Protein AF-A0A6G6K4U9-F1 (afdb_monomer)

pLDDT: mean 82.27, std 19.21, range [25.25, 98.75]

Secondary structure (DSSP, 8-state):
---------------------------PPPPPPPPPPPPP--------------TTGGGG-TT--EEEEEEPP-SSEEEEEEEEE-PPP-----PPPPPTTSHHHHHHHHHHT----GGGTT----EEEEEEESS--GGGGG-HHHHHHHHHHTEEEEEEEEEE-TT--HHHHHHHHHHHHHHHHHHHHHTT---TT-TT--PPPPPEEEEEEHHHHHHHHHHHHH-GGGEEEEEEES-SS-------TT--PPSEEEEE--TTTHHHHHHHHHHHHHH-TT--EEEEE-SS---HHHHHHHHHHHHHHHHHS-GGGSEEEETTT-PBPPTT-SSPP-GGGEEEESSHHHHHHHHHT--S----------EEEE--SS-SEEEEEEE--SSS-SEEEEEEESS--HHHHH-HHHHHHHHHTTEEEEEEEEE----S-HHHHHHHHHHHHHHHHHHHH-GGGTTPPEEEEEEHHHHHHHHHHHHH-GGGEEEEEEES--------TT----SEEEEESSHHHHHHHHHHHHHHHHH-TT--EEEEE--SSPPPHHHHHHHHHHHHHHHHH--GGG-EEEETTT-PPPPS-TTS---GGGEEEESSHHHHHHHHHHHTTSPPPPPPEEEEEEEE-S-TT-SEEEEEEEE-TTS-TTPPPSSEEEEEE--S-HHHHHHHHH-TT-HHHHHHHHHT-EEEEEESSTTS-TT--GGG--HHHHHHHHHHHHHHHHHHHHHHHHHHHHHT--SSSEEEEEETHHHHHHHHHHHHSGGGEEEEEEES-----SPPPGGGGGSEEEEEEETTSTTHHHHHHHHHHHHHTT--EEEEEETT--SS--HHHHHHHHHHHHHHHHHHHHHHHHHHH-TT----HHHHHHHHHHT-SEEEETTT--EEETTTGGG-SS-GGGEEEE-SHHHHHTTSS-HHHHTT----HHHHHHHHHT----PPPSTT----------

Solvent-accessible surface area (backbone atoms only — not comparable to full-atom values): 54751 Å² total; per-residue (Å²): 139,79,90,81,89,82,90,87,89,88,88,82,81,90,86,89,86,87,88,90,86,86,78,94,82,88,81,79,90,79,82,86,80,82,94,74,83,86,80,79,83,83,77,84,73,82,74,77,80,70,80,83,78,62,84,70,62,72,82,68,51,90,89,63,71,64,48,78,50,74,55,80,65,60,90,31,33,67,40,42,39,41,38,37,39,60,68,79,76,80,73,72,76,82,68,76,80,72,61,100,74,47,61,64,60,51,51,54,52,47,59,74,73,57,76,76,64,80,83,62,79,82,69,69,67,68,31,36,40,34,34,23,18,71,54,70,55,66,65,49,84,74,34,62,76,53,51,53,48,36,55,76,65,42,29,29,38,33,29,38,25,62,40,72,39,100,80,38,60,63,72,58,41,51,50,55,48,47,57,50,53,52,56,49,52,56,48,65,61,57,75,73,57,84,73,72,80,67,86,78,72,82,72,79,80,72,32,32,29,35,46,20,24,33,61,19,23,26,52,55,46,41,46,39,70,74,43,23,90,49,39,60,35,39,31,33,33,49,62,80,54,81,54,83,79,67,91,50,84,72,52,64,51,48,38,30,37,44,37,28,49,39,72,88,46,40,60,68,50,50,50,51,48,31,49,53,20,61,60,16,75,78,35,39,38,23,64,48,61,31,81,55,89,75,56,68,68,59,54,54,46,53,44,48,54,46,49,56,43,48,76,67,38,58,84,88,71,36,45,60,20,30,61,89,75,72,41,64,74,66,89,83,48,90,65,75,76,66,51,38,48,44,19,32,34,44,42,74,64,53,46,50,51,57,54,73,56,40,67,95,79,71,85,83,76,69,67,65,67,47,81,47,71,54,65,51,79,41,29,68,39,34,40,39,36,34,32,63,74,41,94,79,51,73,26,32,39,36,38,29,16,52,52,64,57,61,63,61,82,71,36,61,67,60,55,53,55,31,41,78,66,33,20,25,36,35,40,25,15,34,33,75,54,80,67,89,44,70,67,62,49,46,54,52,50,48,60,49,53,52,53,53,47,32,66,70,58,33,91,93,45,52,87,56,35,32,36,39,45,21,24,30,62,25,20,24,53,54,46,46,47,36,75,74,44,30,88,48,38,64,32,40,35,31,33,52,29,68,58,73,69,87,80,61,81,70,48,72,55,49,38,32,37,42,35,12,73,39,75,87,18,32,60,49,44,50,54,52,47,32,45,47,21,64,18,25,73,75,42,43,34,28,77,45,56,42,16,90,81,63,75,60,67,69,59,55,51,49,50,50,54,51,46,56,50,34,58,76,69,54,58,79,88,50,44,41,57,26,32,74,85,83,62,45,61,76,73,89,66,66,91,61,74,75,69,42,49,49,43,31,41,30,42,32,68,65,55,49,47,55,50,46,63,57,27,72,71,35,80,79,78,51,75,58,52,73,45,83,46,74,39,79,43,96,42,87,71,39,49,56,48,53,42,38,39,35,40,51,26,89,52,59,97,86,59,74,58,73,39,39,40,34,41,32,30,62,50,98,46,75,63,60,56,55,51,50,74,66,33,74,82,37,68,66,47,46,43,25,54,77,62,40,19,25,35,40,33,39,70,52,40,59,84,52,59,92,85,67,55,82,94,70,59,49,75,67,56,46,55,51,49,53,51,49,50,52,56,48,40,52,48,48,53,56,47,48,45,52,51,18,64,74,73,70,49,66,78,42,60,20,35,37,42,9,36,37,70,8,8,29,52,42,53,62,39,37,50,75,45,20,80,36,30,42,31,40,36,32,29,44,22,50,78,69,77,71,73,87,43,82,59,35,37,55,20,30,39,38,43,35,31,8,55,67,21,96,22,29,68,46,49,50,50,43,50,54,54,31,54,75,67,59,34,33,69,47,70,44,35,41,72,88,26,34,92,61,88,51,74,44,59,56,43,30,51,51,35,51,55,50,50,51,52,50,34,48,49,49,34,50,57,42,40,71,77,35,83,80,54,82,66,41,45,21,59,52,48,42,49,32,38,78,63,23,61,26,33,31,39,40,63,86,28,46,56,46,48,49,90,52,50,87,78,44,88,70,54,74,96,47,50,38,62,26,58,42,69,64,44,44,51,21,55,64,44,59,61,70,55,42,76,66,59,68,66,69,62,65,60,60,52,50,59,64,72,68,61,79,82,82,77,80,79,80,90,72,87,83,84,83,84,83,88,78,92,131

Sequence (966 aa):
MIASHLKLAMALPLAVVCLGGSVLMGQSPVPMPDAGAPAAEASSSAASTAPTTDGSAIAALPGVGVTHEKFQPDAHFEKLDFYWYRPAEKKAKKEEVPKEGEEKKLADIKKELGGVSEDEEEQGPRAVLVLADTEARTDVFADAAWMDFIKRQNWCVLVVHAQEKKWAPLPAAVMALDQRLFTWVDSKMAQTSDKADSAKVRAAPIPLIFHATGNGAFWMESLMMLRPGRFAAWSVAGITRFAEVPRIKDLRLPPGVILCTDIKQHLPHLDHFEDIRTNNKLNQVGFVSWKGSFSRGMIDGFARLTLEETMRAEPEKGLWLNVNTLLPHPHDSPTQPDVARMGWYANAEVLGAVKAFRPVEWPVCGPTMGRRWFKSREFPMCELRWIKNVPNPKGILVIANTTLPAAVRHMPEWRDYAKKREWAILLMALKEDRIRSEEAAAKFLEARLYKEIDGFAGPDLKNLPFIVYAQGTAGSWLQTLMLRQPSRYLTWVTSGTTRFPAITTAMKVPPGMLIAPTEAQYRPALLHFEDLRGADPYNPVCLLALPEKRPPVAMVEAYVRHFIDAALTTKKDFHRWVHLHDLAPPSRSMTVRPDPKQYAWFPSPEILGMWKELRQATEATPLPVIAKRAYKTKIPEVPELKLFVRIPGTLAKGQKPNGILCFCTWQQEDTSLVNRLKSTDDYLVKLADRQGLAMVTWNTADLLSPKVKIYNLTPENEADLEKKFTAFGEEWRNGIKKVCSEFKLEDSGMLLYGVSRGARFAHQISMRYPTQFLAVHTHIGNLYNVPITKEARNTLWLVTTGEVDGGYSQSLDFYQRGMKEKLPMLFKAGPSLGHASRRDIDTLSVAFFSYALDLRKICAEHKAKDRHSNDTPASLFAQHLSSAPYFGDSINHEIVAAAEAANWWVPELQRMALPTEPIAKAWGMPLEVALTKAPDLDAFAAGAAAGNPVTPDPAQAGQQPAQAKQ

Mean predicted aligned error: 15.18 Å

Foldseek 3Di:
DDDDDDDDDDDDDDDDDDDDDDDDDDDDDDDDDDDDDDDDDPPPPPPPCDPPPDPVCLVPPPPFPKDKDWDDDDLWFPTKIKIKGAPPQPPPPPPDPDPPPCVVVVVVVCVVVDPDDPVPRPDAQQAEEEEFECDFVSVLSVPPVSVVLCVVRRYMYMTIHTHTDPDHPVVVNLVVCLVCVQVVQQVVVVVPCPVPPPPPDPPDRRAYEYEYEEVRQQNVQQSCLVCQVSHAEYEYEHYPDHHDNDLDAQDEHHAYEYEYQDPVCVVVSLVVLLVNCVSPLLHQYAYAYAYDHDDPVLSVVLRSVQRVLSVVADSVAWDWAQNVPRHHDPPPDPDDDSSSRTHTGRDVVNSVSSVVRDDPDDPPQADFQDKDWDDDLFWNTKIKIKHCLDLQALAEEEEEEQAFPVVCSVPVVNSVLCVVRRYIYMTIHTHGDDDPDLVVVLVVCLVVVLVVVCVSNDPVCHLRAYEYEYEEPRLQNVQSNCQVPQVSYQEYEYEHYQDHDQHDALRAHHAYEYEYQDLSRQLNSLVVLLRNCRRPLPRQYAYFYAAPPGDDPVLVVVLVSVQSVLSNDADPVQKFKAFQQPRHGPDPPVPPPPSSSRIHIGSHVVSVVSSCVRCVNHDRQDQWDKDWDWDQAPDPLPRIWIKIKTFASSADDPHAAPAEEEEEEADPDPVVVVVLCNDPPQLVNVLCNSRRHMYIYTHPDRLDPPPDDPVPADPVNVVVSLVSLVRVLVVVLVVLVVVCVVRVHDQAQYEYEAAESGLVSQLSNCQVCVRRHLEYEHELYADNPDDRDLSQLLYAYEQEYAPAEPRVVVSVVNVVVCVVSNRLYDYAHHYVDYRDDDQLNSQLSSVVVVLSSVLVVVQVVVCVVPVPPPRGSSVVSSVLLVVAQKKAFRHPLAIEGPVCVVVDPRDPVRIGRQSDPSNNCSRHDHPVCNVVPPDPVVVVVVVVVPDDDDDDDPPDPDDDDDDDDD

Structure (mmCIF, N/CA/C/O backbone):
data_AF-A0A6G6K4U9-F1
#
_entry.id   AF-A0A6G6K4U9-F1
#
loop_
_atom_site.group_PDB
_atom_site.id
_atom_site.type_symbol
_atom_site.label_atom_id
_atom_site.label_alt_id
_atom_site.label_comp_id
_atom_site.label_asym_id
_atom_site.label_entity_id
_atom_site.label_seq_id
_atom_site.pdbx_PDB_ins_code
_atom_site.Cartn_x
_atom_site.Cartn_y
_atom_site.Cartn_z
_atom_site.occupancy
_atom_site.B_iso_or_equiv
_atom_site.auth_seq_id
_atom_site.auth_comp_id
_atom_site.auth_asym_id
_atom_site.auth_atom_id
_atom_site.pdbx_PDB_model_num
ATOM 1 N N . MET A 1 1 ? -68.341 -9.816 -22.890 1.00 34.38 1 MET A N 1
ATOM 2 C CA . MET A 1 1 ? -68.423 -9.576 -24.351 1.00 34.38 1 MET A CA 1
ATOM 3 C C . MET A 1 1 ? -67.218 -8.720 -24.737 1.00 34.38 1 MET A C 1
ATOM 5 O O . MET A 1 1 ? -66.884 -7.874 -23.924 1.00 34.38 1 MET A O 1
ATOM 9 N N . ILE A 1 2 ? -66.516 -8.880 -25.864 1.00 31.20 2 ILE A N 1
ATOM 10 C CA . ILE A 1 2 ? -66.520 -9.922 -26.917 1.00 31.20 2 ILE A CA 1
ATOM 11 C C . ILE A 1 2 ? -65.073 -10.060 -27.480 1.00 31.20 2 ILE A C 1
ATOM 13 O O . ILE A 1 2 ? -64.216 -9.243 -27.161 1.00 31.20 2 ILE A O 1
ATOM 17 N N . ALA A 1 3 ? -64.809 -11.135 -28.237 1.00 33.25 3 ALA A N 1
ATOM 18 C CA . ALA A 1 3 ? -63.524 -11.587 -28.814 1.00 33.25 3 ALA A CA 1
ATOM 19 C C . ALA A 1 3 ? -62.812 -10.568 -29.759 1.00 33.25 3 ALA A C 1
ATOM 21 O O . ALA A 1 3 ? -63.398 -9.550 -30.112 1.00 33.25 3 ALA A O 1
ATOM 22 N N . SER A 1 4 ? -61.560 -10.751 -30.224 1.00 35.91 4 SER A N 1
ATOM 23 C CA . SER A 1 4 ? -61.013 -11.859 -31.064 1.00 35.91 4 SER A CA 1
ATOM 24 C C . SER A 1 4 ? -59.462 -11.892 -31.000 1.00 35.91 4 SER A C 1
ATOM 26 O O . SER A 1 4 ? -58.872 -10.836 -30.819 1.00 35.91 4 SER A O 1
ATOM 28 N N . HIS A 1 5 ? -58.719 -13.020 -30.968 1.00 38.91 5 HIS A N 1
ATOM 29 C CA . HIS A 1 5 ? -58.534 -14.133 -31.947 1.00 38.91 5 HIS A CA 1
ATOM 30 C C . HIS A 1 5 ? -57.841 -13.685 -33.257 1.00 38.91 5 HIS A C 1
ATOM 32 O O . HIS A 1 5 ? -58.154 -12.609 -33.743 1.00 38.91 5 HIS A O 1
ATOM 38 N N . LEU A 1 6 ? -56.901 -14.416 -33.889 1.00 28.12 6 LEU A N 1
ATOM 39 C CA . LEU A 1 6 ? -56.588 -15.871 -33.995 1.00 28.12 6 LEU A CA 1
ATOM 40 C C . LEU A 1 6 ? -55.260 -16.288 -33.277 1.00 28.12 6 LEU A C 1
ATOM 42 O O . LEU A 1 6 ? -54.507 -15.407 -32.888 1.00 28.12 6 LEU A O 1
ATOM 46 N N . LYS A 1 7 ? -54.961 -17.549 -32.876 1.00 31.39 7 LYS A N 1
ATOM 47 C CA . LYS A 1 7 ? -54.833 -18.881 -33.559 1.00 31.39 7 LYS A CA 1
ATOM 48 C C . LYS A 1 7 ? -53.658 -18.942 -34.563 1.00 31.39 7 LYS A C 1
ATOM 50 O O . LYS A 1 7 ? -53.482 -17.988 -35.303 1.00 31.39 7 LYS A O 1
ATOM 55 N N . LEU A 1 8 ? -52.847 -20.004 -34.691 1.00 28.78 8 LEU A N 1
ATOM 56 C CA . LEU A 1 8 ? -52.747 -21.365 -34.087 1.00 28.78 8 LEU A CA 1
ATOM 57 C C . LEU A 1 8 ? -51.215 -21.743 -34.077 1.00 28.78 8 LEU A C 1
ATOM 59 O O . LEU A 1 8 ? -50.425 -20.908 -34.501 1.00 28.78 8 LEU A O 1
ATOM 63 N N . ALA A 1 9 ? -50.648 -22.883 -33.640 1.00 26.95 9 ALA A N 1
ATOM 64 C CA . ALA A 1 9 ? -51.148 -24.208 -33.243 1.00 26.95 9 ALA A CA 1
ATOM 65 C C . ALA A 1 9 ? -50.230 -24.930 -32.208 1.00 26.95 9 ALA A C 1
ATOM 67 O O . ALA A 1 9 ? -49.693 -24.286 -31.313 1.00 26.95 9 ALA A O 1
ATOM 68 N N . MET A 1 10 ? -50.101 -26.264 -32.294 1.00 28.73 10 MET A N 1
ATOM 69 C CA . MET A 1 10 ? -49.406 -27.174 -31.363 1.00 28.73 10 MET A CA 1
ATOM 70 C C . MET A 1 10 ? -48.521 -28.192 -32.105 1.00 28.73 10 MET A C 1
ATOM 72 O O . MET A 1 10 ? -48.889 -28.616 -33.198 1.00 28.73 10 MET A O 1
ATOM 76 N N . ALA A 1 11 ? -47.479 -28.703 -31.438 1.00 25.56 11 ALA A N 1
ATOM 77 C CA . ALA A 1 11 ? -47.095 -30.123 -31.466 1.00 25.56 11 ALA A CA 1
ATOM 78 C C . ALA A 1 11 ? -46.237 -30.471 -30.228 1.00 25.56 11 ALA A C 1
ATOM 80 O O . ALA A 1 11 ? -45.470 -29.639 -29.750 1.00 25.56 11 ALA A O 1
ATOM 81 N N . LEU A 1 12 ? -46.377 -31.693 -29.710 1.00 28.17 12 LEU A N 1
ATOM 82 C CA . LEU A 1 12 ? -45.639 -32.259 -28.568 1.00 28.17 12 LEU A CA 1
ATOM 83 C C . LEU A 1 12 ? -45.433 -33.761 -28.854 1.00 28.17 12 LEU A C 1
ATOM 85 O O . LEU A 1 12 ? -46.225 -34.335 -29.606 1.00 28.17 12 LEU A O 1
ATOM 89 N N . PRO A 1 13 ? -44.417 -34.416 -28.270 1.00 41.25 13 PRO A N 1
ATOM 90 C CA . PRO A 1 13 ? -44.777 -35.436 -27.280 1.00 41.25 13 PRO A CA 1
ATOM 91 C C . PRO A 1 13 ? -43.834 -35.516 -26.066 1.00 41.25 13 PRO A C 1
ATOM 93 O O . PRO A 1 13 ? -42.649 -35.197 -26.134 1.00 41.25 13 PRO A 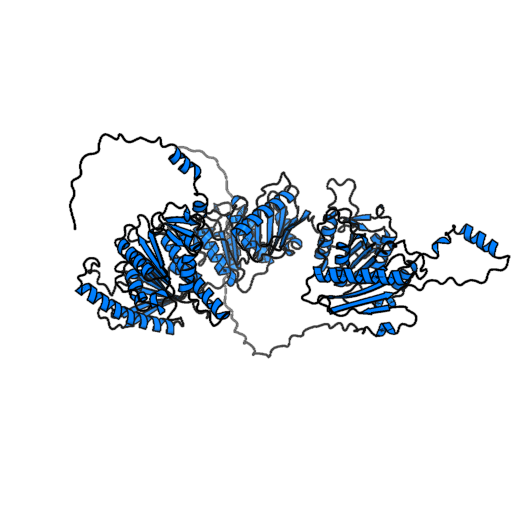O 1
ATOM 96 N N . LEU A 1 14 ? -44.380 -36.004 -24.948 1.00 28.31 14 LEU A N 1
ATOM 97 C CA . LEU A 1 14 ? -43.596 -36.507 -23.818 1.00 28.31 14 LEU A CA 1
ATOM 98 C C . LEU A 1 14 ? -42.942 -37.847 -24.184 1.00 28.31 14 LEU A C 1
ATOM 100 O O . LEU A 1 14 ? -43.548 -38.667 -24.871 1.00 28.31 14 LEU A O 1
ATOM 104 N N . ALA A 1 15 ? -41.784 -38.121 -23.587 1.00 25.36 15 ALA A N 1
ATOM 105 C CA . ALA A 1 15 ? -41.305 -39.479 -23.356 1.00 25.36 15 ALA A CA 1
ATOM 106 C C . ALA A 1 15 ? -40.941 -39.613 -21.870 1.00 25.36 15 ALA A C 1
ATOM 108 O O . ALA A 1 15 ? -40.071 -38.900 -21.374 1.00 25.36 15 ALA A O 1
ATOM 109 N N . VAL A 1 16 ? -41.631 -40.504 -21.156 1.00 29.92 16 VAL A N 1
ATOM 110 C CA . VAL A 1 16 ? -41.344 -40.851 -19.758 1.00 29.92 16 VAL A CA 1
ATOM 111 C C . VAL A 1 16 ? -40.869 -42.294 -19.728 1.00 29.92 16 VAL A C 1
ATOM 113 O O . VAL A 1 16 ? -41.598 -43.184 -20.158 1.00 29.92 16 VAL A O 1
ATOM 116 N N . VAL A 1 17 ? -39.676 -42.528 -19.184 1.00 28.53 17 VAL A N 1
ATOM 117 C CA . VAL A 1 17 ? -39.211 -43.866 -18.809 1.00 28.53 17 VAL A CA 1
ATOM 118 C C . VAL A 1 17 ? -38.590 -43.786 -17.420 1.00 28.53 17 VAL A C 1
ATOM 120 O O . VAL A 1 17 ? -37.532 -43.193 -17.227 1.00 28.53 17 VAL A O 1
ATOM 123 N N . CYS A 1 18 ? -39.253 -44.415 -16.456 1.00 29.98 18 CYS A N 1
ATOM 124 C CA . CYS A 1 18 ? -38.649 -44.829 -15.197 1.00 29.98 18 CYS A CA 1
ATOM 125 C C . CYS A 1 18 ? -38.631 -46.356 -15.177 1.00 29.98 18 CYS A C 1
ATOM 127 O O . CYS A 1 18 ? -39.647 -46.951 -15.527 1.00 29.98 18 CYS A O 1
ATOM 129 N N . LEU A 1 19 ? -37.512 -46.953 -14.752 1.00 29.56 19 LEU A N 1
ATOM 130 C CA . LEU A 1 19 ? -37.356 -48.225 -14.016 1.00 29.56 19 LEU A CA 1
ATOM 131 C C . LEU A 1 19 ? -35.914 -48.733 -14.190 1.00 29.56 19 LEU A C 1
ATOM 133 O O . LEU A 1 19 ? -35.314 -48.540 -15.242 1.00 29.56 19 LEU A O 1
ATOM 137 N N . GLY A 1 20 ? -35.367 -49.390 -13.162 1.00 25.25 20 GLY A N 1
ATOM 138 C CA . GLY A 1 20 ? -34.020 -49.977 -13.207 1.00 25.25 20 GLY A CA 1
ATOM 139 C C . GLY A 1 20 ? -33.216 -49.766 -11.926 1.00 25.25 20 GLY A C 1
ATOM 140 O O . GLY A 1 20 ? -32.267 -48.991 -11.916 1.00 25.25 20 GLY A O 1
ATOM 141 N N . GLY A 1 21 ? -33.594 -50.448 -10.841 1.00 28.27 21 GLY A N 1
ATOM 142 C CA . GLY A 1 21 ? -32.825 -50.465 -9.594 1.00 28.27 21 GLY A CA 1
ATOM 143 C C . GLY A 1 21 ? -32.430 -51.885 -9.194 1.00 28.27 21 GLY A C 1
ATOM 144 O O . GLY A 1 21 ? -33.277 -52.775 -9.181 1.00 28.27 21 GLY A O 1
ATOM 145 N N . SER A 1 22 ? -31.151 -52.085 -8.870 1.00 27.88 22 SER A N 1
ATOM 146 C CA . SER A 1 22 ? -30.559 -53.216 -8.129 1.00 27.88 22 SER A CA 1
ATOM 147 C C . SER A 1 22 ? -29.056 -52.950 -7.983 1.00 27.88 22 SER A C 1
ATOM 149 O O . SER A 1 22 ? -28.493 -52.312 -8.864 1.00 27.88 22 SER A O 1
ATOM 151 N N . VAL A 1 23 ? -28.275 -53.410 -7.007 1.00 29.80 23 VAL A N 1
ATOM 152 C CA . VAL A 1 23 ? -28.380 -54.024 -5.665 1.00 29.80 23 VAL A CA 1
ATOM 153 C C . VAL A 1 23 ? -26.899 -54.085 -5.193 1.00 29.80 23 VAL A C 1
ATOM 155 O O . VAL A 1 23 ? -25.982 -53.958 -6.004 1.00 29.80 23 VAL A O 1
ATOM 158 N N . LEU A 1 24 ? -26.636 -54.237 -3.893 1.00 33.47 24 LEU A N 1
ATOM 159 C CA . LEU A 1 24 ? -25.284 -54.210 -3.311 1.00 33.47 24 LEU A CA 1
ATOM 160 C C . LEU A 1 24 ? -24.331 -55.326 -3.787 1.00 33.47 24 LEU A C 1
ATOM 162 O O . LEU A 1 24 ? -24.675 -56.500 -3.691 1.00 33.47 24 LEU A O 1
ATOM 166 N N . MET A 1 25 ? -23.075 -54.952 -4.066 1.00 30.38 25 MET A N 1
ATOM 167 C CA . MET A 1 25 ? -21.858 -55.539 -3.466 1.00 30.38 25 MET A CA 1
ATOM 168 C C . MET A 1 25 ? -20.806 -54.413 -3.312 1.00 30.38 25 MET A C 1
ATOM 170 O O . MET A 1 25 ? -20.837 -53.451 -4.070 1.00 30.38 25 MET A O 1
ATOM 174 N N . GLY A 1 26 ? -19.862 -54.423 -2.365 1.00 30.17 26 GLY A N 1
ATOM 175 C CA . GLY A 1 26 ? -19.605 -55.424 -1.325 1.00 30.17 26 GLY A CA 1
ATOM 176 C C . GLY A 1 26 ? -18.144 -55.887 -1.285 1.00 30.17 26 GLY A C 1
ATOM 177 O O . GLY A 1 26 ? -17.898 -57.073 -1.474 1.00 30.17 26 GLY A O 1
ATOM 178 N N . GLN A 1 27 ? -17.179 -54.983 -1.062 1.00 31.23 27 GLN A N 1
ATOM 179 C CA . GLN A 1 27 ? -15.764 -55.342 -0.865 1.00 31.23 27 GLN A CA 1
ATOM 180 C C . GLN A 1 27 ? -15.109 -54.565 0.290 1.00 31.23 27 GLN A C 1
ATOM 182 O O . GLN A 1 27 ? -15.495 -53.440 0.607 1.00 31.23 27 GLN A O 1
ATOM 187 N N . SER A 1 28 ? -14.153 -55.227 0.943 1.00 30.86 28 SER A N 1
ATOM 188 C CA . SER A 1 28 ? -13.510 -54.842 2.208 1.00 30.86 28 SER A CA 1
ATOM 189 C C . SER A 1 28 ? -12.319 -53.883 2.029 1.00 30.86 28 SER A C 1
ATOM 191 O O . SER A 1 28 ? -11.752 -53.816 0.938 1.00 30.86 28 SER A O 1
ATOM 193 N N . PRO A 1 29 ? -11.886 -53.165 3.086 1.00 36.88 29 PRO A N 1
ATOM 194 C CA . PRO A 1 29 ? -10.687 -52.330 3.027 1.00 36.88 29 PRO A CA 1
ATOM 195 C C . PRO A 1 29 ? -9.403 -53.165 2.892 1.00 36.88 29 PRO A C 1
ATOM 197 O O . PRO A 1 29 ? -9.220 -54.166 3.584 1.00 36.88 29 PRO A O 1
ATOM 200 N N . VAL A 1 30 ? -8.490 -52.700 2.038 1.00 34.88 30 VAL A N 1
ATOM 201 C CA . VAL A 1 30 ? -7.111 -53.202 1.901 1.00 34.88 30 VAL A CA 1
ATOM 202 C C . VAL A 1 30 ? -6.194 -52.343 2.794 1.00 34.88 30 VAL A C 1
ATOM 204 O O . VAL A 1 30 ? -6.397 -51.127 2.847 1.00 34.88 30 VAL A O 1
ATOM 207 N N . PRO A 1 31 ? -5.233 -52.924 3.541 1.00 40.59 31 PRO A N 1
ATOM 208 C CA . PRO A 1 31 ? -4.478 -52.198 4.566 1.00 40.59 31 PRO A CA 1
ATOM 209 C C . PRO A 1 31 ? -3.416 -51.244 3.999 1.00 40.59 31 PRO A C 1
ATOM 211 O O . PRO A 1 31 ? -2.906 -51.434 2.895 1.00 40.59 31 PRO A O 1
ATOM 214 N N . MET A 1 32 ? -3.035 -50.247 4.804 1.00 40.03 32 MET A N 1
ATOM 215 C CA . MET A 1 32 ? -1.841 -49.432 4.553 1.00 40.03 32 MET A CA 1
ATOM 216 C C . MET A 1 32 ? -0.566 -50.240 4.857 1.00 40.03 32 MET A C 1
ATOM 218 O O . MET A 1 32 ? -0.527 -50.898 5.897 1.00 40.03 32 MET A O 1
ATOM 222 N N . PRO A 1 33 ? 0.479 -50.171 4.012 1.00 43.09 33 PRO A N 1
ATOM 223 C CA . PRO A 1 33 ? 1.833 -50.580 4.374 1.00 43.09 33 PRO A CA 1
ATOM 224 C C . PRO A 1 33 ? 2.575 -49.464 5.137 1.00 43.09 33 PRO A C 1
ATOM 226 O O . PRO A 1 33 ? 2.240 -48.284 5.020 1.00 43.09 33 PRO A O 1
ATOM 229 N N . ASP A 1 34 ? 3.588 -49.856 5.910 1.00 30.97 34 ASP A N 1
ATOM 230 C CA . ASP A 1 34 ? 4.306 -49.000 6.863 1.00 30.97 34 ASP A CA 1
ATOM 231 C C . ASP A 1 34 ? 5.262 -47.953 6.256 1.00 30.97 34 ASP A C 1
ATOM 233 O O . ASP A 1 34 ? 5.584 -47.938 5.067 1.00 30.97 34 ASP A O 1
ATOM 237 N N . ALA A 1 35 ? 5.742 -47.060 7.128 1.00 41.69 35 ALA A N 1
ATOM 238 C CA . ALA A 1 35 ? 6.660 -45.977 6.799 1.00 41.69 35 ALA A CA 1
ATOM 239 C C . ALA A 1 35 ? 8.040 -46.468 6.310 1.00 41.69 35 ALA A C 1
ATOM 241 O O . ALA A 1 35 ? 8.751 -47.186 7.013 1.00 41.69 35 ALA A O 1
ATOM 242 N N . GLY A 1 36 ? 8.452 -45.989 5.132 1.00 30.69 36 GLY A N 1
ATOM 243 C CA . GLY A 1 36 ? 9.808 -46.123 4.591 1.00 30.69 36 GLY A CA 1
ATOM 244 C C . GLY A 1 36 ? 10.640 -44.843 4.756 1.00 30.69 36 GLY A C 1
ATOM 245 O O . GLY A 1 36 ? 10.102 -43.737 4.770 1.00 30.69 36 GLY A O 1
ATOM 246 N N . ALA A 1 37 ? 11.960 -44.999 4.881 1.00 34.34 37 ALA A N 1
ATOM 247 C CA . ALA A 1 37 ? 12.922 -43.906 5.062 1.00 34.34 37 ALA A CA 1
ATOM 248 C C . ALA A 1 37 ? 12.993 -42.941 3.848 1.00 34.34 37 ALA A C 1
ATOM 250 O O . ALA A 1 37 ? 12.678 -43.347 2.727 1.00 34.34 37 ALA A O 1
ATOM 251 N N . PRO A 1 38 ? 13.421 -41.673 4.033 1.00 40.53 38 PRO A N 1
ATOM 252 C CA . PRO A 1 38 ? 13.444 -40.683 2.956 1.00 40.53 38 PRO A CA 1
ATOM 253 C C . PRO A 1 38 ? 14.448 -41.039 1.851 1.00 40.53 38 PRO A C 1
ATOM 255 O O . PRO A 1 38 ? 15.622 -41.301 2.116 1.00 40.53 38 PRO A O 1
ATOM 258 N N . ALA A 1 39 ? 13.992 -40.983 0.599 1.00 31.41 39 ALA A N 1
ATOM 259 C CA . ALA A 1 39 ? 14.862 -41.074 -0.568 1.00 31.41 39 ALA A CA 1
ATOM 260 C C . ALA A 1 39 ? 15.706 -39.795 -0.714 1.00 31.41 39 ALA A C 1
ATOM 262 O O . ALA A 1 39 ? 15.191 -38.685 -0.573 1.00 31.41 39 ALA A O 1
ATOM 263 N N . ALA A 1 40 ? 16.996 -39.948 -1.018 1.00 31.44 40 ALA A N 1
ATOM 264 C CA . ALA A 1 40 ? 17.883 -38.819 -1.279 1.00 31.44 40 ALA A CA 1
ATOM 265 C C . ALA A 1 40 ? 17.547 -38.148 -2.622 1.00 31.44 40 ALA A C 1
ATOM 267 O O . ALA A 1 40 ? 17.337 -38.829 -3.628 1.00 31.44 40 ALA A O 1
ATOM 268 N N . GLU A 1 41 ? 17.541 -36.814 -2.657 1.00 31.83 41 GLU A N 1
ATOM 269 C CA . GLU A 1 41 ? 17.369 -36.062 -3.901 1.00 31.83 41 GLU A CA 1
ATOM 270 C C . GLU A 1 41 ? 18.593 -36.246 -4.809 1.00 31.83 41 GLU A C 1
ATOM 272 O O . GLU A 1 41 ? 19.689 -35.764 -4.518 1.00 31.83 41 GLU A O 1
ATOM 277 N N . ALA A 1 42 ? 18.404 -36.932 -5.938 1.00 29.50 42 ALA A N 1
ATOM 278 C CA . ALA A 1 42 ? 19.423 -37.078 -6.971 1.00 29.50 42 ALA A CA 1
ATOM 279 C C . ALA A 1 42 ? 19.592 -35.758 -7.745 1.00 29.50 42 ALA A C 1
ATOM 281 O O . ALA A 1 42 ? 19.010 -35.556 -8.813 1.00 29.50 42 ALA A O 1
ATOM 282 N N . SER A 1 43 ? 20.390 -34.841 -7.198 1.00 30.19 43 SER A N 1
ATOM 283 C CA . SER A 1 43 ? 20.741 -33.577 -7.841 1.00 30.19 43 SER A CA 1
ATOM 284 C C . SER A 1 43 ? 21.601 -33.823 -9.087 1.00 30.19 43 SER A C 1
ATOM 286 O O . SER A 1 43 ? 22.817 -33.986 -9.025 1.00 30.19 43 SER A O 1
ATOM 288 N N . SER A 1 44 ? 20.965 -33.833 -10.262 1.00 29.30 44 SER A N 1
ATOM 289 C CA . SER A 1 44 ? 21.632 -34.018 -11.556 1.00 29.30 44 SER A CA 1
ATOM 290 C C . SER A 1 44 ? 22.397 -32.759 -11.997 1.00 29.30 44 SER A C 1
ATOM 292 O O . SER A 1 44 ? 22.108 -32.162 -13.038 1.00 29.30 44 SER A O 1
ATOM 294 N N . SER A 1 45 ? 23.378 -32.326 -11.203 1.00 27.73 45 SER A N 1
ATOM 295 C CA . SER A 1 45 ? 24.325 -31.285 -11.592 1.00 27.73 45 SER A CA 1
ATOM 296 C C . SER A 1 45 ? 25.289 -31.847 -12.636 1.00 27.73 45 SER A C 1
ATOM 298 O O . SER A 1 45 ? 26.332 -32.408 -12.299 1.00 27.73 45 SER A O 1
ATOM 300 N N . ALA A 1 46 ? 24.935 -31.692 -13.913 1.00 28.64 46 ALA A N 1
ATOM 301 C CA . ALA A 1 46 ? 25.829 -31.941 -15.039 1.00 28.64 46 ALA A CA 1
ATOM 302 C C . ALA A 1 46 ? 26.968 -30.905 -15.027 1.00 28.64 46 ALA A C 1
ATOM 304 O O . ALA A 1 46 ? 26.924 -29.884 -15.715 1.00 28.64 46 ALA A O 1
ATOM 305 N N . ALA A 1 47 ? 27.969 -31.151 -14.181 1.00 26.97 47 ALA A N 1
ATOM 306 C CA . ALA A 1 47 ? 29.148 -30.318 -14.038 1.00 26.97 47 ALA A CA 1
ATOM 307 C C . ALA A 1 47 ? 30.009 -30.430 -15.302 1.00 26.97 47 ALA A C 1
ATOM 309 O O . ALA A 1 47 ? 30.864 -31.305 -15.420 1.00 26.97 47 ALA A O 1
ATOM 310 N N . SER A 1 48 ? 29.769 -29.530 -16.256 1.00 29.97 48 SER A N 1
ATOM 311 C CA . SER A 1 48 ? 30.668 -29.301 -17.384 1.00 29.97 48 SER A CA 1
ATOM 312 C C . SER A 1 48 ? 32.016 -28.827 -16.845 1.00 29.97 48 SER A C 1
ATOM 314 O O . SER A 1 48 ? 32.189 -27.641 -16.560 1.00 29.97 48 SER A O 1
ATOM 316 N N . THR A 1 49 ? 32.972 -29.745 -16.708 1.00 28.05 49 THR A N 1
ATOM 317 C CA . THR A 1 49 ? 34.365 -29.446 -16.362 1.00 28.05 49 THR A CA 1
ATOM 318 C C . THR A 1 49 ? 35.046 -28.755 -17.541 1.00 28.05 49 THR A C 1
ATOM 320 O O . THR A 1 49 ? 35.802 -29.370 -18.293 1.00 28.05 49 THR A O 1
ATOM 323 N N . ALA A 1 50 ? 34.745 -27.469 -17.723 1.00 32.53 50 ALA A N 1
ATOM 324 C CA . ALA A 1 50 ? 35.521 -26.605 -18.596 1.00 32.53 50 ALA A CA 1
ATOM 325 C C . ALA A 1 50 ? 36.973 -26.572 -18.079 1.00 32.53 50 ALA A C 1
ATOM 327 O O . ALA A 1 50 ? 37.176 -26.416 -16.870 1.00 32.53 50 ALA A O 1
ATOM 328 N N . PRO A 1 51 ? 37.986 -26.744 -18.946 1.00 32.28 51 PRO A N 1
ATOM 329 C CA . PRO A 1 51 ? 39.373 -26.687 -18.515 1.00 32.28 51 PRO A CA 1
ATOM 330 C C . PRO A 1 51 ? 39.696 -25.262 -18.065 1.00 32.28 51 PRO A C 1
ATOM 332 O O . PRO A 1 51 ? 39.657 -24.328 -18.862 1.00 32.28 51 PRO A O 1
ATOM 335 N N . THR A 1 52 ? 40.041 -25.089 -16.789 1.00 37.81 52 THR A N 1
ATOM 336 C CA . THR A 1 52 ? 40.548 -23.817 -16.265 1.00 37.81 52 THR A CA 1
ATOM 337 C C . THR A 1 52 ? 41.949 -23.570 -16.821 1.00 37.81 52 THR A C 1
ATOM 339 O O . THR A 1 52 ? 42.948 -23.925 -16.195 1.00 37.81 52 THR A O 1
ATOM 342 N N . THR A 1 53 ? 42.026 -23.000 -18.023 1.00 44.84 53 THR A N 1
ATOM 343 C CA . THR A 1 53 ? 43.283 -22.576 -18.646 1.00 44.84 53 THR A CA 1
ATOM 344 C C . THR A 1 53 ? 43.859 -21.409 -17.859 1.00 44.84 53 THR A C 1
ATOM 346 O O . THR A 1 53 ? 43.430 -20.263 -18.015 1.00 44.84 53 THR A O 1
ATOM 349 N N . ASP A 1 54 ? 44.812 -21.713 -16.983 1.00 46.50 54 ASP A N 1
ATOM 350 C CA . ASP A 1 54 ? 45.474 -20.701 -16.175 1.00 46.50 54 ASP A CA 1
ATOM 351 C C . ASP A 1 54 ? 46.260 -19.731 -17.076 1.00 46.50 54 ASP A C 1
ATOM 353 O O . ASP A 1 54 ? 46.903 -20.129 -18.054 1.00 46.50 54 ASP A O 1
ATOM 357 N N . GLY A 1 55 ? 46.191 -18.434 -16.769 1.00 47.72 55 GLY A N 1
ATOM 358 C CA . GLY A 1 55 ? 46.618 -17.359 -17.679 1.00 47.72 55 GLY A CA 1
ATOM 359 C C . GLY A 1 55 ? 48.126 -17.305 -17.960 1.00 47.72 55 GLY A C 1
ATOM 360 O O . GLY A 1 55 ? 48.575 -16.495 -18.770 1.00 47.72 55 GLY A O 1
ATOM 361 N N . SER A 1 56 ? 48.907 -18.159 -17.299 1.00 51.44 56 SER A N 1
ATOM 362 C CA . SER A 1 56 ? 50.347 -18.337 -17.480 1.00 51.44 56 SER A CA 1
ATOM 363 C C . SER A 1 56 ? 50.718 -19.001 -18.812 1.00 51.44 56 SER A C 1
ATOM 365 O O . SER A 1 56 ? 51.789 -18.714 -19.344 1.00 51.44 56 SER A O 1
ATOM 367 N N . ALA A 1 57 ? 49.845 -19.836 -19.389 1.00 53.03 57 ALA A N 1
ATOM 368 C CA . ALA A 1 57 ? 50.167 -20.632 -20.580 1.00 53.03 57 ALA A CA 1
ATOM 369 C C . ALA A 1 57 ? 50.485 -19.790 -21.836 1.00 53.03 57 ALA A C 1
ATOM 371 O O . ALA A 1 57 ? 51.296 -20.193 -22.668 1.00 53.03 57 ALA A O 1
ATOM 372 N N . ILE A 1 58 ? 49.893 -18.598 -21.967 1.00 53.53 58 ILE A N 1
ATOM 373 C CA . ILE A 1 58 ? 50.061 -17.730 -23.148 1.00 53.53 58 ILE A CA 1
ATOM 374 C C . ILE A 1 58 ? 51.465 -17.106 -23.220 1.00 53.53 58 ILE A C 1
ATOM 376 O O . ILE A 1 58 ? 51.939 -16.789 -24.309 1.00 53.53 58 ILE A O 1
ATOM 380 N N . ALA A 1 59 ? 52.185 -17.017 -22.095 1.00 49.50 59 ALA A N 1
ATOM 381 C CA . ALA A 1 59 ? 53.578 -16.562 -22.070 1.00 49.50 59 ALA A CA 1
ATOM 382 C C . ALA A 1 59 ? 54.561 -17.534 -22.765 1.00 49.50 59 ALA A C 1
ATOM 384 O O . ALA A 1 59 ? 55.739 -17.210 -22.905 1.00 49.50 59 ALA A O 1
ATOM 385 N N . ALA A 1 60 ? 54.091 -18.713 -23.194 1.00 47.47 60 ALA A N 1
ATOM 386 C CA . ALA A 1 60 ? 54.888 -19.777 -23.799 1.00 47.47 60 ALA A CA 1
ATOM 387 C C . ALA A 1 60 ? 54.501 -20.107 -25.260 1.00 47.47 60 ALA A C 1
ATOM 389 O O . ALA A 1 60 ? 54.804 -21.201 -25.732 1.00 47.47 60 ALA A O 1
ATOM 390 N N . LEU A 1 61 ? 53.861 -19.185 -25.996 1.00 56.50 61 LEU A N 1
ATOM 391 C CA . LEU A 1 61 ? 53.680 -19.291 -27.455 1.00 56.50 61 LEU A CA 1
ATOM 392 C C . LEU A 1 61 ? 54.870 -18.642 -28.199 1.00 56.50 61 LEU A C 1
ATOM 394 O O . LEU A 1 61 ? 54.867 -17.423 -28.402 1.00 56.50 61 LEU A O 1
ATOM 398 N N . PRO A 1 62 ? 55.907 -19.401 -28.616 1.00 52.44 62 PRO A N 1
ATOM 399 C CA . PRO A 1 62 ? 57.097 -18.821 -29.233 1.00 52.44 62 PRO A CA 1
ATOM 400 C C . PRO A 1 62 ? 56.763 -18.130 -30.562 1.00 52.44 62 PRO A C 1
ATOM 402 O O . PRO A 1 62 ? 56.229 -18.742 -31.484 1.00 52.44 62 PRO A O 1
ATOM 405 N N . GLY A 1 63 ? 57.121 -16.848 -30.669 1.00 65.75 63 GLY A N 1
ATOM 406 C CA . GLY A 1 63 ? 56.984 -16.049 -31.892 1.00 65.75 63 GLY A CA 1
ATOM 407 C C . GLY A 1 63 ? 55.717 -15.192 -31.996 1.00 65.75 63 GLY A C 1
ATOM 408 O O . GLY A 1 63 ? 55.649 -14.348 -32.889 1.00 65.75 63 GLY A O 1
ATOM 409 N N . VAL A 1 64 ? 54.741 -15.323 -31.087 1.00 70.06 64 VAL A N 1
ATOM 410 C CA . VAL A 1 64 ? 53.573 -14.421 -31.057 1.00 70.06 64 VAL A CA 1
ATOM 411 C C . VAL A 1 64 ? 53.860 -13.256 -30.108 1.00 70.06 64 VAL A C 1
ATOM 413 O O . VAL A 1 64 ? 53.889 -13.427 -28.893 1.00 70.06 64 VAL A O 1
ATOM 416 N N . GLY A 1 65 ? 54.090 -12.061 -30.662 1.00 80.62 65 GLY A N 1
ATOM 417 C CA . GLY A 1 65 ? 54.434 -10.843 -29.913 1.00 80.62 65 GLY A CA 1
ATOM 418 C C . GLY A 1 65 ? 53.270 -10.243 -29.115 1.00 80.62 65 GLY A C 1
ATOM 419 O O . GLY A 1 65 ? 52.839 -9.127 -29.404 1.00 80.62 65 GLY A O 1
ATOM 420 N N . VAL A 1 66 ? 52.740 -10.986 -28.142 1.00 86.75 66 VAL A N 1
ATOM 421 C CA . VAL A 1 66 ? 51.666 -10.535 -27.247 1.00 86.75 66 VAL A CA 1
ATOM 422 C C . VAL A 1 66 ? 52.262 -9.784 -26.055 1.00 86.75 66 VAL A C 1
ATOM 424 O O . VAL A 1 66 ? 53.151 -10.303 -25.383 1.00 86.75 66 VAL A O 1
ATOM 427 N N . THR A 1 67 ? 51.750 -8.590 -25.737 1.00 87.12 67 THR A N 1
ATOM 428 C CA . THR A 1 67 ? 52.079 -7.901 -24.470 1.00 87.12 67 THR A CA 1
ATOM 429 C C . THR A 1 67 ? 50.859 -7.877 -23.558 1.00 87.12 67 THR A C 1
ATOM 431 O O . THR A 1 67 ? 49.767 -7.526 -23.995 1.00 87.12 67 THR A O 1
ATOM 434 N N . HIS A 1 68 ? 51.030 -8.275 -22.300 1.00 90.44 68 HIS A N 1
ATOM 435 C CA . HIS A 1 68 ? 49.960 -8.364 -21.307 1.00 90.44 68 HIS A CA 1
ATOM 436 C C . HIS A 1 68 ? 50.164 -7.292 -20.236 1.00 90.44 68 HIS A C 1
ATOM 438 O O . HIS A 1 68 ? 51.248 -7.184 -19.665 1.00 90.44 68 HIS A O 1
ATOM 444 N N . GLU A 1 69 ? 49.119 -6.518 -19.954 1.00 88.62 69 GLU A N 1
ATOM 445 C CA . GLU A 1 69 ? 49.125 -5.475 -18.935 1.00 88.62 69 GLU A CA 1
ATOM 446 C C . GLU A 1 69 ? 47.949 -5.672 -17.974 1.00 88.62 69 GLU A C 1
ATOM 448 O O . GLU A 1 69 ? 46.782 -5.696 -18.371 1.00 88.62 69 GLU A O 1
ATOM 453 N N . LYS A 1 70 ? 48.279 -5.844 -16.693 1.00 88.75 70 LYS A N 1
ATOM 454 C CA . LYS A 1 70 ? 47.330 -6.141 -15.622 1.00 88.75 70 LYS A CA 1
ATOM 455 C C . LYS A 1 70 ? 47.147 -4.921 -14.733 1.00 88.75 70 LYS A C 1
ATOM 457 O O . LYS A 1 70 ? 48.104 -4.457 -14.112 1.00 88.75 70 LYS A O 1
ATOM 462 N N . PHE A 1 71 ? 45.914 -4.443 -14.615 1.00 86.94 71 PHE A N 1
ATOM 463 C CA . PHE A 1 71 ? 45.586 -3.334 -13.727 1.00 86.94 71 PHE A CA 1
ATOM 464 C C . PHE A 1 71 ? 45.366 -3.841 -12.297 1.00 86.94 71 PHE A C 1
ATOM 466 O O . PHE A 1 71 ? 44.891 -4.957 -12.070 1.00 86.94 71 PHE A O 1
ATOM 473 N N . GLN A 1 72 ? 45.716 -3.014 -11.311 1.00 86.56 72 GLN A N 1
ATOM 474 C CA . GLN A 1 72 ? 45.426 -3.320 -9.910 1.00 86.56 72 GLN A CA 1
ATOM 475 C C . GLN A 1 72 ? 43.905 -3.263 -9.658 1.00 86.56 72 GLN A C 1
ATOM 477 O O . GLN A 1 72 ? 43.255 -2.339 -10.159 1.00 86.56 72 GLN A O 1
ATOM 482 N N . PRO A 1 73 ? 43.324 -4.201 -8.882 1.00 87.44 73 PRO A N 1
ATOM 483 C CA . PRO A 1 73 ? 41.911 -4.152 -8.503 1.00 87.44 73 PRO A CA 1
ATOM 484 C C . PRO A 1 73 ? 41.572 -2.862 -7.745 1.00 87.44 73 PRO A C 1
ATOM 486 O O . PRO A 1 73 ? 42.318 -2.442 -6.863 1.00 87.44 73 PRO A O 1
ATOM 489 N N . ASP A 1 74 ? 40.423 -2.254 -8.043 1.00 87.00 74 ASP A N 1
ATOM 490 C CA . ASP A 1 74 ? 40.057 -0.918 -7.549 1.00 87.00 74 ASP A CA 1
ATOM 491 C C . ASP A 1 74 ? 38.641 -0.881 -6.939 1.00 87.00 74 ASP A C 1
ATOM 493 O O . ASP A 1 74 ? 38.118 -1.904 -6.497 1.00 87.00 74 ASP A O 1
ATOM 497 N N . ALA A 1 75 ? 38.002 0.290 -6.857 1.00 86.31 75 ALA A N 1
ATOM 498 C CA . ALA A 1 75 ? 36.641 0.427 -6.330 1.00 86.31 75 ALA A CA 1
ATOM 499 C C . ALA A 1 75 ? 35.540 -0.184 -7.230 1.00 86.31 75 ALA A C 1
ATOM 501 O O . ALA A 1 75 ? 34.388 -0.277 -6.803 1.00 86.31 75 ALA A O 1
ATOM 502 N N . HIS A 1 76 ? 35.867 -0.590 -8.460 1.00 87.12 76 HIS A N 1
ATOM 503 C CA . HIS A 1 76 ? 34.908 -0.952 -9.506 1.00 87.12 76 HIS A CA 1
ATOM 504 C C . HIS A 1 76 ? 35.138 -2.361 -10.063 1.00 87.12 76 HIS A C 1
ATOM 506 O O . HIS A 1 76 ? 34.177 -3.107 -10.258 1.00 87.12 76 HIS A O 1
ATOM 512 N N . PHE A 1 77 ? 36.398 -2.750 -10.262 1.00 87.62 77 PHE A N 1
ATOM 513 C CA . PHE A 1 77 ? 36.783 -4.016 -10.876 1.00 87.62 77 PHE A CA 1
ATOM 514 C C . PHE A 1 77 ? 37.496 -4.943 -9.881 1.00 87.62 77 PHE A C 1
ATOM 516 O O . PHE A 1 77 ? 38.363 -4.538 -9.103 1.00 87.62 77 PHE A O 1
ATOM 523 N N . GLU A 1 78 ? 37.111 -6.218 -9.909 1.00 87.25 78 GLU A N 1
ATOM 524 C CA . GLU A 1 78 ? 37.808 -7.332 -9.253 1.00 87.25 78 GLU A CA 1
ATOM 525 C C . GLU A 1 78 ? 39.068 -7.717 -10.033 1.00 87.25 78 GLU A C 1
ATOM 527 O O . GLU A 1 78 ? 40.094 -8.040 -9.435 1.00 87.25 78 GLU A O 1
ATOM 532 N N . LYS A 1 79 ? 38.994 -7.644 -11.366 1.00 88.69 79 LYS A N 1
ATOM 533 C CA . LYS A 1 79 ? 40.072 -7.967 -12.298 1.00 88.69 79 LYS A CA 1
ATOM 534 C C . LYS A 1 79 ? 39.857 -7.186 -13.598 1.00 88.69 79 LYS A C 1
ATOM 536 O O . LYS A 1 79 ? 38.730 -7.114 -14.089 1.00 88.69 79 LYS A O 1
ATOM 541 N N . LEU A 1 80 ? 40.922 -6.571 -14.108 1.00 90.56 80 LEU A N 1
ATOM 542 C CA . LEU A 1 80 ? 40.944 -5.845 -15.376 1.00 90.56 80 LEU A CA 1
ATOM 543 C C . LEU A 1 80 ? 42.302 -6.099 -16.040 1.00 90.56 80 LEU A C 1
ATOM 545 O O . LEU A 1 80 ? 43.323 -5.603 -15.561 1.00 90.56 80 LEU A O 1
ATOM 549 N N . ASP A 1 81 ? 42.306 -6.882 -17.116 1.00 90.88 81 ASP A N 1
ATOM 550 C CA . ASP A 1 81 ? 43.519 -7.263 -17.848 1.00 90.88 81 ASP A CA 1
ATOM 551 C C . ASP A 1 81 ? 43.369 -6.916 -19.338 1.00 90.88 81 ASP A C 1
ATOM 553 O O . ASP A 1 81 ? 42.312 -7.149 -19.935 1.00 90.88 81 ASP A O 1
ATOM 557 N N . PHE A 1 82 ? 44.434 -6.378 -19.937 1.00 93.12 82 PHE A N 1
ATOM 558 C CA . PHE A 1 82 ? 44.536 -6.058 -21.362 1.00 93.12 82 PHE A CA 1
ATOM 559 C C . PHE A 1 82 ? 45.644 -6.904 -22.010 1.00 93.12 82 PHE A C 1
ATOM 561 O O . PHE A 1 82 ? 46.781 -6.907 -21.535 1.00 93.12 82 PHE A O 1
ATOM 568 N N . TYR A 1 83 ? 45.347 -7.583 -23.122 1.00 91.31 83 TYR A N 1
ATOM 569 C CA . TYR A 1 83 ? 46.345 -8.310 -23.920 1.00 91.31 83 TYR A CA 1
ATOM 570 C C . TYR A 1 83 ? 46.420 -7.720 -25.331 1.00 91.31 83 TYR A C 1
ATOM 572 O O . TYR A 1 83 ? 45.450 -7.779 -26.085 1.00 91.31 83 TYR A O 1
ATOM 580 N N . TRP A 1 84 ? 47.573 -7.156 -25.681 1.00 92.19 84 TRP A N 1
ATOM 581 C CA . TRP A 1 84 ? 47.873 -6.555 -26.979 1.00 92.19 84 TRP A CA 1
ATOM 582 C C . TRP A 1 84 ? 48.490 -7.568 -27.937 1.00 92.19 84 TRP A C 1
ATOM 584 O O . TRP A 1 84 ? 49.436 -8.250 -27.550 1.00 92.19 84 TRP A O 1
ATOM 594 N N . TYR A 1 85 ? 48.085 -7.557 -29.203 1.00 92.12 85 TYR A N 1
ATOM 595 C CA . TYR A 1 85 ? 48.899 -8.071 -30.306 1.00 92.12 85 TYR A CA 1
ATOM 596 C C . TYR A 1 85 ? 48.983 -7.028 -31.420 1.00 92.12 85 TYR A C 1
ATOM 598 O O . TYR A 1 85 ? 47.969 -6.468 -31.839 1.00 92.12 85 TYR A O 1
ATOM 606 N N . ARG A 1 86 ? 50.193 -6.805 -31.936 1.00 88.50 86 ARG A N 1
ATOM 607 C CA . ARG A 1 86 ? 50.440 -6.028 -33.154 1.00 88.50 86 ARG A CA 1
ATOM 608 C C . ARG A 1 86 ? 51.012 -6.980 -34.211 1.00 88.50 86 ARG A C 1
ATOM 610 O O . ARG A 1 86 ? 51.979 -7.678 -33.895 1.00 88.50 86 ARG A O 1
ATOM 617 N N . PRO A 1 87 ? 50.466 -7.027 -35.441 1.00 85.75 87 PRO A N 1
ATOM 618 C CA . PRO A 1 87 ? 51.127 -7.700 -36.551 1.00 85.75 87 PRO A CA 1
ATOM 619 C C . PRO A 1 87 ? 52.560 -7.186 -36.684 1.00 85.75 87 PRO A C 1
ATOM 621 O O . PRO A 1 87 ? 52.793 -5.979 -36.612 1.00 85.75 87 PRO A O 1
ATOM 624 N N . ALA A 1 88 ? 53.522 -8.090 -36.860 1.00 79.44 88 ALA A N 1
ATOM 625 C CA . ALA A 1 88 ? 54.887 -7.673 -37.145 1.00 79.44 88 ALA A CA 1
ATOM 626 C C . ALA A 1 88 ? 54.885 -6.864 -38.447 1.00 79.44 88 ALA A C 1
ATOM 628 O O . ALA A 1 88 ? 54.381 -7.341 -39.467 1.00 79.44 88 ALA A O 1
ATOM 629 N N . GLU A 1 89 ? 55.447 -5.656 -38.407 1.00 70.56 89 GLU A N 1
ATOM 630 C CA . GLU A 1 89 ? 55.706 -4.880 -39.616 1.00 70.56 89 GLU A CA 1
ATOM 631 C C . GLU A 1 89 ? 56.472 -5.767 -40.596 1.00 70.56 89 GLU A C 1
ATOM 633 O O . GLU A 1 89 ? 57.503 -6.357 -40.244 1.00 70.56 89 GLU A O 1
ATOM 638 N N . LYS A 1 90 ? 55.981 -5.856 -41.837 1.00 65.12 90 LYS A N 1
ATOM 639 C CA . LYS A 1 90 ? 56.796 -6.357 -42.937 1.00 65.12 90 LYS A CA 1
ATOM 640 C C . LYS A 1 90 ? 57.934 -5.359 -43.122 1.00 65.12 90 LYS A C 1
ATOM 642 O O . LYS A 1 90 ? 57.829 -4.443 -43.927 1.00 65.12 90 LYS A O 1
ATOM 647 N N . LYS A 1 91 ? 59.038 -5.548 -42.394 1.00 58.56 91 LYS A N 1
ATOM 648 C CA . LYS A 1 91 ? 60.326 -5.000 -42.810 1.00 58.56 91 LYS A CA 1
ATOM 649 C C . LYS A 1 91 ? 60.546 -5.535 -44.212 1.00 58.56 91 LYS A C 1
ATOM 651 O O . LYS A 1 91 ? 60.810 -6.731 -44.357 1.00 58.56 91 LYS A O 1
ATOM 656 N N . ALA A 1 92 ? 60.357 -4.674 -45.212 1.00 53.94 92 ALA A N 1
ATOM 657 C CA . ALA A 1 92 ? 60.632 -5.010 -46.592 1.00 53.94 92 ALA A CA 1
ATOM 658 C C . ALA A 1 92 ? 62.021 -5.644 -46.608 1.00 53.94 92 ALA A C 1
ATOM 660 O O . ALA A 1 92 ? 62.993 -5.044 -46.127 1.00 53.94 92 ALA A O 1
ATOM 661 N N . LYS A 1 93 ? 62.112 -6.898 -47.071 1.00 51.16 93 LYS A N 1
ATOM 662 C CA . LYS A 1 93 ? 63.426 -7.441 -47.387 1.00 51.16 93 LYS A CA 1
ATOM 663 C C . LYS A 1 93 ? 63.999 -6.457 -48.388 1.00 51.16 93 LYS A C 1
ATOM 665 O O . LYS A 1 93 ? 63.365 -6.177 -49.398 1.00 51.16 93 LYS A O 1
ATOM 670 N N . LYS A 1 94 ? 65.156 -5.890 -48.063 1.00 51.94 94 LYS A N 1
ATOM 671 C CA . LYS A 1 94 ? 65.889 -5.035 -48.985 1.00 51.94 94 LYS A CA 1
ATOM 672 C C . LYS A 1 94 ? 66.457 -5.963 -50.052 1.00 51.94 94 LYS A C 1
ATOM 674 O O . LYS A 1 94 ? 67.583 -6.432 -49.911 1.00 51.94 94 LYS A O 1
ATOM 679 N N . GLU A 1 95 ? 65.600 -6.345 -50.997 1.00 51.75 95 GLU A N 1
ATOM 680 C CA . GLU A 1 95 ? 65.934 -7.287 -52.056 1.00 51.75 95 GLU A CA 1
ATOM 681 C C . GLU A 1 95 ? 67.139 -6.739 -52.814 1.00 51.75 95 GLU A C 1
ATOM 683 O O . GLU A 1 95 ? 67.260 -5.531 -53.044 1.00 51.75 95 GLU A O 1
ATOM 688 N N . GLU A 1 96 ? 68.097 -7.620 -53.086 1.00 53.12 96 GLU A N 1
ATOM 689 C CA . GLU A 1 96 ? 69.326 -7.225 -53.757 1.00 53.12 96 GLU A CA 1
ATOM 690 C C . GLU A 1 96 ? 68.959 -6.719 -55.151 1.00 53.12 96 GLU A C 1
ATOM 692 O O . GLU A 1 96 ? 68.208 -7.380 -55.867 1.00 53.12 96 GLU A O 1
ATOM 697 N N . VAL A 1 97 ? 69.449 -5.522 -55.495 1.00 53.53 97 VAL A N 1
ATOM 698 C CA . VAL A 1 97 ? 69.057 -4.795 -56.710 1.00 53.53 97 VAL A CA 1
ATOM 699 C C . VAL A 1 97 ? 69.136 -5.738 -57.919 1.00 53.53 97 VAL A C 1
ATOM 701 O O . VAL A 1 97 ? 70.226 -6.261 -58.185 1.00 53.53 97 VAL A O 1
ATOM 704 N N . PRO A 1 98 ? 68.018 -5.984 -58.635 1.00 54.34 98 PRO A N 1
ATOM 705 C CA . PRO A 1 98 ? 68.017 -6.874 -59.785 1.00 54.34 98 PRO A CA 1
ATOM 706 C C . PRO A 1 98 ? 69.060 -6.431 -60.805 1.00 54.34 98 PRO A C 1
ATOM 708 O O . PRO A 1 98 ? 69.260 -5.240 -61.042 1.00 54.34 98 PRO A O 1
ATOM 711 N N . LYS A 1 99 ? 69.741 -7.394 -61.430 1.00 64.56 99 LYS A N 1
ATOM 712 C CA . LYS A 1 99 ? 70.711 -7.065 -62.479 1.00 64.56 99 LYS A CA 1
ATOM 713 C C . LYS A 1 99 ? 69.978 -6.446 -63.673 1.00 64.56 99 LYS A C 1
ATOM 715 O O . LYS A 1 99 ? 68.826 -6.784 -63.944 1.00 64.56 99 LYS A O 1
ATOM 720 N N . GLU A 1 100 ? 70.693 -5.584 -64.392 1.00 55.59 100 GLU A N 1
ATOM 721 C CA . GLU A 1 100 ? 70.252 -4.539 -65.346 1.00 55.59 100 GLU A CA 1
ATOM 722 C C . GLU A 1 100 ? 69.415 -4.996 -66.576 1.00 55.59 100 GLU A C 1
ATOM 724 O O . GLU A 1 100 ? 69.265 -4.266 -67.551 1.00 55.59 100 GLU A O 1
ATOM 729 N N . GLY A 1 101 ? 68.858 -6.211 -66.563 1.00 61.28 101 GLY A N 1
ATOM 730 C CA . GLY A 1 101 ? 67.908 -6.730 -67.553 1.00 61.28 101 GLY A CA 1
ATOM 731 C C . GLY A 1 101 ? 66.524 -7.110 -67.002 1.00 61.28 101 GLY A C 1
ATOM 732 O O . GLY A 1 101 ? 65.604 -7.295 -67.798 1.00 61.28 101 GLY A O 1
ATOM 733 N N . GLU A 1 102 ? 66.334 -7.231 -65.681 1.00 58.59 102 GLU A N 1
ATOM 734 C CA . GLU A 1 102 ? 65.051 -7.690 -65.110 1.00 58.59 102 GLU A CA 1
ATOM 735 C C . GLU A 1 102 ? 64.061 -6.557 -64.802 1.00 58.59 102 GLU A C 1
ATOM 737 O O . GLU A 1 102 ? 62.850 -6.772 -64.884 1.00 58.59 102 GLU A O 1
ATOM 742 N N . GLU A 1 103 ? 64.543 -5.334 -64.544 1.00 63.19 103 GLU A N 1
ATOM 743 C CA . GLU A 1 103 ? 63.703 -4.173 -64.201 1.00 63.19 103 GLU A CA 1
ATOM 744 C C . GLU A 1 103 ? 62.601 -3.907 -65.232 1.00 63.19 103 GLU A C 1
ATOM 746 O O . GLU A 1 103 ? 61.448 -3.683 -64.869 1.00 63.19 103 GLU A O 1
ATOM 751 N N . LYS A 1 104 ? 62.922 -4.005 -66.529 1.00 71.81 104 LYS A N 1
ATOM 752 C CA . LYS A 1 104 ? 61.945 -3.797 -67.607 1.00 71.81 104 LYS A CA 1
ATOM 753 C C . LYS A 1 104 ? 60.810 -4.825 -67.564 1.00 71.81 104 LYS A C 1
ATOM 755 O O . LYS A 1 104 ? 59.654 -4.479 -67.787 1.00 71.81 104 LYS A O 1
ATOM 760 N N . LYS A 1 105 ? 61.129 -6.074 -67.218 1.00 72.12 105 LYS A N 1
ATOM 761 C CA . LYS A 1 105 ? 60.153 -7.164 -67.105 1.00 72.12 105 LYS A CA 1
ATOM 762 C C . LYS A 1 105 ? 59.261 -6.985 -65.872 1.00 72.12 105 LYS A C 1
ATOM 764 O O . LYS A 1 105 ? 58.066 -7.252 -65.946 1.00 72.12 105 LYS A O 1
ATOM 769 N N . LEU A 1 106 ? 59.820 -6.476 -64.771 1.00 64.88 106 LEU A N 1
ATOM 770 C CA . LEU A 1 106 ? 59.054 -6.077 -63.586 1.00 64.88 106 LEU A CA 1
ATOM 771 C C . LEU A 1 106 ? 58.144 -4.869 -63.864 1.00 64.88 106 LEU A C 1
ATOM 773 O O . LEU A 1 106 ? 57.006 -4.850 -63.402 1.00 64.88 106 LEU A O 1
ATOM 777 N N . ALA A 1 107 ? 58.622 -3.882 -64.626 1.00 69.31 107 ALA A N 1
ATOM 778 C CA . ALA A 1 107 ? 57.866 -2.684 -64.981 1.00 69.31 107 ALA A CA 1
ATOM 779 C C . ALA A 1 107 ? 56.645 -3.003 -65.860 1.00 69.31 107 ALA A C 1
ATOM 781 O O . ALA A 1 107 ? 55.554 -2.505 -65.586 1.00 69.31 107 ALA A O 1
ATOM 782 N N . ASP A 1 108 ? 56.800 -3.872 -66.865 1.00 72.44 108 ASP A N 1
ATOM 783 C CA . ASP A 1 108 ? 55.679 -4.306 -67.706 1.00 72.44 108 ASP A CA 1
ATOM 784 C C . ASP A 1 108 ? 54.647 -5.124 -66.891 1.00 72.44 108 ASP A C 1
ATOM 786 O O . ASP A 1 108 ? 53.447 -4.870 -66.997 1.00 72.44 108 ASP A O 1
ATOM 790 N N . ILE A 1 109 ? 55.082 -5.999 -65.971 1.00 70.25 109 ILE A N 1
ATOM 791 C CA . ILE A 1 109 ? 54.177 -6.742 -65.063 1.00 70.25 109 ILE A CA 1
ATOM 792 C C . ILE A 1 109 ? 53.443 -5.805 -64.082 1.00 70.25 109 ILE A C 1
ATOM 794 O O . ILE A 1 109 ? 52.229 -5.929 -63.906 1.00 70.25 109 ILE A O 1
ATOM 798 N N . LYS A 1 110 ? 54.135 -4.824 -63.477 1.00 64.81 110 LYS A N 1
ATOM 799 C CA . LYS A 1 110 ? 53.506 -3.783 -62.633 1.00 64.81 110 LYS A CA 1
ATOM 800 C C . LYS A 1 110 ? 52.467 -2.956 -63.405 1.00 64.81 110 LYS A C 1
ATOM 802 O O . LYS A 1 110 ? 51.526 -2.444 -62.803 1.00 64.81 110 LYS A O 1
ATOM 807 N N . LYS A 1 111 ? 52.624 -2.829 -64.726 1.00 71.31 111 LYS A N 1
ATOM 808 C CA . LYS A 1 111 ? 51.718 -2.081 -65.603 1.00 71.31 111 LYS A CA 1
ATOM 809 C C . LYS A 1 111 ? 50.471 -2.879 -66.000 1.00 71.31 111 LYS A C 1
ATOM 811 O O . LYS A 1 111 ? 49.398 -2.288 -66.078 1.00 71.31 111 LYS A O 1
ATOM 816 N N . GLU A 1 112 ? 50.585 -4.192 -66.211 1.00 68.44 112 GLU A N 1
ATOM 817 C CA . GLU A 1 112 ? 49.431 -5.060 -66.511 1.00 68.44 112 GLU A CA 1
ATOM 818 C C . GLU A 1 112 ? 48.543 -5.337 -65.287 1.00 68.44 112 GLU A C 1
ATOM 820 O O . GLU A 1 112 ? 47.327 -5.446 -65.430 1.00 68.44 112 GLU A O 1
ATOM 825 N N . LEU A 1 113 ? 49.113 -5.403 -64.078 1.00 59.97 113 LEU A N 1
ATOM 826 C CA . LEU A 1 113 ? 48.362 -5.702 -62.846 1.00 59.97 113 LEU A CA 1
ATOM 827 C C . LEU A 1 113 ? 47.501 -4.541 -62.309 1.00 59.97 113 LEU A C 1
ATOM 829 O O . LEU A 1 113 ? 46.759 -4.734 -61.347 1.00 59.97 113 LEU A O 1
ATOM 833 N N . GLY A 1 114 ? 47.572 -3.358 -62.929 1.00 49.22 114 GLY A N 1
ATOM 834 C CA . GLY A 1 114 ? 46.950 -2.132 -62.429 1.00 49.22 114 GLY A CA 1
ATOM 835 C C . GLY A 1 114 ? 47.788 -1.510 -61.311 1.00 49.22 114 GLY A C 1
ATOM 836 O O . GLY A 1 114 ? 47.965 -2.099 -60.249 1.00 49.22 114 GLY A O 1
ATOM 837 N N . GLY A 1 115 ? 48.335 -0.319 -61.563 1.00 46.81 115 GLY A N 1
ATOM 838 C CA . GLY A 1 115 ? 49.348 0.291 -60.700 1.00 46.81 115 GLY A CA 1
ATOM 839 C C . GLY A 1 115 ? 48.859 0.590 -59.281 1.00 46.81 115 GLY A C 1
ATOM 840 O O . GLY A 1 115 ? 48.230 1.621 -59.048 1.00 46.81 115 GLY A O 1
ATOM 841 N N . VAL A 1 116 ? 49.217 -0.277 -58.332 1.00 50.19 116 VAL A N 1
ATOM 842 C CA . VAL A 1 116 ? 49.218 0.035 -56.897 1.00 50.19 116 VAL A CA 1
ATOM 843 C C . VAL A 1 116 ? 50.272 1.118 -56.660 1.00 50.19 116 VAL A C 1
ATOM 845 O O . VAL A 1 116 ? 51.426 0.954 -57.056 1.00 50.19 116 VAL A O 1
ATOM 848 N N . SER A 1 117 ? 49.881 2.233 -56.045 1.00 50.03 117 SER A N 1
ATOM 849 C CA . SER A 1 117 ? 50.803 3.314 -55.690 1.00 50.03 117 SER A CA 1
ATOM 850 C C . SER A 1 117 ? 51.770 2.859 -54.599 1.00 50.03 117 SER A C 1
ATOM 852 O O . SER A 1 117 ? 51.336 2.389 -53.548 1.00 50.03 117 SER A O 1
ATOM 854 N N . GLU A 1 118 ? 53.070 3.061 -54.812 1.00 53.59 118 GLU A N 1
ATOM 855 C CA . GLU A 1 118 ? 54.122 2.644 -53.867 1.00 53.59 118 GLU A CA 1
ATOM 856 C C . GLU A 1 118 ? 54.054 3.406 -52.520 1.00 53.59 118 GLU A C 1
ATOM 858 O O . GLU A 1 118 ? 54.607 2.954 -51.521 1.00 53.59 118 GLU A O 1
ATOM 863 N N . ASP A 1 119 ? 53.261 4.484 -52.449 1.00 53.47 119 ASP A N 1
ATOM 864 C CA . ASP A 1 119 ? 52.896 5.211 -51.223 1.00 53.47 119 ASP A CA 1
ATOM 865 C C . ASP A 1 119 ? 52.043 4.402 -50.210 1.00 53.47 119 ASP A C 1
ATOM 867 O O . ASP A 1 119 ? 51.810 4.871 -49.093 1.00 53.47 119 ASP A O 1
ATOM 871 N N . GLU A 1 120 ? 51.549 3.200 -50.544 1.00 54.47 120 GLU A N 1
ATOM 872 C CA . GLU A 1 120 ? 50.788 2.376 -49.584 1.00 54.47 120 GLU A CA 1
ATOM 873 C C . GLU A 1 120 ? 51.659 1.615 -48.558 1.00 54.47 120 GLU A C 1
ATOM 875 O O . GLU A 1 120 ? 51.136 1.209 -47.516 1.00 54.47 120 GLU A O 1
ATOM 880 N N . GLU A 1 121 ? 52.969 1.429 -48.784 1.00 52.88 121 GLU A N 1
ATOM 881 C CA . GLU A 1 121 ? 53.775 0.485 -47.979 1.00 52.88 121 GLU A CA 1
ATOM 882 C C . GLU A 1 121 ? 54.128 0.931 -46.544 1.00 52.88 121 GLU A C 1
ATOM 884 O O . GLU A 1 121 ? 54.433 0.068 -45.719 1.00 52.88 121 GLU A O 1
ATOM 889 N N . GLU A 1 122 ? 54.044 2.221 -46.187 1.00 59.34 122 GLU A N 1
ATOM 890 C CA . GLU A 1 122 ? 54.327 2.697 -44.810 1.00 59.34 122 GLU A CA 1
ATOM 891 C C . GLU A 1 122 ? 53.060 3.031 -43.983 1.00 59.34 122 GLU A C 1
ATOM 893 O O . GLU A 1 122 ? 53.135 3.693 -42.945 1.00 59.34 122 GLU A O 1
ATOM 898 N N . GLN A 1 123 ? 51.872 2.563 -44.399 1.00 64.88 123 GLN A N 1
ATOM 899 C CA . GLN A 1 123 ? 50.632 2.787 -43.641 1.00 64.88 123 GLN A CA 1
ATOM 900 C C . GLN A 1 123 ? 50.580 1.977 -42.328 1.00 64.88 123 GLN A C 1
ATOM 902 O O . GLN A 1 123 ? 50.517 0.744 -42.312 1.00 64.88 123 GLN A O 1
ATOM 907 N N . GLY A 1 124 ? 50.541 2.698 -41.201 1.00 76.25 124 GLY A N 1
ATOM 908 C CA . GLY A 1 124 ? 50.364 2.131 -39.860 1.00 76.25 124 GLY A CA 1
ATOM 909 C C . GLY A 1 124 ? 49.002 1.442 -39.633 1.00 76.25 124 GLY A C 1
ATOM 910 O O . GLY A 1 124 ? 48.128 1.476 -40.502 1.00 76.25 124 GLY A O 1
ATOM 911 N N . PRO A 1 125 ? 48.791 0.807 -38.459 1.00 81.50 125 PRO A N 1
ATOM 912 C CA . PRO A 1 125 ? 47.613 -0.027 -38.211 1.00 81.50 125 PRO A CA 1
ATOM 913 C C . PRO A 1 125 ? 46.294 0.735 -38.385 1.00 81.50 125 PRO A C 1
ATOM 915 O O . PRO A 1 125 ? 46.066 1.761 -37.744 1.00 81.50 125 PRO A O 1
ATOM 918 N N . ARG A 1 126 ? 45.408 0.214 -39.242 1.00 85.50 126 ARG A N 1
ATOM 919 C CA . ARG A 1 126 ? 44.211 0.939 -39.715 1.00 85.50 126 ARG A CA 1
ATOM 920 C C . ARG A 1 126 ? 43.100 1.031 -38.663 1.00 85.50 126 ARG A C 1
ATOM 922 O O . ARG A 1 126 ? 42.282 1.946 -38.709 1.00 85.50 126 ARG A O 1
ATOM 929 N N . ALA A 1 127 ? 43.065 0.079 -37.732 1.00 91.06 127 ALA A N 1
ATOM 930 C CA . ALA A 1 127 ? 42.129 0.018 -36.613 1.00 91.06 127 ALA A CA 1
ATOM 931 C C . ALA A 1 127 ? 42.693 -0.845 -35.470 1.00 91.06 127 ALA A C 1
ATOM 933 O O . ALA A 1 127 ? 43.679 -1.573 -35.640 1.00 91.06 127 ALA A O 1
ATOM 934 N N . VAL A 1 128 ? 42.025 -0.804 -34.315 1.00 92.50 128 VAL A N 1
ATOM 935 C CA . VAL A 1 128 ? 42.253 -1.734 -33.199 1.00 92.50 128 VAL A CA 1
ATOM 936 C C . VAL A 1 128 ? 41.001 -2.579 -32.982 1.00 92.50 128 VAL A C 1
ATOM 938 O O . VAL A 1 128 ? 39.947 -2.050 -32.635 1.00 92.50 128 VAL A O 1
ATOM 941 N N . LEU A 1 129 ? 41.121 -3.895 -33.148 1.00 92.88 129 LEU A N 1
ATOM 942 C CA . LEU A 1 129 ? 40.075 -4.861 -32.832 1.00 92.88 129 LEU A CA 1
ATOM 943 C C . LEU A 1 129 ? 40.093 -5.190 -31.334 1.00 92.88 129 LEU A C 1
ATOM 945 O O . LEU A 1 129 ? 41.007 -5.850 -30.843 1.00 92.88 129 LEU A O 1
ATOM 949 N N . VAL A 1 130 ? 39.060 -4.768 -30.616 1.00 92.44 130 VAL A N 1
ATOM 950 C CA . VAL A 1 130 ? 38.838 -5.091 -29.208 1.00 92.44 130 VAL A CA 1
ATOM 951 C C . VAL A 1 130 ? 37.974 -6.347 -29.086 1.00 92.44 130 VAL A C 1
ATOM 953 O O . VAL A 1 130 ? 36.888 -6.426 -29.661 1.00 92.44 130 VAL A O 1
ATOM 956 N N . LEU A 1 131 ? 38.442 -7.326 -28.315 1.00 92.88 131 LEU A N 1
ATOM 957 C CA . LEU A 1 131 ? 37.745 -8.580 -28.040 1.00 92.88 131 LEU A CA 1
ATOM 958 C C . LEU A 1 131 ? 37.458 -8.685 -26.544 1.00 92.88 131 LEU A C 1
ATOM 960 O O . LEU A 1 131 ? 38.381 -8.846 -25.750 1.00 92.88 131 LEU A O 1
ATOM 964 N N . ALA A 1 132 ? 36.189 -8.559 -26.153 1.00 91.38 132 ALA A N 1
ATOM 965 C CA . ALA A 1 132 ? 35.799 -8.469 -24.744 1.00 91.38 132 ALA A CA 1
ATOM 966 C C . ALA A 1 132 ? 34.787 -9.550 -24.347 1.00 91.38 132 ALA A C 1
ATOM 968 O O . ALA A 1 132 ? 33.711 -9.651 -24.929 1.00 91.38 132 ALA A O 1
ATOM 969 N N . ASP A 1 133 ? 35.095 -10.334 -23.322 1.00 88.50 133 ASP A N 1
ATOM 970 C CA . ASP A 1 133 ? 34.227 -11.400 -22.807 1.00 88.50 133 ASP A CA 1
ATOM 971 C C . ASP A 1 133 ? 34.318 -11.431 -21.267 1.00 88.50 133 ASP A C 1
ATOM 973 O O . ASP A 1 133 ? 35.102 -10.716 -20.639 1.00 88.50 133 ASP A O 1
ATOM 977 N N . THR A 1 134 ? 33.449 -12.223 -20.654 1.00 80.25 134 THR A N 1
ATOM 978 C CA . THR A 1 134 ? 33.413 -12.536 -19.221 1.00 80.25 134 THR A CA 1
ATOM 979 C C . THR A 1 134 ? 34.632 -13.360 -18.792 1.00 80.25 134 THR A C 1
ATOM 981 O O . THR A 1 134 ? 35.015 -13.327 -17.628 1.00 80.25 134 THR A O 1
ATOM 984 N N . GLU A 1 135 ? 35.244 -14.071 -19.740 1.00 84.00 135 GLU A N 1
ATOM 985 C CA . GLU A 1 135 ? 36.533 -14.757 -19.631 1.00 84.00 135 GLU A CA 1
ATOM 986 C C . GLU A 1 135 ? 37.567 -14.047 -20.522 1.00 84.00 135 GLU A C 1
ATOM 988 O O . GLU A 1 135 ? 37.210 -13.326 -21.454 1.00 84.00 135 GLU A O 1
ATOM 993 N N . ALA A 1 136 ? 38.864 -14.238 -20.286 1.00 81.19 136 ALA A N 1
ATOM 994 C CA . ALA A 1 136 ? 39.880 -13.653 -21.160 1.00 81.19 136 ALA A CA 1
ATOM 995 C C . ALA A 1 136 ? 39.933 -14.402 -22.510 1.00 81.19 136 ALA A C 1
ATOM 997 O O . ALA A 1 136 ? 40.353 -15.556 -22.549 1.00 81.19 136 ALA A O 1
ATOM 998 N N . ARG A 1 137 ? 39.560 -13.741 -23.624 1.00 83.06 137 ARG A N 1
ATOM 999 C CA . ARG A 1 137 ? 39.644 -14.258 -25.018 1.00 83.06 137 ARG A CA 1
ATOM 1000 C C . ARG A 1 137 ? 41.083 -14.431 -25.540 1.00 83.06 137 ARG A C 1
ATOM 1002 O O . ARG A 1 137 ? 41.392 -14.099 -26.680 1.00 83.06 137 ARG A O 1
ATOM 1009 N N . THR A 1 138 ? 42.003 -14.912 -24.711 1.00 85.25 138 THR A N 1
ATOM 1010 C CA . THR A 1 138 ? 43.394 -15.181 -25.106 1.00 85.25 138 THR A CA 1
ATOM 1011 C C . THR A 1 138 ? 43.519 -16.392 -26.038 1.00 85.25 138 THR A C 1
ATOM 1013 O O . THR A 1 138 ? 44.541 -16.534 -26.708 1.00 85.25 138 THR A O 1
ATOM 1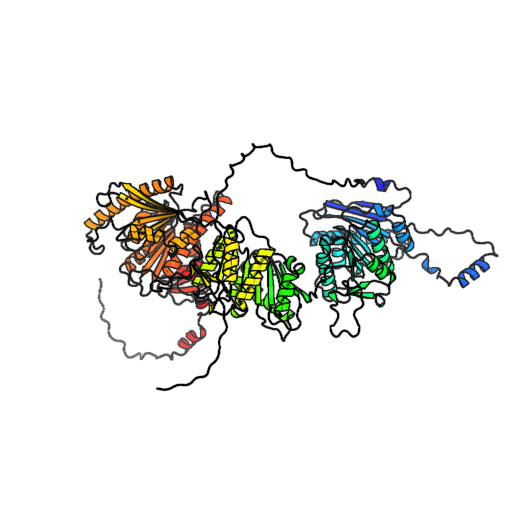016 N N . ASP A 1 139 ? 42.457 -17.201 -26.154 1.00 86.75 139 ASP A N 1
ATOM 1017 C CA . ASP A 1 139 ? 42.272 -18.235 -27.180 1.00 86.75 139 ASP A CA 1
ATOM 1018 C C . ASP A 1 139 ? 42.441 -17.687 -28.608 1.00 86.75 139 ASP A C 1
ATOM 1020 O O . ASP A 1 139 ? 42.977 -18.381 -29.474 1.00 86.75 139 ASP A O 1
ATOM 1024 N N . VAL A 1 140 ? 42.080 -16.418 -28.844 1.00 86.38 140 VAL A N 1
ATOM 1025 C CA . VAL A 1 140 ? 42.192 -15.774 -30.162 1.00 86.38 140 VAL A CA 1
ATOM 1026 C C . VAL A 1 140 ? 43.613 -15.779 -30.733 1.00 86.38 140 VAL A C 1
ATOM 1028 O O . VAL A 1 140 ? 43.783 -15.893 -31.943 1.00 86.38 140 VAL A O 1
ATOM 1031 N N . PHE A 1 141 ? 44.646 -15.698 -29.887 1.00 88.00 141 PHE A N 1
ATOM 1032 C CA . PHE A 1 141 ? 46.036 -15.625 -30.349 1.00 88.00 141 PHE A CA 1
ATOM 1033 C C . PHE A 1 141 ? 46.552 -16.961 -30.912 1.00 88.00 141 PHE A C 1
ATOM 1035 O O . PHE A 1 141 ? 47.583 -16.978 -31.586 1.00 88.00 141 PHE A O 1
ATOM 1042 N N . ALA A 1 142 ? 45.827 -18.059 -30.667 1.00 86.56 142 ALA A N 1
ATOM 1043 C CA . ALA A 1 142 ? 46.061 -19.376 -31.256 1.00 86.56 142 ALA A CA 1
ATOM 1044 C C . ALA A 1 142 ? 45.083 -19.714 -32.405 1.00 86.56 142 ALA A C 1
ATOM 1046 O O . ALA A 1 142 ? 45.336 -20.653 -33.160 1.00 86.56 142 ALA A O 1
ATOM 1047 N N . ASP A 1 143 ? 43.989 -18.961 -32.578 1.00 89.50 143 ASP A N 1
ATOM 1048 C CA . ASP A 1 143 ? 43.066 -19.139 -33.704 1.00 89.50 143 ASP A CA 1
ATOM 1049 C C . ASP A 1 143 ? 43.669 -18.530 -34.980 1.00 89.50 143 ASP A C 1
ATOM 1051 O O . ASP A 1 143 ? 43.642 -17.317 -35.210 1.00 89.50 143 ASP A O 1
ATOM 1055 N N . ALA A 1 144 ? 44.202 -19.397 -35.843 1.00 89.69 144 ALA A N 1
ATOM 1056 C CA . ALA A 1 144 ? 44.782 -19.010 -37.126 1.00 89.69 144 ALA A CA 1
ATOM 1057 C C . ALA A 1 144 ? 43.815 -18.188 -38.001 1.00 89.69 144 ALA A C 1
ATOM 1059 O O . ALA A 1 144 ? 44.240 -17.249 -38.666 1.00 89.69 144 ALA A O 1
ATOM 1060 N N . ALA A 1 145 ? 42.512 -18.477 -37.968 1.00 88.69 145 ALA A N 1
ATOM 1061 C CA . ALA A 1 145 ? 41.522 -17.819 -38.811 1.00 88.69 145 ALA A CA 1
ATOM 1062 C C . ALA A 1 145 ? 41.071 -16.449 -38.258 1.00 88.69 145 ALA A C 1
ATOM 1064 O O . ALA A 1 145 ? 40.571 -15.618 -39.024 1.00 88.69 145 ALA A O 1
ATOM 1065 N N . TRP A 1 146 ? 41.260 -16.173 -36.963 1.00 89.50 146 TRP A N 1
ATOM 1066 C CA . TRP A 1 146 ? 41.291 -14.799 -36.448 1.00 89.50 146 TRP A CA 1
ATOM 1067 C C . TRP A 1 146 ? 42.607 -14.112 -36.815 1.00 89.50 146 TRP A C 1
ATOM 1069 O O . TRP A 1 146 ? 42.586 -13.027 -37.394 1.00 89.50 146 TRP A O 1
ATOM 1079 N N . MET A 1 147 ? 43.752 -14.732 -36.526 1.00 91.19 147 MET A N 1
ATOM 1080 C CA . MET A 1 147 ? 45.064 -14.102 -36.709 1.00 91.19 147 MET A CA 1
ATOM 1081 C C . MET A 1 147 ? 45.355 -13.750 -38.177 1.00 91.19 147 MET A C 1
ATOM 1083 O O . MET A 1 147 ? 45.936 -12.702 -38.449 1.00 91.19 147 MET A O 1
ATOM 1087 N N . ASP A 1 148 ? 44.899 -14.553 -39.138 1.00 90.25 148 ASP A N 1
ATOM 1088 C CA . ASP A 1 148 ? 45.024 -14.260 -40.570 1.00 90.25 148 ASP A CA 1
ATOM 1089 C C . ASP A 1 148 ? 43.982 -13.248 -41.070 1.00 90.25 148 ASP A C 1
ATOM 1091 O O . ASP A 1 148 ? 44.230 -12.543 -42.045 1.00 90.25 148 ASP A O 1
ATOM 1095 N N . PHE A 1 149 ? 42.842 -13.091 -40.392 1.00 89.19 149 PHE A N 1
ATOM 1096 C CA . PHE A 1 149 ? 41.954 -11.943 -40.609 1.00 89.19 149 PHE A CA 1
ATOM 1097 C C . PHE A 1 149 ? 42.622 -10.641 -40.142 1.00 89.19 149 PHE A C 1
ATOM 1099 O O . PHE A 1 149 ? 42.756 -9.702 -40.923 1.00 89.19 149 PHE A O 1
ATOM 1106 N N . ILE A 1 150 ? 43.147 -10.627 -38.917 1.00 90.00 150 ILE A N 1
ATOM 1107 C CA . ILE A 1 150 ? 43.853 -9.492 -38.303 1.00 90.00 150 ILE A CA 1
ATOM 1108 C C . ILE A 1 150 ? 45.047 -9.030 -39.160 1.00 90.00 150 ILE A C 1
ATOM 1110 O O . ILE A 1 150 ? 45.188 -7.835 -39.431 1.00 90.00 150 ILE A O 1
ATOM 1114 N N . LYS A 1 151 ? 45.872 -9.971 -39.651 1.00 90.44 151 LYS A N 1
ATOM 1115 C CA . LYS A 1 151 ? 46.987 -9.682 -40.575 1.00 90.44 151 LYS A CA 1
ATOM 1116 C C . LYS A 1 151 ? 46.502 -9.108 -41.910 1.00 90.44 151 LYS A C 1
ATOM 1118 O O . LYS A 1 151 ? 47.057 -8.109 -42.357 1.00 90.44 151 LYS A O 1
ATOM 1123 N N . ARG A 1 152 ? 45.476 -9.706 -42.541 1.00 89.06 152 ARG A N 1
ATOM 1124 C CA . ARG A 1 152 ? 44.924 -9.238 -43.834 1.00 89.06 152 ARG A CA 1
ATOM 1125 C C . ARG A 1 152 ? 44.386 -7.806 -43.766 1.00 89.06 152 ARG A C 1
ATOM 1127 O O . ARG A 1 152 ? 44.455 -7.102 -44.764 1.00 89.06 152 ARG A O 1
ATOM 1134 N N . GLN A 1 153 ? 43.865 -7.382 -42.614 1.00 89.69 153 GLN A N 1
ATOM 1135 C CA . GLN A 1 153 ? 43.298 -6.041 -42.427 1.00 89.69 153 GLN A CA 1
ATOM 1136 C C . GLN A 1 153 ? 44.307 -4.987 -41.921 1.00 89.69 153 GLN A C 1
ATOM 1138 O O . GLN A 1 153 ? 43.971 -3.803 -41.861 1.00 89.69 153 GLN A O 1
ATOM 1143 N N . ASN A 1 154 ? 45.534 -5.392 -41.556 1.00 90.62 154 ASN A N 1
ATOM 1144 C CA . ASN A 1 154 ? 46.526 -4.559 -40.858 1.00 90.62 154 ASN A CA 1
ATOM 1145 C C . ASN A 1 154 ? 45.945 -3.887 -39.592 1.00 90.62 154 ASN A C 1
ATOM 1147 O O . ASN A 1 154 ? 45.971 -2.663 -39.436 1.00 90.62 154 ASN A O 1
ATOM 1151 N N . TRP A 1 155 ? 45.354 -4.694 -38.702 1.00 92.75 155 TRP A N 1
ATOM 1152 C CA . TRP A 1 155 ? 44.777 -4.240 -37.428 1.00 92.75 155 TRP A CA 1
ATOM 1153 C C . TRP A 1 155 ? 45.607 -4.712 -36.230 1.00 92.75 155 TRP A C 1
ATOM 1155 O O . TRP A 1 155 ? 46.170 -5.805 -36.243 1.00 92.75 155 TRP A O 1
ATOM 1165 N N . CYS A 1 156 ? 45.625 -3.921 -35.157 1.00 93.38 156 CYS A N 1
ATOM 1166 C CA . CYS A 1 156 ? 46.053 -4.401 -33.839 1.00 93.38 156 CYS A CA 1
ATOM 1167 C C . CYS A 1 156 ? 44.898 -5.136 -33.139 1.00 93.38 156 CYS A C 1
ATOM 1169 O O . CYS A 1 156 ? 43.730 -4.925 -33.468 1.00 93.38 156 CYS A O 1
ATOM 1171 N N . VAL A 1 157 ? 45.210 -5.954 -32.133 1.00 94.06 157 VAL A N 1
ATOM 1172 C CA . VAL A 1 157 ? 44.231 -6.669 -31.301 1.00 94.06 157 VAL A CA 1
ATOM 1173 C C . VAL A 1 157 ? 44.401 -6.271 -29.847 1.00 94.06 157 VAL A C 1
ATOM 1175 O O . VAL A 1 157 ? 45.522 -6.208 -29.345 1.00 94.06 157 VAL A O 1
ATOM 1178 N N . LEU A 1 158 ? 43.280 -6.083 -29.161 1.00 94.44 158 LEU A N 1
ATOM 1179 C CA . LEU A 1 158 ? 43.209 -5.907 -27.723 1.00 94.44 158 LEU A CA 1
ATOM 1180 C C . LEU A 1 158 ? 42.163 -6.860 -27.133 1.00 94.44 158 LEU A C 1
ATOM 1182 O O 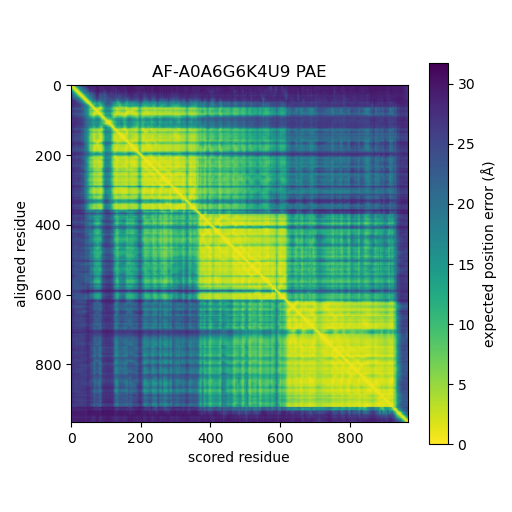. LEU A 1 158 ? 40.966 -6.636 -27.284 1.00 94.44 158 LEU A O 1
ATOM 1186 N N . VAL A 1 159 ? 42.590 -7.893 -26.409 1.00 94.81 159 VAL A N 1
ATOM 1187 C CA . VAL A 1 159 ? 41.672 -8.666 -25.559 1.00 94.81 159 VAL A CA 1
ATOM 1188 C C . VAL A 1 159 ? 41.457 -7.909 -24.250 1.00 94.81 159 VAL A C 1
ATOM 1190 O O . VAL A 1 159 ? 42.422 -7.645 -23.533 1.00 94.81 159 VAL A O 1
ATOM 1193 N N . VAL A 1 160 ? 40.202 -7.585 -23.931 1.00 93.19 160 VAL A N 1
ATOM 1194 C CA . VAL A 1 160 ? 39.788 -6.974 -22.659 1.00 93.19 160 VAL A CA 1
ATOM 1195 C C . VAL A 1 160 ? 39.085 -8.016 -21.806 1.00 93.19 160 VAL A C 1
ATOM 1197 O O . VAL A 1 160 ? 38.057 -8.565 -22.197 1.00 93.19 160 VAL A O 1
ATOM 1200 N N . HIS A 1 161 ? 39.598 -8.229 -20.602 1.00 92.31 161 HIS A N 1
ATOM 1201 C CA . HIS A 1 161 ? 38.953 -9.043 -19.583 1.00 92.31 161 HIS A CA 1
ATOM 1202 C C . HIS A 1 161 ? 38.564 -8.146 -18.401 1.00 92.31 161 HIS A C 1
ATOM 1204 O O . HIS A 1 161 ? 39.439 -7.529 -17.795 1.00 92.31 161 HIS A O 1
ATOM 1210 N N . ALA A 1 162 ? 37.264 -8.028 -18.099 1.00 87.50 162 ALA A N 1
ATOM 1211 C CA . ALA A 1 162 ? 36.737 -7.062 -17.127 1.00 87.50 162 ALA A CA 1
ATOM 1212 C C . ALA A 1 162 ? 35.686 -7.685 -16.187 1.00 87.50 162 ALA A C 1
ATOM 1214 O O . ALA A 1 162 ? 34.537 -7.918 -16.570 1.00 87.50 162 ALA A O 1
ATOM 1215 N N . GLN A 1 163 ? 36.073 -7.903 -14.927 1.00 86.50 163 GLN A N 1
ATOM 1216 C CA . GLN A 1 163 ? 35.240 -8.501 -13.881 1.00 86.50 163 GLN A CA 1
ATOM 1217 C C . GLN A 1 163 ? 34.748 -7.427 -12.896 1.00 86.50 163 GL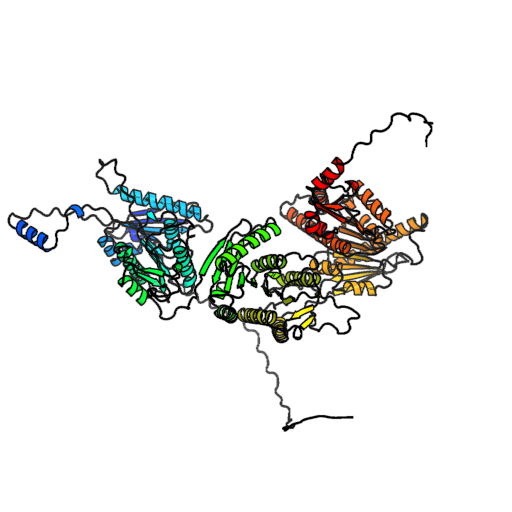N A C 1
ATOM 1219 O O . GLN A 1 163 ? 35.544 -6.796 -12.200 1.00 86.50 163 GLN A O 1
ATOM 1224 N N . GLU A 1 164 ? 33.432 -7.210 -12.837 1.00 83.62 164 GLU A N 1
ATOM 1225 C CA . GLU A 1 164 ? 32.783 -6.194 -11.992 1.00 83.62 164 GLU A CA 1
ATOM 1226 C C . GLU A 1 164 ? 32.711 -6.619 -10.519 1.00 83.62 164 GLU A C 1
ATOM 1228 O O . GLU A 1 164 ? 32.301 -7.740 -10.216 1.00 83.62 164 GLU A O 1
ATOM 1233 N N . LYS A 1 165 ? 32.997 -5.700 -9.588 1.00 85.94 165 LYS A N 1
ATOM 1234 C CA . LYS A 1 165 ? 32.644 -5.892 -8.173 1.00 85.94 165 LYS A CA 1
ATOM 1235 C C . LYS A 1 165 ? 31.133 -5.805 -7.996 1.00 85.94 165 LYS A C 1
ATOM 1237 O O . LYS A 1 165 ? 30.528 -4.814 -8.392 1.00 85.94 165 LYS A O 1
ATOM 1242 N N . LYS A 1 166 ? 30.534 -6.772 -7.287 1.00 81.88 166 LYS A N 1
ATOM 1243 C CA . LYS A 1 166 ? 29.069 -6.910 -7.051 1.00 81.88 166 LYS A CA 1
ATOM 1244 C C . LYS A 1 166 ? 28.321 -5.670 -6.514 1.00 81.88 166 LYS A C 1
ATOM 1246 O O . LYS A 1 166 ? 27.095 -5.693 -6.456 1.00 81.88 166 LYS A O 1
ATOM 1251 N N . TRP A 1 167 ? 29.033 -4.623 -6.098 1.00 73.94 167 TRP A N 1
ATOM 1252 C CA . TRP A 1 167 ? 28.498 -3.407 -5.477 1.00 73.94 167 TRP A CA 1
ATOM 1253 C C . TRP A 1 167 ? 28.961 -2.108 -6.167 1.00 73.94 167 TRP A C 1
ATOM 1255 O O . TRP A 1 167 ? 28.762 -1.023 -5.621 1.00 73.94 167 TRP A O 1
ATOM 1265 N N . ALA A 1 168 ? 29.609 -2.192 -7.334 1.00 73.38 168 ALA A N 1
ATOM 1266 C CA . ALA A 1 168 ? 30.148 -1.028 -8.033 1.00 73.38 168 ALA A CA 1
ATOM 1267 C C . ALA A 1 168 ? 29.030 -0.084 -8.539 1.00 73.38 168 ALA A C 1
ATOM 1269 O O . ALA A 1 168 ? 28.071 -0.538 -9.167 1.00 73.38 168 ALA A O 1
ATOM 1270 N N . PRO A 1 169 ? 29.138 1.246 -8.341 1.00 79.38 169 PRO A N 1
ATOM 1271 C CA . PRO A 1 169 ? 28.247 2.200 -8.994 1.00 79.38 169 PRO A CA 1
ATOM 1272 C C . PRO A 1 169 ? 28.499 2.208 -10.507 1.00 79.38 169 PRO A C 1
ATOM 1274 O O . PRO A 1 169 ? 29.517 2.721 -10.973 1.00 79.38 169 PRO A O 1
ATOM 1277 N N . LEU A 1 170 ? 27.558 1.646 -11.268 1.00 83.44 170 LEU A N 1
ATOM 1278 C CA . LEU A 1 170 ? 27.721 1.333 -12.691 1.00 83.44 170 LEU A CA 1
ATOM 1279 C C . LEU A 1 170 ? 28.288 2.488 -13.553 1.00 83.44 170 LEU A C 1
ATOM 1281 O O . LEU A 1 170 ? 29.241 2.237 -14.289 1.00 83.44 170 LEU A O 1
ATOM 1285 N N . PRO A 1 171 ? 27.830 3.757 -13.437 1.00 87.19 171 PRO A N 1
ATOM 1286 C CA . PRO A 1 171 ? 28.388 4.852 -14.237 1.00 87.19 171 PRO A CA 1
ATOM 1287 C C . PRO A 1 171 ? 29.863 5.150 -13.927 1.00 87.19 171 PRO A C 1
ATOM 1289 O O . PRO A 1 171 ? 30.621 5.490 -14.831 1.00 87.19 171 PRO A O 1
ATOM 1292 N N . ALA A 1 172 ? 30.292 4.994 -12.669 1.00 85.62 172 ALA A N 1
ATOM 1293 C CA . ALA A 1 172 ? 31.682 5.219 -12.270 1.00 85.62 172 ALA A CA 1
ATOM 1294 C C . ALA A 1 172 ? 32.604 4.109 -12.800 1.00 85.62 172 ALA A C 1
ATOM 1296 O O . ALA A 1 172 ? 33.691 4.401 -13.293 1.00 85.62 172 ALA A O 1
ATOM 1297 N N . ALA A 1 173 ? 32.135 2.856 -12.789 1.00 87.06 173 ALA A N 1
ATOM 1298 C CA . ALA A 1 173 ? 32.854 1.733 -13.385 1.00 87.06 173 ALA A CA 1
ATOM 1299 C C . ALA A 1 173 ? 33.058 1.919 -14.900 1.00 87.06 173 ALA A C 1
ATOM 1301 O O . ALA A 1 173 ? 34.169 1.730 -15.397 1.00 87.06 173 ALA A O 1
ATOM 1302 N N . VAL A 1 174 ? 32.022 2.363 -15.628 1.00 90.25 174 VAL A N 1
ATOM 1303 C CA . VAL A 1 174 ? 32.140 2.657 -17.067 1.00 90.25 174 VAL A CA 1
ATOM 1304 C C . VAL A 1 174 ? 33.114 3.818 -17.315 1.00 90.25 174 VAL A C 1
ATOM 1306 O O . VAL A 1 174 ? 33.960 3.703 -18.195 1.00 90.25 174 VAL A O 1
ATOM 1309 N N . MET A 1 175 ? 33.070 4.899 -16.524 1.00 91.38 175 MET A N 1
ATOM 1310 C CA . MET A 1 175 ? 34.010 6.028 -16.664 1.00 91.38 175 MET A CA 1
ATOM 1311 C C . MET A 1 175 ? 35.470 5.642 -16.365 1.00 91.38 175 MET A C 1
ATOM 1313 O O . MET A 1 175 ? 36.381 6.088 -17.061 1.00 91.38 175 MET A O 1
ATOM 1317 N N . ALA A 1 176 ? 35.710 4.781 -15.371 1.00 89.19 176 ALA A N 1
ATOM 1318 C CA . ALA A 1 176 ? 37.049 4.273 -15.071 1.00 89.19 176 ALA A CA 1
ATOM 1319 C C . ALA A 1 176 ? 37.600 3.385 -16.204 1.00 89.19 176 ALA A C 1
ATOM 1321 O O . ALA A 1 176 ? 38.791 3.453 -16.521 1.00 89.19 176 ALA A O 1
ATOM 1322 N N . LEU A 1 177 ? 36.740 2.578 -16.837 1.00 92.00 177 LEU A N 1
ATOM 1323 C CA . LEU A 1 177 ? 37.111 1.767 -17.997 1.00 92.00 177 LEU A CA 1
ATOM 1324 C C . LEU A 1 177 ? 37.350 2.628 -19.247 1.00 92.00 177 LEU A C 1
ATOM 1326 O O . LEU A 1 177 ? 38.337 2.407 -19.939 1.00 92.00 177 LEU A O 1
ATOM 1330 N N . ASP A 1 178 ? 36.501 3.627 -19.497 1.00 93.69 178 ASP A N 1
ATOM 1331 C CA . ASP A 1 178 ? 36.631 4.616 -20.577 1.00 93.69 178 ASP A CA 1
ATOM 1332 C C . ASP A 1 178 ? 37.999 5.310 -20.531 1.00 93.69 178 ASP A C 1
ATOM 1334 O O . ASP A 1 178 ? 38.763 5.262 -21.498 1.00 93.69 178 ASP A O 1
ATOM 1338 N N . GLN A 1 179 ? 38.357 5.872 -19.372 1.00 91.94 179 GLN A N 1
ATOM 1339 C CA . GLN A 1 179 ? 39.638 6.547 -19.195 1.00 91.94 179 GLN A CA 1
ATOM 1340 C C . GLN A 1 179 ? 40.826 5.600 -19.422 1.00 91.94 179 GLN A C 1
ATOM 1342 O O . GLN A 1 179 ? 41.773 5.975 -20.119 1.00 91.94 179 GLN A O 1
ATOM 1347 N N . ARG A 1 180 ? 40.793 4.383 -18.857 1.00 92.69 180 ARG A N 1
ATOM 1348 C CA . ARG A 1 180 ? 41.890 3.409 -19.000 1.00 92.69 180 ARG A CA 1
ATOM 1349 C C . ARG A 1 180 ? 42.027 2.897 -20.426 1.00 92.69 180 ARG A C 1
ATOM 1351 O O . ARG A 1 180 ? 43.133 2.934 -20.954 1.00 92.69 180 ARG A O 1
ATOM 1358 N N . LEU A 1 181 ? 40.935 2.452 -21.048 1.00 93.44 181 LEU A N 1
ATOM 1359 C CA . LEU A 1 181 ? 40.957 1.831 -22.371 1.00 93.44 181 LEU A CA 1
ATOM 1360 C C . LEU A 1 181 ? 41.518 2.792 -23.422 1.00 93.44 181 LEU A C 1
ATOM 1362 O O . LEU A 1 181 ? 42.461 2.441 -24.127 1.00 93.44 181 LEU A O 1
ATOM 1366 N N . PHE A 1 182 ? 40.982 4.014 -23.498 1.00 93.62 182 PHE A N 1
ATOM 1367 C CA . PHE A 1 182 ? 41.411 4.970 -24.518 1.00 93.62 182 PHE A CA 1
ATOM 1368 C C . PHE A 1 182 ? 42.828 5.494 -24.264 1.00 93.62 182 PHE A C 1
ATOM 1370 O O . PHE A 1 182 ? 43.631 5.493 -25.191 1.00 93.62 182 PHE A O 1
ATOM 1377 N N . THR A 1 183 ? 43.182 5.846 -23.021 1.00 91.44 183 THR A N 1
ATOM 1378 C CA . THR A 1 183 ? 44.553 6.294 -22.698 1.00 91.44 183 THR A CA 1
ATOM 1379 C C . THR A 1 183 ? 45.584 5.205 -23.001 1.00 91.44 183 THR A C 1
ATOM 1381 O O . THR A 1 183 ? 46.646 5.493 -23.550 1.00 91.44 183 THR A O 1
ATOM 1384 N N . TRP A 1 184 ? 45.270 3.947 -22.679 1.00 92.69 184 TRP A N 1
ATOM 1385 C CA . TRP A 1 184 ? 46.162 2.824 -22.935 1.00 92.69 184 TRP A CA 1
ATOM 1386 C C . TRP A 1 184 ? 46.324 2.554 -24.433 1.00 92.69 184 TRP A C 1
ATOM 1388 O O . TRP A 1 184 ? 47.461 2.533 -24.905 1.00 92.69 184 TRP A O 1
ATOM 1398 N N . VAL A 1 185 ? 45.228 2.432 -25.198 1.00 91.94 185 VAL A N 1
ATOM 1399 C CA . VAL A 1 185 ? 45.297 2.208 -26.656 1.00 91.94 185 VAL A CA 1
ATOM 1400 C C . VAL A 1 185 ? 46.052 3.343 -27.342 1.00 91.94 185 VAL A C 1
ATOM 1402 O O . VAL A 1 185 ? 46.976 3.080 -28.111 1.00 91.94 185 VAL A O 1
ATOM 1405 N N . ASP A 1 186 ? 45.718 4.595 -27.024 1.00 90.50 186 ASP A N 1
ATOM 1406 C CA . ASP A 1 186 ? 46.368 5.754 -27.633 1.00 90.50 186 ASP A CA 1
ATOM 1407 C C . ASP A 1 186 ? 47.874 5.793 -27.278 1.00 90.50 186 ASP A C 1
ATOM 1409 O O . ASP A 1 186 ? 48.688 6.166 -28.121 1.00 90.50 186 ASP A O 1
ATOM 1413 N N . SER A 1 187 ? 48.287 5.311 -26.093 1.00 89.62 187 SER A N 1
ATOM 1414 C CA . SER A 1 187 ? 49.713 5.166 -25.744 1.00 89.62 187 SER A CA 1
ATOM 1415 C C . SER A 1 187 ? 50.435 4.031 -26.487 1.00 89.62 187 SER A C 1
ATOM 1417 O O . SER A 1 187 ? 51.550 4.246 -26.961 1.00 89.62 187 SER A O 1
ATOM 1419 N N . LYS A 1 188 ? 49.812 2.852 -26.664 1.00 89.81 188 LYS A N 1
ATOM 1420 C CA . LYS A 1 188 ? 50.403 1.743 -27.446 1.00 89.81 188 LYS A CA 1
ATOM 1421 C C . LYS A 1 188 ? 50.546 2.108 -28.925 1.00 89.81 188 LYS A C 1
ATOM 1423 O O . LYS A 1 188 ? 51.471 1.634 -29.575 1.00 89.81 188 LYS A O 1
ATOM 1428 N N . MET A 1 189 ? 49.665 2.970 -29.437 1.00 86.38 189 MET A N 1
ATOM 1429 C CA . MET A 1 189 ? 49.743 3.508 -30.798 1.00 86.38 189 MET A CA 1
ATOM 1430 C C . MET A 1 189 ? 50.716 4.691 -30.942 1.00 86.38 189 MET A C 1
ATOM 1432 O O . MET A 1 189 ? 51.258 4.891 -32.024 1.00 86.38 189 MET A O 1
ATOM 1436 N N . ALA A 1 190 ? 50.998 5.447 -29.876 1.00 84.19 190 ALA A N 1
ATOM 1437 C CA . ALA A 1 190 ? 52.055 6.466 -29.882 1.00 84.19 190 ALA A CA 1
ATOM 1438 C C . ALA A 1 190 ? 53.473 5.857 -29.840 1.00 84.19 190 ALA A C 1
ATOM 1440 O O . ALA A 1 190 ? 54.409 6.425 -30.392 1.00 84.19 190 ALA A O 1
ATOM 1441 N N . GLN A 1 191 ? 53.633 4.677 -29.230 1.00 77.00 191 GLN A N 1
ATOM 1442 C CA . GLN A 1 191 ? 54.906 3.943 -29.134 1.00 77.00 191 GLN A CA 1
ATOM 1443 C C . GLN A 1 191 ? 55.411 3.348 -30.465 1.00 77.00 191 GLN A C 1
ATOM 1445 O O . GLN A 1 191 ? 56.404 2.629 -30.463 1.00 77.00 191 GLN A O 1
ATOM 1450 N N . THR A 1 192 ? 54.741 3.602 -31.596 1.00 66.12 192 THR A N 1
ATOM 1451 C CA . THR A 1 192 ? 55.120 3.050 -32.911 1.00 66.12 192 THR A CA 1
ATOM 1452 C C . THR A 1 192 ? 55.622 4.101 -33.905 1.00 66.12 192 THR A C 1
ATOM 1454 O O . THR A 1 192 ? 55.798 3.783 -35.076 1.00 66.12 192 THR A O 1
ATOM 1457 N N . SER A 1 193 ? 55.832 5.352 -33.480 1.00 64.56 193 SER A N 1
ATOM 1458 C CA . SER A 1 193 ? 56.286 6.453 -34.343 1.00 64.56 193 SER A CA 1
ATOM 1459 C C . SER A 1 193 ? 57.625 7.048 -33.886 1.00 64.56 193 SER A C 1
ATOM 1461 O O . SER A 1 193 ? 57.703 8.228 -33.549 1.00 64.56 193 SER A O 1
ATOM 1463 N N . ASP A 1 194 ? 58.696 6.249 -33.919 1.00 58.41 194 ASP A N 1
ATOM 1464 C CA . ASP A 1 194 ? 60.057 6.659 -33.506 1.00 58.41 194 ASP A CA 1
ATOM 1465 C C . ASP A 1 194 ? 60.722 7.718 -34.426 1.00 58.41 194 ASP A C 1
ATOM 1467 O O . ASP A 1 194 ? 61.838 8.169 -34.165 1.00 58.41 194 ASP A O 1
ATOM 1471 N N . LYS A 1 195 ? 60.044 8.174 -35.493 1.00 60.09 195 LYS A N 1
ATOM 1472 C CA . LYS A 1 195 ? 60.460 9.318 -36.334 1.00 60.09 195 LYS A CA 1
ATOM 1473 C C . LYS A 1 195 ? 60.186 10.644 -35.589 1.00 60.09 195 LYS A C 1
ATOM 1475 O O . LYS A 1 195 ? 59.224 11.357 -35.880 1.00 60.09 195 LYS A O 1
ATOM 1480 N N . ALA A 1 196 ? 61.031 10.939 -34.600 1.00 50.75 196 ALA A N 1
ATOM 1481 C CA . ALA A 1 196 ? 60.767 11.851 -33.478 1.00 50.75 196 ALA A CA 1
ATOM 1482 C C . ALA A 1 196 ? 60.516 13.349 -33.791 1.00 50.75 196 ALA A C 1
ATOM 1484 O O . ALA A 1 196 ? 59.984 14.055 -32.935 1.00 50.75 196 ALA A O 1
ATOM 1485 N N . ASP A 1 197 ? 60.859 13.859 -34.979 1.00 54.94 197 ASP A N 1
ATOM 1486 C CA . ASP A 1 197 ? 60.910 15.313 -35.239 1.00 54.94 197 ASP A CA 1
ATOM 1487 C C . ASP A 1 197 ? 59.579 15.974 -35.676 1.00 54.94 197 ASP A C 1
ATOM 1489 O O . ASP A 1 197 ? 59.478 17.200 -35.756 1.00 54.94 197 ASP A O 1
ATOM 1493 N N . SER A 1 198 ? 58.514 15.208 -35.941 1.00 54.06 198 SER A N 1
ATOM 1494 C CA . SER A 1 198 ? 57.248 15.724 -36.517 1.00 54.06 198 SER A CA 1
ATOM 1495 C C . SER A 1 198 ? 56.256 16.328 -35.494 1.00 54.06 198 SER A C 1
ATOM 1497 O O . SER A 1 198 ? 55.039 16.154 -35.580 1.00 54.06 198 SER A O 1
ATOM 1499 N N . ALA A 1 199 ? 56.766 17.095 -34.525 1.00 54.81 199 ALA A N 1
ATOM 1500 C CA . ALA A 1 199 ? 56.118 17.462 -33.254 1.00 54.81 199 ALA A CA 1
ATOM 1501 C C . ALA A 1 199 ? 54.866 18.392 -33.291 1.00 54.81 199 ALA A C 1
ATOM 1503 O O . ALA A 1 199 ? 54.609 19.106 -32.318 1.00 54.81 199 ALA A O 1
ATOM 1504 N N . LYS A 1 200 ? 54.075 18.437 -34.377 1.00 56.66 200 LYS A N 1
ATOM 1505 C CA . LYS A 1 200 ? 52.888 19.321 -34.498 1.00 56.66 200 LYS A CA 1
ATOM 1506 C C . LYS A 1 200 ? 51.600 18.708 -35.057 1.00 56.66 200 LYS A C 1
ATOM 1508 O O . LYS A 1 200 ? 50.556 19.340 -34.903 1.00 56.66 200 LYS A O 1
ATOM 1513 N N . VAL A 1 201 ? 51.609 17.506 -35.635 1.00 58.97 201 VAL A N 1
ATOM 1514 C CA . VAL A 1 201 ? 50.364 16.847 -36.076 1.00 58.97 201 VAL A CA 1
ATOM 1515 C C . VAL A 1 201 ? 49.928 15.831 -35.024 1.00 58.97 201 VAL A C 1
ATOM 1517 O O . VAL A 1 201 ? 50.468 14.732 -34.946 1.00 58.97 201 VAL A O 1
ATOM 1520 N N . ARG A 1 202 ? 48.916 16.176 -34.215 1.00 60.81 202 ARG A N 1
ATOM 1521 C CA . ARG A 1 202 ? 48.177 15.157 -33.456 1.00 60.81 202 ARG A CA 1
ATOM 1522 C C . ARG A 1 202 ? 47.406 14.305 -34.460 1.00 60.81 202 ARG A C 1
ATOM 1524 O O . ARG A 1 202 ? 46.406 14.772 -35.001 1.00 60.81 202 ARG A O 1
ATOM 1531 N N . ALA A 1 203 ? 47.883 13.088 -34.708 1.00 69.56 203 ALA A N 1
ATOM 1532 C CA . ALA A 1 203 ? 47.167 12.110 -35.515 1.00 69.56 203 ALA A CA 1
ATOM 1533 C C . ALA A 1 203 ? 45.732 11.931 -34.989 1.00 69.56 203 ALA A C 1
ATOM 1535 O O . ALA A 1 203 ? 45.493 11.978 -33.777 1.00 69.56 203 ALA A O 1
ATOM 1536 N N . ALA A 1 204 ? 44.775 11.739 -35.899 1.00 79.94 204 ALA A N 1
ATOM 1537 C CA . ALA A 1 204 ? 43.412 11.416 -35.505 1.00 79.94 204 ALA A CA 1
ATOM 1538 C C . ALA A 1 204 ? 43.417 10.100 -34.699 1.00 79.94 204 ALA A C 1
ATOM 1540 O O . ALA A 1 204 ? 44.123 9.163 -35.081 1.00 79.94 204 ALA A O 1
ATOM 1541 N N . PRO A 1 205 ? 42.674 10.013 -33.581 1.00 86.62 205 PRO A N 1
ATOM 1542 C CA . PRO A 1 205 ? 42.682 8.823 -32.742 1.00 86.62 205 PRO A CA 1
ATOM 1543 C C . PRO A 1 205 ? 42.197 7.605 -33.532 1.00 86.62 205 PRO A C 1
ATOM 1545 O O . PRO A 1 205 ? 41.120 7.639 -34.129 1.00 86.62 205 PRO A O 1
ATOM 1548 N N . ILE A 1 206 ? 42.986 6.528 -33.514 1.00 88.19 206 ILE A N 1
ATOM 1549 C CA . ILE A 1 206 ? 42.713 5.325 -34.308 1.00 88.19 206 ILE A CA 1
ATOM 1550 C C . ILE A 1 206 ? 41.356 4.721 -33.894 1.00 88.19 206 ILE A C 1
ATOM 1552 O O . ILE A 1 206 ? 41.067 4.627 -32.688 1.00 88.19 206 ILE A O 1
ATOM 1556 N N . PRO A 1 207 ? 40.507 4.340 -34.872 1.00 93.25 207 PRO A N 1
ATOM 1557 C CA . PRO A 1 207 ? 39.191 3.788 -34.596 1.00 93.25 207 PRO A CA 1
ATOM 1558 C C . PRO A 1 207 ? 39.289 2.415 -33.933 1.00 93.25 207 PRO A C 1
ATOM 1560 O O . PRO A 1 207 ? 40.075 1.549 -34.332 1.00 93.25 207 PRO A O 1
ATOM 1563 N N . LEU A 1 208 ? 38.430 2.204 -32.940 1.00 96.19 208 LEU A N 1
ATOM 1564 C CA . LEU A 1 208 ? 38.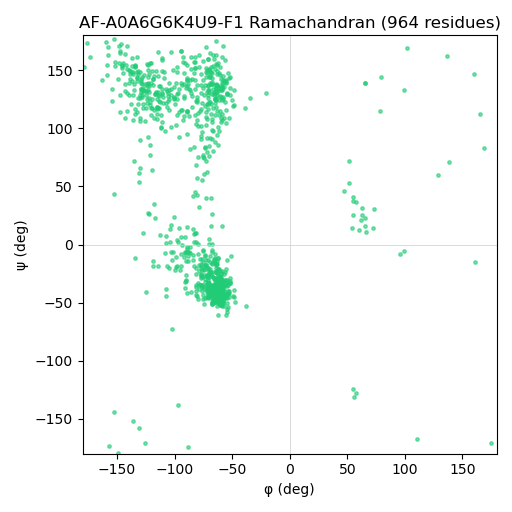181 0.890 -32.373 1.00 96.19 208 LEU A CA 1
ATOM 1565 C C . LEU A 1 208 ? 37.134 0.144 -33.205 1.00 96.19 208 LEU A C 1
ATOM 1567 O O . LEU A 1 208 ? 36.132 0.704 -33.648 1.00 96.19 208 LEU A O 1
ATOM 1571 N N . ILE A 1 209 ? 37.333 -1.152 -33.352 1.00 96.56 209 ILE A N 1
ATOM 1572 C CA . ILE A 1 209 ? 36.333 -2.115 -33.812 1.00 96.56 209 ILE A CA 1
ATOM 1573 C C . ILE A 1 209 ? 36.146 -3.090 -32.653 1.00 96.56 209 ILE A C 1
ATOM 1575 O O . ILE A 1 209 ? 37.124 -3.361 -31.963 1.00 96.56 209 ILE A O 1
ATOM 1579 N N . PHE A 1 210 ? 34.952 -3.628 -32.390 1.00 96.56 210 PHE A N 1
ATOM 1580 C CA . PHE A 1 210 ? 34.841 -4.663 -31.351 1.00 96.56 210 PHE A CA 1
ATOM 1581 C C . PHE A 1 210 ? 33.935 -5.840 -31.686 1.00 96.56 210 PHE A C 1
ATOM 1583 O O . PHE A 1 210 ? 32.853 -5.677 -32.245 1.00 96.56 210 PHE A O 1
ATOM 1590 N N . HIS A 1 211 ? 34.361 -7.031 -31.261 1.00 96.38 211 HIS A N 1
ATOM 1591 C CA . HIS A 1 211 ? 33.454 -8.143 -31.005 1.00 96.38 211 HIS A CA 1
ATOM 1592 C C . HIS A 1 211 ? 33.466 -8.446 -29.507 1.00 96.38 211 HIS A C 1
ATOM 1594 O O . HIS A 1 211 ? 34.527 -8.610 -28.910 1.00 96.38 211 HIS A O 1
ATOM 1600 N N . ALA A 1 212 ? 32.296 -8.498 -28.881 1.00 95.19 212 ALA A N 1
ATOM 1601 C CA . ALA A 1 212 ? 32.202 -8.717 -27.448 1.00 95.19 212 ALA A CA 1
ATOM 1602 C C . ALA A 1 212 ? 31.057 -9.661 -27.078 1.00 95.19 212 ALA A C 1
ATOM 1604 O O . ALA A 1 212 ? 30.037 -9.718 -27.762 1.00 95.19 212 ALA A O 1
ATOM 1605 N N . THR A 1 213 ? 31.201 -10.402 -25.982 1.00 92.62 213 THR A N 1
ATOM 1606 C CA . THR A 1 213 ? 30.195 -11.382 -25.549 1.00 92.62 213 THR A CA 1
ATOM 1607 C C . THR A 1 213 ? 29.938 -11.348 -24.042 1.00 92.62 213 THR A C 1
ATOM 1609 O O . THR A 1 213 ? 30.708 -10.760 -23.276 1.00 92.62 213 THR A O 1
ATOM 1612 N N . GLY A 1 214 ? 28.795 -11.895 -23.616 1.00 89.31 214 GLY A N 1
ATOM 1613 C CA . GLY A 1 214 ? 28.411 -11.996 -22.203 1.00 89.31 214 GLY A CA 1
ATOM 1614 C C . GLY A 1 214 ? 28.430 -10.647 -21.475 1.00 89.31 214 GLY A C 1
ATOM 1615 O O . GLY A 1 214 ? 27.790 -9.686 -21.907 1.00 89.31 214 GLY A O 1
ATOM 1616 N N . ASN A 1 215 ? 29.185 -10.560 -20.375 1.00 88.12 215 ASN A N 1
ATOM 1617 C CA . ASN A 1 215 ? 29.366 -9.310 -19.630 1.00 88.12 215 ASN A CA 1
ATOM 1618 C C . ASN A 1 215 ? 30.353 -8.342 -20.312 1.00 88.12 215 ASN A C 1
ATOM 1620 O O . ASN A 1 215 ? 30.234 -7.133 -20.124 1.00 88.12 215 ASN A O 1
ATOM 1624 N N . GLY A 1 216 ? 31.298 -8.828 -21.125 1.00 90.25 216 GLY A N 1
ATOM 1625 C CA . GLY A 1 216 ? 32.213 -7.971 -21.893 1.00 90.25 216 GLY A CA 1
ATOM 1626 C C . GLY A 1 216 ? 31.470 -7.086 -22.900 1.00 90.25 216 GLY A C 1
ATOM 1627 O O . GLY A 1 216 ? 31.797 -5.911 -23.072 1.00 90.25 216 GLY A O 1
ATOM 1628 N N . ALA A 1 217 ? 30.396 -7.619 -23.490 1.00 92.94 217 ALA A N 1
ATOM 1629 C CA . ALA A 1 217 ? 29.516 -6.887 -24.395 1.00 92.94 217 ALA A CA 1
ATOM 1630 C C . ALA A 1 217 ? 28.809 -5.693 -23.733 1.00 92.94 217 ALA A C 1
ATOM 1632 O O . ALA A 1 217 ? 28.768 -4.619 -24.329 1.00 92.94 217 ALA A O 1
ATOM 1633 N N . PHE A 1 218 ? 28.336 -5.839 -22.487 1.00 92.94 218 PHE A N 1
ATOM 1634 C CA . PHE A 1 218 ? 27.774 -4.723 -21.712 1.00 92.94 218 PHE A CA 1
ATOM 1635 C C . PHE A 1 218 ? 28.765 -3.553 -21.595 1.00 92.94 218 PHE A C 1
ATOM 1637 O O . PHE A 1 218 ? 28.390 -2.389 -21.763 1.00 92.94 218 PHE A O 1
ATOM 1644 N N . TRP A 1 219 ? 30.032 -3.855 -21.289 1.00 92.81 219 TRP A N 1
ATOM 1645 C CA . TRP A 1 219 ? 31.062 -2.838 -21.091 1.00 92.81 219 TRP A CA 1
ATOM 1646 C C . TRP A 1 219 ? 31.393 -2.116 -22.393 1.00 92.81 219 TRP A C 1
ATOM 1648 O O . TRP A 1 219 ? 31.320 -0.890 -22.435 1.00 92.81 219 TRP A O 1
ATOM 1658 N N . MET A 1 220 ? 31.689 -2.858 -23.464 1.00 95.31 220 MET A N 1
ATOM 1659 C CA . MET A 1 220 ? 32.042 -2.260 -24.756 1.00 95.31 220 MET A CA 1
ATOM 1660 C C . MET A 1 220 ? 30.890 -1.451 -25.359 1.00 95.31 220 MET A C 1
ATOM 1662 O O . MET A 1 220 ? 31.115 -0.356 -25.874 1.00 95.31 220 MET A O 1
ATOM 1666 N N . GLU A 1 221 ? 29.648 -1.922 -25.217 1.00 95.19 221 GLU A N 1
ATOM 1667 C CA . GLU A 1 221 ? 28.468 -1.151 -25.604 1.00 95.19 221 GLU A CA 1
ATOM 1668 C C . GLU A 1 221 ? 28.334 0.137 -24.779 1.00 95.19 221 GLU A C 1
ATOM 1670 O O . GLU A 1 221 ? 28.115 1.205 -25.347 1.00 95.19 221 GLU A O 1
ATOM 1675 N N . SER A 1 222 ? 28.533 0.080 -23.459 1.00 94.31 222 SER A N 1
ATOM 1676 C CA . SER A 1 222 ? 28.470 1.271 -22.598 1.00 94.31 222 SER A CA 1
ATOM 1677 C C . SER A 1 222 ? 29.510 2.331 -22.990 1.00 94.31 222 SER A C 1
ATOM 1679 O O . SER A 1 222 ? 29.201 3.522 -22.985 1.00 94.31 222 SER A O 1
ATOM 1681 N N . LEU A 1 223 ? 30.717 1.916 -23.391 1.00 94.88 223 LEU A N 1
ATOM 1682 C CA . LEU A 1 223 ? 31.748 2.815 -23.925 1.00 94.88 223 LEU A CA 1
ATOM 1683 C C . LEU A 1 223 ? 31.362 3.401 -25.290 1.00 94.88 223 LEU A C 1
ATOM 1685 O O . LEU A 1 223 ? 31.549 4.595 -25.527 1.00 94.88 223 LEU A O 1
ATOM 1689 N N . MET A 1 224 ? 30.781 2.591 -26.177 1.00 95.88 224 MET A N 1
ATOM 1690 C CA . MET A 1 224 ? 30.285 3.044 -27.480 1.00 95.88 224 MET A CA 1
ATOM 1691 C C . MET A 1 224 ? 29.140 4.056 -27.346 1.00 95.88 224 MET A C 1
ATOM 1693 O O . MET A 1 224 ? 29.102 5.026 -28.097 1.00 95.88 224 MET A O 1
ATOM 1697 N N . MET A 1 225 ? 28.243 3.887 -26.372 1.00 94.06 225 MET A N 1
ATOM 1698 C CA . MET A 1 225 ? 27.172 4.851 -26.083 1.00 94.06 225 MET A CA 1
ATOM 1699 C C . MET A 1 225 ? 27.711 6.208 -25.593 1.00 94.06 225 MET A C 1
ATOM 1701 O O . MET A 1 225 ? 27.075 7.236 -25.821 1.00 94.06 225 MET A O 1
ATOM 1705 N N . LEU A 1 226 ? 28.877 6.225 -24.935 1.00 93.00 226 LEU A N 1
ATOM 1706 C CA . LEU A 1 226 ? 29.535 7.438 -24.429 1.00 93.00 226 LEU A CA 1
ATOM 1707 C C . LEU A 1 226 ? 30.407 8.137 -25.479 1.00 93.00 226 LEU A C 1
ATOM 1709 O O . LEU A 1 226 ? 30.415 9.365 -25.555 1.00 93.00 226 LEU A O 1
ATOM 1713 N N . ARG A 1 227 ? 31.158 7.369 -26.279 1.00 94.00 227 ARG A N 1
ATOM 1714 C CA . ARG A 1 227 ? 32.093 7.882 -27.292 1.00 94.00 227 ARG A CA 1
ATOM 1715 C C . ARG A 1 227 ? 31.888 7.205 -28.655 1.00 94.00 227 ARG A C 1
ATOM 1717 O O . ARG A 1 227 ? 32.833 6.601 -29.163 1.00 94.00 227 ARG A O 1
ATOM 1724 N N . PRO A 1 228 ? 30.712 7.312 -29.303 1.00 93.81 228 PRO A N 1
ATOM 1725 C CA . PRO A 1 228 ? 30.436 6.567 -30.536 1.00 93.81 228 PRO A CA 1
ATOM 1726 C C . PRO A 1 228 ? 31.446 6.865 -31.652 1.00 93.81 228 PRO A C 1
ATOM 1728 O O . PRO A 1 228 ? 31.876 5.953 -32.345 1.00 93.81 228 PRO A O 1
ATOM 1731 N N . GLY A 1 229 ? 31.927 8.111 -31.753 1.00 93.44 229 GLY A N 1
ATOM 1732 C CA . GLY A 1 229 ? 32.967 8.518 -32.709 1.00 93.44 229 GLY A CA 1
ATOM 1733 C C . GLY A 1 229 ? 34.386 7.983 -32.447 1.00 93.44 229 GLY A C 1
ATOM 1734 O O . GLY A 1 229 ? 35.288 8.319 -33.205 1.00 93.44 229 GLY A O 1
ATOM 1735 N N . ARG A 1 230 ? 34.621 7.177 -31.398 1.00 94.62 230 ARG A N 1
ATOM 1736 C CA . ARG A 1 230 ? 35.861 6.385 -31.246 1.00 94.62 230 ARG A CA 1
ATOM 1737 C C . ARG A 1 230 ? 35.766 4.997 -31.887 1.00 94.62 230 ARG A C 1
ATOM 1739 O O . ARG A 1 230 ? 36.780 4.303 -31.923 1.00 94.62 230 ARG A O 1
ATOM 1746 N N . PHE A 1 231 ? 34.593 4.594 -32.371 1.00 96.31 231 PHE A N 1
ATOM 1747 C CA . PHE A 1 231 ? 34.325 3.255 -32.887 1.00 96.31 231 PHE A CA 1
ATOM 1748 C C . PHE A 1 231 ? 33.921 3.300 -34.369 1.00 96.31 231 PHE A C 1
ATOM 1750 O O . PHE A 1 231 ? 33.204 4.207 -34.782 1.00 96.31 231 PHE A O 1
ATOM 1757 N N . ALA A 1 232 ? 34.361 2.316 -35.158 1.00 95.06 232 ALA A N 1
ATOM 1758 C CA . ALA A 1 232 ? 34.041 2.198 -36.586 1.00 95.06 232 ALA A CA 1
ATOM 1759 C C . ALA A 1 232 ? 33.052 1.064 -36.902 1.00 95.06 232 ALA A C 1
ATOM 1761 O O . ALA A 1 232 ? 32.174 1.256 -37.735 1.00 95.06 232 ALA A O 1
ATOM 1762 N N . ALA A 1 233 ? 33.150 -0.084 -36.222 1.00 96.75 233 ALA A N 1
ATOM 1763 C CA . ALA A 1 233 ? 32.228 -1.212 -36.383 1.00 96.75 233 ALA A CA 1
ATOM 1764 C C . ALA A 1 233 ? 32.118 -2.043 -35.092 1.00 96.75 233 ALA A C 1
ATOM 1766 O O . ALA A 1 233 ? 33.062 -2.081 -34.296 1.00 96.75 233 ALA A O 1
ATOM 1767 N N . TRP A 1 234 ? 30.988 -2.724 -34.873 1.00 97.38 234 TRP A N 1
ATOM 1768 C CA . TRP A 1 234 ? 30.780 -3.524 -33.657 1.00 97.38 234 TRP A CA 1
ATOM 1769 C C . TRP A 1 234 ? 29.904 -4.772 -33.825 1.00 97.38 234 TRP A C 1
ATOM 1771 O O . TRP A 1 234 ? 29.060 -4.876 -34.713 1.00 97.38 234 TRP A O 1
ATOM 1781 N N . SER A 1 235 ? 30.098 -5.735 -32.929 1.00 96.88 235 SER A N 1
ATOM 1782 C CA . SER A 1 235 ? 29.337 -6.980 -32.845 1.00 96.88 235 SER A CA 1
ATOM 1783 C C . SER A 1 235 ? 29.226 -7.422 -31.387 1.00 96.88 235 SER A C 1
ATOM 1785 O O . SER A 1 235 ? 30.240 -7.536 -30.698 1.00 96.88 235 SER A O 1
ATOM 1787 N N . VAL A 1 236 ? 28.015 -7.705 -30.907 1.00 96.12 236 VAL A N 1
ATOM 1788 C CA . VAL A 1 236 ? 27.787 -8.240 -29.553 1.00 96.12 236 VAL A CA 1
ATOM 1789 C C . VAL A 1 236 ? 27.025 -9.554 -29.582 1.00 96.12 236 VAL A C 1
ATOM 1791 O O . VAL A 1 236 ? 26.050 -9.662 -30.319 1.00 96.12 236 VAL A O 1
ATOM 1794 N N . ALA A 1 237 ? 27.409 -10.535 -28.757 1.00 93.38 237 ALA A N 1
ATOM 1795 C CA . ALA A 1 237 ? 26.668 -11.795 -28.627 1.00 93.38 237 ALA A CA 1
ATOM 1796 C C . ALA A 1 237 ? 26.333 -12.185 -27.179 1.00 93.38 237 ALA A C 1
ATOM 1798 O O . ALA A 1 237 ? 27.145 -12.036 -26.267 1.00 93.38 237 ALA A O 1
ATOM 1799 N N . GLY A 1 238 ? 25.130 -12.729 -26.967 1.00 88.62 238 GLY A N 1
ATOM 1800 C CA . GLY A 1 238 ? 24.736 -13.332 -25.684 1.00 88.62 238 GLY A CA 1
ATOM 1801 C C . GLY A 1 238 ? 24.705 -12.375 -24.484 1.00 88.62 238 GLY A C 1
ATOM 1802 O O . GLY A 1 238 ? 24.985 -12.795 -23.362 1.00 88.62 238 GLY A O 1
ATOM 1803 N N . ILE A 1 239 ? 24.396 -11.092 -24.713 1.00 88.31 239 ILE A N 1
ATOM 1804 C CA . ILE A 1 239 ? 24.289 -10.076 -23.658 1.00 88.31 239 ILE A CA 1
ATOM 1805 C C . ILE A 1 239 ? 23.312 -10.506 -22.549 1.00 88.31 239 ILE A C 1
ATOM 1807 O O . ILE A 1 239 ? 22.151 -10.835 -22.797 1.00 88.31 239 ILE A O 1
ATOM 1811 N N . THR A 1 240 ? 23.778 -10.410 -21.306 1.00 83.44 240 THR A N 1
ATOM 1812 C CA . THR A 1 240 ? 23.004 -10.622 -20.070 1.00 83.44 240 THR A CA 1
ATOM 1813 C C . THR A 1 240 ? 22.377 -9.329 -19.528 1.00 83.44 240 THR A C 1
ATOM 1815 O O . THR A 1 240 ? 21.296 -9.364 -18.941 1.00 83.44 240 THR A O 1
ATOM 1818 N N . ARG A 1 241 ? 23.047 -8.184 -19.726 1.00 87.19 241 ARG A N 1
ATOM 1819 C CA . ARG A 1 241 ? 22.666 -6.832 -19.280 1.00 87.19 241 ARG A CA 1
ATOM 1820 C C . ARG A 1 241 ? 23.031 -5.822 -20.370 1.00 87.19 241 ARG A C 1
ATOM 1822 O O . ARG A 1 241 ? 24.166 -5.821 -20.820 1.00 87.19 241 ARG A O 1
ATOM 1829 N N . PHE A 1 242 ? 22.107 -4.948 -20.752 1.00 87.88 242 PHE A N 1
ATOM 1830 C CA . PHE A 1 242 ? 22.331 -3.917 -21.776 1.00 87.88 242 PHE A CA 1
ATOM 1831 C C . PHE A 1 242 ? 22.792 -2.576 -21.196 1.00 87.88 242 PHE A C 1
ATOM 1833 O O . PHE A 1 242 ? 22.533 -2.290 -20.023 1.00 87.88 242 PHE A O 1
ATOM 1840 N N . ALA A 1 243 ? 23.453 -1.751 -22.012 1.00 87.62 243 ALA A N 1
ATOM 1841 C CA . ALA A 1 243 ? 23.744 -0.358 -21.673 1.00 87.62 243 ALA A CA 1
ATOM 1842 C C . ALA A 1 243 ? 22.460 0.504 -21.669 1.00 87.62 243 ALA A C 1
ATOM 1844 O O . ALA A 1 243 ? 21.519 0.241 -22.417 1.00 87.62 243 ALA A O 1
ATOM 1845 N N . GLU A 1 244 ? 22.408 1.575 -20.865 1.00 85.56 244 GLU A N 1
ATOM 1846 C CA . GLU A 1 244 ? 21.328 2.571 -20.991 1.00 85.56 244 GLU A CA 1
ATOM 1847 C C . GLU A 1 244 ? 21.561 3.396 -22.265 1.00 85.56 244 GLU A C 1
ATOM 1849 O O . GLU A 1 244 ? 22.488 4.201 -22.312 1.00 85.56 244 GLU A O 1
ATOM 1854 N N . VAL A 1 245 ? 20.720 3.209 -23.291 1.00 87.31 245 VAL A N 1
ATOM 1855 C CA . VAL A 1 245 ? 20.784 3.977 -24.548 1.00 87.31 245 VAL A CA 1
ATOM 1856 C C . VAL A 1 245 ? 20.547 5.471 -24.249 1.00 87.31 245 VAL A C 1
ATOM 1858 O O . VAL A 1 245 ? 19.422 5.845 -23.891 1.00 87.31 245 VAL A O 1
ATOM 1861 N N . PRO A 1 246 ? 21.551 6.360 -24.397 1.00 85.25 246 PRO A N 1
ATOM 1862 C CA . PRO A 1 246 ? 21.418 7.755 -23.988 1.00 85.25 246 PRO A CA 1
ATOM 1863 C C . PRO A 1 246 ? 20.377 8.482 -24.836 1.00 85.25 246 PRO A C 1
ATOM 1865 O O . PRO A 1 246 ? 20.471 8.487 -26.060 1.00 85.25 246 PRO A O 1
ATOM 1868 N N . ARG A 1 247 ? 19.412 9.173 -24.212 1.00 77.44 247 ARG A N 1
ATOM 1869 C CA . ARG A 1 247 ? 18.389 9.993 -24.905 1.00 77.44 247 ARG A CA 1
ATOM 1870 C C . ARG A 1 247 ? 18.947 11.306 -25.496 1.00 77.44 247 ARG A C 1
ATOM 1872 O O . ARG A 1 247 ? 18.313 12.356 -25.409 1.00 77.44 247 ARG A O 1
ATOM 1879 N N . ILE A 1 248 ? 20.142 11.251 -26.075 1.00 81.50 248 ILE A N 1
ATOM 1880 C CA . ILE A 1 248 ? 20.749 12.329 -26.853 1.00 81.50 248 ILE A CA 1
ATOM 1881 C C . ILE A 1 248 ? 20.054 12.336 -28.216 1.00 81.50 248 ILE A C 1
ATOM 1883 O O . ILE A 1 248 ? 20.055 11.327 -28.917 1.00 81.50 248 ILE A O 1
ATOM 1887 N N . LYS A 1 249 ? 19.436 13.462 -28.590 1.00 76.38 249 LYS A N 1
ATOM 1888 C CA . LYS A 1 249 ? 18.810 13.605 -29.910 1.00 76.38 249 LYS A CA 1
ATOM 1889 C C . LYS A 1 249 ? 19.871 13.380 -30.994 1.00 76.38 249 LYS A C 1
ATOM 1891 O O . LYS A 1 249 ? 20.963 13.929 -30.899 1.00 76.38 249 LYS A O 1
ATOM 1896 N N . ASP A 1 250 ? 19.522 12.602 -32.015 1.00 80.75 250 ASP A N 1
ATOM 1897 C CA . ASP A 1 250 ? 20.381 12.295 -33.163 1.00 80.75 250 ASP A CA 1
ATOM 1898 C C . ASP A 1 250 ? 21.676 11.525 -32.804 1.00 80.75 250 ASP A C 1
ATOM 1900 O O . ASP A 1 250 ? 22.641 11.564 -33.569 1.00 80.75 250 ASP A O 1
ATOM 1904 N N . LEU A 1 251 ? 21.694 10.775 -31.686 1.00 89.00 251 LEU A N 1
ATOM 1905 C CA . LEU A 1 251 ? 22.781 9.848 -31.330 1.00 89.00 251 LEU A CA 1
ATOM 1906 C C . LEU A 1 251 ? 23.058 8.885 -32.493 1.00 89.00 251 LEU A C 1
ATOM 1908 O O . LEU A 1 251 ? 22.242 8.012 -32.786 1.00 89.00 251 LEU A O 1
ATOM 1912 N N . ARG A 1 252 ? 24.199 9.051 -33.168 1.00 93.50 252 ARG A N 1
ATOM 1913 C CA . ARG A 1 252 ? 24.671 8.147 -34.225 1.00 93.50 252 ARG A CA 1
ATOM 1914 C C . ARG A 1 252 ? 25.642 7.141 -33.626 1.00 93.50 252 ARG A C 1
ATOM 1916 O O . ARG A 1 252 ? 26.718 7.531 -33.184 1.00 93.50 252 ARG A O 1
ATOM 1923 N N . LEU A 1 253 ? 25.262 5.869 -33.624 1.00 94.62 253 LEU A N 1
ATOM 1924 C CA . LEU A 1 253 ? 26.177 4.760 -33.364 1.00 94.62 253 LEU A CA 1
ATOM 1925 C C . LEU A 1 253 ? 26.876 4.346 -34.671 1.00 94.62 253 LEU A C 1
ATOM 1927 O O . LEU A 1 253 ? 26.270 4.486 -35.740 1.00 94.62 253 LEU A O 1
ATOM 1931 N N . PRO A 1 254 ? 28.110 3.812 -34.608 1.00 95.25 254 PRO A N 1
ATOM 1932 C CA . PRO A 1 254 ? 28.712 3.112 -35.742 1.00 95.25 254 PRO A CA 1
ATOM 1933 C C . PRO A 1 254 ? 27.850 1.914 -36.183 1.00 95.25 254 PRO A C 1
ATOM 1935 O O . PRO A 1 254 ? 27.023 1.426 -35.397 1.00 95.25 254 PRO A O 1
ATOM 1938 N N . PRO A 1 255 ? 28.036 1.400 -37.411 1.00 96.12 255 PRO A N 1
ATOM 1939 C CA . PRO A 1 255 ? 27.307 0.230 -37.867 1.00 96.12 255 PRO A CA 1
ATOM 1940 C C . PRO A 1 255 ? 27.735 -1.030 -37.105 1.00 96.12 255 PRO A C 1
ATOM 1942 O O . PRO A 1 255 ? 28.887 -1.162 -36.683 1.00 96.12 255 PRO A O 1
ATOM 1945 N N . GLY A 1 256 ? 26.813 -1.967 -36.907 1.00 96.00 256 GLY A N 1
ATOM 1946 C CA . GLY A 1 256 ? 27.111 -3.175 -36.141 1.00 96.00 256 GLY A CA 1
ATOM 1947 C C . GLY A 1 256 ? 25.918 -4.084 -35.904 1.00 96.00 256 GLY A C 1
ATOM 1948 O O . GLY A 1 256 ? 24.861 -3.902 -36.505 1.00 96.00 256 GLY A O 1
ATOM 1949 N N . VAL A 1 257 ? 26.082 -5.096 -35.051 1.00 96.06 257 VAL A N 1
ATOM 1950 C CA . VAL A 1 257 ? 25.095 -6.178 -34.926 1.00 96.06 257 VAL A CA 1
ATOM 1951 C C . VAL A 1 257 ? 24.906 -6.697 -33.498 1.00 96.06 257 VAL A C 1
ATOM 1953 O O . VAL A 1 257 ? 25.869 -6.929 -32.767 1.00 96.06 257 VAL A O 1
ATOM 1956 N N . ILE A 1 258 ? 23.645 -6.938 -33.124 1.00 95.81 258 ILE A N 1
ATOM 1957 C CA . ILE A 1 258 ? 23.253 -7.638 -31.891 1.00 95.81 258 ILE A CA 1
ATOM 1958 C C . ILE A 1 258 ? 22.907 -9.095 -32.231 1.00 95.81 258 ILE A C 1
ATOM 1960 O O . ILE A 1 258 ? 22.004 -9.348 -33.032 1.00 95.81 258 ILE A O 1
ATOM 1964 N N . LEU A 1 259 ? 23.617 -10.041 -31.610 1.00 93.62 259 LEU A N 1
ATOM 1965 C CA . LEU A 1 259 ? 23.540 -11.486 -31.847 1.00 93.62 259 LEU A CA 1
ATOM 1966 C C . LEU A 1 259 ? 22.939 -12.199 -30.630 1.00 93.62 259 LEU A C 1
ATOM 1968 O O . LEU A 1 259 ? 23.598 -12.457 -29.617 1.00 93.62 259 LEU A O 1
ATOM 1972 N N . CYS A 1 260 ? 21.659 -12.537 -30.722 1.00 91.31 260 CYS A N 1
ATOM 1973 C CA . CYS A 1 260 ? 20.961 -13.211 -29.643 1.00 91.31 260 CYS A CA 1
ATOM 1974 C C . CYS A 1 260 ? 21.106 -14.737 -29.734 1.00 91.31 260 CYS A C 1
ATOM 1976 O O . CYS A 1 260 ? 20.540 -15.376 -30.625 1.00 91.31 260 CYS A O 1
ATOM 1978 N N . THR A 1 261 ? 21.852 -15.302 -28.782 1.00 88.38 261 THR A N 1
ATOM 1979 C CA . THR A 1 261 ? 22.268 -16.714 -28.718 1.00 88.38 261 THR A CA 1
ATOM 1980 C C . THR A 1 261 ? 21.296 -17.633 -27.967 1.00 88.38 261 THR A C 1
ATOM 1982 O O . THR A 1 261 ? 21.411 -18.850 -28.082 1.00 88.38 261 THR A O 1
ATOM 1985 N N . ASP A 1 262 ? 20.342 -17.086 -27.206 1.00 84.94 262 ASP A N 1
ATOM 1986 C CA . ASP A 1 262 ? 19.362 -17.843 -26.414 1.00 84.94 262 ASP A CA 1
ATOM 1987 C C . ASP A 1 262 ? 17.934 -17.357 -26.709 1.00 84.94 262 ASP A C 1
ATOM 1989 O O . ASP A 1 262 ? 17.628 -16.166 -26.628 1.00 84.94 262 ASP A O 1
ATOM 1993 N N . ILE A 1 263 ? 17.026 -18.301 -26.971 1.00 80.00 263 ILE A N 1
ATOM 1994 C CA . ILE A 1 263 ? 15.585 -18.067 -27.143 1.00 80.00 263 ILE A CA 1
ATOM 1995 C C . ILE A 1 263 ? 14.976 -17.263 -25.976 1.00 80.00 263 ILE A C 1
ATOM 1997 O O . ILE A 1 263 ? 14.073 -16.455 -26.189 1.00 80.00 263 ILE A O 1
ATOM 2001 N N . LYS A 1 264 ? 15.490 -17.431 -24.748 1.00 80.56 264 LYS A N 1
ATOM 2002 C CA . LYS A 1 264 ? 15.045 -16.697 -23.547 1.00 80.56 264 LYS A CA 1
ATOM 2003 C C . LYS A 1 264 ? 15.507 -15.237 -23.545 1.00 80.56 264 LYS A C 1
ATOM 2005 O O . LYS A 1 264 ? 14.848 -14.387 -22.951 1.00 80.56 264 LYS A O 1
ATOM 2010 N N . GLN A 1 265 ? 16.623 -14.944 -24.211 1.00 84.06 265 GLN A N 1
ATOM 2011 C CA . GLN A 1 265 ? 17.195 -13.603 -24.336 1.00 84.06 265 GLN A CA 1
ATOM 2012 C C . GLN A 1 265 ? 16.644 -12.822 -25.546 1.00 84.06 265 GLN A C 1
ATOM 2014 O O . GLN A 1 265 ? 16.789 -11.600 -25.591 1.00 84.06 265 GLN A O 1
ATOM 2019 N N . HIS A 1 266 ? 15.966 -13.495 -26.487 1.00 84.56 266 HIS A N 1
ATOM 2020 C CA . HIS A 1 266 ? 15.471 -12.921 -27.747 1.00 84.56 266 HIS A CA 1
ATOM 2021 C C . HIS A 1 266 ? 14.723 -11.593 -27.577 1.00 84.56 266 HIS A C 1
ATOM 2023 O O . HIS A 1 266 ? 15.030 -10.624 -28.266 1.00 84.56 266 HIS A O 1
ATOM 2029 N N . LEU A 1 267 ? 13.764 -11.523 -26.647 1.00 78.88 267 LEU A N 1
ATOM 2030 C CA . LEU A 1 267 ? 12.958 -10.315 -26.459 1.00 78.88 267 LEU A CA 1
ATOM 2031 C C . LEU A 1 267 ? 13.692 -9.175 -25.734 1.00 78.88 267 LEU A C 1
ATOM 2033 O O . LEU A 1 267 ? 13.587 -8.054 -26.223 1.00 78.88 267 LEU A O 1
ATOM 2037 N N . PRO A 1 268 ? 14.460 -9.402 -24.649 1.00 80.75 268 PRO A N 1
ATOM 2038 C CA . PRO A 1 268 ? 15.375 -8.389 -24.120 1.00 80.75 268 PRO A CA 1
ATOM 2039 C C . PRO A 1 268 ? 16.343 -7.818 -25.168 1.00 80.75 268 PRO A C 1
ATOM 2041 O O . PRO A 1 268 ? 16.567 -6.611 -25.190 1.00 80.75 268 PRO A O 1
ATOM 2044 N N . HIS A 1 269 ? 16.881 -8.659 -26.060 1.00 89.06 269 HIS A N 1
ATOM 2045 C CA . HIS A 1 269 ? 17.786 -8.215 -27.127 1.00 89.06 269 HIS A CA 1
ATOM 2046 C C . HIS A 1 269 ? 17.055 -7.416 -28.215 1.00 89.06 269 HIS A C 1
ATOM 2048 O O . HIS A 1 269 ? 17.528 -6.354 -28.617 1.00 89.06 269 HIS A O 1
ATOM 2054 N N . LEU A 1 270 ? 15.881 -7.886 -28.651 1.00 88.00 270 LEU A N 1
ATOM 2055 C CA . LEU A 1 270 ? 15.035 -7.184 -29.621 1.00 88.00 270 LEU A CA 1
ATOM 2056 C C . LEU A 1 270 ? 14.528 -5.838 -29.076 1.00 88.00 270 LEU A C 1
ATOM 2058 O O . LEU A 1 270 ? 14.433 -4.880 -29.833 1.00 88.00 270 LEU A O 1
ATOM 2062 N N . ASP A 1 271 ? 14.235 -5.742 -27.777 1.00 82.19 271 ASP A N 1
ATOM 2063 C CA . ASP A 1 271 ? 13.826 -4.491 -27.122 1.00 82.19 271 ASP A CA 1
ATOM 2064 C C . ASP A 1 271 ? 14.925 -3.437 -27.140 1.00 82.19 271 ASP A C 1
ATOM 2066 O O . ASP A 1 271 ? 14.667 -2.266 -27.404 1.00 82.19 271 ASP A O 1
ATOM 2070 N N . HIS A 1 272 ? 16.153 -3.855 -26.845 1.00 90.06 272 HIS A N 1
ATOM 2071 C CA . HIS A 1 272 ? 17.304 -2.964 -26.847 1.00 90.06 272 HIS A CA 1
ATOM 2072 C C . HIS A 1 272 ? 17.658 -2.498 -28.264 1.00 90.06 272 HIS A C 1
ATOM 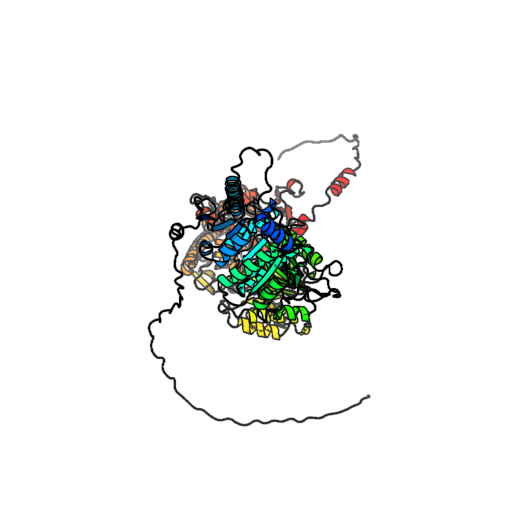2074 O O . HIS A 1 272 ? 17.927 -1.319 -28.491 1.00 90.06 272 HIS A O 1
ATOM 2080 N N . PHE A 1 273 ? 17.546 -3.400 -29.240 1.00 92.50 273 PHE A N 1
ATOM 2081 C CA . PHE A 1 273 ? 17.597 -3.058 -30.658 1.00 92.50 273 PHE A CA 1
ATOM 2082 C C . PHE A 1 273 ? 16.500 -2.047 -31.058 1.00 92.50 273 PHE A C 1
ATOM 2084 O O . PHE A 1 273 ? 16.817 -1.013 -31.653 1.00 92.50 273 PHE A O 1
ATOM 2091 N N . GLU A 1 274 ? 15.232 -2.297 -30.695 1.00 87.06 274 GLU A N 1
ATOM 2092 C CA . GLU A 1 274 ? 14.111 -1.375 -30.945 1.00 87.06 274 GLU A CA 1
ATOM 2093 C C . GLU A 1 274 ? 14.377 0.003 -30.301 1.00 87.06 274 GLU A C 1
ATOM 2095 O O . GLU A 1 274 ? 14.113 1.023 -30.939 1.00 87.06 274 GLU A O 1
ATOM 2100 N N . ASP A 1 275 ? 14.965 0.073 -29.100 1.00 84.19 275 ASP A N 1
ATOM 2101 C CA . ASP A 1 275 ? 15.331 1.330 -28.425 1.00 84.19 275 ASP A CA 1
ATOM 2102 C C . ASP A 1 275 ? 16.459 2.094 -29.145 1.00 84.19 275 ASP A C 1
ATOM 2104 O O . ASP A 1 275 ? 16.317 3.297 -29.388 1.00 84.19 275 ASP A O 1
ATOM 2108 N N . ILE A 1 276 ? 17.548 1.425 -29.550 1.00 89.31 276 ILE A N 1
ATOM 2109 C CA . ILE A 1 276 ? 18.649 2.037 -30.325 1.00 89.31 276 ILE A CA 1
ATOM 2110 C C . ILE A 1 276 ? 18.133 2.649 -31.636 1.00 89.31 276 ILE A C 1
ATOM 2112 O O . ILE A 1 276 ? 18.521 3.761 -32.015 1.00 89.31 276 ILE A O 1
ATOM 2116 N N . ARG A 1 277 ? 17.254 1.924 -32.334 1.00 89.94 277 ARG A N 1
ATOM 2117 C CA . ARG A 1 277 ? 16.671 2.333 -33.620 1.00 89.94 277 ARG A CA 1
ATOM 2118 C C . ARG A 1 277 ? 15.559 3.380 -33.458 1.00 89.94 277 ARG A C 1
ATOM 2120 O O . ARG A 1 277 ? 15.369 4.212 -34.346 1.00 89.94 277 ARG A O 1
ATOM 2127 N N . THR A 1 278 ? 14.852 3.382 -32.325 1.00 81.94 278 THR A N 1
ATOM 2128 C CA . THR A 1 278 ? 13.864 4.416 -31.955 1.00 81.94 278 THR A CA 1
ATOM 2129 C C . THR A 1 278 ? 14.538 5.738 -31.598 1.00 81.94 278 THR A C 1
ATOM 2131 O O . THR A 1 278 ? 14.010 6.798 -31.933 1.00 81.94 278 THR A O 1
ATOM 2134 N N . ASN A 1 279 ? 15.699 5.684 -30.940 1.00 82.88 279 ASN A N 1
ATOM 2135 C CA . ASN A 1 279 ? 16.491 6.857 -30.578 1.00 82.88 279 ASN A CA 1
ATOM 2136 C C . ASN A 1 279 ? 16.963 7.622 -31.826 1.00 82.88 279 ASN A C 1
ATOM 2138 O O . ASN A 1 279 ? 16.712 8.821 -31.957 1.00 82.88 279 ASN A O 1
ATOM 2142 N N . ASN A 1 280 ? 17.553 6.902 -32.785 1.00 86.38 280 ASN A N 1
ATOM 2143 C CA . ASN A 1 280 ? 17.913 7.452 -34.083 1.00 86.38 280 ASN A CA 1
ATOM 2144 C C . ASN A 1 280 ? 17.664 6.434 -35.204 1.00 86.38 280 ASN A C 1
ATOM 2146 O O . ASN A 1 280 ? 18.346 5.414 -35.328 1.00 86.38 280 ASN A O 1
ATOM 2150 N N . LYS A 1 281 ? 16.718 6.781 -36.082 1.00 86.00 281 LYS A N 1
ATOM 2151 C CA . LYS A 1 281 ? 16.291 5.983 -37.239 1.00 86.00 281 LYS A CA 1
ATOM 2152 C C . LYS A 1 281 ? 17.393 5.732 -38.278 1.00 86.00 281 LYS A C 1
ATOM 2154 O O . LYS A 1 281 ? 17.205 4.877 -39.143 1.00 86.00 281 LYS A O 1
ATOM 2159 N N . LEU A 1 282 ? 18.533 6.421 -38.187 1.00 87.44 282 LEU A N 1
ATOM 2160 C CA . LEU A 1 282 ? 19.702 6.241 -39.053 1.00 87.44 282 LEU A CA 1
ATOM 2161 C C . LEU A 1 282 ? 20.766 5.283 -38.479 1.00 87.44 282 LEU A C 1
ATOM 2163 O O . LEU A 1 282 ? 21.694 4.937 -39.201 1.00 87.44 282 LEU A O 1
ATOM 2167 N N . ASN A 1 283 ? 20.648 4.827 -37.223 1.00 91.94 283 ASN A N 1
ATOM 2168 C CA . ASN A 1 283 ? 21.626 3.919 -36.601 1.00 91.94 283 ASN A CA 1
ATOM 2169 C C . ASN A 1 283 ? 21.725 2.594 -37.370 1.00 91.94 283 ASN A C 1
ATOM 2171 O O . ASN A 1 283 ? 20.753 1.835 -37.398 1.00 91.94 283 ASN A O 1
ATOM 2175 N N . GLN A 1 284 ? 22.881 2.313 -37.975 1.00 94.00 284 GLN A N 1
ATOM 2176 C CA . GLN A 1 284 ? 23.104 1.191 -38.899 1.00 94.00 284 GLN A CA 1
ATOM 2177 C C . GLN A 1 284 ? 23.328 -0.140 -38.171 1.00 94.00 284 GLN A C 1
ATOM 2179 O O . GLN A 1 284 ? 24.344 -0.813 -38.312 1.00 94.00 284 GLN A O 1
ATOM 2184 N N . VAL A 1 285 ? 22.353 -0.505 -37.346 1.00 95.00 285 VAL A N 1
ATOM 2185 C CA . VAL A 1 285 ? 22.409 -1.682 -36.485 1.00 95.00 285 VAL A CA 1
ATOM 2186 C C . VAL A 1 285 ? 21.565 -2.794 -37.091 1.00 95.00 285 VAL A C 1
ATOM 2188 O O . VAL A 1 285 ? 20.430 -2.560 -37.510 1.00 95.00 285 VAL A O 1
ATOM 2191 N N . GLY A 1 286 ? 22.114 -4.002 -37.129 1.00 94.69 286 GLY A N 1
ATOM 2192 C CA . GLY A 1 286 ? 21.408 -5.240 -37.431 1.00 94.69 286 GLY A CA 1
ATOM 2193 C C . GLY A 1 286 ? 21.013 -5.989 -36.157 1.00 94.69 286 GLY A C 1
ATOM 2194 O O . GLY A 1 286 ? 21.683 -5.906 -35.127 1.00 94.69 286 GLY A O 1
ATOM 2195 N N . PHE A 1 287 ? 19.942 -6.775 -36.240 1.00 94.12 287 PHE A N 1
ATOM 2196 C CA . PHE A 1 287 ? 19.597 -7.770 -35.224 1.00 94.12 287 PHE A CA 1
ATOM 2197 C C . PHE A 1 287 ? 19.604 -9.159 -35.853 1.00 94.12 287 PHE A C 1
ATOM 2199 O O . PHE A 1 287 ? 19.096 -9.354 -36.961 1.00 94.12 287 PHE A O 1
ATOM 2206 N N . VAL A 1 288 ? 20.173 -10.126 -35.144 1.00 91.75 288 VAL A N 1
ATOM 2207 C CA . VAL A 1 288 ? 20.176 -11.537 -35.524 1.00 91.75 288 VAL A CA 1
ATOM 2208 C C . VAL A 1 288 ? 19.845 -12.346 -34.280 1.00 91.75 288 VAL A C 1
ATOM 2210 O O . VAL A 1 288 ? 20.335 -12.058 -33.191 1.00 91.75 288 VAL A O 1
ATOM 2213 N N . SER A 1 289 ? 19.001 -13.363 -34.421 1.00 86.75 289 SER A N 1
ATOM 2214 C CA . SER A 1 289 ? 18.645 -14.234 -33.307 1.00 86.75 289 SER A CA 1
ATOM 2215 C C . SER A 1 289 ? 18.580 -15.681 -33.758 1.00 86.75 289 SER A C 1
ATOM 2217 O O . SER A 1 289 ? 18.093 -15.990 -34.851 1.00 86.75 289 SER A O 1
ATOM 2219 N N . TRP A 1 290 ? 19.104 -16.550 -32.902 1.00 81.75 290 TRP A N 1
ATOM 2220 C CA . TRP A 1 290 ? 19.396 -17.946 -33.182 1.00 81.75 290 TRP A CA 1
ATOM 2221 C C . TRP A 1 290 ? 18.620 -18.868 -32.232 1.00 81.75 290 TRP A C 1
ATOM 2223 O O . TRP A 1 290 ? 18.221 -18.472 -31.137 1.00 81.75 290 TRP A O 1
ATOM 2233 N N . LYS A 1 291 ? 18.389 -20.118 -32.650 1.00 68.75 291 LYS A N 1
ATOM 2234 C CA . LYS A 1 291 ? 17.668 -21.135 -31.864 1.00 68.75 291 LYS A CA 1
ATOM 2235 C C . LYS A 1 291 ? 18.548 -22.366 -31.686 1.00 68.75 291 LYS A C 1
ATOM 2237 O O . LYS A 1 291 ? 18.548 -23.255 -32.530 1.00 68.75 291 LYS A O 1
ATOM 2242 N N . GLY A 1 292 ? 19.283 -22.397 -30.579 1.00 69.25 292 GLY A N 1
ATOM 2243 C CA . GLY A 1 292 ? 20.179 -23.491 -30.203 1.00 69.25 292 GLY A CA 1
ATOM 2244 C C . GLY A 1 292 ? 21.512 -22.978 -29.662 1.00 69.25 292 GLY A C 1
ATOM 2245 O O . GLY A 1 292 ? 21.876 -21.825 -29.875 1.00 69.25 292 GLY A O 1
ATOM 2246 N N . SER A 1 293 ? 22.247 -23.839 -28.964 1.00 71.88 293 SER A N 1
ATOM 2247 C CA . SER A 1 293 ? 23.603 -23.554 -28.491 1.00 71.88 293 SER A CA 1
ATOM 2248 C C . SER A 1 293 ? 24.608 -23.682 -29.641 1.00 71.88 293 SER A C 1
ATOM 2250 O O . SER A 1 293 ? 25.131 -24.768 -29.899 1.00 71.88 293 SER A O 1
ATOM 2252 N N . PHE A 1 294 ? 24.866 -22.582 -30.348 1.00 75.50 294 PHE A N 1
ATOM 2253 C CA . PHE A 1 294 ? 25.928 -22.514 -31.356 1.00 75.50 294 PHE A CA 1
ATOM 2254 C C . PHE A 1 294 ? 27.313 -22.565 -30.694 1.00 75.50 294 PHE A C 1
ATOM 2256 O O . PHE A 1 294 ? 27.515 -22.021 -29.608 1.00 75.50 294 PHE A O 1
ATOM 2263 N N . SER A 1 295 ? 28.281 -23.214 -31.347 1.00 86.69 295 SER A N 1
ATOM 2264 C CA . SER A 1 295 ? 29.674 -23.236 -30.886 1.00 86.69 295 SER A CA 1
ATOM 2265 C C . SER A 1 295 ? 30.324 -21.853 -31.023 1.00 86.69 295 SER A C 1
ATOM 2267 O O . SER A 1 295 ? 30.008 -21.111 -31.956 1.00 86.69 295 SER A O 1
ATOM 2269 N N . ARG A 1 296 ? 31.275 -21.520 -30.130 1.00 85.12 296 ARG A N 1
ATOM 2270 C CA . ARG A 1 296 ? 31.984 -20.219 -30.115 1.00 85.12 296 ARG A CA 1
ATOM 2271 C C . ARG A 1 296 ? 32.518 -19.846 -31.504 1.00 85.12 296 ARG A C 1
ATOM 2273 O O . ARG A 1 296 ? 32.250 -18.752 -31.978 1.00 85.12 296 ARG A O 1
ATOM 2280 N N . GLY A 1 297 ? 33.126 -20.805 -32.210 1.00 89.69 297 GLY A N 1
ATOM 2281 C CA . GLY A 1 297 ? 33.659 -20.619 -33.565 1.00 89.69 297 GLY A CA 1
ATOM 2282 C C . GLY A 1 297 ? 32.631 -20.226 -34.641 1.00 89.69 297 GLY A C 1
ATOM 2283 O O . GLY A 1 297 ? 32.995 -19.523 -35.581 1.00 89.69 297 GLY A O 1
ATOM 2284 N N . MET A 1 298 ? 31.350 -20.605 -34.512 1.00 89.38 298 MET A N 1
ATOM 2285 C CA . MET A 1 298 ? 30.295 -20.113 -35.417 1.00 89.38 298 MET A CA 1
ATOM 2286 C C . MET A 1 298 ? 29.893 -18.668 -35.092 1.00 89.38 298 MET A C 1
ATOM 2288 O O . MET A 1 298 ? 29.676 -17.878 -36.009 1.00 89.38 298 MET A O 1
ATOM 2292 N N . ILE A 1 299 ? 29.865 -18.301 -33.806 1.00 90.06 299 ILE A N 1
ATOM 2293 C CA . ILE A 1 299 ? 29.621 -16.921 -33.353 1.00 90.06 299 ILE A CA 1
ATOM 2294 C C . ILE A 1 299 ? 30.770 -16.012 -33.815 1.00 90.06 299 ILE A C 1
ATOM 2296 O O . ILE A 1 299 ? 30.532 -14.999 -34.467 1.00 90.06 299 ILE A O 1
ATOM 2300 N N . ASP A 1 300 ? 32.012 -16.429 -33.561 1.00 91.19 300 ASP A N 1
ATOM 2301 C CA . ASP A 1 300 ? 33.246 -15.755 -33.975 1.00 91.19 300 ASP A CA 1
ATOM 2302 C C . ASP A 1 300 ? 33.385 -15.680 -35.510 1.00 91.19 300 ASP A C 1
ATOM 2304 O O . ASP A 1 300 ? 33.913 -14.709 -36.052 1.00 91.19 300 ASP A O 1
ATOM 2308 N N . GLY A 1 301 ? 32.918 -16.699 -36.240 1.00 92.88 301 GLY A N 1
ATOM 2309 C CA . GLY A 1 301 ? 32.852 -16.701 -37.705 1.00 92.88 301 GLY A CA 1
ATOM 2310 C C . GLY A 1 301 ? 31.867 -15.665 -38.247 1.00 92.88 301 GLY A C 1
ATOM 2311 O O . GLY A 1 301 ? 32.236 -14.848 -39.089 1.00 92.88 301 GLY A O 1
ATOM 2312 N N . PHE A 1 302 ? 30.640 -15.640 -37.714 1.00 93.44 302 PHE A N 1
ATOM 2313 C CA . PHE A 1 302 ? 29.639 -14.637 -38.083 1.00 93.44 302 PHE A CA 1
ATOM 2314 C C . PHE A 1 302 ? 30.084 -13.212 -37.710 1.00 93.44 302 PHE A C 1
ATOM 2316 O O . PHE A 1 302 ? 29.888 -12.271 -38.483 1.00 93.44 302 PHE A O 1
ATOM 2323 N N . ALA A 1 303 ? 30.710 -13.047 -36.540 1.00 93.06 303 ALA A N 1
ATOM 2324 C CA . ALA A 1 303 ? 31.241 -11.769 -36.087 1.00 93.06 303 ALA A CA 1
ATOM 2325 C C . ALA A 1 303 ? 32.346 -11.248 -37.016 1.00 93.06 303 ALA A C 1
ATOM 2327 O O . ALA A 1 303 ? 32.264 -10.097 -37.438 1.00 93.06 303 ALA A O 1
ATOM 2328 N N . ARG A 1 304 ? 33.322 -12.087 -37.398 1.00 94.19 304 ARG A N 1
ATOM 2329 C CA . ARG A 1 304 ? 34.359 -11.719 -38.379 1.00 94.19 304 ARG A CA 1
ATOM 2330 C C . ARG A 1 304 ? 33.762 -11.289 -39.710 1.00 94.19 304 ARG A C 1
ATOM 2332 O O . ARG A 1 304 ? 34.056 -10.183 -40.138 1.00 94.19 304 ARG A O 1
ATOM 2339 N N . LEU A 1 305 ? 32.890 -12.104 -40.312 1.00 94.31 305 LEU A N 1
ATOM 2340 C CA . LEU A 1 305 ? 32.233 -11.770 -41.583 1.00 94.31 305 LEU A CA 1
ATOM 2341 C C . LEU A 1 305 ? 31.493 -10.427 -41.497 1.00 94.31 305 LEU A C 1
ATOM 2343 O O . LEU A 1 305 ? 31.636 -9.577 -42.370 1.00 94.31 305 LEU A O 1
ATOM 2347 N N . THR A 1 306 ? 30.739 -10.207 -40.416 1.00 93.56 306 THR A N 1
ATOM 2348 C CA . THR A 1 306 ? 29.984 -8.960 -40.248 1.00 93.56 306 THR A CA 1
ATOM 2349 C C . THR A 1 306 ? 30.903 -7.754 -40.081 1.00 93.56 306 THR A C 1
ATOM 2351 O O . THR A 1 306 ? 30.631 -6.717 -40.674 1.00 93.56 306 THR A O 1
ATOM 2354 N N . LEU A 1 307 ? 31.989 -7.864 -39.308 1.00 94.50 307 LEU A N 1
ATOM 2355 C CA . LEU A 1 307 ? 32.946 -6.769 -39.115 1.00 94.50 307 LEU A CA 1
ATOM 2356 C C . LEU A 1 307 ? 33.791 -6.507 -40.374 1.00 94.50 307 LEU A C 1
ATOM 2358 O O . LEU A 1 307 ? 34.016 -5.347 -40.707 1.00 94.50 307 LEU A O 1
ATOM 2362 N N . GLU A 1 308 ? 34.216 -7.555 -41.089 1.00 93.25 308 GLU A N 1
ATOM 2363 C CA . GLU A 1 308 ? 34.960 -7.463 -42.355 1.00 93.25 308 GLU A CA 1
ATOM 2364 C C . GLU A 1 308 ? 34.123 -6.720 -43.410 1.00 93.25 308 GLU A C 1
ATOM 2366 O O . GLU A 1 308 ? 34.563 -5.699 -43.942 1.00 93.25 308 GLU A O 1
ATOM 2371 N N . GLU A 1 309 ? 32.876 -7.144 -43.629 1.00 93.69 309 GLU A N 1
ATOM 2372 C CA . GLU A 1 309 ? 32.002 -6.526 -44.631 1.00 93.69 309 GLU A CA 1
ATOM 2373 C C . GLU A 1 309 ? 31.422 -5.177 -44.194 1.00 93.69 309 GLU A C 1
ATOM 2375 O O . GLU A 1 309 ? 31.207 -4.309 -45.035 1.00 93.69 309 GLU A O 1
ATOM 2380 N N . THR A 1 310 ? 31.241 -4.931 -42.891 1.00 92.12 310 THR A N 1
ATOM 2381 C CA . THR A 1 310 ? 30.866 -3.595 -42.389 1.00 92.12 310 THR A CA 1
ATOM 2382 C C . THR A 1 310 ? 31.956 -2.560 -42.668 1.00 92.12 310 THR A C 1
ATOM 2384 O O . THR A 1 310 ? 31.638 -1.430 -43.019 1.00 92.12 310 THR A O 1
ATOM 2387 N N . MET A 1 311 ? 33.234 -2.938 -42.556 1.00 91.06 311 MET A N 1
ATOM 2388 C CA . MET A 1 311 ? 34.359 -2.039 -42.845 1.00 91.06 311 MET A CA 1
ATOM 2389 C C . MET A 1 311 ? 34.619 -1.849 -44.350 1.00 91.06 311 MET A C 1
ATOM 2391 O O . MET A 1 311 ? 35.305 -0.899 -44.724 1.00 91.06 311 MET A O 1
ATOM 2395 N N . ARG A 1 312 ? 34.082 -2.729 -45.209 1.00 90.19 312 ARG A N 1
ATOM 2396 C CA . ARG A 1 312 ? 34.100 -2.590 -46.679 1.00 90.19 312 ARG A CA 1
ATOM 2397 C C . ARG A 1 312 ? 32.893 -1.840 -47.238 1.00 90.19 312 ARG A C 1
ATOM 2399 O O . ARG A 1 312 ? 33.006 -1.222 -48.293 1.00 90.19 312 ARG A O 1
ATOM 2406 N N . ALA A 1 313 ? 31.737 -1.935 -46.586 1.00 87.31 313 ALA A N 1
ATOM 2407 C CA . ALA A 1 313 ? 30.494 -1.393 -47.110 1.00 87.31 313 ALA A CA 1
ATOM 2408 C C . ALA A 1 313 ? 30.475 0.140 -47.088 1.00 87.31 313 ALA A C 1
ATOM 2410 O O . ALA A 1 313 ? 30.637 0.776 -46.048 1.00 87.31 313 ALA A O 1
ATOM 2411 N N . GLU A 1 314 ? 30.150 0.740 -48.233 1.00 85.81 314 GLU A N 1
ATOM 2412 C CA . GLU A 1 314 ? 29.643 2.110 -48.258 1.00 85.81 314 GLU A CA 1
ATOM 2413 C C . GLU A 1 314 ? 28.329 2.160 -47.453 1.00 85.81 314 GLU A C 1
ATOM 2415 O O . GLU A 1 314 ? 27.396 1.418 -47.787 1.00 85.81 314 GLU A O 1
ATOM 2420 N N . PRO A 1 315 ? 28.201 3.028 -46.428 1.00 76.75 315 PRO A N 1
ATOM 2421 C CA . PRO A 1 315 ? 27.035 3.062 -45.539 1.00 76.75 315 PRO A CA 1
ATOM 2422 C C . PRO A 1 315 ? 25.680 3.138 -46.258 1.00 76.75 315 PRO A C 1
ATOM 2424 O O . PRO A 1 315 ? 24.682 2.610 -45.764 1.00 76.75 315 PRO A O 1
ATOM 2427 N N . GLU A 1 316 ? 25.637 3.781 -47.425 1.00 81.56 316 GLU A N 1
ATOM 2428 C CA . GLU A 1 316 ? 24.428 3.995 -48.229 1.00 81.56 316 GLU A CA 1
ATOM 2429 C C . GLU A 1 316 ? 23.981 2.750 -49.018 1.00 81.56 316 GLU A C 1
ATOM 2431 O O . GLU A 1 316 ? 22.810 2.652 -49.379 1.00 81.56 316 GLU A O 1
ATOM 2436 N N . LYS A 1 317 ? 24.877 1.777 -49.251 1.00 85.88 317 LYS A N 1
ATOM 2437 C CA . LYS A 1 317 ? 24.606 0.557 -50.039 1.00 85.88 317 LYS A CA 1
ATOM 2438 C C . LYS A 1 317 ? 24.109 -0.633 -49.203 1.00 85.88 317 LYS A C 1
ATOM 2440 O O . LYS A 1 317 ? 23.734 -1.660 -49.769 1.00 85.88 317 LYS A O 1
ATOM 2445 N N . GLY A 1 318 ? 24.093 -0.510 -47.874 1.00 88.38 318 GLY A N 1
ATOM 2446 C CA . GLY A 1 318 ? 23.664 -1.579 -46.967 1.00 88.38 318 GLY A CA 1
ATOM 2447 C C . GLY A 1 318 ? 22.157 -1.873 -47.003 1.00 88.38 318 GLY A C 1
ATOM 2448 O O . GLY A 1 318 ? 21.320 -1.001 -47.241 1.00 88.38 318 GLY A O 1
ATOM 2449 N N . LEU A 1 319 ? 21.801 -3.130 -46.740 1.00 90.88 319 LEU A N 1
ATOM 2450 C CA . LEU A 1 319 ? 20.444 -3.656 -46.871 1.00 90.88 319 LEU A CA 1
ATOM 2451 C C . LEU A 1 319 ? 19.607 -3.381 -45.614 1.00 90.88 319 LEU A C 1
ATOM 2453 O O . LEU A 1 319 ? 19.890 -3.910 -44.540 1.00 90.88 319 LEU A O 1
ATOM 2457 N N . TRP A 1 320 ? 18.526 -2.612 -45.766 1.00 90.69 320 TRP A N 1
ATOM 2458 C CA . TRP A 1 320 ? 17.532 -2.375 -44.713 1.00 90.69 320 TRP A CA 1
ATOM 2459 C C . TRP A 1 320 ? 16.384 -3.383 -44.795 1.00 90.69 320 TRP A C 1
ATOM 2461 O O . TRP A 1 320 ? 15.553 -3.322 -45.704 1.00 90.69 320 TRP A O 1
ATOM 2471 N N . LEU A 1 321 ? 16.299 -4.291 -43.822 1.00 90.38 321 LEU A N 1
ATOM 2472 C CA . LEU A 1 321 ? 15.333 -5.394 -43.818 1.00 90.38 321 LEU A CA 1
ATOM 2473 C C . LEU A 1 321 ? 14.590 -5.474 -42.486 1.00 90.38 321 LEU A C 1
ATOM 2475 O O . LEU A 1 321 ? 15.147 -5.182 -41.429 1.00 90.38 321 LEU A O 1
ATOM 2479 N N . ASN A 1 322 ? 13.334 -5.910 -42.509 1.00 88.44 322 ASN A N 1
ATOM 2480 C CA . ASN A 1 322 ? 12.581 -6.136 -41.281 1.00 88.44 322 ASN A CA 1
ATOM 2481 C C . ASN A 1 322 ? 13.173 -7.331 -40.517 1.00 88.44 322 ASN A C 1
ATOM 2483 O O . ASN A 1 322 ? 13.185 -8.446 -41.036 1.00 88.44 322 ASN A O 1
ATOM 2487 N N . VAL A 1 323 ? 13.616 -7.137 -39.273 1.00 87.31 323 VAL A N 1
ATOM 2488 C CA . VAL A 1 323 ? 14.363 -8.169 -38.518 1.00 87.31 323 VAL A CA 1
ATOM 2489 C C . VAL A 1 323 ? 13.549 -9.438 -38.217 1.00 87.31 323 VAL A C 1
ATOM 2491 O O . VAL A 1 323 ? 14.116 -10.489 -37.924 1.00 87.31 323 VAL A O 1
ATOM 2494 N N . ASN A 1 324 ? 12.217 -9.370 -38.332 1.00 80.88 324 ASN A N 1
ATOM 2495 C CA . ASN A 1 324 ? 11.320 -10.503 -38.116 1.00 80.88 324 ASN A CA 1
ATOM 2496 C C . ASN A 1 324 ? 10.955 -11.269 -39.402 1.00 80.88 324 ASN A C 1
ATOM 2498 O O . ASN A 1 324 ? 10.559 -12.432 -39.299 1.00 80.88 324 ASN A O 1
ATOM 2502 N N . THR A 1 325 ? 11.135 -10.699 -40.599 1.00 83.56 325 THR A N 1
ATOM 2503 C CA . THR A 1 325 ? 10.861 -11.390 -41.882 1.00 83.56 325 THR A CA 1
ATOM 2504 C C . THR A 1 325 ? 12.084 -11.540 -42.790 1.00 83.56 325 THR A C 1
ATOM 2506 O O . THR A 1 325 ? 12.070 -12.394 -43.670 1.00 83.56 325 THR A O 1
ATOM 2509 N N . LEU A 1 326 ? 13.143 -10.751 -42.576 1.00 86.81 326 LEU A N 1
ATOM 2510 C CA . LEU A 1 326 ? 14.295 -10.570 -43.474 1.00 86.81 326 LEU A CA 1
ATOM 2511 C C . LEU A 1 326 ? 13.915 -10.151 -44.908 1.00 86.81 326 LEU A C 1
ATOM 2513 O O . LEU A 1 326 ? 14.666 -10.390 -45.856 1.00 86.81 326 LEU A O 1
ATOM 2517 N N . LEU A 1 327 ? 12.754 -9.508 -45.055 1.00 84.88 327 LEU A N 1
ATOM 2518 C CA . LEU A 1 327 ? 12.304 -8.881 -46.294 1.00 84.88 327 LEU A CA 1
ATOM 2519 C C . LEU A 1 327 ? 12.607 -7.373 -46.263 1.00 84.88 327 LEU A C 1
ATOM 2521 O O . LEU A 1 327 ? 12.547 -6.768 -45.184 1.00 84.88 327 LEU A O 1
ATOM 2525 N N . PRO A 1 328 ? 12.891 -6.746 -47.420 1.00 82.19 328 PRO A N 1
ATOM 2526 C CA . PRO A 1 328 ? 12.863 -5.293 -47.529 1.00 82.19 328 PRO A CA 1
ATOM 2527 C C . PRO A 1 328 ? 11.444 -4.789 -47.247 1.00 82.19 328 PRO A C 1
ATOM 2529 O O . PRO A 1 328 ? 10.461 -5.516 -47.417 1.00 82.19 328 PRO A O 1
ATOM 2532 N N . HIS A 1 329 ? 11.322 -3.533 -46.826 1.00 65.81 329 HIS A N 1
ATOM 2533 C CA . HIS A 1 329 ? 10.004 -2.913 -46.766 1.00 65.81 329 HIS A CA 1
ATOM 2534 C C . HIS A 1 329 ? 9.501 -2.661 -48.197 1.00 65.81 329 HIS A C 1
ATOM 2536 O O . HIS A 1 329 ? 10.265 -2.108 -48.990 1.00 65.81 329 HIS A O 1
ATOM 2542 N N . PRO A 1 330 ? 8.250 -3.011 -48.551 1.00 62.88 330 PRO A N 1
ATOM 2543 C CA . PRO A 1 330 ? 7.694 -2.642 -49.849 1.00 62.88 330 PRO A CA 1
ATOM 2544 C C . PRO A 1 330 ? 7.704 -1.119 -50.007 1.00 62.88 330 PRO A C 1
ATOM 2546 O O . PRO A 1 330 ? 7.275 -0.407 -49.094 1.00 62.88 330 PRO A O 1
ATOM 2549 N N . HIS A 1 331 ? 8.169 -0.617 -51.152 1.00 50.06 331 HIS A N 1
ATOM 2550 C CA . HIS A 1 331 ? 8.149 0.822 -51.439 1.00 50.06 331 HIS A CA 1
ATOM 2551 C C . HIS A 1 331 ? 6.711 1.373 -51.463 1.00 50.06 331 HIS A C 1
ATOM 2553 O O . HIS A 1 331 ? 6.482 2.503 -51.043 1.00 50.06 331 HIS A O 1
ATOM 2559 N N . ASP A 1 332 ? 5.743 0.534 -51.843 1.00 49.47 332 ASP A N 1
ATOM 2560 C CA . ASP A 1 332 ? 4.333 0.895 -52.045 1.00 49.47 332 ASP A CA 1
ATOM 2561 C C . ASP A 1 332 ? 3.439 0.644 -50.811 1.00 49.47 332 ASP A C 1
ATOM 2563 O O . ASP A 1 332 ? 2.214 0.745 -50.886 1.00 49.47 332 ASP A O 1
ATOM 2567 N N . SER A 1 333 ? 4.016 0.272 -49.661 1.00 51.12 333 SER A N 1
ATOM 2568 C CA . SER A 1 333 ? 3.237 -0.019 -48.448 1.00 51.12 333 SER A CA 1
ATOM 2569 C C . SER A 1 333 ? 2.660 1.270 -47.831 1.00 51.12 333 SER A C 1
ATOM 2571 O O . SER A 1 333 ? 3.435 2.129 -47.404 1.00 51.12 333 SER A O 1
ATOM 2573 N N . PRO A 1 334 ? 1.323 1.401 -47.680 1.00 44.44 334 PRO A N 1
ATOM 2574 C CA . PRO A 1 334 ? 0.690 2.623 -47.173 1.00 44.44 334 PRO A CA 1
ATOM 2575 C C . PRO A 1 334 ? 0.932 2.854 -45.674 1.00 44.44 334 PRO A C 1
ATOM 2577 O O . PRO A 1 334 ? 0.820 3.979 -45.187 1.00 44.44 334 PRO A O 1
ATOM 2580 N N . THR A 1 335 ? 1.292 1.811 -44.922 1.00 51.72 335 THR A N 1
ATOM 2581 C CA . THR A 1 335 ? 1.912 1.979 -43.606 1.00 51.72 335 THR A CA 1
ATOM 2582 C C . THR A 1 335 ? 3.398 2.247 -43.794 1.00 51.72 335 THR A C 1
ATOM 2584 O O . THR A 1 335 ? 4.093 1.410 -44.374 1.00 51.72 335 THR A O 1
ATOM 2587 N N . GLN A 1 336 ? 3.895 3.370 -43.261 1.00 48.03 336 GLN A N 1
ATOM 2588 C CA . GLN A 1 336 ? 5.338 3.585 -43.118 1.00 48.03 336 GLN A CA 1
ATOM 2589 C C . GLN A 1 336 ? 5.974 2.406 -42.359 1.00 48.03 336 GLN A C 1
ATOM 2591 O O . GLN A 1 336 ? 5.325 1.862 -41.456 1.00 48.03 336 GLN A O 1
ATOM 2596 N N . PRO A 1 337 ? 7.239 2.048 -42.657 1.00 55.03 337 PRO A N 1
ATOM 2597 C CA . PRO A 1 337 ? 7.939 1.042 -41.880 1.00 55.03 337 PRO A CA 1
ATOM 2598 C C . PRO A 1 337 ? 7.938 1.431 -40.406 1.00 55.03 337 PRO A C 1
ATOM 2600 O O . PRO A 1 337 ? 8.209 2.584 -40.058 1.00 55.03 337 PRO A O 1
ATOM 2603 N N . ASP A 1 338 ? 7.740 0.452 -39.526 1.00 66.94 338 ASP A N 1
ATOM 2604 C CA . ASP A 1 338 ? 8.211 0.599 -38.157 1.00 66.94 338 ASP A CA 1
ATOM 2605 C C . ASP A 1 338 ? 9.744 0.595 -38.200 1.00 66.94 338 ASP A C 1
ATOM 2607 O O . ASP A 1 338 ? 10.393 -0.452 -38.211 1.00 66.94 338 ASP A O 1
ATOM 2611 N N . VAL A 1 339 ? 10.326 1.789 -38.335 1.00 67.31 339 VAL A N 1
ATOM 2612 C CA . VAL A 1 339 ? 11.763 1.972 -38.583 1.00 67.31 339 VAL A CA 1
ATOM 2613 C C . VAL A 1 339 ? 12.607 1.429 -37.420 1.00 67.31 339 VAL A C 1
ATOM 2615 O O . VAL A 1 339 ? 13.757 1.050 -37.643 1.00 67.31 339 VAL A O 1
ATOM 2618 N N . ALA A 1 340 ? 12.018 1.290 -36.222 1.00 75.75 340 ALA A N 1
ATOM 2619 C CA . ALA A 1 340 ? 12.630 0.616 -35.078 1.00 75.75 340 ALA A CA 1
ATOM 2620 C C . ALA A 1 340 ? 12.903 -0.881 -35.331 1.00 75.75 340 ALA A C 1
ATOM 2622 O O . ALA A 1 340 ? 13.797 -1.456 -34.723 1.00 75.75 340 ALA A O 1
ATOM 2623 N N . ARG A 1 341 ? 12.163 -1.503 -36.260 1.00 79.44 341 ARG A N 1
ATOM 2624 C CA . ARG A 1 341 ? 12.240 -2.929 -36.627 1.00 79.44 341 ARG A CA 1
ATOM 2625 C C . ARG A 1 341 ? 12.954 -3.206 -37.949 1.00 79.44 341 ARG A C 1
ATOM 2627 O O . ARG A 1 341 ? 13.035 -4.363 -38.365 1.00 79.44 341 ARG A O 1
ATOM 2634 N N . MET A 1 342 ? 13.463 -2.169 -38.610 1.00 88.31 342 MET A N 1
ATOM 2635 C CA . MET A 1 342 ? 14.329 -2.306 -39.780 1.00 88.31 342 MET A CA 1
ATOM 2636 C C . MET A 1 342 ? 15.779 -2.399 -39.303 1.00 88.31 342 MET A C 1
ATOM 2638 O O . MET A 1 342 ? 16.293 -1.438 -38.730 1.00 88.31 342 MET A O 1
ATOM 2642 N N . GLY A 1 343 ? 16.409 -3.553 -39.509 1.00 91.38 343 GLY A N 1
ATOM 2643 C CA . GLY A 1 343 ? 17.831 -3.781 -39.265 1.00 91.38 343 GLY A CA 1
ATOM 2644 C C . GLY A 1 343 ? 18.651 -3.512 -40.520 1.00 91.38 343 GLY A C 1
ATOM 2645 O O . GLY A 1 343 ? 18.172 -3.730 -41.634 1.00 91.38 343 GLY A O 1
ATOM 2646 N N . TRP A 1 344 ? 19.873 -3.028 -40.323 1.00 94.19 344 TRP A N 1
ATOM 2647 C CA . TRP A 1 344 ? 20.871 -2.831 -41.370 1.00 94.19 344 TRP A CA 1
ATOM 2648 C C . TRP A 1 344 ? 21.795 -4.046 -41.457 1.00 94.19 344 TRP A C 1
ATOM 2650 O O . TRP A 1 344 ? 22.214 -4.584 -40.431 1.00 94.19 344 TRP A O 1
ATOM 2660 N N . TYR A 1 345 ? 22.134 -4.457 -42.675 1.00 94.62 345 TYR A N 1
ATOM 2661 C CA . TYR A 1 345 ? 23.092 -5.525 -42.951 1.00 94.62 345 TYR A CA 1
ATOM 2662 C C . TYR A 1 345 ? 24.014 -5.069 -44.084 1.00 94.62 345 TYR A C 1
ATOM 2664 O O . TYR A 1 345 ? 23.524 -4.634 -45.124 1.00 94.62 345 TYR A O 1
ATOM 2672 N N . ALA A 1 346 ? 25.332 -5.165 -43.889 1.00 92.19 346 ALA A N 1
ATOM 2673 C CA . ALA A 1 346 ? 26.328 -4.536 -44.763 1.00 92.19 346 ALA A CA 1
ATOM 2674 C C . ALA A 1 346 ? 26.161 -4.875 -46.257 1.00 92.19 346 ALA A C 1
ATOM 2676 O O . ALA A 1 346 ? 26.258 -3.992 -47.104 1.00 92.19 346 ALA A O 1
ATOM 2677 N N . ASN A 1 347 ? 25.870 -6.139 -46.583 1.00 93.62 347 ASN A N 1
ATOM 2678 C CA . ASN A 1 347 ? 25.673 -6.606 -47.954 1.00 93.62 347 ASN A CA 1
ATOM 2679 C C . ASN A 1 347 ? 24.817 -7.895 -48.018 1.00 93.62 347 ASN A C 1
ATOM 2681 O O . ASN A 1 347 ? 24.279 -8.379 -47.014 1.00 93.62 347 ASN A O 1
ATOM 2685 N N . ALA A 1 348 ? 24.699 -8.468 -49.220 1.00 91.38 348 ALA A N 1
ATOM 2686 C CA . ALA A 1 348 ? 23.961 -9.706 -49.469 1.00 91.38 348 ALA A CA 1
ATOM 2687 C C . ALA A 1 348 ? 24.614 -10.972 -48.870 1.00 91.38 348 ALA A C 1
ATOM 2689 O O . ALA A 1 348 ? 23.901 -11.940 -48.608 1.00 91.38 348 ALA A O 1
ATOM 2690 N N . GLU A 1 349 ? 25.926 -10.976 -48.619 1.00 93.06 349 GLU A N 1
ATOM 2691 C CA . GLU A 1 349 ? 26.645 -12.111 -48.023 1.00 93.06 349 GLU A CA 1
ATOM 2692 C C . GLU A 1 349 ? 26.372 -12.209 -46.517 1.00 93.06 349 GLU A C 1
ATOM 2694 O O . GLU A 1 349 ? 25.952 -13.262 -46.030 1.00 93.06 349 GLU A O 1
ATOM 2699 N N . VAL A 1 350 ? 26.462 -11.081 -45.800 1.00 92.69 350 VAL A N 1
ATOM 2700 C CA . VAL A 1 350 ? 26.015 -10.974 -44.402 1.00 92.69 350 VAL A CA 1
ATOM 2701 C C . VAL A 1 350 ? 24.542 -11.379 -44.292 1.00 92.69 350 VAL A C 1
ATOM 2703 O O . VAL A 1 350 ? 24.186 -12.151 -43.403 1.00 92.69 350 VAL A O 1
ATOM 2706 N N . LEU A 1 351 ? 23.679 -10.955 -45.226 1.00 91.62 351 LEU A N 1
ATOM 2707 C CA . LEU A 1 351 ? 22.287 -11.417 -45.270 1.00 91.62 351 LEU A CA 1
ATOM 2708 C C . LEU A 1 351 ? 22.160 -12.932 -45.512 1.00 91.62 351 LEU A C 1
ATOM 2710 O O . LEU A 1 351 ? 21.288 -13.571 -44.921 1.00 91.62 351 LEU A O 1
ATOM 2714 N N . GLY A 1 352 ? 22.993 -13.513 -46.377 1.00 90.81 352 GLY A N 1
ATOM 2715 C CA . GLY A 1 352 ? 23.038 -14.954 -46.628 1.00 90.81 352 GLY A CA 1
ATOM 2716 C C . GLY A 1 352 ? 23.330 -15.735 -45.348 1.00 90.81 352 GLY A C 1
ATOM 2717 O O . GLY A 1 352 ? 22.568 -16.632 -44.985 1.00 90.81 352 GLY A O 1
ATOM 2718 N N . ALA A 1 353 ? 24.352 -15.312 -44.601 1.00 90.25 353 ALA A N 1
ATOM 2719 C CA . ALA A 1 353 ? 24.665 -15.859 -43.286 1.00 90.25 353 ALA A CA 1
ATOM 2720 C C . ALA A 1 353 ? 23.506 -15.658 -42.286 1.00 90.25 353 ALA A C 1
ATOM 2722 O O . ALA A 1 353 ? 23.064 -16.614 -41.651 1.00 90.25 353 ALA A O 1
ATOM 2723 N N . VAL A 1 354 ? 22.937 -14.448 -42.193 1.00 89.56 354 VAL A N 1
ATOM 2724 C CA . VAL A 1 354 ? 21.786 -14.142 -41.315 1.00 89.56 354 VAL A CA 1
ATOM 2725 C C . VAL A 1 354 ? 20.576 -15.034 -41.609 1.00 89.56 354 VAL A C 1
ATOM 2727 O O . VAL A 1 354 ? 19.888 -15.443 -40.676 1.00 89.56 354 VAL A O 1
ATOM 2730 N N . LYS A 1 355 ? 20.324 -15.372 -42.880 1.00 87.88 355 LYS A N 1
ATOM 2731 C CA . LYS A 1 355 ? 19.282 -16.332 -43.277 1.00 87.88 355 LYS A CA 1
ATOM 2732 C C . LYS A 1 355 ? 19.644 -17.764 -42.876 1.00 87.88 355 LYS A C 1
ATOM 2734 O O . LYS A 1 355 ? 18.794 -18.449 -42.319 1.00 87.88 355 LYS A O 1
ATOM 2739 N N . ALA A 1 356 ? 20.885 -18.198 -43.106 1.00 84.50 356 ALA A N 1
ATOM 2740 C CA . ALA A 1 356 ? 21.346 -19.550 -42.782 1.00 84.50 356 ALA A CA 1
ATOM 2741 C C . ALA A 1 356 ? 21.296 -19.868 -41.274 1.00 84.50 356 ALA A C 1
ATOM 2743 O O . ALA A 1 356 ? 20.956 -20.985 -40.891 1.00 84.50 356 ALA A O 1
ATOM 2744 N N . PHE A 1 357 ? 21.570 -18.887 -40.407 1.00 78.31 357 PHE A N 1
ATOM 2745 C CA . PHE A 1 357 ? 21.509 -19.065 -38.950 1.00 78.31 357 PHE A CA 1
ATOM 2746 C C . PHE A 1 357 ? 20.097 -18.909 -38.342 1.00 78.31 357 PHE A C 1
ATOM 2748 O O . PHE A 1 357 ? 19.938 -18.995 -37.120 1.00 78.31 357 PHE A O 1
ATOM 2755 N N . ARG A 1 358 ? 19.053 -18.669 -39.150 1.00 74.56 358 ARG A N 1
ATOM 2756 C CA . ARG A 1 358 ? 17.703 -18.358 -38.655 1.00 74.56 358 ARG A CA 1
ATOM 2757 C C . ARG A 1 358 ? 16.765 -19.576 -38.708 1.00 74.56 358 ARG A C 1
ATOM 2759 O O . ARG A 1 358 ? 16.582 -20.148 -39.778 1.00 74.56 358 ARG A O 1
ATOM 2766 N N . PRO A 1 359 ? 16.093 -19.955 -37.602 1.00 62.03 359 PRO A N 1
ATOM 2767 C CA . PRO A 1 359 ? 15.033 -20.962 -37.653 1.00 62.03 359 PRO A CA 1
ATOM 2768 C C . PRO A 1 359 ? 13.801 -20.434 -38.403 1.00 62.03 359 PRO A C 1
ATOM 2770 O O . PRO A 1 359 ? 13.510 -19.237 -38.383 1.00 62.03 359 PRO A O 1
ATOM 2773 N N . VAL A 1 360 ? 13.040 -21.355 -39.000 1.00 53.47 360 VAL A N 1
ATOM 2774 C CA . VAL A 1 360 ? 11.843 -21.059 -39.811 1.00 53.47 360 VAL A CA 1
ATOM 2775 C C . VAL A 1 360 ? 10.726 -20.381 -39.001 1.00 53.47 360 VAL A C 1
ATOM 2777 O O . VAL A 1 360 ? 10.005 -19.540 -39.530 1.00 53.47 360 VAL A O 1
ATOM 2780 N N . GLU A 1 361 ? 10.608 -20.699 -37.709 1.00 61.03 361 GLU A N 1
ATOM 2781 C CA . GLU A 1 361 ? 9.520 -20.228 -36.846 1.00 61.03 361 GLU A CA 1
ATOM 2782 C C . GLU A 1 361 ? 10.044 -19.429 -35.643 1.00 61.03 361 GLU A C 1
ATOM 2784 O O . GLU A 1 361 ? 10.642 -19.982 -34.713 1.00 61.03 361 GLU A O 1
ATOM 2789 N N . TRP A 1 362 ? 9.762 -18.123 -35.654 1.00 61.59 362 TRP A N 1
ATOM 2790 C CA . TRP A 1 362 ? 9.864 -17.217 -34.505 1.00 61.59 362 TRP A CA 1
ATOM 2791 C C . TRP A 1 362 ? 8.459 -16.783 -34.055 1.00 61.59 362 TRP A C 1
ATOM 2793 O O . TRP A 1 362 ? 7.573 -16.651 -34.903 1.00 61.59 362 TRP A O 1
ATOM 2803 N N . PRO A 1 363 ? 8.227 -16.497 -32.757 1.00 59.47 363 PRO A N 1
ATOM 2804 C CA . PRO A 1 363 ? 6.959 -15.936 -32.300 1.00 59.47 363 PRO A CA 1
ATOM 2805 C C . PRO A 1 363 ? 6.661 -14.612 -33.016 1.00 59.47 363 PRO A C 1
ATOM 2807 O O . PRO A 1 363 ? 7.484 -13.698 -33.003 1.00 59.47 363 PRO A O 1
ATOM 2810 N N . VAL A 1 364 ? 5.480 -14.483 -33.629 1.00 59.59 364 VAL A N 1
ATOM 2811 C CA . VAL A 1 364 ? 5.120 -13.297 -34.428 1.00 59.59 364 VAL A CA 1
ATOM 2812 C C . VAL A 1 364 ? 4.825 -12.098 -33.518 1.00 59.59 364 VAL A C 1
ATOM 2814 O O . VAL A 1 364 ? 3.673 -11.791 -33.182 1.00 59.59 364 VAL A O 1
ATOM 2817 N N . CYS A 1 365 ? 5.886 -11.395 -33.117 1.00 55.44 365 CYS A N 1
ATOM 2818 C CA . CYS A 1 365 ? 5.810 -10.162 -32.346 1.00 55.44 365 CYS A CA 1
ATOM 2819 C C . CYS A 1 365 ? 4.997 -9.105 -33.104 1.00 55.44 365 CYS A C 1
ATOM 2821 O O . CYS A 1 365 ? 5.468 -8.498 -34.067 1.00 55.44 365 CYS A O 1
ATOM 2823 N N . GLY A 1 366 ? 3.774 -8.842 -32.634 1.00 57.59 366 GLY A N 1
ATOM 2824 C CA . GLY A 1 366 ? 2.956 -7.735 -33.130 1.00 57.59 366 GLY A CA 1
ATOM 2825 C C . GLY A 1 366 ? 3.672 -6.383 -33.004 1.00 57.59 366 GLY A C 1
ATOM 2826 O O . GLY A 1 366 ? 4.603 -6.276 -32.201 1.00 57.59 366 GLY A O 1
ATOM 2827 N N . PRO A 1 367 ? 3.268 -5.365 -33.783 1.00 55.69 367 PRO A N 1
ATOM 2828 C CA . PRO A 1 367 ? 3.890 -4.042 -33.748 1.00 55.69 367 PRO A CA 1
ATOM 2829 C C . PRO A 1 367 ? 3.782 -3.416 -32.348 1.00 55.69 367 PRO A C 1
ATOM 2831 O O . PRO A 1 367 ? 2.699 -3.035 -31.895 1.00 55.69 367 PRO A O 1
ATOM 2834 N N . THR A 1 368 ? 4.921 -3.330 -31.660 1.00 56.16 368 THR A N 1
ATOM 2835 C CA . THR A 1 368 ? 5.103 -2.592 -30.406 1.00 56.16 368 THR A CA 1
ATOM 2836 C C . THR A 1 368 ? 5.365 -1.133 -30.754 1.00 56.16 368 THR A C 1
ATOM 2838 O O . THR A 1 368 ? 6.511 -0.713 -30.849 1.00 56.16 368 THR A O 1
ATOM 2841 N N . MET A 1 369 ? 4.299 -0.357 -30.981 1.00 57.00 369 MET A N 1
ATOM 2842 C CA . MET A 1 369 ? 4.398 1.060 -31.357 1.00 57.00 369 MET A CA 1
ATOM 2843 C C . MET A 1 369 ? 4.837 1.945 -30.178 1.00 57.00 369 MET A C 1
ATOM 2845 O O . MET A 1 369 ? 4.074 2.756 -29.658 1.00 57.00 369 MET A O 1
ATOM 2849 N N . GLY A 1 370 ? 6.109 1.811 -29.806 1.00 65.62 370 GLY A N 1
ATOM 2850 C CA . GLY A 1 370 ? 6.841 2.720 -28.939 1.00 65.62 370 GLY A CA 1
ATOM 2851 C C . GLY A 1 370 ? 6.965 2.279 -27.479 1.00 65.62 370 GLY A C 1
ATOM 2852 O O . GLY A 1 370 ? 5.993 1.945 -26.794 1.00 65.62 370 GLY A O 1
ATOM 2853 N N . ARG A 1 371 ? 8.201 2.384 -26.983 1.00 76.06 371 ARG A N 1
ATOM 2854 C CA . ARG A 1 371 ? 8.543 2.424 -25.561 1.00 76.06 371 ARG A CA 1
ATOM 2855 C C . ARG A 1 371 ? 8.500 3.879 -25.080 1.00 76.06 371 ARG A C 1
ATOM 2857 O O . ARG A 1 371 ? 8.984 4.799 -25.749 1.00 76.06 371 ARG A O 1
ATOM 2864 N N . ARG A 1 372 ? 7.939 4.107 -23.896 1.00 81.38 372 ARG A N 1
ATOM 2865 C CA . ARG A 1 372 ? 8.079 5.350 -23.129 1.00 81.38 372 ARG A CA 1
ATOM 2866 C C . ARG A 1 372 ? 8.510 4.986 -21.721 1.00 81.38 372 ARG A C 1
ATOM 2868 O O . ARG A 1 372 ? 8.079 3.983 -21.170 1.00 81.38 372 ARG A O 1
ATOM 2875 N N . TRP A 1 373 ? 9.347 5.816 -21.120 1.00 83.31 373 TRP A N 1
ATOM 2876 C CA . TRP A 1 373 ? 9.601 5.728 -19.686 1.00 83.31 373 TRP A CA 1
ATOM 2877 C C . TRP A 1 373 ? 9.812 7.117 -19.101 1.00 83.31 373 TRP A C 1
ATOM 2879 O O . TRP A 1 373 ? 10.347 8.011 -19.774 1.00 83.31 373 TRP A O 1
ATOM 2889 N N . PHE A 1 374 ? 9.399 7.284 -17.851 1.00 86.88 374 PHE A N 1
ATOM 2890 C CA . PHE A 1 374 ? 9.652 8.469 -17.045 1.00 86.88 374 PHE A CA 1
ATOM 2891 C C . PHE A 1 374 ? 10.106 8.068 -15.640 1.00 86.88 374 PHE A C 1
ATOM 2893 O O . PHE A 1 374 ? 9.791 6.983 -15.154 1.00 86.88 374 PHE A O 1
ATOM 2900 N N . LYS A 1 375 ? 10.872 8.957 -15.004 1.00 88.12 375 LYS A N 1
ATOM 2901 C CA . LYS A 1 375 ? 11.330 8.816 -13.621 1.00 88.12 375 LYS A CA 1
ATOM 2902 C C . LYS A 1 375 ? 11.012 10.081 -12.834 1.00 88.12 375 LYS A C 1
ATOM 2904 O O . LYS A 1 375 ? 11.121 11.181 -13.376 1.00 88.12 375 LYS A O 1
ATOM 2909 N N . SER A 1 376 ? 10.639 9.914 -11.574 1.00 88.69 376 SER A N 1
ATOM 2910 C CA . SER A 1 376 ? 10.674 10.956 -10.545 1.00 88.69 376 SER A CA 1
ATOM 2911 C C . SER A 1 376 ? 11.487 10.445 -9.352 1.00 88.69 376 SER A C 1
ATOM 2913 O O . SER A 1 376 ? 12.137 9.402 -9.433 1.00 88.69 376 SER A O 1
ATOM 2915 N N . ARG A 1 377 ? 11.472 11.181 -8.239 1.00 89.62 377 ARG A N 1
ATOM 2916 C CA . ARG A 1 377 ? 12.044 10.728 -6.966 1.00 89.62 377 ARG A CA 1
ATOM 2917 C C . ARG A 1 377 ? 11.199 9.613 -6.330 1.00 89.62 377 ARG A C 1
ATOM 2919 O O . ARG A 1 377 ? 11.731 8.721 -5.685 1.00 89.62 377 ARG A O 1
ATOM 2926 N N . GLU A 1 378 ? 9.889 9.703 -6.503 1.00 92.06 378 GLU A N 1
ATOM 2927 C CA . GLU A 1 378 ? 8.853 8.823 -5.961 1.00 92.06 378 GLU A CA 1
ATOM 2928 C C . GLU A 1 378 ? 8.716 7.551 -6.809 1.00 92.06 378 GLU A C 1
ATOM 2930 O O . GLU A 1 378 ? 8.490 6.465 -6.277 1.00 92.06 378 GLU A O 1
ATOM 2935 N N . PHE A 1 379 ? 8.907 7.690 -8.125 1.00 92.44 379 PHE A N 1
ATOM 2936 C CA . PHE A 1 379 ? 8.872 6.612 -9.108 1.00 92.44 379 PHE A CA 1
ATOM 2937 C C . PHE A 1 379 ? 10.215 6.538 -9.850 1.00 92.44 379 PHE A C 1
ATOM 2939 O O . PHE A 1 379 ? 10.343 7.124 -10.930 1.00 92.44 379 PHE A O 1
ATOM 2946 N N . PRO A 1 380 ? 11.236 5.834 -9.319 1.00 87.88 380 PRO A N 1
ATOM 2947 C CA . PRO A 1 380 ? 12.522 5.667 -10.004 1.00 87.88 380 PRO A CA 1
ATOM 2948 C C . PRO A 1 380 ? 12.393 4.999 -11.382 1.00 87.88 380 PRO A C 1
ATOM 2950 O O . PRO A 1 380 ? 13.265 5.181 -12.230 1.00 87.88 380 PRO A O 1
ATOM 2953 N N . MET A 1 381 ? 11.314 4.243 -11.620 1.00 88.44 381 MET A N 1
ATOM 2954 C CA . MET A 1 381 ? 10.991 3.658 -12.919 1.00 88.44 381 MET A CA 1
ATOM 2955 C C . MET A 1 381 ? 9.472 3.573 -13.113 1.00 88.44 381 MET A C 1
ATOM 2957 O O . MET A 1 381 ? 8.803 2.773 -12.456 1.00 88.44 381 MET A O 1
ATOM 2961 N N . CYS A 1 382 ? 8.949 4.335 -14.074 1.00 91.88 382 CYS A N 1
ATOM 2962 C CA . CYS A 1 382 ? 7.691 4.031 -14.747 1.00 91.88 382 CYS A CA 1
ATOM 2963 C C . CYS A 1 382 ? 7.985 3.748 -16.228 1.00 91.88 382 CYS A C 1
ATOM 2965 O O . CYS A 1 382 ? 8.406 4.651 -16.954 1.00 91.88 382 CYS A O 1
ATOM 2967 N N . GLU A 1 383 ? 7.795 2.504 -16.672 1.00 90.06 383 GLU A N 1
ATOM 2968 C CA . GLU A 1 383 ? 7.901 2.108 -18.083 1.00 90.06 383 GLU A CA 1
ATOM 2969 C C . GLU A 1 383 ? 6.511 1.824 -18.652 1.00 90.06 383 GLU A C 1
ATOM 2971 O O . GLU A 1 383 ? 5.717 1.107 -18.049 1.00 90.06 383 GLU A O 1
ATOM 2976 N N . LEU A 1 384 ? 6.248 2.358 -19.840 1.00 90.94 384 LEU A N 1
ATOM 2977 C CA . LEU A 1 384 ? 5.026 2.192 -20.610 1.00 90.94 384 LEU A CA 1
ATOM 2978 C C . LEU A 1 384 ? 5.369 1.628 -21.992 1.00 90.94 384 LEU A C 1
ATOM 2980 O O . LEU A 1 384 ? 6.246 2.151 -22.685 1.00 90.94 384 LEU A O 1
ATOM 2984 N N . ARG A 1 385 ? 4.644 0.598 -22.432 1.00 87.50 385 ARG A N 1
ATOM 2985 C CA . ARG A 1 385 ? 4.712 0.103 -23.814 1.00 87.50 385 ARG A CA 1
ATOM 2986 C C . ARG A 1 385 ? 3.334 0.008 -24.430 1.00 87.50 385 ARG A C 1
ATOM 2988 O O . ARG A 1 385 ? 2.446 -0.631 -23.866 1.00 87.50 385 ARG A O 1
ATOM 2995 N N . TRP A 1 386 ? 3.187 0.604 -25.605 1.00 87.44 386 TRP A N 1
ATOM 2996 C CA . TRP A 1 386 ? 1.936 0.609 -26.345 1.00 87.44 386 TRP A CA 1
ATOM 2997 C C . TRP A 1 386 ? 1.934 -0.474 -27.428 1.00 87.44 386 TRP A C 1
ATOM 2999 O O . TRP A 1 386 ? 2.848 -0.571 -28.248 1.00 87.44 386 TRP A O 1
ATOM 3009 N N . ILE A 1 387 ? 0.883 -1.290 -27.454 1.00 86.38 387 ILE A N 1
ATOM 3010 C CA . ILE A 1 387 ? 0.653 -2.294 -28.494 1.00 86.38 387 ILE A CA 1
ATOM 3011 C C . ILE A 1 387 ? -0.563 -1.841 -29.299 1.00 86.38 387 ILE A C 1
ATOM 3013 O O . ILE A 1 387 ? -1.708 -2.048 -28.888 1.00 86.38 387 ILE A O 1
ATOM 3017 N N . LYS A 1 388 ? -0.320 -1.239 -30.472 1.00 79.75 388 LYS A N 1
ATOM 3018 C CA . LYS A 1 388 ? -1.379 -0.835 -31.409 1.00 79.75 388 LYS A CA 1
ATOM 3019 C C . LYS A 1 388 ? -1.823 -2.039 -32.251 1.00 79.75 388 LYS A C 1
ATOM 3021 O O . LYS A 1 388 ? -1.560 -2.143 -33.443 1.00 79.75 388 LYS A O 1
ATOM 3026 N N . ASN A 1 389 ? -2.473 -2.989 -31.581 1.00 84.62 389 ASN A N 1
ATOM 3027 C CA . ASN A 1 389 ? -3.107 -4.183 -32.155 1.00 84.62 389 ASN A CA 1
ATOM 3028 C C . ASN A 1 389 ? -4.339 -3.872 -33.035 1.00 84.62 389 ASN A C 1
ATOM 3030 O O . ASN A 1 389 ? -4.750 -4.743 -33.803 1.00 84.62 389 ASN A O 1
ATOM 3034 N N . VAL A 1 390 ? -4.914 -2.669 -32.921 1.00 88.38 390 VAL A N 1
ATOM 3035 C CA . VAL A 1 390 ? -6.050 -2.164 -33.713 1.00 88.38 390 VAL A CA 1
ATOM 3036 C C . VAL A 1 390 ? -5.824 -0.699 -34.133 1.00 88.38 390 VAL A C 1
ATOM 3038 O O . VAL A 1 390 ? -5.175 0.044 -33.392 1.00 88.38 390 VAL A O 1
ATOM 3041 N N . PRO A 1 391 ? -6.330 -0.250 -35.302 1.00 85.25 391 PRO A N 1
ATOM 3042 C CA . PRO A 1 391 ? -6.057 1.098 -35.813 1.00 85.25 391 PRO A CA 1
ATOM 3043 C C . PRO A 1 391 ? -6.775 2.198 -35.016 1.00 85.25 391 PRO A C 1
ATOM 3045 O O . PRO A 1 391 ? -6.139 3.181 -34.630 1.00 85.25 391 PRO A O 1
ATOM 3048 N N . ASN A 1 392 ? -8.061 1.986 -34.721 1.00 89.69 392 ASN A N 1
ATOM 3049 C CA . ASN A 1 392 ? -8.961 2.942 -34.072 1.00 89.69 392 ASN A CA 1
ATOM 3050 C C . ASN A 1 392 ? -9.511 2.326 -32.769 1.00 89.69 392 ASN A C 1
ATOM 3052 O O . ASN A 1 392 ? -10.626 1.803 -32.767 1.00 89.69 392 ASN A O 1
ATOM 3056 N N . PRO A 1 393 ? -8.719 2.282 -31.682 1.00 93.81 393 PRO A N 1
ATOM 3057 C CA . PRO A 1 393 ? -9.143 1.678 -30.425 1.00 93.81 393 PRO A CA 1
ATOM 3058 C C . PRO A 1 393 ? -10.321 2.419 -29.771 1.00 93.81 393 PRO A C 1
ATOM 3060 O O . PRO A 1 393 ? -10.311 3.640 -29.669 1.00 93.81 393 PRO A O 1
ATOM 3063 N N . LYS A 1 394 ? -11.298 1.662 -29.258 1.00 95.62 394 LYS A N 1
ATOM 3064 C CA . LYS A 1 394 ? -12.457 2.134 -28.470 1.00 95.62 394 LYS A CA 1
ATOM 3065 C C . LYS A 1 394 ? -12.173 2.240 -26.965 1.00 95.62 394 LYS A C 1
ATOM 3067 O O . LYS A 1 394 ? -13.012 2.714 -26.205 1.00 95.62 394 LYS A O 1
ATOM 3072 N N . GLY A 1 395 ? -11.005 1.777 -26.530 1.00 95.69 395 GLY A N 1
ATOM 3073 C CA . GLY A 1 395 ? -10.561 1.763 -25.139 1.00 95.69 395 GLY A CA 1
ATOM 3074 C C . GLY A 1 395 ? -9.131 1.244 -25.019 1.00 95.69 395 GLY A C 1
ATOM 3075 O O . GLY A 1 395 ? -8.535 0.797 -26.006 1.00 95.69 395 GLY A O 1
ATOM 3076 N N . ILE A 1 396 ? -8.575 1.318 -23.812 1.00 96.06 396 ILE A N 1
ATOM 3077 C CA . ILE A 1 396 ? -7.200 0.912 -23.511 1.00 96.06 396 ILE A CA 1
ATOM 3078 C C . ILE A 1 396 ? -7.219 -0.116 -22.384 1.00 96.06 396 ILE A C 1
ATOM 3080 O O . ILE A 1 396 ? -7.616 0.184 -21.258 1.00 96.06 396 ILE A O 1
ATOM 3084 N N . LEU A 1 397 ? -6.744 -1.321 -22.685 1.00 96.69 397 LEU A N 1
ATOM 3085 C CA . LEU A 1 397 ? -6.468 -2.353 -21.698 1.00 96.69 397 LEU A CA 1
ATOM 3086 C C . LEU A 1 397 ? -5.098 -2.084 -21.064 1.00 96.69 397 LEU A C 1
ATOM 3088 O O . LEU A 1 397 ? -4.060 -2.336 -21.676 1.00 96.69 397 LEU A O 1
ATOM 3092 N N . VAL A 1 398 ? -5.092 -1.555 -19.844 1.00 96.19 398 VAL A N 1
ATOM 3093 C CA . VAL A 1 398 ? -3.875 -1.308 -19.064 1.00 96.19 398 VAL A CA 1
ATOM 3094 C C . VAL A 1 398 ? -3.567 -2.553 -18.241 1.00 96.19 398 VAL A C 1
ATOM 3096 O O . VAL A 1 398 ? -4.337 -2.898 -17.342 1.00 96.19 398 VAL A O 1
ATOM 3099 N N . ILE A 1 399 ? -2.441 -3.214 -18.520 1.00 95.56 399 ILE A N 1
ATOM 3100 C CA . ILE A 1 399 ? -1.953 -4.336 -17.708 1.00 95.56 399 ILE A CA 1
ATOM 3101 C C . ILE A 1 399 ? -0.655 -3.917 -17.023 1.00 95.56 399 ILE A C 1
ATOM 3103 O O . ILE A 1 399 ? 0.328 -3.584 -17.689 1.00 95.56 399 ILE A O 1
ATOM 3107 N N . ALA A 1 400 ? -0.665 -3.896 -15.690 1.00 95.62 400 ALA A N 1
ATOM 3108 C CA . ALA A 1 400 ? 0.354 -3.211 -14.898 1.00 95.62 400 ALA A CA 1
ATOM 3109 C C . ALA A 1 400 ? 0.914 -4.061 -13.750 1.00 95.62 400 ALA A C 1
ATOM 3111 O O . ALA A 1 400 ? 0.167 -4.757 -13.066 1.00 95.62 400 ALA A O 1
ATOM 3112 N N . ASN A 1 401 ? 2.220 -3.982 -13.497 1.00 94.56 401 ASN A N 1
ATOM 3113 C CA . ASN A 1 401 ? 2.890 -4.685 -12.396 1.00 94.56 401 ASN A CA 1
ATOM 3114 C C . ASN A 1 401 ? 4.151 -3.905 -11.950 1.00 94.56 401 ASN A C 1
ATOM 3116 O O . ASN A 1 401 ? 4.481 -2.868 -12.524 1.00 94.56 401 ASN A O 1
ATOM 3120 N N . THR A 1 402 ? 4.857 -4.360 -10.912 1.00 88.25 402 THR A N 1
ATOM 3121 C CA . THR A 1 402 ? 6.092 -3.718 -10.421 1.00 88.25 402 THR A CA 1
ATOM 3122 C C . THR A 1 402 ? 7.241 -3.819 -11.435 1.00 88.25 402 THR A C 1
ATOM 3124 O O . THR A 1 402 ? 8.034 -2.891 -11.591 1.00 88.25 402 THR A O 1
ATOM 3127 N N . THR A 1 403 ? 7.312 -4.935 -12.161 1.00 85.06 403 THR A N 1
ATOM 3128 C CA . THR A 1 403 ? 8.111 -5.108 -13.385 1.00 85.06 403 THR A CA 1
ATOM 3129 C C . THR A 1 403 ? 7.199 -5.038 -14.610 1.00 85.06 403 THR A C 1
ATOM 3131 O O . THR A 1 403 ? 5.979 -5.131 -14.483 1.00 85.06 403 THR A O 1
ATOM 3134 N N . LEU A 1 404 ? 7.756 -4.878 -15.815 1.00 80.12 404 LEU A N 1
ATOM 3135 C CA . LEU A 1 404 ? 6.932 -4.932 -17.024 1.00 80.12 404 LEU A CA 1
ATOM 3136 C C . LEU A 1 404 ? 6.337 -6.347 -17.153 1.00 80.12 404 LEU A C 1
ATOM 3138 O O . LEU A 1 404 ? 7.102 -7.313 -17.068 1.00 80.12 404 LEU A O 1
ATOM 3142 N N . PRO A 1 405 ? 5.017 -6.511 -17.371 1.00 70.75 405 PRO A N 1
ATOM 3143 C CA . PRO A 1 405 ? 4.383 -7.825 -17.444 1.00 70.75 405 PRO A CA 1
ATOM 3144 C C . PRO A 1 405 ? 4.710 -8.523 -18.774 1.00 70.75 405 PRO A C 1
ATOM 3146 O O . PRO A 1 405 ? 3.874 -8.636 -19.670 1.00 70.75 405 PRO A O 1
ATOM 3149 N N . ALA A 1 406 ? 5.949 -9.012 -18.900 1.00 60.84 406 ALA A N 1
ATOM 3150 C CA . ALA A 1 406 ? 6.471 -9.688 -20.087 1.00 60.84 406 ALA A CA 1
ATOM 3151 C C . ALA A 1 406 ? 5.581 -10.860 -20.527 1.00 60.84 406 ALA A C 1
ATOM 3153 O O . ALA A 1 406 ? 5.383 -11.059 -21.722 1.00 60.84 406 ALA A O 1
ATOM 3154 N N . ALA A 1 407 ? 4.965 -11.566 -19.570 1.00 57.97 407 ALA A N 1
ATOM 3155 C CA . ALA A 1 407 ? 3.982 -12.619 -19.815 1.00 57.97 407 ALA A CA 1
ATOM 3156 C C . ALA A 1 407 ? 2.884 -12.202 -20.815 1.00 57.97 407 ALA A C 1
ATOM 3158 O O . ALA A 1 407 ? 2.579 -12.968 -21.719 1.00 57.97 407 ALA A O 1
ATOM 3159 N N . VAL A 1 408 ? 2.384 -10.961 -20.772 1.00 59.72 408 VAL A N 1
ATOM 3160 C CA . VAL A 1 408 ? 1.340 -10.469 -21.697 1.00 59.72 408 VAL A CA 1
ATOM 3161 C C . VAL A 1 408 ? 1.836 -10.375 -23.147 1.00 59.72 408 VAL A C 1
ATOM 3163 O O . VAL A 1 408 ? 1.059 -10.536 -24.084 1.00 59.72 408 VAL A O 1
ATOM 3166 N N . ARG A 1 409 ? 3.142 -10.172 -23.362 1.00 57.22 409 ARG A N 1
ATOM 3167 C CA . ARG A 1 409 ? 3.770 -10.229 -24.695 1.00 57.22 409 ARG A CA 1
ATOM 3168 C C . ARG A 1 409 ? 3.914 -11.670 -25.208 1.00 57.22 409 ARG A C 1
ATOM 3170 O O . ARG A 1 409 ? 4.019 -11.864 -26.416 1.00 57.22 409 ARG A O 1
ATOM 3177 N N . HIS A 1 410 ? 3.897 -12.653 -24.306 1.00 56.53 410 HIS A N 1
ATOM 3178 C CA . HIS A 1 410 ? 3.954 -14.090 -24.599 1.00 56.53 410 HIS A CA 1
ATOM 3179 C C . HIS A 1 410 ? 2.575 -14.779 -24.610 1.00 56.53 410 HIS A C 1
ATOM 3181 O O . HIS A 1 410 ? 2.456 -15.863 -25.170 1.00 56.53 410 HIS A O 1
ATOM 3187 N N . MET A 1 411 ? 1.546 -14.171 -24.014 1.00 67.38 411 MET A N 1
ATOM 3188 C CA . MET A 1 411 ? 0.178 -14.688 -23.915 1.00 67.38 411 MET A CA 1
ATOM 3189 C C . MET A 1 411 ? -0.696 -14.093 -25.035 1.00 67.38 411 MET A C 1
ATOM 3191 O O . MET A 1 411 ? -1.278 -13.019 -24.841 1.00 67.38 411 MET A O 1
ATOM 3195 N N . PRO A 1 412 ? -0.835 -14.759 -26.204 1.00 77.75 412 PRO A N 1
ATOM 3196 C CA . PRO A 1 412 ? -1.670 -14.257 -27.301 1.00 77.75 412 PRO A CA 1
ATOM 3197 C C . PRO A 1 412 ? -3.121 -14.039 -26.857 1.00 77.75 412 PRO A C 1
ATOM 3199 O O . PRO A 1 412 ? -3.747 -13.076 -27.285 1.00 77.75 412 PRO A O 1
ATOM 3202 N N . GLU A 1 413 ? -3.593 -14.840 -25.898 1.00 87.25 413 GLU A N 1
ATOM 3203 C CA . GLU A 1 413 ? -4.873 -14.715 -25.194 1.00 87.25 413 GLU A CA 1
ATOM 3204 C C . GLU A 1 413 ? -5.270 -13.263 -24.891 1.00 87.25 413 GLU A C 1
ATOM 3206 O O . GLU A 1 413 ? -6.360 -12.840 -25.263 1.00 87.25 413 GLU A O 1
ATOM 3211 N N . TRP A 1 414 ? -4.393 -12.472 -24.259 1.00 90.81 414 TRP A N 1
ATOM 3212 C CA . TRP A 1 414 ? -4.681 -11.074 -23.913 1.00 90.81 414 TRP A CA 1
ATOM 3213 C C . TRP A 1 414 ? -4.693 -10.150 -25.132 1.00 90.81 414 TRP A C 1
ATOM 3215 O O . TRP A 1 414 ? -5.502 -9.221 -25.200 1.00 90.81 414 TRP A O 1
ATOM 3225 N N . ARG A 1 415 ? -3.826 -10.416 -26.116 1.00 88.75 415 ARG A N 1
ATOM 3226 C CA . ARG A 1 415 ? -3.748 -9.659 -27.371 1.00 88.75 415 ARG A CA 1
ATOM 3227 C C . ARG A 1 415 ? -4.996 -9.854 -28.224 1.00 88.75 415 ARG A C 1
ATOM 3229 O O . ARG A 1 415 ? -5.540 -8.871 -28.729 1.00 88.75 415 ARG A O 1
ATOM 3236 N N . ASP A 1 416 ? -5.455 -11.092 -28.345 1.00 91.25 416 ASP A N 1
ATOM 3237 C CA . ASP A 1 416 ? -6.634 -11.470 -29.118 1.00 91.25 416 ASP A CA 1
ATOM 3238 C C . ASP A 1 416 ? -7.925 -11.099 -28.378 1.00 91.25 416 ASP A C 1
ATOM 3240 O O . ASP A 1 416 ? -8.875 -10.615 -28.995 1.00 91.25 416 ASP A O 1
ATOM 3244 N N . TYR A 1 417 ? -7.931 -11.193 -27.044 1.00 94.25 417 TYR A N 1
ATOM 3245 C CA . TYR A 1 417 ? -8.987 -10.660 -26.184 1.00 94.25 417 TYR A CA 1
ATOM 3246 C C . TYR A 1 417 ? -9.171 -9.143 -26.378 1.00 94.25 417 TYR A C 1
ATOM 3248 O O . TYR A 1 417 ? -10.286 -8.697 -26.660 1.00 94.25 417 TYR A O 1
ATOM 3256 N N . ALA A 1 418 ? -8.098 -8.348 -26.320 1.00 94.44 418 ALA A N 1
ATOM 3257 C CA . ALA A 1 418 ? -8.174 -6.909 -26.580 1.00 94.44 418 ALA A CA 1
ATOM 3258 C C . ALA A 1 418 ? -8.554 -6.602 -28.041 1.00 94.44 418 ALA A C 1
ATOM 3260 O O . ALA A 1 418 ? -9.420 -5.766 -28.293 1.00 94.44 418 ALA A O 1
ATOM 3261 N N . LYS A 1 419 ? -7.972 -7.323 -29.013 1.00 94.12 419 LYS A N 1
ATOM 3262 C CA . LYS A 1 419 ? -8.256 -7.141 -30.448 1.00 94.12 419 LYS A CA 1
ATOM 3263 C C . LYS A 1 419 ? -9.731 -7.399 -30.775 1.00 94.12 419 LYS A C 1
ATOM 3265 O O . LYS A 1 419 ? -10.330 -6.605 -31.492 1.00 94.12 419 LYS A O 1
ATOM 3270 N N . LYS A 1 420 ? -10.337 -8.452 -30.207 1.00 95.75 420 LYS A N 1
ATOM 3271 C CA . LYS A 1 420 ? -11.768 -8.789 -30.363 1.00 95.75 420 LYS A CA 1
ATOM 3272 C C . LYS A 1 420 ? -12.713 -7.694 -29.839 1.00 95.75 420 LYS A C 1
ATOM 3274 O O . LYS A 1 420 ? -13.869 -7.660 -30.245 1.00 95.75 420 LYS A O 1
ATOM 3279 N N . ARG A 1 421 ? -12.238 -6.818 -28.948 1.00 96.50 421 ARG A N 1
ATOM 3280 C CA . ARG A 1 421 ? -13.006 -5.714 -28.338 1.00 96.50 421 ARG A CA 1
ATOM 3281 C C . ARG A 1 421 ? -12.602 -4.338 -28.871 1.00 96.50 421 ARG A C 1
ATOM 3283 O O . ARG A 1 421 ? -13.055 -3.324 -28.354 1.00 96.50 421 ARG A O 1
ATOM 3290 N N . GLU A 1 422 ? -11.750 -4.313 -29.898 1.00 96.25 422 GLU A N 1
ATOM 3291 C CA . GLU A 1 422 ? -11.179 -3.097 -30.477 1.00 96.25 422 GLU A CA 1
ATOM 3292 C C . GLU A 1 422 ? -10.466 -2.228 -29.423 1.00 96.25 422 GLU A C 1
ATOM 3294 O O . GLU A 1 422 ? -10.577 -1.006 -29.434 1.00 96.25 422 GLU A O 1
ATOM 3299 N N . TRP A 1 423 ? -9.721 -2.841 -28.499 1.00 95.38 423 TRP A N 1
ATOM 3300 C CA . TRP A 1 423 ? -8.916 -2.125 -27.502 1.00 95.38 423 TRP A CA 1
ATOM 3301 C C . TRP A 1 423 ? -7.429 -2.173 -27.830 1.00 95.38 423 TRP A C 1
ATOM 3303 O O . TRP A 1 423 ? -6.903 -3.238 -28.162 1.00 95.38 423 TRP A O 1
ATOM 3313 N N . ALA A 1 424 ? -6.751 -1.039 -27.642 1.00 93.44 424 ALA A N 1
ATOM 3314 C CA . ALA A 1 424 ? -5.294 -0.988 -27.545 1.00 93.44 424 ALA A CA 1
ATOM 3315 C C . ALA A 1 424 ? -4.829 -1.598 -26.215 1.00 93.44 424 ALA A C 1
ATOM 3317 O O . ALA A 1 424 ? -5.603 -1.663 -25.259 1.00 93.44 424 ALA A O 1
ATOM 3318 N N . ILE A 1 425 ? -3.563 -2.017 -26.131 1.00 93.62 425 ILE A N 1
ATOM 3319 C CA . ILE A 1 425 ? -2.975 -2.511 -24.876 1.00 93.62 425 ILE A CA 1
ATOM 3320 C C . ILE A 1 425 ? -1.837 -1.593 -24.444 1.00 93.62 425 ILE A C 1
ATOM 3322 O O . ILE A 1 425 ? -0.937 -1.296 -25.232 1.00 93.62 425 ILE A O 1
ATOM 3326 N N . LEU A 1 426 ? -1.862 -1.203 -23.173 1.00 93.44 426 LEU A N 1
ATOM 3327 C CA . LEU A 1 426 ? -0.787 -0.499 -22.489 1.00 93.44 426 LEU A CA 1
ATOM 3328 C C . LEU A 1 426 ? -0.180 -1.433 -21.438 1.00 93.44 426 LEU A C 1
ATOM 3330 O O . LEU A 1 426 ? -0.823 -1.746 -20.437 1.00 93.44 426 LEU A O 1
ATOM 3334 N N . LEU A 1 427 ? 1.061 -1.870 -21.649 1.00 93.38 427 LEU A N 1
ATOM 3335 C CA . LEU A 1 427 ? 1.826 -2.570 -20.616 1.00 93.38 427 LEU A CA 1
ATOM 3336 C C . LEU A 1 427 ? 2.537 -1.538 -19.742 1.00 93.38 427 LEU A C 1
ATOM 3338 O O . LEU A 1 427 ? 3.175 -0.629 -20.275 1.00 93.38 427 LEU A O 1
ATOM 3342 N N . MET A 1 428 ? 2.448 -1.690 -18.422 1.00 94.25 428 MET A N 1
ATOM 3343 C CA . MET A 1 428 ? 3.001 -0.737 -17.458 1.00 94.25 428 MET A CA 1
ATOM 3344 C C . MET A 1 428 ? 3.858 -1.439 -16.397 1.00 94.25 428 MET A C 1
ATOM 3346 O O . MET A 1 428 ? 3.403 -2.359 -15.720 1.00 94.25 428 MET A O 1
ATOM 3350 N N . ALA A 1 429 ? 5.097 -0.979 -16.234 1.00 93.19 429 ALA A N 1
ATOM 3351 C CA . ALA A 1 429 ? 5.955 -1.304 -15.099 1.00 93.19 429 ALA A CA 1
ATOM 3352 C C . ALA A 1 429 ? 6.007 -0.093 -14.166 1.00 93.19 429 ALA A C 1
ATOM 3354 O O . ALA A 1 429 ? 6.376 0.989 -14.621 1.00 93.19 429 ALA A O 1
ATOM 3355 N N . LEU A 1 430 ? 5.684 -0.255 -12.882 1.00 94.31 430 LEU A N 1
ATOM 3356 C CA . LEU A 1 430 ? 5.765 0.828 -11.901 1.00 94.31 430 LEU A CA 1
ATOM 3357 C C . LEU A 1 430 ? 6.521 0.389 -10.646 1.00 94.31 430 LEU A C 1
ATOM 3359 O O . LEU A 1 430 ? 5.983 -0.324 -9.799 1.00 94.31 430 LEU A O 1
ATOM 3363 N N . LYS A 1 431 ? 7.752 0.882 -10.500 1.00 93.00 431 LYS A N 1
ATOM 3364 C CA . LYS A 1 431 ? 8.529 0.770 -9.265 1.00 93.00 431 LYS A CA 1
ATOM 3365 C C . LYS A 1 431 ? 8.458 2.083 -8.494 1.00 93.00 431 LYS A C 1
ATOM 3367 O O . LYS A 1 431 ? 8.810 3.136 -9.024 1.00 93.00 431 LYS A O 1
ATOM 3372 N N . GLU A 1 432 ? 8.048 1.987 -7.236 1.00 92.00 432 GLU A N 1
ATOM 3373 C CA . GLU A 1 432 ? 8.063 3.080 -6.262 1.00 92.00 432 GLU A CA 1
ATOM 3374 C C . GLU A 1 432 ? 9.354 3.093 -5.422 1.00 92.00 432 GLU A C 1
ATOM 3376 O O . GLU A 1 432 ? 10.077 2.096 -5.347 1.00 92.00 432 GLU A O 1
ATOM 3381 N N . ASP A 1 433 ? 9.630 4.234 -4.794 1.00 91.62 433 ASP A N 1
ATOM 3382 C CA . ASP A 1 433 ? 10.659 4.441 -3.765 1.00 91.62 433 ASP A CA 1
ATOM 3383 C C . ASP A 1 433 ? 10.064 5.302 -2.622 1.00 91.62 433 ASP A C 1
ATOM 3385 O O . ASP A 1 433 ? 8.859 5.254 -2.367 1.00 91.62 433 ASP A O 1
ATOM 3389 N N . ARG A 1 434 ? 10.877 6.083 -1.899 1.00 88.88 434 ARG A N 1
ATOM 3390 C CA . ARG A 1 434 ? 10.484 6.935 -0.763 1.00 88.88 434 ARG A CA 1
ATOM 3391 C C . ARG A 1 434 ? 9.487 8.039 -1.145 1.00 88.88 434 ARG A C 1
ATOM 3393 O O . ARG A 1 434 ? 9.864 9.195 -1.358 1.00 88.88 434 ARG A O 1
ATOM 3400 N N . ILE A 1 435 ? 8.204 7.688 -1.138 1.00 89.50 435 ILE A N 1
ATOM 3401 C CA . ILE A 1 435 ? 7.078 8.617 -1.251 1.00 89.50 435 ILE A CA 1
ATOM 3402 C C . ILE A 1 435 ? 7.124 9.638 -0.105 1.00 89.50 435 ILE A C 1
ATOM 3404 O O . ILE A 1 435 ? 7.151 9.269 1.067 1.00 89.50 435 ILE A O 1
ATOM 3408 N N . ARG A 1 436 ? 7.129 10.933 -0.444 1.00 83.06 436 ARG A N 1
ATOM 3409 C CA . ARG A 1 436 ? 7.052 12.046 0.527 1.00 83.06 436 ARG A CA 1
ATOM 3410 C C . ARG A 1 436 ? 5.620 12.493 0.826 1.00 83.06 436 ARG A C 1
ATOM 3412 O O . ARG A 1 436 ? 5.344 12.978 1.913 1.00 83.06 436 ARG A O 1
ATOM 3419 N N . SER A 1 437 ? 4.740 12.370 -0.162 1.00 89.62 437 SER A N 1
ATOM 3420 C CA . SER A 1 437 ? 3.312 12.676 -0.093 1.00 89.62 437 SER A CA 1
ATOM 3421 C C . SER A 1 437 ? 2.626 11.827 -1.156 1.00 89.62 437 SER A C 1
ATOM 3423 O O . SER A 1 437 ? 3.007 11.892 -2.329 1.00 89.62 437 SER A O 1
ATOM 3425 N N . GLU A 1 438 ? 1.653 11.007 -0.755 1.00 85.56 438 GLU A N 1
ATOM 3426 C CA . GLU A 1 438 ? 0.944 10.125 -1.689 1.00 85.56 438 GLU A CA 1
ATOM 3427 C C . GLU A 1 438 ? 0.117 10.935 -2.699 1.00 85.56 438 GLU A C 1
ATOM 3429 O O . GLU A 1 438 ? 0.096 10.599 -3.878 1.00 85.56 438 GLU A O 1
ATOM 3434 N N . GLU A 1 439 ? -0.458 12.066 -2.280 1.00 87.38 439 GLU A N 1
ATOM 3435 C CA . GLU A 1 439 ? -1.224 12.979 -3.140 1.00 87.38 439 GLU A CA 1
ATOM 3436 C C . GLU A 1 439 ? -0.350 13.694 -4.186 1.00 87.38 439 GLU A C 1
ATOM 3438 O O . GLU A 1 439 ? -0.740 13.814 -5.349 1.00 87.38 439 GLU A O 1
ATOM 3443 N N . ALA A 1 440 ? 0.858 14.136 -3.815 1.00 88.19 440 ALA A N 1
ATOM 3444 C CA . ALA A 1 440 ? 1.789 14.745 -4.770 1.00 88.19 440 ALA A CA 1
ATOM 3445 C C . ALA A 1 440 ? 2.301 13.719 -5.798 1.00 88.19 440 ALA A C 1
ATOM 3447 O O . ALA A 1 440 ? 2.370 14.010 -6.994 1.00 88.19 440 ALA A O 1
ATOM 3448 N N . ALA A 1 441 ? 2.606 12.499 -5.341 1.00 91.56 441 ALA A N 1
ATOM 3449 C CA . ALA A 1 441 ? 2.986 11.387 -6.206 1.00 91.56 441 ALA A CA 1
ATOM 3450 C C . ALA A 1 441 ? 1.832 10.974 -7.140 1.00 91.56 441 ALA A C 1
ATOM 3452 O O . ALA A 1 441 ? 2.053 10.790 -8.337 1.00 91.56 441 ALA A O 1
ATOM 3453 N N . ALA A 1 442 ? 0.596 10.911 -6.632 1.00 93.31 442 ALA A N 1
ATOM 3454 C CA . ALA A 1 442 ? -0.596 10.623 -7.424 1.00 93.31 442 ALA A CA 1
ATOM 3455 C C . ALA A 1 442 ? -0.807 11.673 -8.522 1.00 93.31 442 ALA A C 1
ATOM 3457 O O . ALA A 1 442 ? -0.895 11.302 -9.688 1.00 93.31 442 ALA A O 1
ATOM 3458 N N . LYS A 1 443 ? -0.787 12.971 -8.183 1.00 93.56 443 LYS A N 1
ATOM 3459 C CA . LYS A 1 443 ? -0.889 14.081 -9.151 1.00 93.56 443 LYS A CA 1
ATOM 3460 C C . LYS A 1 443 ? 0.191 14.028 -10.236 1.00 93.56 443 LYS A C 1
ATOM 3462 O O . LYS A 1 443 ? -0.112 14.237 -11.411 1.00 93.56 443 LYS A O 1
ATOM 3467 N N . PHE A 1 444 ? 1.442 13.725 -9.874 1.00 94.31 444 PHE A N 1
ATOM 3468 C CA . PHE A 1 444 ? 2.522 13.554 -10.851 1.00 94.31 444 PHE A CA 1
ATOM 3469 C C . PHE A 1 444 ? 2.266 12.362 -11.786 1.00 94.31 444 PHE A C 1
ATOM 3471 O O . PHE A 1 444 ? 2.386 12.497 -13.007 1.00 94.31 444 PHE A O 1
ATOM 3478 N N . LEU A 1 445 ? 1.904 11.204 -11.224 1.00 94.88 445 LEU A N 1
ATOM 3479 C CA . LEU A 1 445 ? 1.658 9.986 -11.992 1.00 94.88 445 LEU A CA 1
ATOM 3480 C C . LEU A 1 445 ? 0.446 10.146 -12.916 1.00 94.88 445 LEU A C 1
ATOM 3482 O O . LEU A 1 445 ? 0.535 9.764 -14.075 1.00 94.88 445 LEU A O 1
ATOM 3486 N N . GLU A 1 446 ? -0.636 10.762 -12.436 1.00 95.12 446 GLU A N 1
ATOM 3487 C CA . GLU A 1 446 ? -1.847 11.111 -13.189 1.00 95.12 446 GLU A CA 1
ATOM 3488 C C . GLU A 1 446 ? -1.504 11.955 -14.422 1.00 95.12 446 GLU A C 1
ATOM 3490 O O . GLU A 1 446 ? -1.697 11.528 -15.564 1.00 95.12 446 GLU A O 1
ATOM 3495 N N . ALA A 1 447 ? -0.906 13.128 -14.191 1.00 93.94 447 ALA A N 1
ATOM 3496 C CA . ALA A 1 447 ? -0.581 14.083 -15.241 1.00 93.94 447 ALA A CA 1
ATOM 3497 C C . ALA A 1 447 ? 0.425 13.520 -16.254 1.00 93.94 447 ALA A C 1
ATOM 3499 O O . ALA A 1 447 ? 0.342 13.838 -17.444 1.00 93.94 447 ALA A O 1
ATOM 3500 N N . ARG A 1 448 ? 1.377 12.678 -15.819 1.00 93.56 448 ARG A N 1
ATOM 3501 C CA . ARG A 1 448 ? 2.356 12.081 -16.735 1.00 93.56 448 ARG A CA 1
ATOM 3502 C C . ARG A 1 448 ? 1.807 10.873 -17.486 1.00 93.56 448 ARG A C 1
ATOM 3504 O O . ARG A 1 448 ? 2.000 10.812 -18.697 1.00 93.56 448 ARG A O 1
ATOM 3511 N N . LEU A 1 449 ? 1.109 9.955 -16.818 1.00 92.81 449 LEU A N 1
ATOM 3512 C CA . LEU A 1 449 ? 0.522 8.769 -17.445 1.00 92.81 449 LEU A CA 1
ATOM 3513 C C . LEU A 1 449 ? -0.468 9.170 -18.541 1.00 92.81 449 LEU A C 1
ATOM 3515 O O . LEU A 1 449 ? -0.359 8.679 -19.661 1.00 92.81 449 LEU A O 1
ATOM 3519 N N . TYR A 1 450 ? -1.380 10.103 -18.255 1.00 92.62 450 TYR A N 1
ATOM 3520 C CA . TYR A 1 450 ? -2.390 10.515 -19.234 1.00 92.62 450 TYR A CA 1
ATOM 3521 C C . TYR A 1 450 ? -1.751 11.267 -20.411 1.00 92.62 450 TYR A C 1
ATOM 3523 O O . TYR A 1 450 ? -2.100 11.004 -21.558 1.00 92.62 450 TYR A O 1
ATOM 3531 N N . LYS A 1 451 ? -0.732 12.105 -20.161 1.00 91.06 451 LYS A N 1
ATOM 3532 C CA . LYS A 1 451 ? 0.029 12.791 -21.220 1.00 91.06 451 LYS A CA 1
ATOM 3533 C C . LYS A 1 451 ? 0.783 11.831 -22.149 1.00 91.06 451 LYS A C 1
ATOM 3535 O O . LYS A 1 451 ? 0.826 12.079 -23.351 1.00 91.06 451 LYS A O 1
ATOM 3540 N N . GLU A 1 452 ? 1.388 10.764 -21.623 1.00 89.00 452 GLU A N 1
ATOM 3541 C CA . GLU A 1 452 ? 2.016 9.738 -22.471 1.00 89.00 452 GLU A CA 1
ATOM 3542 C C . GLU A 1 452 ? 0.955 8.930 -23.238 1.00 89.00 452 GLU A C 1
ATOM 3544 O O . GLU A 1 452 ? 1.149 8.655 -24.417 1.00 89.00 452 GLU A O 1
ATOM 3549 N N . ILE A 1 453 ? -0.182 8.598 -22.611 1.00 86.31 453 ILE A N 1
ATOM 3550 C CA . ILE A 1 453 ? -1.293 7.865 -23.244 1.00 86.31 453 ILE A CA 1
ATOM 3551 C C . ILE A 1 453 ? -1.910 8.648 -24.406 1.00 86.31 453 ILE A C 1
ATOM 3553 O O . ILE A 1 453 ? -1.973 8.121 -25.514 1.00 86.31 453 ILE A O 1
ATOM 3557 N N . ASP A 1 454 ? -2.316 9.902 -24.195 1.00 86.38 454 ASP A N 1
ATOM 3558 C CA . ASP A 1 454 ? -2.873 10.741 -25.264 1.00 86.38 454 ASP A CA 1
ATOM 3559 C C . ASP A 1 454 ? -1.816 10.993 -26.368 1.00 86.38 454 ASP A C 1
ATOM 3561 O O . ASP A 1 454 ? -2.145 11.090 -27.551 1.00 86.38 454 ASP A O 1
ATOM 3565 N N . GLY A 1 455 ? -0.526 11.026 -26.001 1.00 85.12 455 GLY A N 1
ATOM 3566 C CA . GLY A 1 455 ? 0.605 11.104 -26.932 1.00 85.12 455 GLY A CA 1
ATOM 3567 C C . GLY A 1 455 ? 0.885 9.823 -27.735 1.00 85.12 455 GLY A C 1
ATOM 3568 O O . GLY A 1 455 ? 1.425 9.915 -28.836 1.00 85.12 455 GLY A O 1
ATOM 3569 N N . PHE A 1 456 ? 0.518 8.643 -27.222 1.00 81.38 456 PHE A N 1
ATOM 3570 C CA . PHE A 1 456 ? 0.532 7.370 -27.958 1.00 81.38 456 PHE A CA 1
ATOM 3571 C C . PHE A 1 456 ? -0.710 7.198 -28.841 1.00 81.38 456 PHE A C 1
ATOM 3573 O O . PHE A 1 456 ? -0.618 6.669 -29.950 1.00 81.38 456 PHE A O 1
ATOM 3580 N N . ALA A 1 457 ? -1.876 7.606 -28.338 1.00 81.62 457 ALA A N 1
ATOM 3581 C CA . ALA A 1 457 ? -3.154 7.433 -29.014 1.00 81.62 457 ALA A CA 1
ATOM 3582 C C . ALA A 1 457 ? -3.275 8.345 -30.247 1.00 81.62 457 ALA A C 1
ATOM 3584 O O . ALA A 1 457 ? -3.736 7.895 -31.298 1.00 81.62 457 ALA A O 1
ATOM 3585 N N . GLY A 1 458 ? -2.799 9.591 -30.136 1.00 82.81 458 GLY A N 1
ATOM 3586 C CA . GLY A 1 458 ? -2.921 10.625 -31.163 1.00 82.81 458 GLY A CA 1
ATOM 3587 C C . GLY A 1 458 ? -4.036 11.634 -30.852 1.00 82.81 458 GLY A C 1
ATOM 3588 O O . GLY A 1 458 ? -4.828 11.426 -29.930 1.00 82.81 458 GLY A O 1
ATOM 3589 N N . PRO A 1 459 ? -4.108 12.755 -31.595 1.00 82.44 459 PRO A N 1
ATOM 3590 C CA . PRO A 1 459 ? -5.000 13.867 -31.267 1.00 82.44 459 PRO A CA 1
ATOM 3591 C C . PRO A 1 459 ? -6.487 13.487 -31.284 1.00 82.44 459 PRO A C 1
ATOM 3593 O O . PRO A 1 459 ? -7.240 14.000 -30.457 1.00 82.44 459 PRO A O 1
ATOM 3596 N N . ASP A 1 460 ? -6.871 12.565 -32.168 1.00 78.75 460 ASP A N 1
ATOM 3597 C CA . ASP A 1 460 ? -8.253 12.123 -32.406 1.00 78.75 460 ASP A CA 1
ATOM 3598 C C . ASP A 1 460 ? -8.723 11.036 -31.421 1.00 78.75 460 ASP A C 1
ATOM 3600 O O . ASP A 1 460 ? -9.897 10.675 -31.393 1.00 78.75 460 ASP A O 1
ATOM 3604 N N . LEU A 1 461 ? -7.801 10.501 -30.611 1.00 82.06 461 LEU A N 1
ATOM 3605 C CA . LEU A 1 461 ? -8.017 9.383 -29.686 1.00 82.06 461 LEU A CA 1
ATOM 3606 C C . LEU A 1 461 ? -7.658 9.756 -28.236 1.00 82.06 461 LEU A C 1
ATOM 3608 O O . LEU A 1 461 ? -7.298 8.905 -27.420 1.00 82.06 461 LEU A O 1
ATOM 3612 N N . LYS A 1 462 ? -7.766 11.046 -27.902 1.00 84.69 462 LYS A N 1
ATOM 3613 C CA . LYS A 1 462 ? -7.681 11.532 -26.520 1.00 84.69 462 LYS A CA 1
ATOM 3614 C C . LYS A 1 462 ? -8.823 10.981 -25.675 1.00 84.69 462 LYS A C 1
ATOM 3616 O O . LYS A 1 462 ? -9.920 10.738 -26.171 1.00 84.69 462 LYS A O 1
ATOM 3621 N N . ASN A 1 463 ? -8.594 10.887 -24.368 1.00 88.31 463 ASN A N 1
ATOM 3622 C CA . ASN A 1 463 ? -9.624 10.528 -23.384 1.00 88.31 463 ASN A CA 1
ATOM 3623 C C . ASN A 1 463 ? -10.244 9.126 -23.547 1.00 88.31 463 ASN A C 1
ATOM 3625 O O . ASN A 1 463 ? -11.317 8.874 -22.998 1.00 88.31 463 ASN A O 1
ATOM 3629 N N . LEU A 1 464 ? -9.569 8.198 -24.237 1.00 93.19 464 LEU A N 1
ATOM 3630 C CA . LEU A 1 464 ? -10.029 6.810 -24.318 1.00 93.19 464 LEU A CA 1
ATOM 3631 C C . LEU A 1 464 ? -10.216 6.192 -22.917 1.00 93.19 464 LEU A C 1
ATOM 3633 O O . LEU A 1 464 ? -9.374 6.409 -22.035 1.00 93.19 464 LEU A O 1
ATOM 3637 N N . PRO A 1 465 ? -11.291 5.408 -22.713 1.00 96.25 465 PRO A N 1
ATOM 3638 C CA . PRO A 1 465 ? -11.580 4.782 -21.434 1.00 96.25 465 PRO A CA 1
ATOM 3639 C C . PRO A 1 465 ? -10.616 3.636 -21.126 1.00 96.25 465 PRO A C 1
ATOM 3641 O O . PRO A 1 465 ? -10.173 2.908 -22.020 1.00 96.25 465 PRO A O 1
ATOM 3644 N N . PHE A 1 466 ? -10.327 3.446 -19.842 1.00 97.12 466 PHE A N 1
ATOM 3645 C CA . PHE A 1 466 ? -9.416 2.419 -19.356 1.00 97.12 466 PHE A CA 1
ATOM 3646 C C . PHE A 1 466 ? -10.165 1.179 -18.860 1.00 97.12 466 PHE A C 1
ATOM 3648 O O . PHE A 1 466 ? -11.174 1.259 -18.154 1.00 97.12 466 PHE A O 1
ATOM 3655 N N . ILE A 1 467 ? -9.607 0.023 -19.199 1.00 97.94 467 ILE A N 1
ATOM 3656 C CA . ILE A 1 467 ? -9.911 -1.284 -18.628 1.00 97.94 467 ILE A CA 1
ATOM 3657 C C . ILE A 1 467 ? -8.625 -1.716 -17.929 1.00 97.94 467 ILE A C 1
ATOM 3659 O O . ILE A 1 467 ? -7.590 -1.808 -18.584 1.00 97.94 467 ILE A O 1
ATOM 3663 N N . VAL A 1 468 ? -8.641 -1.927 -16.614 1.00 97.81 468 VAL A N 1
ATOM 3664 C CA . VAL A 1 468 ? -7.395 -2.113 -15.846 1.00 97.81 468 VAL A CA 1
ATOM 3665 C C . VAL A 1 468 ? -7.283 -3.511 -15.259 1.00 97.81 468 VAL A C 1
ATOM 3667 O O . VAL A 1 468 ? -8.188 -3.964 -14.567 1.00 97.81 468 VAL A O 1
ATOM 3670 N N . TYR A 1 469 ? -6.129 -4.150 -15.452 1.00 97.50 469 TYR A N 1
ATOM 3671 C CA . TYR A 1 469 ? -5.684 -5.290 -14.655 1.00 97.50 469 TYR A CA 1
ATOM 3672 C C . TYR A 1 469 ? -4.292 -5.005 -14.078 1.00 97.50 469 TYR A C 1
ATOM 3674 O O . TYR A 1 469 ? -3.294 -5.000 -14.794 1.00 97.50 469 TYR A O 1
ATOM 3682 N N . ALA A 1 470 ? -4.215 -4.731 -12.778 1.00 97.00 470 ALA A N 1
ATOM 3683 C CA . ALA A 1 470 ? -2.984 -4.288 -12.129 1.00 97.00 470 ALA A CA 1
ATOM 3684 C C . ALA A 1 470 ? -2.559 -5.205 -10.973 1.00 97.00 470 ALA A C 1
ATOM 3686 O O . ALA A 1 470 ? -3.389 -5.826 -10.310 1.00 97.00 470 ALA A O 1
ATOM 3687 N N . GLN A 1 471 ? -1.255 -5.293 -10.717 1.00 95.94 471 GLN A N 1
ATOM 3688 C CA . GLN A 1 471 ? -0.684 -6.168 -9.695 1.00 95.94 471 GLN A CA 1
ATOM 3689 C C . GLN A 1 471 ? 0.232 -5.410 -8.722 1.00 95.94 471 GLN A C 1
ATOM 3691 O O . GLN A 1 471 ? 0.920 -4.459 -9.100 1.00 95.94 471 GLN A O 1
ATOM 3696 N N . GLY A 1 472 ? 0.230 -5.831 -7.453 1.00 95.31 472 GLY A N 1
ATOM 3697 C CA . GLY A 1 472 ? 1.114 -5.308 -6.406 1.00 95.31 472 GLY A CA 1
ATOM 3698 C C . GLY A 1 472 ? 1.015 -3.788 -6.224 1.00 95.31 472 GLY A C 1
ATOM 3699 O O . GLY A 1 472 ? -0.088 -3.237 -6.143 1.00 95.31 472 GLY A O 1
ATOM 3700 N N . THR A 1 473 ? 2.178 -3.127 -6.193 1.00 94.56 473 THR A N 1
ATOM 3701 C CA . THR A 1 473 ? 2.354 -1.662 -6.154 1.00 94.56 473 THR A CA 1
ATOM 3702 C C . THR A 1 473 ? 1.614 -0.950 -7.287 1.00 94.56 473 THR A C 1
ATOM 3704 O O . THR A 1 473 ? 0.969 0.071 -7.055 1.00 94.56 473 THR A O 1
ATOM 3707 N N . ALA A 1 474 ? 1.650 -1.482 -8.514 1.00 96.12 474 ALA A N 1
ATOM 3708 C CA . ALA A 1 474 ? 0.942 -0.861 -9.633 1.00 96.12 474 ALA A CA 1
ATOM 3709 C C . ALA A 1 474 ? -0.583 -0.873 -9.417 1.00 96.12 474 ALA A C 1
ATOM 3711 O O . ALA A 1 474 ? -1.269 0.053 -9.845 1.00 96.12 474 ALA A O 1
ATOM 3712 N N . GLY A 1 475 ? -1.103 -1.873 -8.693 1.00 96.75 475 GLY A N 1
ATOM 3713 C CA . GLY A 1 475 ? -2.498 -1.915 -8.250 1.00 96.75 475 GLY A CA 1
ATOM 3714 C C . GLY A 1 475 ? -2.856 -0.817 -7.244 1.00 96.75 475 GLY A C 1
ATOM 3715 O O . GLY A 1 475 ? -3.897 -0.188 -7.416 1.00 96.75 475 GLY A O 1
ATOM 3716 N N . SER A 1 476 ? -1.982 -0.515 -6.270 1.00 95.62 476 SER A N 1
ATOM 3717 C CA . SER A 1 476 ? -2.164 0.624 -5.349 1.00 95.62 476 SER A CA 1
ATOM 3718 C C . SER A 1 476 ? -2.350 1.926 -6.127 1.00 95.62 476 SER A C 1
ATOM 3720 O O . SER A 1 476 ? -3.356 2.614 -5.982 1.00 95.62 476 SER A O 1
ATOM 3722 N N . TRP A 1 477 ? -1.393 2.236 -7.002 1.00 97.12 477 TRP A N 1
ATOM 3723 C CA . TRP A 1 477 ? -1.348 3.519 -7.698 1.00 97.12 477 TRP A CA 1
ATOM 3724 C C . TRP A 1 477 ? -2.447 3.672 -8.751 1.00 97.12 477 TRP A C 1
ATOM 3726 O O . TRP A 1 477 ? -3.042 4.743 -8.848 1.00 97.12 477 TRP A O 1
ATOM 3736 N N . LEU A 1 478 ? -2.781 2.615 -9.500 1.00 96.81 478 LEU A N 1
ATOM 3737 C CA . LEU A 1 478 ? -3.873 2.679 -10.476 1.00 96.81 478 LEU A CA 1
ATOM 3738 C C . LEU A 1 478 ? -5.257 2.749 -9.820 1.00 96.81 478 LEU A C 1
ATOM 3740 O O . LEU A 1 478 ? -6.153 3.339 -10.422 1.00 96.81 478 LEU A O 1
ATOM 3744 N N . GLN A 1 479 ? -5.432 2.250 -8.590 1.00 96.50 479 GLN A N 1
ATOM 3745 C CA . GLN A 1 479 ? -6.623 2.572 -7.801 1.00 96.50 479 GLN A CA 1
ATOM 3746 C C . GLN A 1 479 ? -6.631 4.022 -7.324 1.00 96.50 479 GLN A C 1
ATOM 3748 O O . GLN A 1 479 ? -7.664 4.668 -7.449 1.00 96.50 479 GLN A O 1
ATOM 3753 N N . THR A 1 480 ? -5.509 4.570 -6.844 1.00 96.12 480 THR A N 1
ATOM 3754 C CA . THR A 1 480 ? -5.438 5.994 -6.471 1.00 96.12 480 THR A CA 1
ATOM 3755 C C . THR A 1 480 ? -5.830 6.895 -7.646 1.00 96.12 480 THR A C 1
ATOM 3757 O O . THR A 1 480 ? -6.589 7.841 -7.462 1.00 96.12 480 THR A O 1
ATOM 3760 N N . LEU A 1 481 ? -5.401 6.569 -8.870 1.00 96.75 481 LEU A N 1
ATOM 3761 C CA . LEU A 1 481 ? -5.840 7.275 -10.080 1.00 96.75 481 LEU A CA 1
ATOM 3762 C C . LEU A 1 481 ? -7.325 7.037 -10.420 1.00 96.75 481 LEU A C 1
ATOM 3764 O O . LEU A 1 481 ? -8.018 7.978 -10.809 1.00 96.75 481 LEU A O 1
ATOM 3768 N N . MET A 1 482 ? -7.837 5.820 -10.217 1.00 96.94 482 MET A N 1
ATOM 3769 C CA . MET A 1 482 ? -9.251 5.484 -10.426 1.00 96.94 482 MET A CA 1
ATOM 3770 C C . MET A 1 482 ? -10.180 6.226 -9.459 1.00 96.94 482 MET A C 1
ATOM 3772 O O . MET A 1 482 ? -11.177 6.777 -9.908 1.00 96.94 482 MET A O 1
ATOM 3776 N N . LEU A 1 483 ? -9.841 6.331 -8.170 1.00 95.06 483 LEU A N 1
ATOM 3777 C CA . LEU A 1 483 ? -10.624 7.110 -7.201 1.00 95.06 483 LEU A CA 1
ATOM 3778 C C . LEU A 1 483 ? -10.614 8.616 -7.517 1.00 95.06 483 LEU A C 1
ATOM 3780 O O . LEU A 1 483 ? -11.590 9.309 -7.239 1.00 95.06 483 LEU A O 1
ATOM 3784 N N . ARG A 1 484 ? -9.527 9.121 -8.117 1.00 94.06 484 ARG A N 1
ATOM 3785 C CA . ARG A 1 484 ? -9.379 10.532 -8.518 1.00 94.06 484 ARG A CA 1
ATOM 3786 C C . ARG A 1 484 ? -10.143 10.877 -9.798 1.00 94.06 484 ARG A C 1
ATOM 3788 O O . ARG A 1 484 ? -10.676 11.979 -9.892 1.00 94.06 484 ARG A O 1
ATOM 3795 N N . GLN A 1 485 ? -10.238 9.957 -10.763 1.00 95.06 485 GLN A N 1
ATOM 3796 C CA . GLN A 1 485 ? -11.058 10.129 -11.972 1.00 95.06 485 GLN A CA 1
ATOM 3797 C C . GLN A 1 485 ? -11.883 8.869 -12.320 1.00 95.06 485 GLN A C 1
ATOM 3799 O O . GLN A 1 485 ? -11.604 8.223 -13.336 1.00 95.06 485 GLN A O 1
ATOM 3804 N N . PRO A 1 486 ? -12.942 8.522 -11.554 1.00 95.75 486 PRO A N 1
ATOM 3805 C CA . PRO A 1 486 ? -13.687 7.272 -11.759 1.00 95.75 486 PRO A CA 1
ATOM 3806 C C . PRO A 1 486 ? -14.298 7.141 -13.161 1.00 95.75 486 PRO A C 1
ATOM 3808 O O . PRO A 1 486 ? -14.385 6.044 -13.704 1.00 95.75 486 PRO A O 1
ATOM 3811 N N . SER A 1 487 ? -14.661 8.264 -13.789 1.00 95.00 487 SER A N 1
ATOM 3812 C CA . SER A 1 487 ? -15.220 8.333 -15.146 1.00 95.00 487 SER A CA 1
ATOM 3813 C C . SER A 1 487 ? -14.244 7.948 -16.266 1.00 95.00 487 SER A C 1
ATOM 3815 O O . SER A 1 487 ? -14.692 7.677 -17.378 1.00 95.00 487 SER A O 1
ATOM 3817 N N . ARG A 1 488 ? -12.928 7.891 -16.007 1.00 95.00 488 ARG A N 1
ATOM 3818 C CA . ARG A 1 488 ? -11.930 7.406 -16.981 1.00 95.00 488 ARG A CA 1
ATOM 3819 C C . ARG A 1 488 ? -11.891 5.881 -17.093 1.00 95.00 488 ARG A C 1
ATOM 3821 O O . ARG A 1 488 ? -11.265 5.372 -18.018 1.00 95.00 488 ARG A O 1
ATOM 3828 N N . TYR A 1 489 ? -12.525 5.155 -16.174 1.00 97.50 489 TYR A N 1
ATOM 3829 C CA . TYR A 1 489 ? -12.388 3.709 -16.019 1.00 97.50 489 TYR A CA 1
ATOM 3830 C C . TYR A 1 489 ? -13.743 3.036 -16.272 1.00 97.50 489 TYR A C 1
ATOM 3832 O O . TYR A 1 489 ? -14.750 3.417 -15.684 1.00 97.50 489 TYR A O 1
ATOM 3840 N N . LEU A 1 490 ? -13.783 2.015 -17.131 1.00 97.38 490 LEU A N 1
ATOM 3841 C CA . LEU A 1 490 ? -15.001 1.221 -17.355 1.00 97.38 490 LEU A CA 1
ATOM 3842 C C . LEU A 1 490 ? -15.072 0.015 -16.414 1.00 97.38 490 LEU A C 1
ATOM 3844 O O . LEU A 1 490 ? -16.144 -0.338 -15.932 1.00 97.38 490 LEU A O 1
ATOM 3848 N N . THR A 1 491 ? -13.926 -0.608 -16.135 1.00 98.12 491 THR A N 1
ATOM 3849 C CA . THR A 1 491 ? -13.779 -1.639 -15.103 1.00 98.12 491 THR A CA 1
ATOM 3850 C C . THR A 1 491 ? -12.314 -1.773 -14.683 1.00 98.12 491 THR A C 1
ATOM 3852 O O . THR A 1 491 ? -11.401 -1.440 -15.447 1.00 98.12 491 THR A O 1
ATOM 3855 N N . TRP A 1 492 ? -12.079 -2.241 -13.459 1.00 98.25 492 TRP A N 1
ATOM 3856 C CA . TRP A 1 492 ? -10.746 -2.450 -12.902 1.00 98.25 492 TRP A CA 1
ATOM 3857 C C . TRP A 1 492 ? -10.659 -3.751 -12.105 1.00 98.25 492 TRP A C 1
ATOM 3859 O O . TRP A 1 492 ? -11.595 -4.167 -11.425 1.00 98.25 492 TRP A O 1
ATOM 3869 N N . VAL A 1 493 ? -9.487 -4.372 -12.144 1.00 98.31 493 VAL A N 1
ATOM 3870 C CA . VAL A 1 493 ? -9.128 -5.529 -11.331 1.00 98.31 493 VAL A CA 1
ATOM 3871 C C . VAL A 1 493 ? -7.727 -5.316 -10.770 1.00 98.31 493 VAL A C 1
ATOM 3873 O O . VAL A 1 493 ? -6.803 -4.969 -11.507 1.00 98.31 493 VAL A O 1
ATOM 3876 N N . THR A 1 494 ? -7.544 -5.551 -9.474 1.00 97.88 494 THR A N 1
ATOM 3877 C CA . THR A 1 494 ? -6.235 -5.459 -8.809 1.00 97.88 494 THR A CA 1
ATOM 3878 C C . THR A 1 494 ? -5.913 -6.718 -8.024 1.00 97.88 494 THR A C 1
ATOM 3880 O O . THR A 1 494 ? -6.750 -7.168 -7.245 1.00 97.88 494 THR A O 1
ATOM 3883 N N . SER A 1 495 ? -4.700 -7.254 -8.173 1.00 96.75 495 SER A N 1
ATOM 3884 C CA . SER A 1 495 ? -4.252 -8.473 -7.487 1.00 96.75 495 SER A CA 1
ATOM 3885 C C . SER A 1 495 ? -2.974 -8.265 -6.675 1.00 96.75 495 SER A C 1
ATOM 3887 O O . SER A 1 495 ? -2.017 -7.652 -7.143 1.00 96.75 495 SER A O 1
ATOM 3889 N N . GLY A 1 496 ? -2.923 -8.794 -5.452 1.00 95.56 496 GLY A N 1
ATOM 3890 C CA . GLY A 1 496 ? -1.705 -8.768 -4.628 1.00 95.56 496 GLY A CA 1
ATOM 3891 C C . GLY A 1 496 ? -1.329 -7.393 -4.062 1.00 95.56 496 GLY A C 1
ATOM 3892 O O . GLY A 1 496 ? -0.210 -7.194 -3.589 1.00 95.56 496 GLY A O 1
ATOM 3893 N N . THR A 1 497 ? -2.249 -6.436 -4.110 1.00 95.06 497 THR A N 1
ATOM 3894 C CA . THR A 1 497 ? -2.054 -5.084 -3.588 1.00 95.06 497 THR A CA 1
ATOM 3895 C C . THR A 1 497 ? -2.109 -5.082 -2.055 1.00 95.06 497 THR A C 1
ATOM 3897 O O . THR A 1 497 ? -3.023 -5.644 -1.457 1.00 95.06 497 THR A O 1
ATOM 3900 N N . THR A 1 498 ? -1.099 -4.484 -1.415 1.00 91.50 498 THR A N 1
ATOM 3901 C CA . THR A 1 498 ? -0.912 -4.469 0.053 1.00 91.50 498 THR A CA 1
ATOM 3902 C C . THR A 1 498 ? -1.225 -3.124 0.705 1.00 91.50 498 THR A C 1
ATOM 3904 O O . THR A 1 498 ? -1.440 -3.066 1.913 1.00 91.50 498 THR A O 1
ATOM 3907 N N . ARG A 1 499 ? -1.245 -2.043 -0.081 1.00 91.31 499 ARG A N 1
ATOM 3908 C CA . ARG A 1 499 ? -1.604 -0.687 0.348 1.00 91.31 499 ARG A CA 1
ATOM 3909 C C . ARG A 1 499 ? -2.664 -0.135 -0.590 1.00 91.31 499 ARG A C 1
ATOM 3911 O O . ARG A 1 499 ? -2.550 -0.309 -1.802 1.00 91.31 499 ARG A O 1
ATOM 3918 N N . PHE A 1 500 ? -3.658 0.536 -0.031 1.00 93.38 500 PHE A N 1
ATOM 3919 C CA . PHE A 1 500 ? -4.789 1.082 -0.768 1.00 93.38 500 PHE A CA 1
ATOM 3920 C C . PHE A 1 500 ? -5.037 2.542 -0.365 1.00 93.38 500 PHE A C 1
ATOM 3922 O O . PHE A 1 500 ? -4.813 2.874 0.803 1.00 93.38 500 PHE A O 1
ATOM 3929 N N . PRO A 1 501 ? -5.498 3.406 -1.287 1.00 90.81 501 PRO A N 1
ATOM 3930 C CA . PRO A 1 501 ? -5.849 4.786 -0.964 1.00 90.81 501 PRO A CA 1
ATOM 3931 C C . PRO A 1 501 ? -7.011 4.861 0.039 1.00 90.81 501 PRO A C 1
ATOM 3933 O O . PRO A 1 501 ? -7.909 4.013 0.045 1.00 90.81 501 PRO A O 1
ATOM 3936 N N . ALA A 1 502 ? -7.009 5.909 0.867 1.00 83.75 502 ALA A N 1
ATOM 3937 C CA . ALA A 1 502 ? -8.150 6.260 1.709 1.00 83.75 502 ALA A CA 1
ATOM 3938 C C . ALA A 1 502 ? -9.333 6.738 0.849 1.00 83.75 502 ALA A C 1
ATOM 3940 O O . ALA A 1 502 ? -9.138 7.424 -0.155 1.00 83.75 502 ALA A O 1
ATOM 3941 N N . ILE A 1 503 ? -10.557 6.395 1.255 1.00 86.56 503 ILE A N 1
ATOM 3942 C CA . ILE A 1 503 ? -11.779 6.664 0.486 1.00 86.56 503 ILE A CA 1
ATOM 3943 C C . ILE A 1 503 ? -12.627 7.717 1.201 1.00 86.56 503 ILE A C 1
ATOM 3945 O O . ILE A 1 503 ? -12.866 7.621 2.406 1.00 86.56 503 ILE A O 1
ATOM 3949 N N . THR A 1 504 ? -13.111 8.708 0.453 1.00 78.44 504 THR A N 1
ATOM 3950 C CA . THR A 1 504 ? -14.045 9.727 0.945 1.00 78.44 504 THR A CA 1
ATOM 3951 C C . THR A 1 504 ? -15.505 9.287 0.774 1.00 78.44 504 THR A C 1
ATOM 3953 O O . THR A 1 504 ? -15.850 8.442 -0.054 1.00 78.44 504 THR A O 1
ATOM 3956 N N . THR A 1 505 ? -16.399 9.828 1.603 1.00 76.19 505 THR A N 1
ATOM 3957 C CA . THR A 1 505 ? -17.830 9.482 1.586 1.00 76.19 505 THR A CA 1
ATOM 3958 C C . THR A 1 505 ? -18.511 9.869 0.271 1.00 76.19 505 THR A C 1
ATOM 3960 O O . THR A 1 505 ? -18.184 10.904 -0.300 1.00 76.19 505 THR A O 1
ATOM 3963 N N . ALA A 1 506 ? -19.509 9.086 -0.161 1.00 81.25 506 ALA A N 1
ATOM 3964 C CA . ALA A 1 506 ? -20.271 9.268 -1.407 1.00 81.25 506 ALA A CA 1
ATOM 3965 C C . ALA A 1 506 ? -19.476 9.082 -2.720 1.00 81.25 506 ALA A C 1
ATOM 3967 O O . ALA A 1 506 ? -19.995 9.363 -3.802 1.00 81.25 506 ALA A O 1
ATOM 3968 N N . MET A 1 507 ? -18.247 8.557 -2.655 1.00 89.62 507 MET A N 1
ATOM 3969 C CA . MET A 1 507 ? -17.463 8.208 -3.839 1.00 89.62 507 MET A CA 1
ATOM 3970 C C . MET A 1 507 ? -18.053 6.996 -4.580 1.00 89.62 507 MET A C 1
ATOM 3972 O O . MET A 1 507 ? -18.165 5.899 -4.027 1.00 89.62 507 MET A O 1
ATOM 3976 N N . LYS A 1 508 ? -18.377 7.192 -5.864 1.00 95.00 508 LYS A N 1
ATOM 3977 C CA . LYS A 1 508 ? -18.824 6.138 -6.786 1.00 95.00 508 LYS A CA 1
ATOM 3978 C C . LYS A 1 508 ? -17.666 5.626 -7.632 1.00 95.00 508 LYS A C 1
ATOM 3980 O O . LYS A 1 508 ? -16.974 6.426 -8.258 1.00 95.00 508 LYS A O 1
ATOM 3985 N N . VAL A 1 509 ? -17.503 4.306 -7.699 1.00 96.44 509 VAL A N 1
ATOM 3986 C CA . VAL A 1 509 ? -16.488 3.639 -8.528 1.00 96.44 509 VAL A CA 1
ATOM 3987 C C . VAL A 1 509 ? -17.124 2.761 -9.615 1.00 96.44 509 VAL A C 1
ATOM 3989 O O . VAL A 1 509 ? -18.207 2.209 -9.405 1.00 96.44 509 VAL A O 1
ATOM 3992 N N . PRO A 1 510 ? -16.475 2.603 -10.781 1.00 97.38 510 PRO A N 1
ATOM 3993 C CA . PRO A 1 510 ? -16.886 1.638 -11.797 1.00 97.38 510 PRO A CA 1
ATOM 3994 C C . PRO A 1 510 ? -16.658 0.178 -11.346 1.00 97.38 510 PRO A C 1
ATOM 3996 O O . PRO A 1 510 ? -15.909 -0.053 -10.390 1.00 97.38 510 PRO A O 1
ATOM 3999 N N . PRO A 1 511 ? -17.271 -0.804 -12.045 1.00 97.81 511 PRO A N 1
ATOM 4000 C CA . PRO A 1 511 ? -17.127 -2.243 -11.808 1.00 97.81 511 PRO A CA 1
ATOM 4001 C C . PRO A 1 511 ? -15.714 -2.706 -11.445 1.00 97.81 511 PRO A C 1
ATOM 4003 O O . PRO A 1 511 ? -14.786 -2.581 -12.248 1.00 97.81 511 PRO A O 1
ATOM 4006 N N . GLY A 1 512 ? -15.560 -3.255 -10.240 1.00 97.81 512 GLY A N 1
ATOM 4007 C CA . GLY A 1 512 ? -14.257 -3.472 -9.613 1.00 97.81 512 GLY A CA 1
ATOM 4008 C C . GLY A 1 512 ? -14.053 -4.861 -9.018 1.00 97.81 512 GLY A C 1
ATOM 4009 O O . GLY A 1 512 ? -14.991 -5.457 -8.489 1.00 97.81 512 GLY A O 1
ATOM 4010 N N . MET A 1 513 ? -12.818 -5.365 -9.028 1.00 98.12 513 MET A N 1
ATOM 4011 C CA . MET A 1 513 ? -12.466 -6.584 -8.296 1.00 98.12 513 MET A CA 1
ATOM 4012 C C . MET A 1 513 ? -11.102 -6.512 -7.605 1.00 98.12 513 MET A C 1
ATOM 4014 O O . MET A 1 513 ? -10.067 -6.248 -8.216 1.00 98.12 513 MET A O 1
ATOM 4018 N N . LEU A 1 514 ? -11.114 -6.840 -6.318 1.00 97.81 514 LEU A N 1
ATOM 4019 C CA . LEU A 1 514 ? -9.946 -7.001 -5.462 1.00 97.81 514 LEU A CA 1
ATOM 4020 C C . LEU A 1 514 ? -9.599 -8.493 -5.377 1.00 97.81 514 LEU A C 1
ATOM 4022 O O . LEU A 1 514 ? -10.452 -9.299 -5.012 1.00 97.81 514 LEU A O 1
ATOM 4026 N N . ILE A 1 515 ? -8.360 -8.872 -5.696 1.00 96.94 515 ILE A N 1
ATOM 4027 C CA . ILE A 1 515 ? -7.852 -10.242 -5.555 1.00 96.94 515 ILE A CA 1
ATOM 4028 C C . ILE A 1 515 ? -6.737 -10.261 -4.504 1.00 96.94 515 ILE A C 1
ATOM 4030 O O . ILE A 1 515 ? -5.734 -9.552 -4.623 1.00 96.94 515 ILE A O 1
ATOM 4034 N N . ALA A 1 516 ? -6.891 -11.117 -3.497 1.00 95.50 516 ALA A N 1
ATOM 4035 C CA . ALA A 1 516 ? -5.904 -11.370 -2.455 1.00 95.50 516 ALA A CA 1
ATOM 4036 C C . ALA A 1 516 ? -5.259 -12.762 -2.646 1.00 95.50 516 ALA A C 1
ATOM 4038 O O . ALA A 1 516 ? -5.843 -13.762 -2.230 1.00 95.50 516 ALA A O 1
ATOM 4039 N N . PRO A 1 517 ? -4.067 -12.854 -3.274 1.00 91.69 517 PRO A N 1
ATOM 4040 C CA . PRO A 1 517 ? -3.312 -14.099 -3.464 1.00 91.69 517 PRO A CA 1
ATOM 4041 C C . PRO A 1 517 ? -2.455 -14.532 -2.252 1.00 91.69 517 PRO A C 1
ATOM 4043 O O . PRO A 1 517 ? -1.620 -15.435 -2.386 1.00 91.69 517 PRO A O 1
ATOM 4046 N N . THR A 1 518 ? -2.625 -13.885 -1.090 1.00 88.88 518 THR A N 1
ATOM 4047 C CA . THR A 1 518 ? -2.087 -14.296 0.226 1.00 88.88 518 THR A CA 1
ATOM 4048 C C . THR A 1 518 ? -2.984 -13.805 1.367 1.00 88.88 518 THR A C 1
ATOM 4050 O O . THR A 1 518 ? -3.661 -12.783 1.231 1.00 88.88 518 THR A O 1
ATOM 4053 N N . GLU A 1 519 ? -2.904 -14.463 2.528 1.00 81.38 519 GLU A N 1
ATOM 4054 C CA . GLU A 1 519 ? -3.503 -14.011 3.794 1.00 81.38 519 GLU A CA 1
ATOM 4055 C C . GLU A 1 519 ? -3.085 -12.569 4.151 1.00 81.38 519 GLU A C 1
ATOM 4057 O O . GLU A 1 519 ? -3.928 -11.719 4.449 1.00 81.38 519 GLU A O 1
ATOM 4062 N N . ALA A 1 520 ? -1.793 -12.246 4.014 1.00 83.06 520 ALA A N 1
ATOM 4063 C CA . ALA A 1 520 ? -1.251 -10.912 4.284 1.00 83.06 520 ALA A CA 1
ATOM 4064 C C . ALA A 1 520 ? -1.853 -9.801 3.392 1.00 83.06 520 ALA A C 1
ATOM 4066 O O . ALA A 1 520 ? -1.834 -8.629 3.769 1.00 83.06 520 ALA A O 1
ATOM 4067 N N . GLN A 1 521 ? -2.405 -10.153 2.225 1.00 90.44 521 GLN A N 1
ATOM 4068 C CA . GLN A 1 521 ? -3.124 -9.236 1.329 1.00 90.44 521 GLN A CA 1
ATOM 4069 C C . GLN A 1 521 ? -4.647 -9.264 1.538 1.00 90.44 521 GLN A C 1
ATOM 4071 O O . GLN A 1 521 ? -5.314 -8.285 1.208 1.00 90.44 521 GLN A O 1
ATOM 4076 N N . TYR A 1 522 ? -5.205 -10.336 2.114 1.00 88.31 522 TYR A N 1
ATOM 4077 C CA . TYR A 1 522 ? -6.647 -10.473 2.348 1.00 88.31 522 TYR A CA 1
ATOM 4078 C C . TYR A 1 522 ? -7.189 -9.377 3.265 1.00 88.31 522 TYR A C 1
ATOM 4080 O O . TYR A 1 522 ? -8.146 -8.699 2.906 1.00 88.31 522 TYR A O 1
ATOM 4088 N N . ARG A 1 523 ? -6.542 -9.142 4.411 1.00 82.50 523 ARG A N 1
ATOM 4089 C CA . ARG A 1 523 ? -6.959 -8.125 5.391 1.00 82.50 523 ARG A CA 1
ATOM 4090 C C . ARG A 1 523 ? -6.948 -6.693 4.816 1.00 82.50 523 ARG A C 1
ATOM 4092 O O . ARG A 1 523 ? -7.978 -6.031 4.933 1.00 82.50 523 ARG A O 1
ATOM 4099 N N . PRO A 1 524 ? -5.874 -6.201 4.159 1.00 86.06 524 PRO A N 1
ATOM 4100 C CA . PRO A 1 524 ? -5.914 -4.921 3.445 1.00 86.06 524 PRO A CA 1
ATOM 4101 C C . PRO A 1 524 ? -7.015 -4.842 2.377 1.00 86.06 524 PRO A C 1
ATOM 4103 O O . PRO A 1 524 ? -7.708 -3.829 2.296 1.00 86.06 524 PRO A O 1
ATOM 4106 N N . ALA A 1 525 ? -7.201 -5.902 1.581 1.00 93.38 525 ALA A N 1
ATOM 4107 C CA . ALA A 1 525 ? -8.185 -5.918 0.499 1.00 93.38 525 ALA A CA 1
ATOM 4108 C C . ALA A 1 525 ? -9.634 -5.946 1.016 1.00 93.38 525 ALA A C 1
ATOM 4110 O O . ALA A 1 525 ? -10.487 -5.270 0.448 1.00 93.38 525 ALA A O 1
ATOM 4111 N N . LEU A 1 526 ? -9.907 -6.665 2.110 1.00 91.19 526 LEU A N 1
ATOM 4112 C CA . LEU A 1 526 ? -11.208 -6.681 2.782 1.00 91.19 526 LEU A CA 1
ATOM 4113 C C . LEU A 1 526 ? -11.555 -5.309 3.366 1.00 91.19 526 LEU A C 1
ATOM 4115 O O . LEU A 1 526 ? -12.648 -4.812 3.127 1.00 91.19 526 LEU A O 1
ATOM 4119 N N . LEU A 1 527 ? -10.617 -4.657 4.060 1.00 86.00 527 LEU A N 1
ATOM 4120 C CA . LEU A 1 527 ? -10.856 -3.323 4.619 1.00 86.00 527 LEU A CA 1
ATOM 4121 C C . LEU A 1 527 ? -11.120 -2.287 3.515 1.00 86.00 527 LEU A C 1
ATOM 4123 O O . LEU A 1 527 ? -12.071 -1.518 3.617 1.00 86.00 527 LEU A O 1
ATOM 4127 N N . HIS A 1 528 ? -10.345 -2.304 2.425 1.00 94.12 528 HIS A N 1
ATOM 4128 C CA . HIS A 1 528 ? -10.594 -1.403 1.298 1.00 94.12 528 HIS A CA 1
ATOM 4129 C C . HIS A 1 528 ? -11.912 -1.721 0.568 1.00 94.12 528 HIS A C 1
ATOM 4131 O O . HIS A 1 528 ? -12.630 -0.807 0.169 1.00 94.12 528 HIS A O 1
ATOM 4137 N N . PHE A 1 529 ? -12.286 -3.000 0.448 1.00 95.00 529 PHE A N 1
ATOM 4138 C CA . PHE A 1 529 ? -13.607 -3.410 -0.033 1.00 95.00 529 PHE A CA 1
ATOM 4139 C C . PHE A 1 529 ? -14.730 -2.838 0.850 1.00 95.00 529 PHE A C 1
ATOM 4141 O O . PHE A 1 529 ? -15.646 -2.196 0.338 1.00 95.00 529 PHE A O 1
ATOM 4148 N N . GLU A 1 530 ? -14.645 -2.999 2.173 1.00 89.69 530 GLU A N 1
ATOM 4149 C CA . GLU A 1 530 ? -15.615 -2.437 3.117 1.00 89.69 530 GLU A CA 1
ATOM 4150 C C . GLU A 1 530 ? -15.673 -0.905 3.066 1.00 89.69 530 GLU A C 1
ATOM 4152 O O . GLU A 1 530 ? -16.733 -0.319 3.284 1.00 89.69 530 GLU A O 1
ATOM 4157 N N . ASP A 1 531 ? -14.562 -0.224 2.803 1.00 87.88 531 ASP A N 1
ATOM 4158 C CA . ASP A 1 531 ? -14.544 1.232 2.667 1.00 87.88 531 ASP A CA 1
ATOM 4159 C C . ASP A 1 531 ? -15.155 1.681 1.323 1.00 87.88 531 ASP A C 1
ATOM 4161 O O . ASP A 1 531 ? -15.964 2.610 1.319 1.00 87.88 531 ASP A O 1
ATOM 4165 N N . LEU A 1 532 ? -14.927 0.961 0.212 1.00 92.81 532 LEU A N 1
ATOM 4166 C CA . LEU A 1 532 ? -15.604 1.202 -1.079 1.00 92.81 532 LEU A CA 1
ATOM 4167 C C . LEU A 1 532 ? -17.125 1.033 -0.959 1.00 92.81 532 LEU A C 1
ATOM 4169 O O . LEU A 1 532 ? -17.895 1.889 -1.399 1.00 92.81 532 LEU A O 1
ATOM 4173 N N . ARG A 1 533 ? -17.568 -0.062 -0.336 1.00 92.56 533 ARG A N 1
ATOM 4174 C CA . ARG A 1 533 ? -18.987 -0.360 -0.078 1.00 92.56 533 ARG A CA 1
ATOM 4175 C C . ARG A 1 533 ? -19.608 0.588 0.962 1.00 92.56 533 ARG A C 1
ATOM 4177 O O . ARG A 1 533 ? -20.819 0.797 0.959 1.00 92.56 533 ARG A O 1
ATOM 4184 N N . GLY A 1 534 ? -18.785 1.167 1.840 1.00 84.44 534 GLY A N 1
ATOM 4185 C CA . GLY A 1 534 ? -19.165 2.184 2.826 1.00 84.44 534 GLY A CA 1
ATOM 4186 C C . GLY A 1 534 ? -19.220 3.618 2.292 1.00 84.44 534 GLY A C 1
ATOM 4187 O O . GLY A 1 534 ? -19.841 4.472 2.930 1.00 84.44 534 GLY A O 1
ATOM 4188 N N . ALA A 1 535 ? -18.579 3.885 1.152 1.00 85.62 535 ALA A N 1
ATOM 4189 C CA . ALA A 1 535 ? -18.641 5.162 0.448 1.00 85.62 535 ALA A CA 1
ATOM 4190 C C . ALA A 1 535 ? -19.930 5.287 -0.377 1.00 85.62 535 ALA A C 1
ATOM 4192 O O . ALA A 1 535 ? -20.625 6.293 -0.242 1.00 85.62 535 ALA A O 1
ATOM 4193 N N . ASP A 1 536 ? -20.287 4.249 -1.143 1.00 86.69 536 ASP A N 1
ATOM 4194 C CA . ASP A 1 536 ? -21.609 4.096 -1.763 1.00 86.69 536 ASP A CA 1
ATOM 4195 C C . ASP A 1 536 ? -22.102 2.629 -1.650 1.00 86.69 536 ASP A C 1
ATOM 4197 O O . ASP A 1 536 ? -21.464 1.720 -2.199 1.00 86.69 536 ASP A O 1
ATOM 4201 N N . PRO A 1 537 ? -23.260 2.377 -0.999 1.00 87.31 537 PRO A N 1
ATOM 4202 C CA . PRO A 1 537 ? -23.908 1.062 -0.898 1.00 87.31 537 PRO A CA 1
ATOM 4203 C C . PRO A 1 537 ? -24.195 0.331 -2.217 1.00 87.31 537 PRO A C 1
ATOM 4205 O O . PRO A 1 537 ? -24.494 -0.866 -2.197 1.00 87.31 537 PRO A O 1
ATOM 4208 N N . TYR A 1 538 ? -24.097 1.001 -3.363 1.00 89.38 538 TYR A N 1
ATOM 4209 C CA . TYR A 1 538 ? -24.308 0.448 -4.700 1.00 89.38 538 TYR A CA 1
ATOM 4210 C C . TYR A 1 538 ? -23.016 0.283 -5.511 1.00 89.38 538 TYR A C 1
ATOM 4212 O O . TYR A 1 538 ? -23.093 -0.203 -6.639 1.00 89.38 538 TYR A O 1
ATOM 4220 N N . ASN A 1 539 ? -21.840 0.615 -4.953 1.00 94.38 539 ASN A N 1
ATOM 4221 C CA . ASN A 1 539 ? -20.551 0.429 -5.630 1.00 94.38 539 ASN A CA 1
ATOM 4222 C C . ASN A 1 539 ? -20.367 -1.041 -6.075 1.00 94.38 539 ASN A C 1
ATOM 4224 O O . ASN A 1 539 ? -20.326 -1.921 -5.204 1.00 94.38 539 ASN A O 1
ATOM 4228 N N . PRO A 1 540 ? -20.279 -1.322 -7.393 1.00 95.25 540 PRO A N 1
ATOM 4229 C CA . PRO A 1 540 ? -20.276 -2.670 -7.962 1.00 95.25 540 PRO A CA 1
ATOM 4230 C C . PRO A 1 540 ? -18.886 -3.306 -7.843 1.00 95.25 540 PRO A C 1
ATOM 4232 O O . PRO A 1 540 ? -18.127 -3.377 -8.808 1.00 95.25 540 PRO A O 1
ATOM 4235 N N . VAL A 1 541 ? -18.525 -3.733 -6.632 1.00 96.62 541 VAL A N 1
ATOM 4236 C CA . VAL A 1 541 ? -17.194 -4.278 -6.335 1.00 96.62 541 VAL A CA 1
ATOM 4237 C C . VAL A 1 541 ? -17.246 -5.699 -5.774 1.00 96.62 541 VAL A C 1
ATOM 4239 O O . VAL A 1 541 ? -18.177 -6.069 -5.056 1.00 96.62 541 VAL A O 1
ATOM 4242 N N . CYS A 1 542 ? -16.227 -6.489 -6.109 1.00 95.62 542 CYS A N 1
ATOM 4243 C CA . CYS A 1 542 ? -16.023 -7.877 -5.697 1.00 95.62 542 CYS A CA 1
ATOM 4244 C C . CYS A 1 542 ? -14.709 -8.031 -4.912 1.00 95.62 542 CYS A C 1
ATOM 4246 O O . CYS A 1 542 ? -13.726 -7.346 -5.198 1.00 95.62 542 CYS A O 1
ATOM 4248 N N . LEU A 1 543 ? -14.662 -8.986 -3.980 1.00 95.56 543 LEU A N 1
ATOM 4249 C CA . LEU A 1 543 ? -13.441 -9.439 -3.309 1.00 95.56 543 LEU A CA 1
ATOM 4250 C C . LEU A 1 543 ? -13.259 -10.947 -3.528 1.00 95.56 543 LEU A C 1
ATOM 4252 O O . LEU A 1 543 ? -14.152 -11.730 -3.213 1.00 95.56 543 LEU A O 1
ATOM 4256 N N . LEU A 1 544 ? -12.102 -11.360 -4.043 1.00 94.50 544 LEU A N 1
ATOM 4257 C CA . LEU A 1 544 ? -11.684 -12.755 -4.188 1.00 94.50 544 LEU A CA 1
ATOM 4258 C C . LEU A 1 544 ? -10.460 -13.023 -3.305 1.00 94.50 544 LEU A C 1
ATOM 4260 O O . LEU A 1 544 ? -9.352 -12.578 -3.606 1.00 94.50 544 LEU A O 1
ATOM 4264 N N . ALA A 1 545 ? -10.663 -13.776 -2.226 1.00 90.62 545 ALA A N 1
ATOM 4265 C CA . ALA A 1 545 ? -9.589 -14.332 -1.410 1.00 90.62 545 ALA A CA 1
ATOM 4266 C C . ALA A 1 545 ? -9.198 -15.709 -1.959 1.00 90.62 545 ALA A C 1
ATOM 4268 O O . ALA A 1 545 ? -10.017 -16.631 -1.939 1.00 90.62 545 ALA A O 1
ATOM 4269 N N . LEU A 1 546 ? -7.971 -15.837 -2.467 1.00 86.75 546 LEU A N 1
ATOM 4270 C CA . LEU A 1 546 ? -7.457 -17.109 -2.971 1.00 86.75 546 LEU A CA 1
ATOM 4271 C C . LEU A 1 546 ? -6.928 -17.986 -1.820 1.00 86.75 546 LEU A C 1
ATOM 4273 O O . LEU A 1 546 ? -6.460 -17.447 -0.813 1.00 86.75 546 LEU A O 1
ATOM 4277 N N . PRO A 1 547 ? -6.955 -19.319 -1.979 1.00 77.50 547 PRO A N 1
ATOM 4278 C CA . PRO A 1 547 ? -6.398 -20.265 -1.013 1.00 77.50 547 PRO A CA 1
ATOM 4279 C C . PRO A 1 547 ? -4.871 -20.172 -0.907 1.00 77.50 547 PRO A C 1
ATOM 4281 O O . PRO A 1 547 ? -4.197 -19.709 -1.832 1.00 77.50 547 PRO A O 1
ATOM 4284 N N . GLU A 1 548 ? -4.310 -20.725 0.175 1.00 73.12 548 GLU A N 1
ATOM 4285 C CA . GLU A 1 548 ? -2.858 -20.918 0.325 1.00 73.12 548 GLU A CA 1
ATOM 4286 C C . GLU A 1 548 ? -2.266 -21.704 -0.856 1.00 73.12 548 GLU A C 1
ATOM 4288 O O . GLU A 1 548 ? -1.267 -21.299 -1.460 1.00 73.12 548 GLU A O 1
ATOM 4293 N N . LYS A 1 549 ? -2.934 -22.800 -1.245 1.00 80.06 549 LYS A N 1
ATOM 4294 C CA . LYS A 1 549 ? -2.625 -23.566 -2.457 1.00 80.06 549 LYS A CA 1
ATOM 4295 C C . LYS A 1 549 ? -3.127 -22.810 -3.690 1.00 80.06 549 LYS A C 1
ATOM 4297 O O . LYS A 1 549 ? -4.171 -23.136 -4.253 1.00 80.06 549 LYS A O 1
ATOM 4302 N N . ARG A 1 550 ? -2.375 -21.781 -4.088 1.00 80.31 550 ARG A N 1
ATOM 4303 C CA . ARG A 1 550 ? -2.717 -20.879 -5.198 1.00 80.31 550 ARG A CA 1
ATOM 4304 C C . ARG A 1 550 ? -3.130 -21.644 -6.471 1.00 80.31 550 ARG A C 1
ATOM 4306 O O . ARG A 1 550 ? -2.395 -22.542 -6.891 1.00 80.31 550 ARG A O 1
ATOM 4313 N N . PRO A 1 551 ? -4.241 -21.264 -7.129 1.00 84.81 551 PRO A N 1
ATOM 4314 C CA . PRO A 1 551 ? -4.596 -21.801 -8.440 1.00 84.81 551 PRO A CA 1
ATOM 4315 C C . PRO A 1 551 ? -3.573 -21.387 -9.521 1.00 84.81 551 PRO A C 1
ATOM 4317 O O . PRO A 1 551 ? -2.862 -20.390 -9.347 1.00 84.81 551 PRO A O 1
ATOM 4320 N N . PRO A 1 552 ? -3.499 -22.107 -10.660 1.00 88.06 552 PRO A N 1
ATOM 4321 C CA . PRO A 1 552 ? -2.610 -21.758 -11.767 1.00 88.06 552 PRO A CA 1
ATOM 4322 C C . PRO A 1 552 ? -2.858 -20.336 -12.288 1.00 88.06 552 PRO A C 1
ATOM 4324 O O . PRO A 1 552 ? -4.005 -19.921 -12.449 1.00 88.06 552 PRO A O 1
ATOM 4327 N N . VAL A 1 553 ? -1.790 -19.603 -12.625 1.00 86.19 553 VAL A N 1
ATOM 4328 C CA . VAL A 1 553 ? -1.880 -18.193 -13.064 1.00 86.19 553 VAL A CA 1
ATOM 4329 C C . VAL A 1 553 ? -2.835 -18.021 -14.253 1.00 86.19 553 VAL A C 1
ATOM 4331 O O . VAL A 1 553 ? -3.684 -17.135 -14.229 1.00 86.19 553 VAL A O 1
ATOM 4334 N N . ALA A 1 554 ? -2.784 -18.926 -15.237 1.00 86.75 554 ALA A N 1
ATOM 4335 C CA . ALA A 1 554 ? -3.677 -18.909 -16.398 1.00 86.75 554 ALA A CA 1
ATOM 4336 C C . ALA A 1 554 ? -5.173 -19.042 -16.034 1.00 86.75 554 ALA A C 1
ATOM 4338 O O . ALA A 1 554 ? -6.015 -18.435 -16.690 1.00 86.75 554 ALA A O 1
ATOM 4339 N N . MET A 1 555 ? -5.514 -19.778 -14.967 1.00 90.12 555 MET A N 1
ATOM 4340 C CA . MET A 1 555 ? -6.892 -19.887 -14.468 1.00 90.12 555 MET A CA 1
ATOM 4341 C C . MET A 1 555 ? -7.354 -18.565 -13.840 1.00 90.12 555 MET A C 1
ATOM 4343 O O . MET A 1 555 ? -8.466 -18.112 -14.109 1.00 90.12 555 MET A O 1
ATOM 4347 N N . VAL A 1 556 ? -6.488 -17.908 -13.059 1.00 91.75 556 VAL A N 1
ATOM 4348 C CA . VAL A 1 556 ? -6.780 -16.582 -12.490 1.00 91.75 556 VAL A CA 1
ATOM 4349 C C . VAL A 1 556 ? -6.956 -15.550 -13.604 1.00 91.75 556 VAL A C 1
ATOM 4351 O O . VAL A 1 556 ? -7.919 -14.792 -13.581 1.00 91.75 556 VAL A O 1
ATOM 4354 N N . GLU A 1 557 ? -6.083 -15.534 -14.612 1.00 91.38 557 GLU A N 1
ATOM 4355 C CA . GLU A 1 557 ? -6.183 -14.590 -15.731 1.00 91.38 557 GLU A CA 1
ATOM 4356 C C . GLU A 1 557 ? -7.391 -14.860 -16.642 1.00 91.38 557 GLU A C 1
ATOM 4358 O O . GLU A 1 557 ? -8.040 -13.912 -17.087 1.00 91.38 557 GLU A O 1
ATOM 4363 N N . ALA A 1 558 ? -7.766 -16.125 -16.865 1.00 92.50 558 ALA A N 1
ATOM 4364 C CA . ALA A 1 558 ? -9.022 -16.471 -17.529 1.00 92.50 558 ALA A CA 1
ATOM 4365 C C . ALA A 1 558 ? -10.233 -15.922 -16.757 1.00 92.50 558 ALA A C 1
ATOM 4367 O O . ALA A 1 558 ? -11.067 -15.229 -17.342 1.00 92.50 558 ALA A O 1
ATOM 4368 N N . TYR A 1 559 ? -10.287 -16.137 -15.440 1.00 94.81 559 TYR A N 1
ATOM 4369 C CA . TYR A 1 559 ? -11.339 -15.592 -14.582 1.00 94.81 559 TYR A CA 1
ATOM 4370 C C . TYR A 1 559 ? -11.378 -14.051 -14.596 1.00 94.81 559 TYR A C 1
ATOM 4372 O O . TYR A 1 559 ? -12.458 -13.470 -14.688 1.00 94.81 559 TYR A O 1
ATOM 4380 N N . VAL A 1 560 ? -10.225 -13.368 -14.603 1.00 96.31 560 VAL A N 1
ATOM 4381 C CA . VAL A 1 560 ? -10.155 -11.899 -14.756 1.00 96.31 560 VAL A CA 1
ATOM 4382 C C . VAL A 1 560 ? -10.731 -11.442 -16.101 1.00 96.31 560 VAL A C 1
ATOM 4384 O O . VAL A 1 560 ? -11.518 -10.497 -16.131 1.00 96.31 560 VAL A O 1
ATOM 4387 N N . ARG A 1 561 ? -10.401 -12.118 -17.209 1.00 96.25 561 ARG A N 1
ATOM 4388 C CA . ARG A 1 561 ? -10.957 -11.811 -18.542 1.00 96.25 561 ARG A CA 1
ATOM 4389 C C . ARG A 1 561 ? -12.474 -12.016 -18.595 1.00 96.25 561 ARG A C 1
ATOM 4391 O O . ARG A 1 561 ? -13.180 -11.175 -19.150 1.00 96.25 561 ARG A O 1
ATOM 4398 N N . HIS A 1 562 ? -12.989 -13.074 -17.967 1.00 96.31 562 HIS A N 1
ATOM 4399 C CA . HIS A 1 562 ? -14.433 -13.293 -17.846 1.00 96.31 562 HIS A CA 1
ATOM 4400 C C . HIS A 1 562 ? -15.118 -12.247 -16.952 1.00 96.31 562 HIS A C 1
ATOM 4402 O O . HIS A 1 562 ? -16.185 -11.756 -17.317 1.00 96.31 562 HIS A O 1
ATOM 4408 N N . PHE A 1 563 ? -14.507 -11.848 -15.829 1.00 97.38 563 PHE A N 1
ATOM 4409 C CA . PHE A 1 563 ? -15.026 -10.766 -14.984 1.00 97.38 563 PHE A CA 1
ATOM 4410 C C . PHE A 1 563 ? -15.146 -9.454 -15.768 1.00 97.38 563 PHE A C 1
ATOM 4412 O O . PHE A 1 563 ? -16.203 -8.829 -15.733 1.00 97.38 563 PHE A O 1
ATOM 4419 N N . ILE A 1 564 ? -14.100 -9.065 -16.509 1.00 97.38 564 ILE A N 1
ATOM 4420 C CA . ILE A 1 564 ? -14.088 -7.848 -17.337 1.00 97.38 564 ILE A CA 1
ATOM 4421 C C . ILE A 1 564 ? -15.187 -7.910 -18.411 1.00 97.38 564 ILE A C 1
ATOM 4423 O O . ILE A 1 564 ? -15.919 -6.939 -18.587 1.00 97.38 564 ILE A O 1
ATOM 4427 N N . ASP A 1 565 ? -15.363 -9.049 -19.089 1.00 96.31 565 ASP A N 1
ATOM 4428 C CA . ASP A 1 565 ? -16.451 -9.229 -20.062 1.00 96.31 565 ASP A CA 1
ATOM 4429 C C . ASP A 1 565 ? -17.827 -9.029 -19.431 1.00 96.31 565 ASP A C 1
ATOM 4431 O O . ASP A 1 565 ? -18.635 -8.231 -19.916 1.00 96.31 565 ASP A O 1
ATOM 4435 N N . ALA A 1 566 ? -18.094 -9.738 -18.336 1.00 95.50 566 ALA A N 1
ATOM 4436 C CA . ALA A 1 566 ? -19.380 -9.684 -17.664 1.00 95.50 566 ALA A CA 1
ATOM 4437 C C . ALA A 1 566 ? -19.650 -8.276 -17.101 1.00 95.50 566 ALA A C 1
ATOM 4439 O O . ALA A 1 566 ? -20.760 -7.767 -17.253 1.00 95.50 566 ALA A O 1
ATOM 4440 N N . ALA A 1 567 ? -18.642 -7.611 -16.531 1.00 94.88 567 ALA A N 1
ATOM 4441 C CA . ALA A 1 567 ? -18.744 -6.256 -15.992 1.00 94.88 567 ALA A CA 1
ATOM 4442 C C . ALA A 1 567 ? -19.102 -5.186 -17.038 1.00 94.88 567 ALA A C 1
ATOM 4444 O O . ALA A 1 567 ? -19.714 -4.179 -16.687 1.00 94.88 567 ALA A O 1
ATOM 4445 N N . LEU A 1 568 ? -18.738 -5.402 -18.306 1.00 95.12 568 LEU A N 1
ATOM 4446 C CA . LEU A 1 568 ? -18.956 -4.448 -19.398 1.00 95.12 568 LEU A CA 1
ATOM 4447 C C . LEU A 1 568 ? -20.182 -4.761 -20.267 1.00 95.12 568 LEU A C 1
ATOM 4449 O O . LEU A 1 568 ? -20.682 -3.869 -20.949 1.00 95.12 568 LEU A O 1
ATOM 4453 N N . THR A 1 569 ? -20.656 -6.011 -20.276 1.00 92.81 569 THR A N 1
ATOM 4454 C CA . THR A 1 569 ? -21.715 -6.470 -21.200 1.00 92.81 569 THR A CA 1
ATOM 4455 C C . THR A 1 569 ? -23.025 -6.873 -20.524 1.00 92.81 569 THR A C 1
ATOM 4457 O O . THR A 1 569 ? -24.059 -6.941 -21.194 1.00 92.81 569 THR A O 1
ATOM 4460 N N . THR A 1 570 ? -23.025 -7.144 -19.216 1.00 86.25 570 THR A N 1
ATOM 4461 C CA . THR A 1 570 ? -24.189 -7.746 -18.553 1.00 86.25 570 THR A CA 1
ATOM 4462 C C . THR A 1 570 ? -25.279 -6.717 -18.234 1.00 86.25 570 THR A C 1
ATOM 4464 O O . THR A 1 570 ? -25.013 -5.615 -17.757 1.00 86.25 570 THR A O 1
ATOM 4467 N N . LYS A 1 571 ? -26.547 -7.083 -18.471 1.00 86.44 571 LYS A N 1
ATOM 4468 C CA . LYS A 1 571 ? -27.706 -6.276 -18.053 1.00 86.44 571 LYS A CA 1
ATOM 4469 C C . LYS A 1 571 ? -27.887 -6.354 -16.535 1.00 86.44 571 LYS A C 1
ATOM 4471 O O . LYS A 1 571 ? -27.727 -7.423 -15.946 1.00 86.44 571 LYS A O 1
ATOM 4476 N N . LYS A 1 572 ? -28.319 -5.246 -15.919 1.00 82.25 572 LYS A N 1
ATOM 4477 C CA . LYS A 1 572 ? -28.445 -5.091 -14.455 1.00 82.25 572 LYS A CA 1
ATOM 4478 C C . LYS A 1 572 ? -29.247 -6.206 -13.764 1.00 82.25 572 LYS A C 1
ATOM 4480 O O . LYS A 1 572 ? -28.953 -6.534 -12.621 1.00 82.25 572 LYS A O 1
ATOM 4485 N N . ASP A 1 573 ? -30.200 -6.822 -14.459 1.00 80.69 573 ASP A N 1
ATOM 4486 C CA . ASP A 1 573 ? -31.085 -7.878 -13.938 1.00 80.69 573 ASP A CA 1
ATOM 4487 C C . ASP A 1 573 ? -30.357 -9.209 -13.646 1.00 80.69 573 ASP A C 1
ATOM 4489 O O . ASP A 1 573 ? -30.820 -10.032 -12.849 1.00 80.69 573 ASP A O 1
ATOM 4493 N N . PHE A 1 574 ? -29.191 -9.429 -14.263 1.00 82.19 574 PHE A N 1
ATOM 4494 C CA . PHE A 1 574 ? -28.346 -10.608 -14.040 1.00 82.19 574 PHE A CA 1
ATOM 4495 C C . PHE A 1 574 ? -27.293 -10.396 -12.945 1.00 82.19 574 PHE A C 1
ATOM 4497 O O . PHE A 1 574 ? -26.723 -11.380 -12.472 1.00 82.19 574 PHE A O 1
ATOM 4504 N N . HIS A 1 575 ? -27.102 -9.155 -12.479 1.00 89.44 575 HIS A N 1
ATOM 4505 C CA . HIS A 1 575 ? -26.213 -8.857 -11.358 1.00 89.44 575 HIS A CA 1
ATOM 4506 C C . HIS A 1 575 ? -26.647 -9.638 -10.112 1.00 89.44 575 HIS A C 1
ATOM 4508 O O . HIS A 1 575 ? -27.841 -9.776 -9.822 1.00 89.44 575 HIS A O 1
ATOM 4514 N N . ARG A 1 576 ? -25.683 -10.129 -9.335 1.00 89.81 576 ARG A N 1
ATOM 4515 C CA . ARG A 1 576 ? -25.932 -10.807 -8.061 1.00 89.81 576 ARG A CA 1
ATOM 4516 C C . ARG A 1 576 ? -25.190 -10.090 -6.946 1.00 89.81 576 ARG A C 1
ATOM 4518 O O . ARG A 1 576 ? -24.028 -9.732 -7.090 1.00 89.81 576 ARG A O 1
ATOM 4525 N N . TRP A 1 577 ? -25.883 -9.909 -5.831 1.00 91.25 577 TRP A N 1
ATOM 4526 C CA . TRP A 1 577 ? -25.284 -9.543 -4.557 1.00 91.25 577 TRP A CA 1
ATOM 4527 C C . TRP A 1 577 ? -25.315 -10.788 -3.685 1.00 91.25 577 TRP A C 1
ATOM 4529 O O . TRP A 1 577 ? -26.379 -11.394 -3.542 1.00 91.25 577 TRP A O 1
ATOM 4539 N N . VAL A 1 578 ? -24.174 -11.174 -3.122 1.00 89.44 578 VAL A N 1
ATOM 4540 C CA . VAL A 1 578 ? -24.105 -12.230 -2.105 1.00 89.44 578 VAL A CA 1
ATOM 4541 C C . VAL A 1 578 ? -23.259 -11.769 -0.931 1.00 89.44 578 VAL A C 1
ATOM 4543 O O . VAL A 1 578 ? -22.284 -11.034 -1.098 1.00 89.44 578 VAL A O 1
ATOM 4546 N N . HIS A 1 579 ? -23.659 -12.191 0.260 1.00 88.50 579 HIS A N 1
ATOM 4547 C CA . HIS A 1 579 ? -22.932 -11.956 1.491 1.00 88.50 579 HIS A CA 1
ATOM 4548 C C . HIS A 1 579 ? -21.567 -12.659 1.431 1.00 88.50 579 HIS A C 1
ATOM 4550 O O . HIS A 1 579 ? -21.452 -13.799 0.973 1.00 88.50 579 HIS A O 1
ATOM 4556 N N . LEU A 1 580 ? -20.513 -11.969 1.870 1.00 84.19 580 LEU A N 1
ATOM 4557 C CA . LEU A 1 580 ? -19.134 -12.408 1.686 1.00 84.19 580 LEU A CA 1
ATOM 4558 C C . LEU A 1 580 ? -18.793 -13.706 2.419 1.00 84.19 580 LEU A C 1
ATOM 4560 O O . LEU A 1 580 ? -17.832 -14.350 2.010 1.00 84.19 580 LEU A O 1
ATOM 4564 N N . HIS A 1 581 ? -19.502 -14.096 3.480 1.00 78.31 581 HIS A N 1
ATOM 4565 C CA . HIS A 1 581 ? -19.064 -15.206 4.339 1.00 78.31 581 HIS A CA 1
ATOM 4566 C C . HIS A 1 581 ? -19.893 -16.487 4.179 1.00 78.31 581 HIS A C 1
ATOM 4568 O O . HIS A 1 581 ? -19.300 -17.553 4.042 1.00 78.31 581 HIS A O 1
ATOM 4574 N N . ASP A 1 582 ? -21.224 -16.396 4.124 1.00 76.38 582 ASP A N 1
ATOM 4575 C CA . ASP A 1 582 ? -22.135 -17.550 3.958 1.00 76.38 582 ASP A CA 1
ATOM 4576 C C . ASP A 1 582 ? -22.671 -17.727 2.522 1.00 76.38 582 ASP A C 1
ATOM 4578 O O . ASP A 1 582 ? -23.315 -18.729 2.211 1.00 76.38 582 ASP A O 1
ATOM 4582 N N . LEU A 1 583 ? -22.370 -16.777 1.628 1.00 79.44 583 LEU A N 1
ATOM 4583 C CA . LEU A 1 583 ? -22.781 -16.750 0.220 1.00 79.44 583 LEU A CA 1
ATOM 4584 C C . LEU A 1 583 ? -24.297 -16.598 -0.004 1.00 79.44 583 LEU A C 1
ATOM 4586 O O . LEU A 1 583 ? -24.778 -16.825 -1.122 1.00 79.44 583 LEU A O 1
ATOM 4590 N N . ALA A 1 584 ? -25.048 -16.192 1.023 1.00 82.19 584 ALA A N 1
ATOM 4591 C CA . ALA A 1 584 ? -26.478 -15.937 0.932 1.00 82.19 584 ALA A CA 1
ATOM 4592 C C . ALA A 1 584 ? -26.778 -14.670 0.104 1.00 82.19 584 ALA A C 1
ATOM 4594 O O . ALA A 1 584 ? -26.043 -13.682 0.184 1.00 82.19 584 ALA A O 1
ATOM 4595 N N . PRO A 1 585 ? -27.868 -14.639 -0.685 1.00 81.75 585 PRO A N 1
ATOM 4596 C CA . PRO A 1 585 ? -28.370 -13.389 -1.247 1.00 81.75 585 PRO A CA 1
ATOM 4597 C C . PRO A 1 585 ? -28.908 -12.479 -0.124 1.00 81.75 585 PRO A C 1
ATOM 4599 O O . PRO A 1 585 ? -29.373 -12.993 0.897 1.00 81.75 585 PRO A O 1
ATOM 4602 N N . PRO A 1 586 ? -28.916 -11.143 -0.298 1.00 77.19 586 PRO A N 1
ATOM 4603 C CA . PRO A 1 586 ? -29.516 -10.238 0.679 1.00 77.19 586 PRO A CA 1
ATOM 4604 C C . PRO A 1 586 ? -30.991 -10.587 0.895 1.00 77.19 586 PRO A C 1
ATOM 4606 O O . PRO A 1 586 ? -31.720 -10.902 -0.054 1.00 77.19 586 PRO A O 1
ATOM 4609 N N . SER A 1 587 ? -31.437 -10.544 2.151 1.00 69.94 587 SER A N 1
ATOM 4610 C CA . SER A 1 587 ? -32.803 -10.922 2.502 1.00 69.94 587 SER A CA 1
ATOM 4611 C C . SER A 1 587 ? -33.819 -9.986 1.835 1.00 69.94 587 SER A C 1
ATOM 4613 O O . SER A 1 587 ? -33.661 -8.766 1.798 1.00 69.94 587 SER A O 1
ATOM 4615 N N . ARG A 1 588 ? -34.910 -10.556 1.303 1.00 55.81 588 ARG A N 1
ATOM 4616 C CA . ARG A 1 588 ? -35.984 -9.770 0.660 1.00 55.81 588 ARG A CA 1
ATOM 4617 C C . ARG A 1 588 ? -36.788 -8.919 1.658 1.00 55.81 588 ARG A C 1
ATOM 4619 O O . ARG A 1 588 ? -37.512 -8.020 1.246 1.00 55.81 588 ARG A O 1
ATOM 4626 N N . SER A 1 589 ? -36.666 -9.195 2.958 1.00 46.50 589 SER A N 1
ATOM 4627 C CA . SER A 1 589 ? -37.346 -8.472 4.038 1.00 46.50 589 SER A CA 1
ATOM 4628 C C . SER A 1 589 ? -36.535 -7.250 4.478 1.00 46.50 589 SER A C 1
ATOM 4630 O O . SER A 1 589 ? -35.828 -7.297 5.481 1.00 46.50 589 SER A O 1
ATOM 4632 N N . MET A 1 590 ? -36.663 -6.134 3.754 1.00 38.84 590 MET A N 1
ATOM 4633 C CA . MET A 1 590 ? -35.916 -4.886 4.009 1.00 38.84 590 MET A CA 1
ATOM 4634 C C . MET A 1 590 ? -36.286 -4.132 5.310 1.00 38.84 590 MET A C 1
ATOM 4636 O O . MET A 1 590 ? -35.925 -2.965 5.463 1.00 38.84 590 MET A O 1
ATOM 4640 N N . THR A 1 591 ? -36.981 -4.769 6.259 1.00 40.75 591 THR A N 1
ATOM 4641 C CA . THR A 1 591 ? -37.254 -4.221 7.602 1.00 40.75 591 THR A CA 1
ATOM 4642 C C . THR A 1 591 ? -35.973 -3.976 8.402 1.00 40.75 591 THR A C 1
ATOM 4644 O O . THR A 1 591 ? -35.913 -3.031 9.184 1.00 40.75 591 THR A O 1
ATOM 4647 N N . VAL A 1 592 ? -34.923 -4.761 8.144 1.00 50.09 592 VAL A N 1
ATOM 4648 C CA . VAL A 1 592 ? -33.538 -4.442 8.505 1.00 50.09 592 VAL A CA 1
ATOM 4649 C C . VAL A 1 592 ? -32.741 -4.384 7.206 1.00 50.09 592 VAL A C 1
ATOM 4651 O O . VAL A 1 592 ? -32.658 -5.377 6.485 1.00 50.09 592 VAL A O 1
ATOM 4654 N N . ARG A 1 593 ? -32.171 -3.220 6.873 1.00 52.97 593 ARG A N 1
ATOM 4655 C CA . ARG A 1 593 ? -31.258 -3.095 5.726 1.00 52.97 593 ARG A CA 1
ATOM 4656 C C . ARG A 1 593 ? -29.944 -3.813 6.081 1.00 52.97 593 ARG A C 1
ATOM 4658 O O . ARG A 1 593 ? -29.342 -3.413 7.075 1.00 52.97 593 ARG A O 1
ATOM 4665 N N . PRO A 1 594 ? -29.490 -4.830 5.323 1.00 63.84 594 PRO A N 1
ATOM 4666 C CA . PRO A 1 594 ? -28.189 -5.459 5.571 1.00 63.84 594 PRO A CA 1
ATOM 4667 C C . PRO A 1 594 ? -27.052 -4.437 5.410 1.00 63.84 594 PRO A C 1
ATOM 4669 O O . PRO A 1 594 ? -27.182 -3.557 4.554 1.00 63.84 594 PRO A O 1
ATOM 4672 N N . ASP A 1 595 ? -25.943 -4.544 6.163 1.00 75.94 595 ASP A N 1
ATOM 4673 C CA . ASP A 1 595 ? -24.786 -3.661 5.928 1.00 75.94 595 ASP A CA 1
ATOM 4674 C C . ASP A 1 595 ? -24.243 -3.933 4.508 1.00 75.94 595 ASP A C 1
ATOM 4676 O O . ASP A 1 595 ? -23.750 -5.035 4.238 1.00 75.94 595 ASP A O 1
ATOM 4680 N N . PRO A 1 596 ? -24.314 -2.961 3.572 1.00 79.06 596 PRO A N 1
ATOM 4681 C CA . PRO A 1 596 ? -23.810 -3.129 2.212 1.00 79.06 596 PRO A CA 1
ATOM 4682 C C . PRO A 1 596 ? -22.327 -3.516 2.165 1.00 79.06 596 PRO A C 1
ATOM 4684 O O . PRO A 1 596 ? -21.918 -4.138 1.179 1.00 79.06 596 PRO A O 1
ATOM 4687 N N . LYS A 1 597 ? -21.547 -3.202 3.211 1.00 84.19 597 LYS A N 1
ATOM 4688 C CA . LYS A 1 597 ? -20.141 -3.599 3.369 1.00 84.19 597 LYS A CA 1
ATOM 4689 C C . LYS A 1 597 ? -19.919 -5.101 3.379 1.00 84.19 597 LYS A C 1
ATOM 4691 O O . LYS A 1 597 ? -18.837 -5.537 3.016 1.00 84.19 597 LYS A O 1
ATOM 4696 N N . GLN A 1 598 ? -20.922 -5.888 3.751 1.00 83.12 598 GLN A N 1
ATOM 4697 C CA . GLN A 1 598 ? -20.792 -7.338 3.844 1.00 83.12 598 GLN A CA 1
ATOM 4698 C C . GLN A 1 598 ? -21.135 -8.047 2.514 1.00 83.12 598 GLN A C 1
ATOM 4700 O O . GLN A 1 598 ? -20.951 -9.256 2.402 1.00 83.12 598 GLN A O 1
ATOM 4705 N N . TYR A 1 599 ? -21.621 -7.331 1.488 1.00 89.50 599 TYR A N 1
ATOM 4706 C CA . TYR A 1 599 ? -22.127 -7.919 0.237 1.00 89.50 599 TYR A CA 1
ATOM 4707 C C . TYR A 1 599 ? -21.244 -7.590 -0.968 1.00 89.50 599 TYR A C 1
ATOM 4709 O O . TYR A 1 599 ? -21.066 -6.421 -1.314 1.00 89.50 599 TYR A O 1
ATOM 4717 N N . ALA A 1 600 ? -20.753 -8.631 -1.644 1.00 92.94 600 ALA A N 1
ATOM 4718 C CA . ALA A 1 600 ? -19.995 -8.527 -2.887 1.00 92.94 600 ALA A CA 1
ATOM 4719 C C . ALA A 1 600 ? -20.912 -8.557 -4.115 1.00 92.94 600 ALA A C 1
ATOM 4721 O O . ALA A 1 600 ? -21.900 -9.297 -4.162 1.00 92.94 600 ALA A O 1
ATOM 4722 N N . TRP A 1 601 ? -20.558 -7.740 -5.106 1.00 95.06 601 TRP A N 1
ATOM 4723 C CA . TRP A 1 601 ? -21.214 -7.674 -6.404 1.00 95.06 601 TRP A CA 1
ATOM 4724 C C . TRP A 1 601 ? -20.591 -8.656 -7.390 1.00 95.06 601 TRP A C 1
ATOM 4726 O O . TRP A 1 601 ? -19.372 -8.711 -7.540 1.00 95.06 601 TRP A O 1
ATOM 4736 N N . PHE A 1 602 ? -21.443 -9.349 -8.135 1.00 94.88 602 PHE A N 1
ATOM 4737 C CA . PHE A 1 602 ? -21.069 -10.188 -9.262 1.00 94.88 602 PHE A CA 1
ATOM 4738 C C . PHE A 1 602 ? -21.858 -9.734 -10.490 1.00 94.88 602 PHE A C 1
ATOM 4740 O O . PHE A 1 602 ? -23.087 -9.633 -10.402 1.00 94.88 602 PHE A O 1
ATOM 4747 N N . PRO A 1 603 ? -21.206 -9.475 -11.638 1.00 94.56 603 PRO A N 1
ATOM 4748 C CA . PRO A 1 603 ? -21.915 -9.057 -12.842 1.00 94.56 603 PRO A CA 1
ATOM 4749 C C . PRO A 1 603 ? -22.858 -10.142 -13.370 1.00 94.56 603 PRO A C 1
ATOM 4751 O O . PRO A 1 603 ? -23.951 -9.811 -13.818 1.00 94.56 603 PRO A O 1
ATOM 4754 N N . SER A 1 604 ? -22.486 -11.423 -13.271 1.00 94.75 604 SER A N 1
ATOM 4755 C CA . SER A 1 604 ? -23.310 -12.541 -13.746 1.00 94.75 604 SER A CA 1
ATOM 4756 C C . SER A 1 604 ? -23.222 -13.786 -12.838 1.00 94.75 604 SER A C 1
ATOM 4758 O O . SER A 1 604 ? -22.296 -13.892 -12.020 1.00 94.75 604 SER A O 1
ATOM 4760 N N . PRO A 1 605 ? -24.164 -14.746 -12.960 1.00 92.06 605 PRO A N 1
ATOM 4761 C CA . PRO A 1 605 ? -24.137 -16.008 -12.215 1.00 92.06 605 PRO A CA 1
ATOM 4762 C C . PRO A 1 605 ? -22.891 -16.865 -12.478 1.00 92.06 605 PRO A C 1
ATOM 4764 O O . PRO A 1 605 ? -22.426 -17.553 -11.574 1.00 92.06 605 PRO A O 1
ATOM 4767 N N . GLU A 1 606 ? -22.327 -16.806 -13.684 1.00 93.69 606 GLU A N 1
ATOM 4768 C CA . GLU A 1 606 ? -21.172 -17.607 -14.105 1.00 93.69 606 GLU A CA 1
ATOM 4769 C C . GLU A 1 606 ? -19.889 -17.129 -13.411 1.00 93.69 606 GLU A C 1
ATOM 4771 O O . GLU A 1 606 ? -19.087 -17.943 -12.953 1.00 93.69 606 GLU A O 1
ATOM 4776 N N . ILE A 1 607 ? -19.730 -15.808 -13.240 1.00 94.69 607 ILE A N 1
ATOM 4777 C CA . ILE A 1 607 ? -18.631 -15.232 -12.449 1.00 94.69 607 ILE A CA 1
ATOM 4778 C C . ILE A 1 607 ? -18.755 -15.645 -10.980 1.00 94.69 607 ILE A C 1
ATOM 4780 O O . ILE A 1 607 ? -17.760 -16.021 -10.365 1.00 94.69 607 ILE A O 1
ATOM 4784 N N . LEU A 1 608 ? -19.973 -15.641 -10.426 1.00 93.81 608 LEU A N 1
ATOM 4785 C CA . LEU A 1 608 ? -20.230 -16.143 -9.072 1.00 93.81 608 LEU A CA 1
ATOM 4786 C C . LEU A 1 608 ? -19.940 -17.653 -8.945 1.00 93.81 608 LEU A C 1
ATOM 4788 O O . LEU A 1 608 ? -19.493 -18.090 -7.888 1.00 93.81 608 LEU A O 1
ATOM 4792 N N . GLY A 1 609 ? -20.156 -18.444 -10.001 1.00 91.88 609 GLY A N 1
ATOM 4793 C CA . GLY A 1 609 ? -19.772 -19.859 -10.069 1.00 91.88 609 GLY A CA 1
ATOM 4794 C C . GLY A 1 609 ? -18.258 -20.051 -9.960 1.00 91.88 609 GLY A C 1
ATOM 4795 O O . GLY A 1 609 ? -17.780 -20.612 -8.975 1.00 91.88 609 GLY A O 1
ATOM 4796 N N . MET A 1 610 ? -17.497 -19.485 -10.902 1.00 89.94 610 MET A N 1
ATOM 4797 C CA . MET A 1 610 ? -16.028 -19.574 -10.902 1.00 89.94 610 MET A CA 1
ATOM 4798 C C . MET A 1 610 ? -15.398 -18.993 -9.627 1.00 89.94 610 MET A C 1
ATOM 4800 O O . MET A 1 610 ? -14.424 -19.532 -9.110 1.00 89.94 610 MET A O 1
ATOM 4804 N N . TRP A 1 611 ? -15.960 -17.916 -9.070 1.00 92.44 611 TRP A N 1
ATOM 4805 C CA . TRP A 1 611 ? -15.502 -17.355 -7.797 1.00 92.44 611 TRP A CA 1
ATOM 4806 C C . TRP A 1 611 ? -15.714 -18.318 -6.621 1.00 92.44 611 TRP A C 1
ATOM 4808 O O . TRP A 1 611 ? -14.863 -18.383 -5.735 1.00 92.44 611 TRP A O 1
ATOM 4818 N N . LYS A 1 612 ? -16.812 -19.093 -6.607 1.00 89.69 612 LYS A N 1
ATOM 4819 C CA . LYS A 1 612 ? -17.041 -20.127 -5.583 1.00 89.69 612 LYS A CA 1
ATOM 4820 C C . LYS A 1 612 ? -16.012 -21.244 -5.704 1.00 89.69 612 LYS A C 1
ATOM 4822 O O . LYS A 1 612 ? -15.425 -21.609 -4.693 1.00 89.69 612 LYS A O 1
ATOM 4827 N N . GLU A 1 613 ? -15.748 -21.728 -6.913 1.00 86.62 613 GLU A N 1
ATOM 4828 C CA . GLU A 1 613 ? -14.733 -22.759 -7.177 1.00 86.62 613 GLU A CA 1
ATOM 4829 C C . GLU A 1 613 ? -13.331 -22.293 -6.746 1.00 86.62 613 GLU A C 1
ATOM 4831 O O . GLU A 1 613 ? -12.653 -22.978 -5.982 1.00 86.62 613 GLU A O 1
ATOM 4836 N N . LEU A 1 614 ? -12.934 -21.076 -7.137 1.00 84.75 614 LEU A N 1
ATOM 4837 C CA . LEU A 1 614 ? -11.655 -20.460 -6.755 1.00 84.75 614 LEU A CA 1
ATOM 4838 C C . LEU A 1 614 ? -11.516 -20.201 -5.246 1.00 84.75 614 LEU A C 1
ATOM 4840 O O . LEU A 1 614 ? -10.393 -20.042 -4.766 1.00 84.75 614 LEU A O 1
ATOM 4844 N N . ARG A 1 615 ? -12.630 -20.142 -4.503 1.00 78.06 615 ARG A N 1
ATOM 4845 C CA . ARG A 1 615 ? -12.663 -19.857 -3.062 1.00 78.06 615 ARG A CA 1
ATOM 4846 C C . ARG A 1 615 ? -12.926 -21.082 -2.179 1.00 78.06 615 ARG A C 1
ATOM 4848 O O . ARG A 1 615 ? -12.590 -21.039 -1.002 1.00 78.06 615 ARG A O 1
ATOM 4855 N N . GLN A 1 616 ? -13.491 -22.175 -2.690 1.00 66.44 616 GLN A N 1
ATOM 4856 C CA . GLN A 1 616 ? -13.835 -23.356 -1.876 1.00 66.44 616 GLN A CA 1
ATOM 4857 C C . GLN A 1 616 ? -12.626 -24.055 -1.226 1.00 66.44 616 GLN A C 1
ATOM 4859 O O . GLN A 1 616 ? -12.808 -24.836 -0.299 1.00 66.44 616 GLN A O 1
ATOM 4864 N N . ALA A 1 617 ? -11.403 -23.744 -1.664 1.00 52.72 617 ALA A N 1
ATOM 4865 C CA . ALA A 1 617 ? -10.160 -24.185 -1.031 1.00 52.72 617 ALA A CA 1
ATOM 4866 C C . ALA A 1 617 ? -9.629 -23.230 0.067 1.00 52.72 617 ALA A C 1
ATOM 4868 O O . ALA A 1 617 ? -8.590 -23.509 0.662 1.00 52.72 617 ALA A O 1
ATOM 4869 N N . THR A 1 618 ? -10.287 -22.093 0.316 1.00 54.06 618 THR A N 1
ATOM 4870 C CA . THR A 1 618 ? -9.906 -21.112 1.344 1.00 54.06 618 THR A CA 1
ATOM 4871 C C . THR A 1 618 ? -10.692 -21.402 2.623 1.00 54.06 618 THR A C 1
ATOM 4873 O O . THR A 1 618 ? -11.920 -21.285 2.620 1.00 54.06 618 THR A O 1
ATOM 4876 N N . GLU A 1 619 ? -10.012 -21.768 3.717 1.00 55.34 619 GLU A N 1
ATOM 4877 C CA . GLU A 1 619 ? -10.681 -22.027 5.001 1.00 55.34 619 GLU A CA 1
ATOM 4878 C C . GLU A 1 619 ? -11.510 -20.814 5.458 1.00 55.34 619 GLU A C 1
ATOM 4880 O O . GLU A 1 619 ? -11.117 -19.654 5.294 1.00 55.34 619 GLU A O 1
ATOM 4885 N N . ALA A 1 620 ? -12.686 -21.077 6.034 1.00 58.47 620 ALA A N 1
ATOM 4886 C CA . ALA A 1 620 ? -13.527 -20.020 6.576 1.00 58.47 620 ALA A CA 1
ATOM 4887 C C . ALA A 1 620 ? -12.814 -19.354 7.761 1.00 58.47 620 ALA A C 1
ATOM 4889 O O . ALA A 1 620 ? -12.437 -20.035 8.715 1.00 58.47 620 ALA A O 1
ATOM 4890 N N . THR A 1 621 ? -12.655 -18.025 7.714 1.00 63.88 621 THR A N 1
ATOM 4891 C CA . THR A 1 621 ? -12.066 -17.253 8.817 1.00 63.88 621 THR A CA 1
ATOM 4892 C C . THR A 1 621 ? -12.769 -17.622 10.130 1.00 63.88 621 THR A C 1
ATOM 4894 O O . THR A 1 621 ? -14.000 -17.519 10.178 1.00 63.88 621 THR A O 1
ATOM 4897 N N . PRO A 1 622 ? -12.038 -18.058 11.175 1.00 74.69 622 PRO A N 1
ATOM 4898 C CA . PRO A 1 622 ? -12.644 -18.459 12.437 1.00 74.69 622 PRO A CA 1
ATOM 4899 C C . PRO A 1 622 ? -13.586 -17.389 12.995 1.00 74.69 622 PRO A C 1
ATOM 4901 O O . PRO A 1 622 ? -13.326 -16.190 12.888 1.00 74.69 622 PRO A O 1
ATOM 4904 N N . LEU A 1 623 ? -14.679 -17.816 13.627 1.00 83.88 623 LEU A N 1
ATOM 4905 C CA . LEU A 1 623 ? -15.542 -16.896 14.366 1.00 83.88 623 LEU A CA 1
ATOM 4906 C C . LEU A 1 623 ? -14.810 -16.388 15.624 1.00 83.88 623 LEU A C 1
ATOM 4908 O O . LEU A 1 623 ? -14.049 -17.146 16.234 1.00 83.88 623 LEU A O 1
ATOM 4912 N N . PRO A 1 624 ? -15.026 -15.127 16.046 1.00 91.25 624 PRO A N 1
ATOM 4913 C CA . PRO A 1 624 ? -14.384 -14.583 17.237 1.00 91.25 624 PRO A CA 1
ATOM 4914 C C . PRO A 1 624 ? -14.807 -15.354 18.492 1.00 91.25 624 PRO A C 1
ATOM 4916 O O . PRO A 1 624 ? -15.995 -15.574 18.741 1.00 91.25 624 PRO A O 1
ATOM 4919 N N . VAL A 1 625 ? -13.830 -15.735 19.315 1.00 95.31 625 VAL A N 1
ATOM 4920 C CA . VAL A 1 625 ? -14.085 -16.462 20.564 1.00 95.31 625 VAL A CA 1
ATOM 4921 C C . VAL A 1 625 ? -14.561 -15.467 21.616 1.00 95.31 625 VAL A C 1
ATOM 4923 O O . VAL A 1 625 ? -13.801 -14.588 22.022 1.00 95.31 625 VAL A O 1
ATOM 4926 N N . ILE A 1 626 ? -15.811 -15.610 22.066 1.00 96.75 626 ILE A N 1
ATOM 4927 C CA . ILE A 1 626 ? -16.407 -14.781 23.120 1.00 96.75 626 ILE A CA 1
ATOM 4928 C C . ILE A 1 626 ? -16.595 -15.623 24.385 1.00 96.75 626 ILE A C 1
ATOM 4930 O O . ILE A 1 626 ? -17.294 -16.634 24.370 1.00 96.75 626 ILE A O 1
ATOM 4934 N N . ALA A 1 627 ? -15.992 -15.188 25.490 1.00 97.38 627 ALA A N 1
ATOM 4935 C CA . ALA A 1 627 ? -15.990 -15.885 26.770 1.00 97.38 627 ALA A CA 1
ATOM 4936 C C . ALA A 1 627 ? -16.513 -14.986 27.901 1.00 97.38 627 ALA A C 1
ATOM 4938 O O . ALA A 1 627 ? -16.061 -13.855 28.068 1.00 97.38 627 ALA A O 1
ATOM 4939 N N . LYS A 1 628 ? -17.437 -15.503 28.721 1.00 97.56 628 LYS A N 1
ATOM 4940 C CA . LYS A 1 628 ? -17.863 -14.865 29.978 1.00 97.56 628 LYS A CA 1
ATOM 4941 C C . LYS A 1 628 ? -16.981 -15.355 31.127 1.00 97.56 628 LYS A C 1
ATOM 4943 O O . LYS A 1 628 ? -16.760 -16.560 31.262 1.00 97.56 628 LYS A O 1
ATOM 4948 N N . ARG A 1 629 ? -16.510 -14.444 31.975 1.00 97.69 629 ARG A N 1
ATOM 4949 C CA . ARG A 1 629 ? -15.839 -14.735 33.247 1.00 97.69 629 ARG A CA 1
ATOM 4950 C C . ARG A 1 629 ? -16.530 -13.959 34.360 1.00 97.69 629 ARG A C 1
ATOM 4952 O O . ARG A 1 629 ? -16.805 -12.774 34.200 1.00 97.69 629 ARG A O 1
ATOM 4959 N N . ALA A 1 630 ? -16.835 -14.633 35.462 1.00 97.38 630 ALA A N 1
ATOM 4960 C CA . ALA A 1 630 ? -17.420 -14.031 36.652 1.00 97.38 630 ALA A CA 1
ATOM 4961 C C . ALA A 1 630 ? -16.423 -14.163 37.806 1.00 97.38 630 ALA A C 1
ATOM 4963 O O . ALA A 1 630 ? -15.881 -15.244 38.042 1.00 97.38 630 ALA A O 1
ATOM 4964 N N . TYR A 1 631 ? -16.166 -13.062 38.506 1.00 96.06 631 TYR A N 1
ATOM 4965 C CA . TYR A 1 631 ? -15.270 -13.020 39.656 1.00 96.06 631 TYR A CA 1
ATOM 4966 C C . TYR A 1 631 ? -16.032 -12.464 40.853 1.00 96.06 631 TYR A C 1
ATOM 4968 O O . TYR A 1 631 ? -16.528 -11.341 40.796 1.00 96.06 631 TYR A O 1
ATOM 4976 N N . LYS A 1 632 ? -16.112 -13.238 41.940 1.00 96.00 632 LYS A N 1
ATOM 4977 C CA . LYS A 1 632 ? -16.702 -12.761 43.197 1.00 96.00 632 LYS A CA 1
ATOM 4978 C C . LYS A 1 632 ? -15.943 -11.534 43.701 1.00 96.00 632 LYS A C 1
ATOM 4980 O O . LYS A 1 632 ? -14.711 -11.551 43.697 1.00 96.00 632 LYS A O 1
ATOM 4985 N N . THR A 1 633 ? -16.672 -10.510 44.133 1.00 94.56 633 THR A N 1
ATOM 4986 C CA . THR A 1 633 ? -16.110 -9.265 44.684 1.00 94.56 633 THR A CA 1
ATOM 4987 C C . THR A 1 633 ? -16.480 -9.115 46.162 1.00 94.56 633 THR A C 1
ATOM 4989 O O . THR A 1 633 ? -17.371 -9.806 46.660 1.00 94.56 633 THR A O 1
ATOM 4992 N N . LYS A 1 634 ? -15.814 -8.202 46.876 1.00 92.31 634 LYS A N 1
ATOM 4993 C CA . LYS A 1 634 ? -16.172 -7.817 48.256 1.00 92.31 634 LYS A CA 1
ATOM 4994 C C . LYS A 1 634 ? -17.315 -6.790 48.353 1.00 92.31 634 LYS A C 1
ATOM 4996 O O . LYS A 1 634 ? -17.627 -6.353 49.456 1.00 92.31 634 LYS A O 1
ATOM 5001 N N . ILE A 1 635 ? -17.907 -6.367 47.234 1.00 91.75 635 ILE A N 1
ATOM 5002 C CA . ILE A 1 635 ? -18.913 -5.295 47.168 1.00 91.75 635 ILE A CA 1
ATOM 5003 C C . ILE A 1 635 ? -20.315 -5.922 47.235 1.00 91.75 635 ILE A C 1
ATOM 5005 O O . ILE A 1 635 ? -20.676 -6.642 46.301 1.00 91.75 635 ILE A O 1
ATOM 5009 N N . PRO A 1 636 ? -21.128 -5.657 48.277 1.00 90.19 636 PRO A N 1
ATOM 5010 C CA . PRO A 1 636 ? -22.451 -6.271 48.421 1.00 90.19 636 PRO A CA 1
ATOM 5011 C C . PRO A 1 636 ? -23.402 -5.992 47.249 1.00 90.19 636 PRO A C 1
ATOM 5013 O O . PRO A 1 636 ? -24.181 -6.864 46.875 1.00 90.19 636 PRO A O 1
ATOM 5016 N N . GLU A 1 637 ? -23.322 -4.803 46.645 1.00 88.75 637 GLU A N 1
ATOM 5017 C CA . GLU A 1 637 ? -24.134 -4.415 45.485 1.00 88.75 637 GLU A CA 1
ATOM 5018 C C . GLU A 1 637 ? -23.669 -5.048 44.163 1.00 88.75 637 GLU A C 1
ATOM 5020 O O . GLU A 1 637 ? -24.456 -5.159 43.226 1.00 88.75 637 GLU A O 1
ATOM 5025 N N . VAL A 1 638 ? -22.407 -5.486 44.076 1.00 91.69 638 VAL A N 1
ATOM 5026 C CA . VAL A 1 638 ? -21.820 -6.108 42.875 1.00 91.69 638 VAL A CA 1
ATOM 5027 C C . VAL A 1 638 ? -21.132 -7.421 43.272 1.00 91.69 638 VAL A C 1
ATOM 5029 O O . VAL A 1 638 ? -19.905 -7.529 43.191 1.00 91.69 638 VAL A O 1
ATOM 5032 N N . PRO A 1 639 ? -21.888 -8.441 43.724 1.00 93.75 639 PRO A N 1
ATOM 5033 C CA . PRO A 1 639 ? -21.312 -9.661 44.292 1.00 93.75 639 PRO A CA 1
ATOM 5034 C C . PRO A 1 639 ? -20.473 -10.455 43.280 1.00 93.75 639 PRO A C 1
ATOM 5036 O O . PRO A 1 639 ? -19.556 -11.171 43.680 1.00 93.75 639 PRO A O 1
ATOM 5039 N N . GLU A 1 640 ? -20.730 -10.294 41.977 1.00 95.88 640 GLU A N 1
ATOM 5040 C CA . GLU A 1 640 ? -19.903 -10.831 40.894 1.00 95.88 640 GLU A CA 1
ATOM 5041 C C . GLU A 1 640 ? -19.595 -9.769 39.831 1.00 95.88 640 GLU A C 1
ATOM 5043 O O . GLU A 1 640 ? -20.490 -9.263 39.153 1.00 95.88 640 GLU A O 1
ATOM 5048 N N . LEU A 1 641 ? -18.309 -9.495 39.611 1.00 96.00 641 LEU A N 1
ATOM 5049 C CA . LEU A 1 641 ? -17.836 -8.756 38.448 1.00 96.00 641 LEU A CA 1
ATOM 5050 C C . LEU A 1 641 ? -17.840 -9.682 37.228 1.00 96.00 641 LEU A C 1
ATOM 5052 O O . LEU A 1 641 ? -17.080 -10.652 37.168 1.00 96.00 641 LEU A O 1
ATOM 5056 N N . LYS A 1 642 ? -18.660 -9.347 36.230 1.00 97.31 642 LYS A N 1
ATOM 5057 C CA . LYS A 1 642 ? -18.764 -10.080 34.963 1.00 97.31 642 LYS A CA 1
ATOM 5058 C C . LYS A 1 642 ? -17.917 -9.396 33.889 1.00 97.31 642 LYS A C 1
ATOM 5060 O O . LYS A 1 642 ? -18.255 -8.302 33.441 1.00 97.31 642 LYS A O 1
ATOM 5065 N N . LEU A 1 643 ? -16.841 -10.053 33.462 1.00 97.69 643 LEU A N 1
ATOM 5066 C CA . LEU A 1 643 ? -16.009 -9.639 32.333 1.00 97.69 643 LEU A CA 1
ATOM 5067 C C . LEU A 1 643 ? -16.330 -10.510 31.110 1.00 97.69 643 LEU A C 1
ATOM 5069 O O . LEU A 1 643 ? -16.315 -11.740 31.183 1.00 97.69 643 LEU A O 1
ATOM 5073 N N . PHE A 1 644 ? -16.605 -9.873 29.977 1.00 97.88 644 PHE A N 1
ATOM 5074 C CA . PHE A 1 644 ? -16.809 -10.523 28.685 1.00 97.88 644 PHE A CA 1
ATOM 5075 C C . PHE A 1 644 ? -15.586 -10.269 27.812 1.00 97.88 644 PHE A C 1
ATOM 5077 O O . PHE A 1 644 ? -15.265 -9.121 27.510 1.00 97.88 644 PHE A O 1
ATOM 5084 N N . VAL A 1 645 ? -14.901 -11.341 27.429 1.00 98.00 645 VAL A N 1
ATOM 5085 C CA . VAL A 1 645 ? -13.654 -11.320 26.660 1.00 98.00 645 VAL A CA 1
ATOM 5086 C C . VAL A 1 645 ? -13.959 -11.731 25.225 1.00 98.00 645 VAL A C 1
ATOM 5088 O O . VAL A 1 645 ? -14.636 -12.735 25.018 1.00 98.00 645 VAL A O 1
ATOM 5091 N N . ARG A 1 646 ? -13.451 -10.990 24.239 1.00 97.50 646 ARG A N 1
ATOM 5092 C CA . ARG A 1 646 ? -13.523 -11.327 22.810 1.00 97.50 646 ARG A CA 1
ATOM 5093 C C . ARG A 1 646 ? -12.116 -11.415 22.237 1.00 97.50 646 ARG A C 1
ATOM 5095 O O . ARG A 1 646 ? -11.383 -10.429 22.269 1.00 97.50 646 ARG A O 1
ATOM 5102 N N . ILE A 1 647 ? -11.768 -12.560 21.662 1.00 97.06 647 ILE A N 1
ATOM 5103 C CA . ILE A 1 647 ? -10.553 -12.736 20.861 1.00 97.06 647 ILE A CA 1
ATOM 5104 C C . ILE A 1 647 ? -10.946 -12.670 19.374 1.00 97.06 647 ILE A C 1
ATOM 5106 O O . ILE A 1 647 ? -11.833 -13.429 18.971 1.00 97.06 647 ILE A O 1
ATOM 5110 N N . PRO A 1 648 ? -10.337 -11.787 18.556 1.00 93.94 648 PRO A N 1
ATOM 5111 C CA . PRO A 1 648 ? -10.569 -11.743 17.115 1.00 93.94 648 PRO A CA 1
ATOM 5112 C C . PRO A 1 648 ? -10.329 -13.095 16.449 1.00 93.94 648 PRO A C 1
ATOM 5114 O O . PRO A 1 648 ? -9.267 -13.694 16.607 1.00 93.94 648 PRO A O 1
ATOM 5117 N N . GLY A 1 649 ? -11.292 -13.541 15.643 1.00 86.62 649 GLY A N 1
ATOM 5118 C CA . GLY A 1 649 ? -11.134 -14.729 14.800 1.00 86.62 649 GLY A CA 1
ATOM 5119 C C . GLY A 1 649 ? -10.214 -14.505 13.592 1.00 86.62 649 GLY A C 1
ATOM 5120 O O . GLY A 1 649 ? -9.805 -15.455 12.935 1.00 86.62 649 GLY A O 1
ATOM 5121 N N . THR A 1 650 ? -9.832 -13.249 13.327 1.00 79.94 650 THR A N 1
ATOM 5122 C CA . THR A 1 650 ? -8.886 -12.844 12.274 1.00 79.94 650 THR A CA 1
ATOM 5123 C C . THR A 1 650 ? -7.411 -12.952 12.691 1.00 79.94 650 THR A C 1
ATOM 5125 O O . THR A 1 650 ? -6.563 -12.319 12.064 1.00 79.94 650 THR A O 1
ATOM 5128 N N . LEU A 1 651 ? -7.102 -13.628 13.801 1.00 83.88 651 LEU A N 1
ATOM 5129 C CA . LEU A 1 651 ? -5.732 -13.889 14.250 1.00 83.88 651 LEU A CA 1
ATOM 5130 C C . LEU A 1 651 ? -5.305 -15.277 13.771 1.00 83.88 651 LEU A C 1
ATOM 5132 O O . LEU A 1 651 ? -6.046 -16.246 13.942 1.00 83.88 651 LEU A O 1
ATOM 5136 N N . ALA A 1 652 ? -4.099 -15.381 13.212 1.00 82.06 652 ALA A N 1
ATOM 5137 C CA . ALA A 1 652 ? -3.547 -16.659 12.777 1.00 82.06 652 ALA A CA 1
ATOM 5138 C C . ALA A 1 652 ? -3.406 -17.630 13.966 1.00 82.06 652 ALA A C 1
ATOM 5140 O O . ALA A 1 652 ? -3.233 -17.220 15.118 1.00 82.06 652 ALA A O 1
ATOM 5141 N N . LYS A 1 653 ? -3.469 -18.941 13.710 1.00 82.31 653 LYS A N 1
ATOM 5142 C CA . LYS A 1 653 ? -3.500 -19.976 14.758 1.00 82.31 653 LYS A CA 1
ATOM 5143 C C . LYS A 1 653 ? -2.253 -19.920 15.658 1.00 82.31 653 LYS A C 1
ATOM 5145 O O . LYS A 1 653 ? -1.177 -20.367 15.277 1.00 82.31 653 LYS A O 1
ATOM 5150 N N . GLY A 1 654 ? -2.420 -19.406 16.879 1.00 86.06 654 GLY A N 1
ATOM 5151 C CA . GLY A 1 654 ? -1.344 -19.222 17.867 1.00 86.06 654 GLY A CA 1
ATOM 5152 C C . GLY A 1 654 ? -0.777 -17.796 17.956 1.00 86.06 654 GLY A C 1
ATOM 5153 O O . GLY A 1 654 ? 0.008 -17.516 18.862 1.00 86.06 654 GLY A O 1
ATOM 5154 N N . GLN A 1 655 ? -1.200 -16.880 17.082 1.00 90.25 655 GLN A N 1
ATOM 5155 C CA . GLN A 1 655 ? -0.886 -15.456 17.176 1.00 90.25 655 GLN A CA 1
ATOM 5156 C C . GLN A 1 655 ? -1.548 -14.847 18.423 1.00 90.25 655 GLN A C 1
ATOM 5158 O O . GLN A 1 655 ? -2.746 -15.014 18.656 1.00 90.25 655 GLN A O 1
ATOM 5163 N N . LYS A 1 656 ? -0.773 -14.113 19.229 1.00 93.69 656 LYS A N 1
ATOM 5164 C CA . LYS A 1 656 ? -1.317 -13.346 20.359 1.00 93.69 656 LYS A CA 1
ATOM 5165 C C . LYS A 1 656 ? -2.000 -12.059 19.872 1.00 93.69 656 LYS A C 1
ATOM 5167 O O . LYS A 1 656 ? -1.494 -11.444 18.931 1.00 93.69 656 LYS A O 1
ATOM 5172 N N . PRO A 1 657 ? -3.070 -11.594 20.542 1.00 95.94 657 PRO A N 1
ATOM 5173 C CA . PRO A 1 657 ? -3.610 -10.261 20.308 1.00 95.94 657 PRO A CA 1
ATOM 5174 C C . PRO A 1 657 ? -2.593 -9.151 20.615 1.00 95.94 657 PRO A C 1
ATOM 5176 O O . PRO A 1 657 ? -1.810 -9.246 21.558 1.00 95.94 657 PRO A O 1
ATOM 5179 N N . ASN A 1 658 ? -2.653 -8.066 19.847 1.00 94.62 658 ASN A N 1
ATOM 5180 C CA . ASN A 1 658 ? -1.757 -6.904 19.878 1.00 94.62 658 ASN A CA 1
ATOM 5181 C C . ASN A 1 658 ? -2.074 -5.919 21.034 1.00 94.62 658 ASN A C 1
ATOM 5183 O O . ASN A 1 658 ? -1.927 -4.705 20.894 1.00 94.62 658 ASN A O 1
ATOM 5187 N N . GLY A 1 659 ? -2.559 -6.422 22.171 1.00 96.94 659 GLY A N 1
ATOM 5188 C CA . GLY A 1 659 ? -3.081 -5.630 23.293 1.00 96.94 659 GLY A CA 1
ATOM 5189 C C . GLY A 1 659 ? -4.598 -5.756 23.476 1.00 96.94 659 GLY A C 1
ATOM 5190 O O . GLY A 1 659 ? -5.236 -6.649 22.908 1.00 96.94 659 GLY A O 1
ATOM 5191 N N . ILE A 1 660 ? -5.167 -4.869 24.302 1.00 98.31 660 ILE A N 1
ATOM 5192 C CA . ILE A 1 660 ? -6.564 -4.932 24.761 1.00 98.31 660 ILE A CA 1
ATOM 5193 C C . ILE A 1 660 ? -7.296 -3.606 24.509 1.00 98.31 660 ILE A C 1
ATOM 5195 O O . ILE A 1 660 ? -6.787 -2.539 24.855 1.00 98.31 660 ILE A O 1
ATOM 5199 N N . LEU A 1 661 ? -8.517 -3.692 23.974 1.00 98.50 661 LEU A N 1
ATOM 5200 C CA . LEU A 1 661 ? -9.519 -2.626 23.969 1.00 98.50 661 LEU A CA 1
ATOM 5201 C C . LEU A 1 661 ? -10.593 -2.913 25.029 1.00 98.50 661 LEU A C 1
ATOM 5203 O O . LEU A 1 661 ? -11.497 -3.729 24.839 1.00 98.50 661 LEU A O 1
ATOM 5207 N N . CYS A 1 662 ? -10.483 -2.234 26.163 1.00 98.38 662 CYS A N 1
ATOM 5208 C CA . CYS A 1 662 ? -11.494 -2.225 27.206 1.00 98.38 662 CYS A CA 1
ATOM 5209 C C . CYS A 1 662 ? -12.678 -1.340 26.792 1.00 98.38 662 CYS A C 1
ATOM 5211 O O . CYS A 1 662 ? -12.492 -0.212 26.337 1.00 98.38 662 CYS A O 1
ATOM 5213 N N . PHE A 1 663 ? -13.899 -1.831 26.989 1.00 95.56 663 PHE A N 1
ATOM 5214 C CA . PHE A 1 663 ? -15.128 -1.087 26.721 1.00 95.56 663 PHE A CA 1
ATOM 5215 C C . PHE A 1 663 ? -16.094 -1.180 27.903 1.00 95.56 663 PHE A C 1
ATOM 5217 O O . PHE A 1 663 ? -16.466 -2.280 28.306 1.00 95.56 663 PHE A O 1
ATOM 5224 N N . CYS A 1 664 ? -16.567 -0.052 28.428 1.00 95.19 664 CYS A N 1
ATOM 5225 C CA . CYS A 1 664 ? -17.579 -0.039 29.481 1.00 95.19 664 CYS A CA 1
ATOM 5226 C C . CYS A 1 664 ? -18.763 0.878 29.156 1.00 95.19 664 CYS A C 1
ATOM 5228 O O . CYS A 1 664 ? -18.639 1.982 28.620 1.00 95.19 664 CYS A O 1
ATOM 5230 N N . THR A 1 665 ? -19.957 0.394 29.483 1.00 93.81 665 THR A N 1
ATOM 5231 C CA . THR A 1 665 ? -21.223 1.081 29.229 1.00 93.81 665 THR A CA 1
ATOM 5232 C C . THR A 1 665 ? -22.296 0.553 30.174 1.00 93.81 665 THR A C 1
ATOM 5234 O O . THR A 1 665 ? -22.153 -0.522 30.761 1.00 93.81 665 THR A O 1
ATOM 5237 N N . TRP A 1 666 ? -23.380 1.307 30.310 1.00 92.44 666 TRP A N 1
ATOM 5238 C CA . TRP A 1 666 ? -24.577 0.839 30.989 1.00 92.44 666 TRP A CA 1
ATOM 5239 C C . TRP A 1 666 ? -25.442 0.064 29.999 1.00 92.44 666 TRP A C 1
ATOM 5241 O O . TRP A 1 666 ? -25.756 0.584 28.930 1.00 92.44 666 TRP A O 1
ATOM 5251 N N . GLN A 1 667 ? -25.838 -1.157 30.347 1.00 91.12 667 GLN A N 1
ATOM 5252 C CA . GLN A 1 667 ? -26.863 -1.923 29.638 1.00 91.12 667 GLN A CA 1
ATOM 5253 C C . GLN A 1 667 ? -27.862 -2.483 30.648 1.00 91.12 667 GLN A C 1
ATOM 5255 O O . GLN A 1 667 ? -27.493 -2.831 31.768 1.00 91.12 667 GLN A O 1
ATOM 5260 N N . GLN A 1 668 ? -29.119 -2.632 30.238 1.00 88.31 668 GLN A N 1
ATOM 5261 C CA . GLN A 1 668 ? -30.128 -3.298 31.064 1.00 88.31 668 GLN A CA 1
ATOM 5262 C C . GLN A 1 668 ? -29.853 -4.807 31.216 1.00 88.31 668 GLN A C 1
ATOM 5264 O O . GLN A 1 668 ? -30.221 -5.394 32.228 1.00 88.31 668 GLN A O 1
ATOM 5269 N N . GLU A 1 669 ? -29.156 -5.421 30.253 1.00 92.94 669 GLU A N 1
ATOM 5270 C CA . GLU A 1 669 ? -28.808 -6.843 30.263 1.00 92.94 669 GLU A CA 1
ATOM 5271 C C . GLU A 1 669 ? -27.368 -7.109 29.790 1.00 92.94 669 GLU A C 1
ATOM 5273 O O . GLU A 1 669 ? -26.846 -6.444 28.893 1.00 92.94 669 GLU A O 1
ATOM 5278 N N . ASP A 1 670 ? -26.763 -8.172 30.332 1.00 94.19 670 ASP A N 1
ATOM 5279 C CA . ASP A 1 670 ? -25.504 -8.766 29.851 1.00 94.19 670 ASP A CA 1
ATOM 5280 C C . ASP A 1 670 ? -25.571 -9.167 28.354 1.00 94.19 670 ASP A C 1
ATOM 5282 O O . ASP A 1 670 ? -24.560 -9.164 27.646 1.00 94.19 670 ASP A O 1
ATOM 5286 N N . THR A 1 671 ? -26.763 -9.537 27.870 1.00 93.38 671 THR A N 1
ATOM 5287 C CA . THR A 1 671 ? -27.036 -10.021 26.505 1.00 93.38 671 THR A CA 1
ATOM 5288 C C . THR A 1 671 ? -26.681 -8.977 25.446 1.00 93.38 671 THR A C 1
ATOM 5290 O O . THR A 1 671 ? -26.053 -9.314 24.441 1.00 93.38 671 THR A O 1
ATOM 5293 N N . SER A 1 672 ? -26.991 -7.702 25.692 1.00 92.44 672 SER A N 1
ATOM 5294 C CA . SER A 1 672 ? -26.686 -6.592 24.786 1.00 92.44 672 SER A CA 1
ATOM 5295 C C . SER A 1 672 ? -25.183 -6.368 24.609 1.00 92.44 672 SER A C 1
ATOM 5297 O O . SER A 1 672 ? -24.740 -6.096 23.494 1.00 92.44 672 SER A O 1
ATOM 5299 N N . LEU A 1 673 ? -24.373 -6.560 25.661 1.00 92.12 673 LEU A N 1
ATOM 5300 C CA . LEU A 1 673 ? -22.908 -6.515 25.546 1.00 92.12 673 LEU A CA 1
ATOM 5301 C C . LEU A 1 673 ? -22.383 -7.664 24.680 1.00 92.12 673 LEU A C 1
ATOM 5303 O O . LEU A 1 673 ? -21.572 -7.443 23.783 1.00 92.12 673 LEU A O 1
ATOM 5307 N N . VAL A 1 674 ? -22.878 -8.886 24.902 1.00 94.44 674 VAL A N 1
ATOM 5308 C CA . VAL A 1 674 ? -22.492 -10.064 24.107 1.00 94.44 674 VAL A CA 1
ATOM 5309 C C . VAL A 1 674 ? -22.903 -9.904 22.641 1.00 94.44 674 VAL A C 1
ATOM 5311 O O . VAL A 1 674 ? -22.126 -10.237 21.749 1.00 94.44 674 VAL A O 1
ATOM 5314 N N . ASN A 1 675 ? -24.088 -9.357 22.370 1.00 91.81 675 ASN A N 1
ATOM 5315 C CA . ASN A 1 675 ? -24.546 -9.083 21.010 1.00 91.81 675 ASN A CA 1
ATOM 5316 C C . ASN A 1 675 ? -23.727 -7.964 20.348 1.00 91.81 675 ASN A C 1
ATOM 5318 O O . ASN A 1 675 ? -23.386 -8.087 19.174 1.00 91.81 675 ASN A O 1
ATOM 5322 N N . ARG A 1 676 ? -23.309 -6.935 21.098 1.00 93.31 676 ARG A N 1
ATOM 5323 C CA . ARG A 1 676 ? -22.381 -5.908 20.600 1.00 93.31 676 ARG A CA 1
ATOM 5324 C C . ARG A 1 676 ? -20.998 -6.485 20.270 1.00 93.31 676 ARG A C 1
ATOM 5326 O O . ARG A 1 676 ? -20.469 -6.161 19.218 1.00 93.31 676 ARG A O 1
ATOM 5333 N N . LEU A 1 677 ? -20.453 -7.397 21.085 1.00 94.12 677 LEU A N 1
ATOM 5334 C CA . LEU A 1 677 ? -19.196 -8.112 20.785 1.00 94.12 677 LEU A CA 1
ATOM 5335 C C . LEU A 1 677 ? -19.290 -9.049 19.564 1.00 94.12 677 LEU A C 1
ATOM 5337 O O . LEU A 1 677 ? -18.279 -9.302 18.906 1.00 94.12 677 LEU A O 1
ATOM 5341 N N . LYS A 1 678 ? -20.480 -9.593 19.276 1.00 90.44 678 LYS A N 1
ATOM 5342 C CA . LYS A 1 678 ? -20.752 -10.385 18.062 1.00 90.44 678 LYS A CA 1
ATOM 5343 C C . LYS A 1 678 ? -20.935 -9.519 16.817 1.00 90.44 678 LYS A C 1
ATOM 5345 O O . LYS A 1 678 ? -20.722 -10.021 15.719 1.00 90.44 678 LYS A O 1
ATOM 5350 N N . SER A 1 679 ? -21.362 -8.266 16.979 1.00 86.19 679 SER A N 1
ATOM 5351 C CA . SER A 1 679 ? -21.637 -7.367 15.863 1.00 86.19 679 SER A CA 1
ATOM 5352 C C . SER A 1 679 ? -20.354 -7.059 15.103 1.00 86.19 679 SER A C 1
ATOM 5354 O O . SER A 1 679 ? -19.488 -6.340 15.597 1.00 86.19 679 SER A O 1
ATOM 5356 N N . THR A 1 680 ? -20.262 -7.562 13.875 1.00 80.00 680 THR A N 1
ATOM 5357 C CA . THR A 1 680 ? -19.249 -7.131 12.911 1.00 80.00 680 THR A CA 1
ATOM 5358 C C . THR A 1 680 ? -19.361 -5.644 12.608 1.00 80.00 680 THR A C 1
ATOM 5360 O O . THR A 1 680 ? -18.355 -5.055 12.245 1.00 80.00 680 THR A O 1
ATOM 5363 N N . ASP A 1 681 ? -20.535 -5.026 12.785 1.00 77.12 681 ASP A N 1
ATOM 5364 C CA . ASP A 1 681 ? -20.833 -3.657 12.343 1.00 77.12 681 ASP A CA 1
ATOM 5365 C C . ASP A 1 681 ? -20.487 -2.561 13.360 1.00 77.12 681 ASP A C 1
ATOM 5367 O O . ASP A 1 681 ? -20.474 -1.378 13.019 1.00 77.12 681 ASP A O 1
ATOM 5371 N N . ASP A 1 682 ? -20.145 -2.939 14.593 1.00 91.25 682 ASP A N 1
ATOM 5372 C CA . ASP A 1 682 ? -19.702 -2.001 15.624 1.00 91.25 682 ASP A CA 1
ATOM 5373 C C . ASP A 1 682 ? -18.296 -1.439 15.329 1.00 91.25 682 ASP A C 1
ATOM 5375 O O . ASP A 1 682 ? -17.357 -2.177 15.036 1.00 91.25 682 ASP A O 1
ATOM 5379 N N . TYR A 1 683 ? -18.121 -0.119 15.440 1.00 91.81 683 TYR A N 1
ATOM 5380 C CA . TYR A 1 683 ? -16.868 0.555 15.074 1.00 91.81 683 TYR A CA 1
ATOM 5381 C C . TYR A 1 683 ? -15.673 0.206 15.983 1.00 91.81 683 TYR A C 1
ATOM 5383 O O . TYR A 1 683 ? -14.531 0.241 15.523 1.00 91.81 683 TYR A O 1
ATOM 5391 N N . LEU A 1 684 ? -15.911 -0.172 17.245 1.00 95.31 684 LEU A N 1
ATOM 5392 C CA . LEU A 1 684 ? -14.873 -0.632 18.174 1.00 95.31 684 LEU A CA 1
ATOM 5393 C C . LEU A 1 684 ? -14.511 -2.093 17.902 1.00 95.31 684 LEU A C 1
ATOM 5395 O O . LEU A 1 684 ? -13.346 -2.460 18.035 1.00 95.31 684 LEU A O 1
ATOM 5399 N N . VAL A 1 685 ? -15.478 -2.909 17.473 1.00 95.12 685 VAL A N 1
ATOM 5400 C CA . VAL A 1 685 ? -15.222 -4.269 16.979 1.00 95.12 685 VAL A CA 1
ATOM 5401 C C . VAL A 1 685 ? -14.423 -4.223 15.671 1.00 95.12 685 VAL A C 1
ATOM 5403 O O . VAL A 1 685 ? -13.375 -4.865 15.598 1.00 95.12 685 VAL A O 1
ATOM 5406 N N . LYS A 1 686 ? -14.815 -3.388 14.692 1.00 88.38 686 LYS A N 1
ATOM 5407 C CA . LYS A 1 686 ? -14.037 -3.170 13.453 1.00 88.38 686 LYS A CA 1
ATOM 5408 C C . LYS A 1 686 ? -12.620 -2.668 13.757 1.00 88.38 686 LYS A C 1
ATOM 5410 O O . LYS A 1 686 ? -11.668 -3.156 13.152 1.00 88.38 686 LYS A O 1
ATOM 5415 N N . LEU A 1 687 ? -12.446 -1.760 14.725 1.00 94.12 687 LEU A N 1
ATOM 5416 C CA . LEU A 1 687 ? -11.126 -1.329 15.210 1.00 94.12 687 LEU A CA 1
ATOM 5417 C C . LEU A 1 687 ? -10.328 -2.484 15.838 1.00 94.12 687 LEU A C 1
ATOM 5419 O O . LEU A 1 687 ? -9.160 -2.669 15.493 1.00 94.12 687 LEU A O 1
ATOM 5423 N N . ALA A 1 688 ? -10.936 -3.255 16.741 1.00 95.75 688 ALA A N 1
ATOM 5424 C CA . ALA A 1 688 ? -10.277 -4.361 17.429 1.00 95.75 688 ALA A CA 1
ATOM 5425 C C . ALA A 1 688 ? -9.829 -5.451 16.449 1.00 95.75 688 ALA A C 1
ATOM 5427 O O . ALA A 1 688 ? -8.672 -5.864 16.499 1.00 95.75 688 ALA A O 1
ATOM 5428 N N . ASP A 1 689 ? -10.676 -5.849 15.499 1.00 90.94 689 ASP A N 1
ATOM 5429 C CA . ASP A 1 689 ? -10.299 -6.798 14.449 1.00 90.94 689 ASP A CA 1
ATOM 5430 C C . ASP A 1 689 ? -9.197 -6.214 13.546 1.00 90.94 689 ASP A C 1
ATOM 5432 O O . ASP A 1 689 ? -8.156 -6.854 13.355 1.00 90.94 689 ASP A O 1
ATOM 5436 N N . ARG A 1 690 ? -9.345 -4.963 13.070 1.00 87.50 690 ARG A N 1
ATOM 5437 C CA . ARG A 1 690 ? -8.358 -4.247 12.229 1.00 87.50 690 ARG A CA 1
ATOM 5438 C C . ARG A 1 690 ? -6.991 -4.058 12.891 1.00 87.50 690 ARG A C 1
ATOM 5440 O O . ARG A 1 690 ? -5.986 -4.045 12.180 1.00 87.50 690 ARG A O 1
ATOM 5447 N N . GLN A 1 691 ? -6.927 -3.960 14.217 1.00 93.62 691 GLN A N 1
ATOM 5448 C CA . GLN A 1 691 ? -5.677 -3.810 14.976 1.00 93.62 691 GLN A CA 1
ATOM 5449 C C . GLN A 1 691 ? -5.208 -5.110 15.663 1.00 93.62 691 GLN A C 1
ATOM 5451 O O . GLN A 1 691 ? -4.091 -5.165 16.176 1.00 93.62 691 GLN A O 1
ATOM 5456 N N . GLY A 1 692 ? -6.019 -6.176 15.623 1.00 94.62 692 GLY A N 1
ATOM 5457 C CA . GLY A 1 692 ? -5.720 -7.480 16.225 1.00 94.62 692 GLY A CA 1
ATOM 5458 C C . GLY A 1 692 ? -5.814 -7.491 17.754 1.00 94.62 692 GLY A C 1
ATOM 5459 O O . GLY A 1 692 ? -5.062 -8.214 18.397 1.00 94.62 692 GLY A O 1
ATOM 5460 N N . LEU A 1 693 ? -6.678 -6.664 18.345 1.00 97.62 693 LEU A N 1
ATOM 5461 C CA . LEU A 1 693 ? -6.819 -6.484 19.793 1.00 97.62 693 LEU A CA 1
ATOM 5462 C C . LEU A 1 693 ? -7.823 -7.472 20.389 1.00 97.62 693 LEU A C 1
ATOM 5464 O O . LEU A 1 693 ? -8.900 -7.680 19.833 1.00 97.62 693 LEU A O 1
ATOM 5468 N N . ALA A 1 694 ? -7.536 -7.989 21.582 1.00 98.19 694 ALA A N 1
ATOM 5469 C CA . ALA A 1 694 ? -8.590 -8.560 22.412 1.00 98.19 694 ALA A CA 1
ATOM 5470 C C . ALA A 1 694 ? -9.532 -7.433 22.866 1.00 98.19 694 ALA A C 1
ATOM 5472 O O . ALA A 1 694 ? -9.080 -6.314 23.106 1.00 98.19 694 ALA A O 1
ATOM 5473 N N . MET A 1 695 ? -10.823 -7.710 23.037 1.00 98.31 695 MET A N 1
ATOM 5474 C CA . MET A 1 695 ? -11.730 -6.784 23.726 1.00 98.31 695 MET A CA 1
ATOM 5475 C C . MET A 1 695 ? -12.117 -7.348 25.086 1.00 98.31 695 MET A C 1
ATOM 5477 O O . MET A 1 695 ? -12.341 -8.553 25.213 1.00 98.31 695 MET A O 1
ATOM 5481 N N . VAL A 1 696 ? -12.243 -6.478 26.087 1.00 98.19 696 VAL A N 1
ATOM 5482 C CA . VAL A 1 696 ? -12.821 -6.828 27.392 1.00 98.19 696 VAL A CA 1
ATOM 5483 C C . VAL A 1 696 ? -13.907 -5.818 27.735 1.00 98.19 696 VAL A C 1
ATOM 5485 O O . VAL A 1 696 ? -13.670 -4.614 27.707 1.00 98.19 696 VAL A O 1
ATOM 5488 N N . THR A 1 697 ? -15.109 -6.286 28.062 1.00 97.56 697 THR A N 1
ATOM 5489 C CA . THR A 1 697 ? -16.228 -5.409 28.427 1.00 97.56 697 THR A CA 1
ATOM 5490 C C . THR A 1 697 ? -16.966 -5.886 29.669 1.00 97.56 697 THR A C 1
ATOM 5492 O O . THR A 1 697 ? -16.955 -7.072 29.997 1.00 97.56 697 THR A O 1
ATOM 5495 N N . TRP A 1 698 ? -17.578 -4.945 30.381 1.00 96.38 698 TRP A N 1
ATOM 5496 C CA . TRP A 1 698 ? -18.386 -5.177 31.572 1.00 96.38 698 TRP A CA 1
ATOM 5497 C C . TRP A 1 698 ? -19.539 -4.173 31.629 1.00 96.38 698 TRP A C 1
ATOM 5499 O O . TRP A 1 698 ? -19.459 -3.074 31.071 1.00 96.38 698 TRP A O 1
ATOM 5509 N N . ASN A 1 699 ? -20.615 -4.562 32.309 1.00 94.88 699 ASN A N 1
ATOM 5510 C CA . ASN A 1 699 ? -21.780 -3.710 32.514 1.00 94.88 699 ASN A CA 1
ATOM 5511 C C . ASN A 1 699 ? -21.538 -2.751 33.693 1.00 94.88 699 ASN A C 1
ATOM 5513 O O . ASN A 1 699 ? -20.953 -3.141 34.702 1.00 94.88 699 ASN A O 1
ATOM 5517 N N . THR A 1 700 ? -22.005 -1.507 33.583 1.00 92.12 700 THR A N 1
ATOM 5518 C CA . THR A 1 700 ? -21.948 -0.499 34.660 1.00 92.12 700 THR A CA 1
ATOM 5519 C C . THR A 1 700 ? -23.294 -0.267 35.359 1.00 92.12 700 THR A C 1
ATOM 5521 O O . THR A 1 700 ? -23.456 0.704 36.101 1.00 92.12 700 THR A O 1
ATOM 5524 N N . ALA A 1 701 ? -24.275 -1.150 35.140 1.00 88.56 701 ALA A N 1
ATOM 5525 C CA . ALA A 1 701 ? -25.565 -1.129 35.829 1.00 88.56 701 ALA A CA 1
ATOM 5526 C C . ALA A 1 701 ? -25.462 -1.421 37.334 1.00 88.56 701 ALA A C 1
ATOM 5528 O O . ALA A 1 701 ? -26.021 -0.669 38.131 1.00 88.56 701 ALA A O 1
ATOM 5529 N N . ASP A 1 702 ? -24.722 -2.465 37.711 1.00 83.06 702 ASP A N 1
ATOM 5530 C CA . ASP A 1 702 ? -24.857 -3.108 39.025 1.00 83.06 702 ASP A CA 1
ATOM 5531 C C . ASP A 1 702 ? -24.401 -2.208 40.202 1.00 83.06 702 ASP A C 1
ATOM 5533 O O . ASP A 1 702 ? -25.049 -2.179 41.244 1.00 83.06 702 ASP A O 1
ATOM 5537 N N . LEU A 1 703 ? -23.354 -1.385 40.028 1.00 81.19 703 LEU A N 1
ATOM 5538 C CA . LEU A 1 703 ? -22.824 -0.497 41.088 1.00 81.19 703 LEU A CA 1
ATOM 5539 C C . LEU A 1 703 ? -23.725 0.719 41.394 1.00 81.19 703 LEU A C 1
ATOM 5541 O O . LEU A 1 703 ? -23.547 1.381 42.414 1.00 81.19 703 LEU A O 1
ATOM 5545 N N . LEU A 1 704 ? -24.652 1.070 40.495 1.00 77.31 704 LEU A N 1
ATOM 5546 C CA . LEU A 1 704 ? -25.465 2.286 40.591 1.00 77.31 704 LEU A CA 1
ATOM 5547 C C . LEU A 1 704 ? -26.948 1.974 40.398 1.00 77.31 704 LEU A C 1
ATOM 5549 O O . LEU A 1 704 ? -27.479 2.069 39.284 1.00 77.31 704 LEU A O 1
ATOM 5553 N N . SER A 1 705 ? -27.608 1.679 41.525 1.00 74.12 705 SER A N 1
ATOM 5554 C CA . SER A 1 705 ? -29.058 1.477 41.646 1.00 74.12 705 SER A CA 1
ATOM 5555 C C . SER A 1 705 ? -29.847 2.392 40.693 1.00 74.12 705 SER A C 1
ATOM 5557 O O . SER A 1 705 ? -29.670 3.614 40.744 1.00 74.12 705 SER A O 1
ATOM 5559 N N . PRO A 1 706 ? -30.743 1.853 39.838 1.00 72.00 706 PRO A N 1
ATOM 5560 C CA . PRO A 1 706 ? -31.478 2.640 38.843 1.00 72.00 706 PRO A CA 1
ATOM 5561 C C . PRO A 1 706 ? -32.271 3.829 39.406 1.00 72.00 706 PRO A C 1
ATOM 5563 O O . PRO A 1 706 ? -32.574 4.762 38.667 1.00 72.00 706 PRO A O 1
ATOM 5566 N N . LYS A 1 707 ? -32.585 3.818 40.709 1.00 76.75 707 LYS A N 1
ATOM 5567 C CA . LYS A 1 707 ? -33.304 4.896 41.407 1.00 76.75 707 LYS A CA 1
ATOM 5568 C C . LYS A 1 707 ? -32.426 6.116 41.735 1.00 76.75 707 LYS A C 1
ATOM 5570 O O . LYS A 1 707 ? -32.968 7.186 41.999 1.00 76.75 707 LYS A O 1
ATOM 5575 N N . VAL A 1 708 ? -31.096 5.985 41.726 1.00 74.19 708 VAL A N 1
ATOM 5576 C CA . VAL A 1 708 ? -30.165 7.068 42.088 1.00 74.19 708 VAL A CA 1
ATOM 5577 C C . VAL A 1 708 ? -29.980 8.024 40.907 1.00 74.19 708 VAL A C 1
ATOM 5579 O O . VAL A 1 708 ? -29.309 7.709 39.920 1.00 74.19 708 VAL A O 1
ATOM 5582 N N . LYS A 1 709 ? -30.559 9.226 41.014 1.00 76.81 709 LYS A N 1
ATOM 5583 C CA . LYS A 1 709 ? -30.312 10.332 40.080 1.00 76.81 709 LYS A CA 1
ATOM 5584 C C . LYS A 1 709 ? -28.985 11.006 40.429 1.00 76.81 709 LYS A C 1
ATOM 5586 O O . LYS A 1 709 ? -28.867 11.644 41.468 1.00 76.81 709 LYS A O 1
ATOM 5591 N N . ILE A 1 710 ? -28.004 10.884 39.533 1.00 72.12 710 ILE A N 1
ATOM 5592 C CA . ILE A 1 710 ? -26.617 11.348 39.735 1.00 72.12 710 ILE A CA 1
ATOM 5593 C C . ILE A 1 710 ? -26.532 12.858 40.042 1.00 72.12 710 ILE A C 1
ATOM 5595 O O . ILE A 1 710 ? -25.670 13.276 40.805 1.00 72.12 710 ILE A O 1
ATOM 5599 N N . TYR A 1 711 ? -27.453 13.663 39.507 1.00 72.88 711 TYR A N 1
ATOM 5600 C CA . TYR A 1 711 ? -27.514 15.117 39.713 1.00 72.88 711 TYR A CA 1
ATOM 5601 C C . TYR A 1 711 ? -28.057 15.547 41.092 1.00 72.88 711 TYR A C 1
ATOM 5603 O O . TYR A 1 711 ? -28.053 16.733 41.401 1.00 72.88 711 TYR A O 1
ATOM 5611 N N . ASN A 1 712 ? -28.525 14.600 41.915 1.00 79.31 712 ASN A N 1
ATOM 5612 C CA . ASN A 1 712 ? -29.144 14.843 43.223 1.00 79.31 712 ASN A CA 1
ATOM 5613 C C . ASN A 1 712 ? -28.391 14.113 44.357 1.00 79.31 712 ASN A C 1
ATOM 5615 O O . ASN A 1 712 ? -28.993 13.750 45.367 1.00 79.31 712 ASN A O 1
ATOM 5619 N N . LEU A 1 713 ? -27.094 13.841 44.181 1.00 82.56 713 LEU A N 1
ATOM 5620 C CA . LEU A 1 713 ? -26.255 13.272 45.237 1.00 82.56 713 LEU A CA 1
ATOM 5621 C C . LEU A 1 713 ? -25.979 14.334 46.312 1.00 82.56 713 LEU A C 1
ATOM 5623 O O . LEU A 1 713 ? -25.580 15.452 45.998 1.00 82.56 713 LEU A O 1
ATOM 5627 N N . THR A 1 714 ? -26.174 13.975 47.581 1.00 87.62 714 THR A N 1
ATOM 5628 C CA . THR A 1 714 ? -25.649 14.752 48.716 1.00 87.62 714 THR A CA 1
ATOM 5629 C C . THR A 1 714 ? -24.153 14.449 48.907 1.00 87.62 714 THR A C 1
ATOM 5631 O O . THR A 1 714 ? -23.693 13.412 48.414 1.00 87.62 714 THR A O 1
ATOM 5634 N N . PRO A 1 715 ? -23.381 15.275 49.641 1.00 88.19 715 PRO A N 1
ATOM 5635 C CA . PRO A 1 715 ? -21.952 15.030 49.869 1.00 88.19 715 PRO A CA 1
ATOM 5636 C C . PRO A 1 715 ? -21.649 13.655 50.486 1.00 88.19 715 PRO A C 1
ATOM 5638 O O . PRO A 1 715 ? -20.652 13.021 50.150 1.00 88.19 715 PRO A O 1
ATOM 5641 N N . GLU A 1 716 ? -22.537 13.145 51.342 1.00 89.19 716 GLU A N 1
ATOM 5642 C CA . GLU A 1 716 ? -22.419 11.824 51.971 1.00 89.19 716 GLU A CA 1
ATOM 5643 C C . GLU A 1 716 ? -22.624 10.702 50.946 1.00 89.19 716 GLU A C 1
ATOM 5645 O O . GLU A 1 716 ? -21.881 9.721 50.942 1.00 89.19 716 GLU A O 1
ATOM 5650 N N . ASN A 1 717 ? -23.600 10.866 50.045 1.00 86.06 717 ASN A N 1
ATOM 5651 C CA . ASN A 1 717 ? -23.866 9.926 48.957 1.00 86.06 717 ASN A CA 1
ATOM 5652 C C . ASN A 1 717 ? -22.759 9.956 47.889 1.00 86.06 717 ASN A C 1
ATOM 5654 O O . ASN A 1 717 ? -22.447 8.921 47.303 1.00 86.06 717 ASN A O 1
ATOM 5658 N N . GLU A 1 718 ? -22.137 11.112 47.640 1.00 86.75 718 GLU A N 1
ATOM 5659 C CA . GLU A 1 718 ? -20.954 11.199 46.780 1.00 86.75 718 GLU A CA 1
ATOM 5660 C C . GLU A 1 718 ? -19.742 10.514 47.432 1.00 86.75 718 GLU A C 1
ATOM 5662 O O . GLU A 1 718 ? -19.066 9.724 46.773 1.00 86.75 718 GLU A O 1
ATOM 5667 N N . ALA A 1 719 ? -19.512 10.719 48.733 1.00 88.81 719 ALA A N 1
ATOM 5668 C CA . ALA A 1 719 ? -18.424 10.078 49.473 1.00 88.81 719 ALA A CA 1
ATOM 5669 C C . ALA A 1 719 ? -18.599 8.552 49.638 1.00 88.81 719 ALA A C 1
ATOM 5671 O O . ALA A 1 719 ? -17.610 7.816 49.615 1.00 88.81 719 ALA A O 1
ATOM 5672 N N . ASP A 1 720 ? -19.828 8.051 49.795 1.00 88.38 720 ASP A N 1
ATOM 5673 C CA . ASP A 1 720 ? -20.141 6.613 49.737 1.00 88.38 720 ASP A CA 1
ATOM 5674 C C . ASP A 1 720 ? -19.852 6.035 48.343 1.00 88.38 720 ASP A C 1
ATOM 5676 O O . ASP A 1 720 ? -19.153 5.028 48.200 1.00 88.38 720 ASP A O 1
ATOM 5680 N N . LEU A 1 721 ? -20.314 6.721 47.298 1.00 87.12 721 LEU A N 1
ATOM 5681 C CA . LEU A 1 721 ? -20.112 6.300 45.919 1.00 87.12 721 LEU A CA 1
ATOM 5682 C C . LEU A 1 721 ? -18.629 6.311 45.509 1.00 87.12 721 LEU A C 1
ATOM 5684 O O . LEU A 1 721 ? -18.185 5.406 44.807 1.00 87.12 721 LEU A O 1
ATOM 5688 N N . GLU A 1 722 ? -17.836 7.270 45.986 1.00 89.25 722 GLU A N 1
ATOM 5689 C CA . GLU A 1 722 ? -16.391 7.335 45.734 1.00 89.25 722 GLU A CA 1
ATOM 5690 C C . GLU A 1 722 ? -15.632 6.178 46.422 1.00 89.25 722 GLU A C 1
ATOM 5692 O O . GLU A 1 722 ? -14.722 5.588 45.830 1.00 89.25 722 GLU A O 1
ATOM 5697 N N . LYS A 1 723 ? -16.056 5.764 47.629 1.00 91.00 723 LYS A N 1
ATOM 5698 C CA . LYS A 1 723 ? -15.556 4.536 48.285 1.00 91.00 723 LYS A CA 1
ATOM 5699 C C . LYS A 1 723 ? -15.900 3.292 47.461 1.00 91.00 723 LYS A C 1
ATOM 5701 O O . LYS A 1 723 ? -15.036 2.437 47.257 1.00 91.00 723 LYS A O 1
ATOM 5706 N N . LYS A 1 724 ? -17.130 3.209 46.943 1.00 90.44 724 LYS A N 1
ATOM 5707 C CA . LYS A 1 724 ? -17.594 2.099 46.091 1.00 90.44 724 LYS A CA 1
ATOM 5708 C C . LYS A 1 724 ? -16.861 2.047 44.751 1.00 90.44 724 LYS A C 1
ATOM 5710 O O . LYS A 1 724 ? -16.502 0.956 44.316 1.00 90.44 724 LYS A O 1
ATOM 5715 N N . PHE A 1 725 ? -16.533 3.190 44.146 1.00 91.56 725 PHE A N 1
ATOM 5716 C CA . PHE A 1 725 ? -15.662 3.246 42.966 1.00 91.56 725 PHE A CA 1
ATOM 5717 C C . PHE A 1 725 ? -14.228 2.791 43.257 1.00 91.56 725 PHE A C 1
ATOM 5719 O O . PHE A 1 725 ? -13.643 2.098 42.426 1.00 91.56 725 PHE A O 1
ATOM 5726 N N . THR A 1 726 ? -13.668 3.101 44.431 1.00 91.94 726 THR A N 1
ATOM 5727 C CA . THR A 1 726 ? -12.352 2.577 44.837 1.00 91.94 726 THR A CA 1
ATOM 5728 C C . THR A 1 726 ? -12.374 1.059 45.011 1.00 91.94 726 THR A C 1
ATOM 5730 O O . THR A 1 726 ? -11.552 0.377 44.402 1.00 91.94 726 THR A O 1
ATOM 5733 N N . ALA A 1 727 ? -13.349 0.513 45.745 1.00 93.62 727 ALA A N 1
ATOM 5734 C CA . ALA A 1 727 ? -13.499 -0.936 45.899 1.00 93.62 727 ALA A CA 1
ATOM 5735 C C . ALA A 1 727 ? -13.736 -1.641 44.547 1.00 93.62 727 ALA A C 1
ATOM 5737 O O . ALA A 1 727 ? -13.122 -2.671 44.265 1.00 93.62 727 ALA A O 1
ATOM 5738 N N . PHE A 1 728 ? -14.571 -1.062 43.674 1.00 94.31 728 PHE A N 1
ATOM 5739 C CA . PHE A 1 728 ? -14.793 -1.585 42.323 1.00 94.31 728 PHE A CA 1
ATOM 5740 C C . PHE A 1 728 ? -13.513 -1.550 41.489 1.00 94.31 728 PHE A C 1
ATOM 5742 O O . PHE A 1 728 ? -13.234 -2.504 40.772 1.00 94.31 728 PHE A O 1
ATOM 5749 N N . GLY A 1 729 ? -12.715 -0.486 41.598 1.00 94.81 729 GLY A N 1
ATOM 5750 C CA . GLY A 1 729 ? -11.434 -0.361 40.913 1.00 94.81 729 GLY A CA 1
ATOM 5751 C C . GLY A 1 729 ? -10.454 -1.483 41.267 1.00 94.81 729 GLY A C 1
ATOM 5752 O O . GLY A 1 729 ? -9.842 -2.064 40.368 1.00 94.81 729 GLY A O 1
ATOM 5753 N N . GLU A 1 730 ? -10.342 -1.835 42.550 1.00 96.56 730 GLU A N 1
ATOM 5754 C CA . GLU A 1 730 ? -9.476 -2.931 42.998 1.00 96.56 730 GLU A CA 1
ATOM 5755 C C . GLU A 1 730 ? -9.951 -4.289 42.471 1.00 96.56 730 GLU A C 1
ATOM 5757 O O . GLU A 1 730 ? -9.161 -5.054 41.913 1.00 96.56 730 GLU A O 1
ATOM 5762 N N . GLU A 1 731 ? -11.247 -4.582 42.586 1.00 96.56 731 GLU A N 1
ATOM 5763 C CA . GLU A 1 731 ? -11.806 -5.864 42.147 1.00 96.56 731 GLU A CA 1
ATOM 5764 C C . GLU A 1 731 ? -11.837 -5.989 40.615 1.00 96.56 731 GLU A C 1
ATOM 5766 O O . GLU A 1 731 ? -11.573 -7.065 40.073 1.00 96.56 731 GLU A O 1
ATOM 5771 N N . TRP A 1 732 ? -12.031 -4.874 39.903 1.00 97.00 732 TRP A N 1
ATOM 5772 C CA . TRP A 1 732 ? -11.837 -4.770 38.457 1.00 97.00 732 TRP A CA 1
ATOM 5773 C C . TRP A 1 732 ? -10.399 -5.090 38.063 1.00 97.00 732 TRP A C 1
ATOM 5775 O O . TRP A 1 732 ? -10.171 -5.966 37.228 1.00 97.00 732 TRP A O 1
ATOM 5785 N N . ARG A 1 733 ? -9.415 -4.468 38.720 1.00 97.06 733 ARG A N 1
ATOM 5786 C CA . ARG A 1 733 ? -7.988 -4.713 38.475 1.00 97.06 733 ARG A CA 1
ATOM 5787 C C . ARG A 1 733 ? -7.605 -6.171 38.748 1.00 97.06 733 ARG A C 1
ATOM 5789 O O . ARG A 1 733 ? -6.856 -6.763 37.971 1.00 97.06 733 ARG A O 1
ATOM 5796 N N . ASN A 1 734 ? -8.167 -6.777 39.794 1.00 97.50 734 ASN A N 1
ATOM 5797 C CA . ASN A 1 734 ? -7.982 -8.194 40.120 1.00 97.50 734 ASN A CA 1
ATOM 5798 C C . ASN A 1 734 ? -8.618 -9.131 39.076 1.00 97.50 734 ASN A C 1
ATOM 5800 O O . ASN A 1 734 ? -8.003 -10.129 38.693 1.00 97.50 734 ASN A O 1
ATOM 5804 N N . GLY A 1 735 ? -9.831 -8.828 38.600 1.00 97.31 735 GLY A N 1
ATOM 5805 C CA . GLY A 1 735 ? -10.511 -9.587 37.544 1.00 97.31 735 GLY A CA 1
ATOM 5806 C C . GLY A 1 735 ? -9.786 -9.495 36.199 1.00 97.31 735 GLY A C 1
ATOM 5807 O O . GLY A 1 735 ? -9.540 -10.512 35.552 1.00 97.31 735 GLY A O 1
ATOM 5808 N N . ILE A 1 736 ? -9.357 -8.291 35.817 1.00 97.75 736 ILE A N 1
ATOM 5809 C CA . ILE A 1 736 ? -8.598 -8.030 34.590 1.00 97.75 736 ILE A CA 1
ATOM 5810 C C . ILE A 1 736 ? -7.270 -8.787 34.586 1.00 97.75 736 ILE A C 1
ATOM 5812 O O . ILE A 1 736 ? -6.955 -9.431 33.589 1.00 97.75 736 ILE A O 1
ATOM 5816 N N . LYS A 1 737 ? -6.518 -8.806 35.695 1.00 97.81 737 LYS A N 1
ATOM 5817 C CA . LYS A 1 737 ? -5.279 -9.601 35.786 1.00 97.81 737 LYS A CA 1
ATOM 5818 C C . LYS A 1 737 ? -5.512 -11.099 35.578 1.00 97.81 737 LYS A C 1
ATOM 5820 O O . LYS A 1 737 ? -4.717 -11.745 34.896 1.00 97.81 737 LYS A O 1
ATOM 5825 N N . LYS A 1 738 ? -6.613 -11.645 36.107 1.00 98.00 738 LYS A N 1
ATOM 5826 C CA . LYS A 1 738 ? -7.004 -13.050 35.891 1.00 98.00 738 LYS A CA 1
ATOM 5827 C C . LYS A 1 738 ? -7.331 -13.315 34.417 1.00 98.00 738 LYS A C 1
ATOM 5829 O O . LYS A 1 738 ? -6.801 -14.269 33.860 1.00 98.00 738 LYS A O 1
ATOM 5834 N N . VAL A 1 739 ? -8.102 -12.434 33.769 1.00 97.62 739 VAL A N 1
ATOM 5835 C CA . VAL A 1 739 ? -8.370 -12.490 32.317 1.00 97.62 739 VAL A CA 1
ATOM 5836 C C . VAL A 1 739 ? -7.076 -12.423 31.499 1.00 97.62 739 VAL A C 1
ATOM 5838 O O . VAL A 1 739 ? -6.874 -13.242 30.607 1.00 97.62 739 VAL A O 1
ATOM 5841 N N . CYS A 1 740 ? -6.175 -11.487 31.803 1.00 97.69 740 CYS A N 1
ATOM 5842 C CA . CYS A 1 740 ? -4.929 -11.328 31.050 1.00 97.69 740 CYS A CA 1
ATOM 5843 C C . CYS A 1 740 ? -4.031 -12.565 31.184 1.00 97.69 740 CYS A C 1
ATOM 5845 O O . CYS A 1 740 ? -3.498 -13.045 30.186 1.00 97.69 740 CYS A O 1
ATOM 5847 N N . SER A 1 741 ? -3.933 -13.139 32.387 1.00 97.31 741 SER A N 1
ATOM 5848 C CA . SER A 1 741 ? -3.214 -14.395 32.625 1.00 97.31 741 SER A CA 1
ATOM 5849 C C . SER A 1 741 ? -3.827 -15.574 31.855 1.00 97.31 741 SER A C 1
ATOM 5851 O O . SER A 1 741 ? -3.103 -16.284 31.157 1.00 97.31 741 SER A O 1
ATOM 5853 N N . GLU A 1 742 ? -5.151 -15.744 31.915 1.00 96.62 742 GLU A N 1
ATOM 5854 C CA . GLU A 1 742 ? -5.873 -16.840 31.254 1.00 96.62 742 GLU A CA 1
ATOM 5855 C C . GLU A 1 742 ? -5.736 -16.790 29.721 1.00 96.62 742 GLU A C 1
ATOM 5857 O O . GLU A 1 742 ? -5.394 -17.788 29.085 1.00 96.62 742 GLU A O 1
ATOM 5862 N N . PHE A 1 743 ? -5.943 -15.612 29.125 1.00 95.06 743 PHE A N 1
ATOM 5863 C CA . PHE A 1 743 ? -5.910 -15.405 27.672 1.00 95.06 743 PHE A CA 1
ATOM 5864 C C . PHE A 1 743 ? -4.518 -15.006 27.135 1.00 95.06 743 PHE A C 1
ATOM 5866 O O . PHE A 1 743 ? -4.373 -14.725 25.946 1.00 95.06 743 PHE A O 1
ATOM 5873 N N . LYS A 1 744 ? -3.477 -15.023 27.986 1.00 95.62 744 LYS A N 1
ATOM 5874 C CA . LYS A 1 744 ? -2.068 -14.698 27.665 1.00 95.62 744 LYS A CA 1
ATOM 5875 C C . LYS A 1 744 ? -1.861 -13.287 27.077 1.00 95.62 744 LYS A C 1
ATOM 5877 O O . LYS A 1 744 ? -1.003 -13.097 26.208 1.00 95.62 744 LYS A O 1
ATOM 5882 N N . LEU A 1 745 ? -2.644 -12.325 27.569 1.00 96.06 745 LEU A N 1
ATOM 5883 C CA . LEU A 1 745 ? -2.655 -10.904 27.199 1.00 96.06 745 LEU A CA 1
ATOM 5884 C C . LEU A 1 745 ? -1.767 -10.067 28.143 1.00 96.06 745 LEU A C 1
ATOM 5886 O O . LEU A 1 745 ? -1.383 -10.522 29.219 1.00 96.06 745 LEU A O 1
ATOM 5890 N N . GLU A 1 746 ? -1.477 -8.825 27.757 1.00 95.50 746 GLU A N 1
ATOM 5891 C CA . GLU A 1 746 ? -0.751 -7.841 28.577 1.00 95.50 746 GLU A CA 1
ATOM 5892 C C . GLU A 1 746 ? -1.709 -7.146 29.572 1.00 95.50 746 GLU A C 1
ATOM 5894 O O . GLU A 1 746 ? -2.790 -6.717 29.174 1.00 95.50 746 GLU A O 1
ATOM 5899 N N . ASP A 1 747 ? -1.332 -7.000 30.855 1.00 96.25 747 ASP A N 1
ATOM 5900 C CA . ASP A 1 747 ? -2.166 -6.356 31.899 1.00 96.25 747 ASP A CA 1
ATOM 5901 C C . ASP A 1 747 ? -1.955 -4.827 32.029 1.00 96.25 747 ASP A C 1
ATOM 5903 O O . ASP A 1 747 ? -2.388 -4.200 33.006 1.00 96.25 747 ASP A O 1
ATOM 5907 N N . SER A 1 748 ? -1.320 -4.223 31.020 1.00 96.94 748 SER A N 1
ATOM 5908 C CA . SER A 1 748 ? -1.001 -2.794 30.915 1.00 96.94 748 SER A CA 1
ATOM 5909 C C . SER A 1 748 ? -1.047 -2.307 29.458 1.00 96.94 748 SER A C 1
ATOM 5911 O O . SER A 1 748 ? -1.240 -3.099 28.537 1.00 96.94 748 SER A O 1
ATOM 5913 N N . GLY A 1 749 ? -0.918 -0.993 29.236 1.00 97.19 749 GLY A N 1
ATOM 5914 C CA . GLY A 1 749 ? -0.958 -0.399 27.892 1.00 97.19 749 GLY A CA 1
ATOM 5915 C C . GLY A 1 749 ? -2.307 -0.532 27.168 1.00 97.19 749 GLY A C 1
ATOM 5916 O O . GLY A 1 749 ? -2.349 -0.477 25.941 1.00 97.19 749 GLY A O 1
ATOM 5917 N N . MET A 1 750 ? -3.404 -0.717 27.907 1.00 98.62 750 MET A N 1
ATOM 5918 C CA . MET A 1 750 ? -4.740 -0.940 27.351 1.00 98.62 750 MET A CA 1
ATOM 5919 C C . MET A 1 750 ? -5.331 0.332 26.739 1.00 98.62 750 MET A C 1
ATOM 5921 O O . MET A 1 750 ? -5.061 1.447 27.188 1.00 98.62 750 MET A O 1
ATOM 5925 N N . LEU A 1 751 ? -6.204 0.158 25.753 1.00 98.75 751 LEU A N 1
ATOM 5926 C CA . LEU A 1 751 ? -7.124 1.197 25.300 1.00 98.75 751 LEU A CA 1
ATOM 5927 C C . LEU A 1 751 ? -8.417 1.094 26.118 1.00 98.75 751 LEU A C 1
ATOM 5929 O O . LEU A 1 751 ? -8.846 -0.017 26.424 1.00 98.75 751 LEU A O 1
ATOM 5933 N N . LEU A 1 752 ? -9.054 2.211 26.466 1.00 98.69 752 LEU A N 1
ATOM 5934 C CA . LEU A 1 752 ? -10.291 2.224 27.255 1.00 98.69 752 LEU A CA 1
ATOM 5935 C C . LEU A 1 752 ? -11.324 3.179 26.656 1.00 98.69 752 LEU A C 1
ATOM 5937 O O . LEU A 1 752 ? -11.111 4.387 26.666 1.00 98.69 752 LEU A O 1
ATOM 5941 N N . TYR A 1 753 ? -12.462 2.656 26.202 1.00 98.56 753 TYR A N 1
ATOM 5942 C CA . TYR A 1 753 ? -13.629 3.462 25.836 1.00 98.56 753 TYR A CA 1
ATOM 5943 C C . TYR A 1 753 ? -14.730 3.354 26.893 1.00 98.56 753 TYR A C 1
ATOM 5945 O O . TYR A 1 753 ? -15.138 2.252 27.267 1.00 98.56 753 TYR A O 1
ATOM 5953 N N . GLY A 1 754 ? -15.245 4.499 27.337 1.00 98.06 754 GLY A N 1
ATOM 5954 C CA . GLY A 1 754 ? -16.403 4.586 28.218 1.00 98.06 754 GLY A CA 1
ATOM 5955 C C . GLY A 1 754 ? -17.448 5.556 27.677 1.00 98.06 754 GLY A C 1
ATOM 5956 O O . GLY A 1 754 ? -17.111 6.681 27.315 1.00 98.06 754 GLY A O 1
ATOM 5957 N N . VAL A 1 755 ? -18.721 5.147 27.679 1.00 96.81 755 VAL A N 1
ATOM 5958 C CA . VAL A 1 755 ? -19.859 5.985 27.249 1.00 96.81 755 VAL A CA 1
ATOM 5959 C C . VAL A 1 755 ? -20.924 6.126 28.339 1.00 96.81 755 VAL A C 1
ATOM 5961 O O . VAL A 1 755 ? -21.248 5.145 29.014 1.00 96.81 755 VAL A O 1
ATOM 5964 N N . SER A 1 756 ? -21.493 7.325 28.513 1.00 94.62 756 SER A N 1
ATOM 5965 C CA . SER A 1 756 ? -22.516 7.628 29.531 1.00 94.62 756 SER A CA 1
ATOM 5966 C C . SER A 1 756 ? -22.004 7.310 30.950 1.00 94.62 756 SER A C 1
ATOM 5968 O O . SER A 1 756 ? -20.888 7.688 31.305 1.00 94.62 756 SER A O 1
ATOM 5970 N N . ARG A 1 757 ? -22.738 6.536 31.765 1.00 91.81 757 ARG A N 1
ATOM 5971 C CA . ARG A 1 757 ? -22.229 5.985 33.041 1.00 91.81 757 ARG A CA 1
ATOM 5972 C C . ARG A 1 757 ? -20.888 5.253 32.865 1.00 91.81 757 ARG A C 1
ATOM 5974 O O . ARG A 1 757 ? -20.039 5.309 33.748 1.00 91.81 757 ARG A O 1
ATOM 5981 N N . GLY A 1 758 ? -20.670 4.604 31.718 1.00 95.06 758 GLY A N 1
ATOM 5982 C CA . GLY A 1 758 ? -19.390 4.002 31.341 1.00 95.06 758 GLY A CA 1
ATOM 5983 C C . GLY A 1 758 ? -18.242 5.007 31.240 1.00 95.06 758 GLY A C 1
ATOM 5984 O O . GLY A 1 758 ? -17.142 4.701 31.678 1.00 95.06 758 GLY A O 1
ATOM 5985 N N . ALA A 1 759 ? -18.481 6.232 30.767 1.00 96.44 759 ALA A N 1
ATOM 5986 C CA . ALA A 1 759 ? -17.461 7.282 30.724 1.00 96.44 759 ALA A CA 1
ATOM 5987 C C . ALA A 1 759 ? -17.002 7.689 32.133 1.00 96.44 759 ALA A C 1
ATOM 5989 O O . ALA A 1 759 ? -15.802 7.840 32.369 1.00 96.44 759 ALA A O 1
ATOM 5990 N N . ARG A 1 760 ? -17.938 7.769 33.092 1.00 92.75 760 ARG A N 1
ATOM 5991 C CA . ARG A 1 760 ? -17.608 7.989 34.509 1.00 92.75 760 ARG A CA 1
ATOM 5992 C C . ARG A 1 760 ? -16.763 6.844 35.070 1.00 92.75 760 ARG A C 1
ATOM 5994 O O . ARG A 1 760 ? -15.738 7.109 35.687 1.00 92.75 760 ARG A O 1
ATOM 6001 N N . PHE A 1 761 ? -17.147 5.588 34.819 1.00 94.44 761 PHE A N 1
ATOM 6002 C CA . PHE A 1 761 ? -16.342 4.415 35.196 1.00 94.44 761 PHE A CA 1
ATOM 6003 C C . PHE A 1 761 ? -14.943 4.447 34.571 1.00 94.44 761 PHE A C 1
ATOM 6005 O O . PHE A 1 761 ? -13.968 4.167 35.262 1.00 94.44 761 PHE A O 1
ATOM 6012 N N . ALA A 1 762 ? -14.838 4.797 33.286 1.00 97.00 762 ALA A N 1
ATOM 6013 C CA . ALA A 1 762 ? -13.566 4.860 32.583 1.00 97.00 762 ALA A CA 1
ATOM 6014 C C . ALA A 1 762 ? -12.616 5.862 33.252 1.00 97.00 762 ALA A C 1
ATOM 6016 O O . ALA A 1 762 ? -11.525 5.468 33.647 1.00 97.00 762 ALA A O 1
ATOM 6017 N N . HIS A 1 763 ? -13.071 7.100 33.480 1.00 96.81 763 HIS A N 1
ATOM 6018 C CA . HIS A 1 763 ? -12.324 8.127 34.216 1.00 96.81 763 HIS A CA 1
ATOM 6019 C C . HIS A 1 763 ? -11.958 7.692 35.648 1.00 96.81 763 HIS A C 1
ATOM 6021 O O . HIS A 1 763 ? -10.809 7.806 36.070 1.00 96.81 763 HIS A O 1
ATOM 6027 N N . GLN A 1 764 ? -12.927 7.162 36.400 1.00 95.06 764 GLN A N 1
ATOM 6028 C CA . GLN A 1 764 ? -12.749 6.744 37.796 1.00 95.06 764 GLN A CA 1
ATOM 6029 C C . GLN A 1 764 ? -11.710 5.616 37.953 1.00 95.06 764 GLN A C 1
ATOM 6031 O O . GLN A 1 764 ? -10.956 5.609 38.930 1.00 95.06 764 GLN A O 1
ATOM 6036 N N . ILE A 1 765 ? -11.633 4.689 36.992 1.00 95.88 765 ILE A N 1
ATOM 6037 C CA . ILE A 1 765 ? -10.648 3.596 36.974 1.00 95.88 765 ILE A CA 1
ATOM 6038 C C . ILE A 1 765 ? -9.295 4.082 36.433 1.00 95.88 765 ILE A C 1
ATOM 6040 O O . ILE A 1 765 ? -8.260 3.764 37.022 1.00 95.88 765 ILE A O 1
ATOM 6044 N N . SER A 1 766 ? -9.269 4.874 35.354 1.00 96.75 766 SER A N 1
ATOM 6045 C CA . SER A 1 766 ? -8.011 5.331 34.752 1.00 96.75 766 SER A CA 1
ATOM 6046 C C . SER A 1 766 ? -7.270 6.373 35.587 1.00 96.75 766 SER A C 1
ATOM 6048 O O . SER A 1 766 ? -6.047 6.377 35.551 1.00 96.75 766 SER A O 1
ATOM 6050 N N . MET A 1 767 ? -7.947 7.180 36.411 1.00 95.81 767 MET A N 1
ATOM 6051 C CA . MET A 1 767 ? -7.260 8.056 37.375 1.00 95.81 767 MET A CA 1
ATOM 6052 C C . MET A 1 767 ? -6.623 7.287 38.542 1.00 95.81 767 MET A C 1
ATOM 6054 O O . MET A 1 767 ? -5.583 7.708 39.051 1.00 95.81 767 MET A O 1
ATOM 6058 N N . ARG A 1 768 ? -7.204 6.143 38.942 1.00 94.75 768 ARG A N 1
ATOM 6059 C CA . ARG A 1 768 ? -6.669 5.265 40.004 1.00 94.75 768 ARG A CA 1
ATOM 6060 C C . ARG A 1 768 ? -5.521 4.377 39.526 1.00 94.75 768 ARG A C 1
ATOM 6062 O O . ARG A 1 768 ? -4.575 4.156 40.277 1.00 94.75 768 ARG A O 1
ATOM 6069 N N . TYR A 1 769 ? -5.594 3.867 38.295 1.00 96.81 769 TYR A N 1
ATOM 6070 C CA . TYR A 1 769 ? -4.596 2.946 37.733 1.00 96.81 769 TYR A CA 1
ATOM 6071 C C . TYR A 1 769 ? -4.118 3.371 36.328 1.00 96.81 769 TYR A C 1
ATOM 6073 O O . TYR A 1 769 ? -4.155 2.558 35.401 1.00 96.81 769 TYR A O 1
ATOM 6081 N N . PRO A 1 770 ? -3.641 4.618 36.136 1.00 96.00 770 PRO A N 1
ATOM 6082 C CA . PRO A 1 770 ? -3.300 5.154 34.810 1.00 96.00 770 PRO A CA 1
ATOM 6083 C C . PRO A 1 770 ? -2.220 4.341 34.094 1.00 96.00 770 PRO A C 1
ATOM 6085 O O . PRO A 1 770 ? -2.271 4.167 32.882 1.00 96.00 770 PRO A O 1
ATOM 6088 N N . THR A 1 771 ? -1.295 3.733 34.841 1.00 96.00 771 THR A N 1
ATOM 6089 C CA . THR A 1 771 ? -0.247 2.849 34.303 1.00 96.00 771 THR A CA 1
ATOM 6090 C C . THR A 1 771 ? -0.777 1.588 33.608 1.00 96.00 771 THR A C 1
ATOM 6092 O O . THR A 1 771 ? -0.019 0.919 32.909 1.00 96.00 771 THR A O 1
ATOM 6095 N N . GLN A 1 772 ? -2.067 1.259 33.746 1.00 97.75 772 GLN A N 1
ATOM 6096 C CA . GLN A 1 772 ? -2.700 0.192 32.968 1.00 97.75 772 GLN A CA 1
ATOM 6097 C C . GLN A 1 772 ? -3.183 0.648 31.583 1.00 97.75 772 GLN A C 1
ATOM 6099 O O . GLN A 1 772 ? -3.457 -0.209 30.744 1.00 97.75 772 GLN A O 1
ATOM 6104 N N . PHE A 1 773 ? -3.253 1.955 31.312 1.00 98.44 773 PHE A N 1
ATOM 6105 C CA . PHE A 1 773 ? -3.880 2.514 30.115 1.00 98.44 773 PHE A CA 1
ATOM 6106 C C . PHE A 1 773 ? -2.905 3.324 29.258 1.00 98.44 773 PHE A C 1
ATOM 6108 O O . PHE A 1 773 ? -2.308 4.302 29.703 1.00 98.44 773 PHE A O 1
ATOM 6115 N N . LEU A 1 774 ? -2.814 2.938 27.986 1.00 98.56 774 LEU A N 1
ATOM 6116 C CA . LEU A 1 774 ? -2.157 3.700 26.929 1.00 98.56 774 LEU A CA 1
ATOM 6117 C C . LEU A 1 774 ? -3.013 4.905 26.519 1.00 98.56 774 LEU A C 1
ATOM 6119 O O . LEU A 1 774 ? -2.495 6.011 26.385 1.00 98.56 774 LEU A O 1
ATOM 6123 N N . ALA A 1 775 ? -4.319 4.693 26.330 1.00 98.69 775 ALA A N 1
ATOM 6124 C CA . ALA A 1 775 ? -5.244 5.739 25.912 1.00 98.69 775 ALA A CA 1
ATOM 6125 C C . ALA A 1 775 ? -6.661 5.519 26.461 1.00 98.69 775 ALA A C 1
ATOM 6127 O O . ALA A 1 775 ? -7.156 4.391 26.498 1.00 98.69 775 ALA A O 1
ATOM 6128 N N . VAL A 1 776 ? -7.328 6.609 26.835 1.00 98.75 776 VAL A N 1
ATOM 6129 C CA . VAL A 1 776 ? -8.688 6.634 27.383 1.00 98.75 776 VAL A CA 1
ATOM 6130 C C . VAL A 1 776 ? -9.553 7.568 26.544 1.00 98.75 776 VAL A C 1
ATOM 6132 O O . VAL A 1 776 ? -9.170 8.704 26.274 1.00 98.75 776 VAL A O 1
ATOM 6135 N N . HIS A 1 777 ? -10.743 7.111 26.163 1.00 98.62 777 HIS A N 1
ATOM 6136 C CA . HIS A 1 777 ? -11.770 7.926 25.524 1.00 98.62 777 HIS A CA 1
ATOM 6137 C C . HIS A 1 777 ? -13.048 7.916 26.367 1.00 98.62 777 HIS A C 1
ATOM 6139 O O . HIS A 1 777 ? -13.668 6.867 26.558 1.00 98.62 777 HIS A O 1
ATOM 6145 N N . THR A 1 778 ? -13.448 9.087 26.864 1.00 98.56 778 THR A N 1
ATOM 6146 C CA . THR A 1 778 ? -14.743 9.303 27.523 1.00 98.56 778 THR A CA 1
ATOM 6147 C C . THR A 1 778 ? -15.738 9.959 26.565 1.00 98.56 778 THR A C 1
ATOM 6149 O O . THR A 1 778 ? -15.411 10.912 25.853 1.00 98.56 778 THR A O 1
ATOM 6152 N N . HIS A 1 779 ? -16.975 9.460 26.542 1.00 98.19 779 HIS A N 1
ATOM 6153 C CA . HIS A 1 779 ? -18.054 10.004 25.719 1.00 98.19 779 HIS A CA 1
ATOM 6154 C C . HIS A 1 779 ? -19.338 10.239 26.527 1.00 98.19 779 HIS A C 1
ATOM 6156 O O . HIS A 1 779 ? -19.802 9.328 27.214 1.00 98.19 779 HIS A O 1
ATOM 6162 N N . ILE A 1 780 ? -19.904 11.454 26.442 1.00 96.69 780 ILE A N 1
ATOM 6163 C CA . ILE A 1 780 ? -21.116 11.909 27.167 1.00 96.69 780 ILE A CA 1
ATOM 6164 C C . ILE A 1 780 ? -21.077 11.547 28.665 1.00 96.69 780 ILE A C 1
ATOM 6166 O O . ILE A 1 780 ? -22.008 10.973 29.231 1.00 96.69 780 ILE A O 1
ATOM 6170 N N . GLY A 1 781 ? -19.925 11.808 29.290 1.00 94.38 781 GLY A N 1
ATOM 6171 C CA . GLY A 1 781 ? -19.643 11.484 30.688 1.00 94.38 781 GLY A CA 1
ATOM 6172 C C . GLY A 1 781 ? -19.999 12.600 31.668 1.00 94.38 781 GLY A C 1
ATOM 6173 O O . GLY A 1 781 ? -20.021 13.775 31.314 1.00 94.38 781 GLY A O 1
ATOM 6174 N N . ASN A 1 782 ? -20.231 12.221 32.926 1.00 89.81 782 ASN A N 1
ATOM 6175 C CA . ASN A 1 782 ? -20.483 13.139 34.035 1.00 89.81 782 ASN A CA 1
ATOM 6176 C C . ASN A 1 782 ? -19.647 12.780 35.281 1.00 89.81 782 ASN A C 1
ATOM 6178 O O . ASN A 1 782 ? -19.141 11.664 35.411 1.00 89.81 782 ASN A O 1
ATOM 6182 N N . LEU A 1 783 ? -19.511 13.752 36.188 1.00 87.25 783 LEU A N 1
ATOM 6183 C CA . LEU A 1 783 ? -18.756 13.708 37.447 1.00 87.25 783 LEU A CA 1
ATOM 6184 C C . LEU A 1 783 ? -17.296 13.238 37.304 1.00 87.25 783 LEU A C 1
ATOM 6186 O O . LEU A 1 783 ? -16.894 12.173 37.777 1.00 87.25 783 LEU A O 1
ATOM 6190 N N . TYR A 1 784 ? -16.480 14.115 36.717 1.00 92.62 784 TYR A N 1
ATOM 6191 C CA . TYR A 1 784 ? -15.016 14.026 36.659 1.00 92.62 784 TYR A CA 1
ATOM 6192 C C . TYR A 1 784 ? -14.356 14.556 37.953 1.00 92.62 784 TYR A C 1
ATOM 6194 O O . TYR A 1 784 ? -13.416 15.351 37.916 1.00 92.62 784 TYR A O 1
ATOM 6202 N N . ASN A 1 785 ? -14.898 14.157 39.106 1.00 87.00 785 ASN A N 1
ATOM 6203 C CA . ASN A 1 785 ? -14.566 14.668 40.443 1.00 87.00 785 ASN A CA 1
ATOM 6204 C C . ASN A 1 785 ? -13.210 14.173 40.998 1.00 87.00 785 ASN A C 1
ATOM 6206 O O . ASN A 1 785 ? -12.634 14.819 41.871 1.00 87.00 785 ASN A O 1
ATOM 6210 N N . VAL A 1 786 ? -12.684 13.053 40.490 1.00 86.69 786 VAL A N 1
ATOM 6211 C CA . VAL A 1 786 ? -11.400 12.475 40.932 1.00 86.69 786 VAL A CA 1
ATOM 6212 C C . VAL A 1 786 ? -10.229 13.445 40.673 1.00 86.69 786 VAL A C 1
ATOM 6214 O O . VAL A 1 786 ? -10.127 13.982 39.565 1.00 86.69 786 VAL A O 1
ATOM 6217 N N . PRO A 1 787 ? -9.311 13.651 41.640 1.00 90.88 787 PRO A N 1
ATOM 6218 C CA . PRO A 1 787 ? -8.074 14.395 41.416 1.00 90.88 787 PRO A CA 1
ATOM 6219 C C . PRO A 1 787 ? -7.197 13.772 40.324 1.00 90.88 787 PRO A C 1
ATOM 6221 O O . PRO A 1 787 ? -7.061 12.552 40.233 1.00 90.88 787 PRO A O 1
ATOM 6224 N N . ILE A 1 788 ? -6.550 14.621 39.525 1.00 93.38 788 ILE A N 1
ATOM 6225 C CA . ILE A 1 788 ? -5.626 14.189 38.472 1.00 93.38 788 ILE A CA 1
ATOM 6226 C C . ILE A 1 788 ? -4.322 13.707 39.120 1.00 93.38 788 ILE A C 1
ATOM 6228 O O . ILE A 1 788 ? -3.630 14.471 39.794 1.00 93.38 788 ILE A O 1
ATOM 6232 N N . THR A 1 789 ? -3.978 12.436 38.915 1.00 94.19 789 THR A N 1
ATOM 6233 C CA . THR A 1 789 ? -2.722 11.842 39.395 1.00 94.19 789 THR A CA 1
ATOM 6234 C C . THR A 1 789 ? -1.549 12.220 38.484 1.00 94.19 789 THR A C 1
ATOM 6236 O O . THR A 1 789 ? -1.726 12.473 37.290 1.00 94.19 789 THR A O 1
ATOM 6239 N N . LYS A 1 790 ? -0.317 12.261 39.016 1.00 94.94 790 LYS A N 1
ATOM 6240 C CA . LYS A 1 790 ? 0.876 12.605 38.209 1.00 94.94 790 LYS A CA 1
ATOM 6241 C C . LYS A 1 790 ? 1.104 11.580 37.100 1.00 94.94 790 LYS A C 1
ATOM 6243 O O . LYS A 1 790 ? 1.563 11.912 36.012 1.00 94.94 790 LYS A O 1
ATOM 6248 N N . GLU A 1 791 ? 0.751 10.338 37.391 1.00 95.88 791 GLU A N 1
ATOM 6249 C CA . GLU A 1 791 ? 0.904 9.164 36.553 1.00 95.88 791 GLU A CA 1
ATOM 6250 C C . GLU A 1 791 ? -0.070 9.187 35.362 1.00 95.88 791 GLU A C 1
ATOM 6252 O O . GLU A 1 791 ? 0.283 8.673 34.301 1.00 95.88 791 GLU A O 1
ATOM 6257 N N . ALA A 1 792 ? -1.233 9.848 35.488 1.00 95.81 792 ALA A N 1
ATOM 6258 C CA . ALA A 1 792 ? -2.210 10.033 34.408 1.00 95.81 792 ALA A CA 1
ATOM 6259 C C . ALA A 1 792 ? -1.682 10.872 33.232 1.00 95.81 792 ALA A C 1
ATOM 6261 O O . ALA A 1 792 ? -2.213 10.769 32.126 1.00 95.81 792 ALA A O 1
ATOM 6262 N N . ARG A 1 793 ? -0.591 11.631 33.428 1.00 96.69 793 ARG A N 1
ATOM 6263 C CA . ARG A 1 793 ? 0.145 12.319 32.350 1.00 96.69 793 ARG A CA 1
ATOM 6264 C C . ARG A 1 793 ? 0.783 11.349 31.345 1.00 96.69 793 ARG A C 1
ATOM 6266 O O . ARG A 1 793 ? 1.131 11.776 30.253 1.00 96.69 793 ARG A O 1
ATOM 6273 N N . ASN A 1 794 ? 0.919 10.062 31.688 1.00 97.19 794 ASN A N 1
ATOM 6274 C CA . ASN A 1 794 ? 1.435 9.018 30.792 1.00 97.19 794 ASN A CA 1
ATOM 6275 C C . ASN A 1 794 ? 0.343 8.334 29.945 1.00 97.19 794 ASN A C 1
ATOM 6277 O O . ASN A 1 794 ? 0.664 7.495 29.103 1.00 97.19 794 ASN A O 1
ATOM 6281 N N . THR A 1 795 ? -0.927 8.680 30.158 1.00 98.25 795 THR A N 1
ATOM 6282 C CA . THR A 1 795 ? -2.084 8.141 29.434 1.00 98.25 795 THR A CA 1
ATOM 6283 C C . THR A 1 795 ? -2.608 9.201 28.470 1.00 98.25 795 THR A C 1
ATOM 6285 O O . THR A 1 795 ? -2.795 10.347 28.868 1.00 98.25 795 THR A O 1
ATOM 6288 N N . LEU A 1 796 ? -2.859 8.838 27.210 1.00 98.56 796 LEU A N 1
ATOM 6289 C CA . LEU A 1 796 ? -3.479 9.727 26.219 1.00 98.56 796 LEU A CA 1
ATOM 6290 C C . LEU A 1 796 ? -4.980 9.858 26.499 1.00 98.56 796 LEU A C 1
ATOM 6292 O O . LEU A 1 796 ? -5.630 8.858 26.803 1.00 98.56 796 LEU A O 1
ATOM 6296 N N . TRP A 1 797 ? -5.561 11.045 26.320 1.00 98.62 797 TRP A N 1
ATOM 6297 C CA . TRP A 1 797 ? -6.994 11.266 26.544 1.00 98.62 797 TRP A CA 1
ATOM 6298 C C . TRP A 1 797 ? -7.712 11.845 25.326 1.00 98.62 797 TRP A C 1
ATOM 6300 O O . TRP A 1 797 ? -7.253 12.795 24.694 1.00 98.62 797 TRP A O 1
ATOM 6310 N N . LEU A 1 798 ? -8.907 11.324 25.071 1.00 98.62 798 LEU A N 1
ATOM 6311 C CA . LEU A 1 798 ? -9.924 11.940 24.230 1.00 98.62 798 LEU A CA 1
ATOM 6312 C C . LEU A 1 798 ? -11.179 12.132 25.090 1.00 98.62 798 LEU A C 1
ATOM 6314 O O . LEU A 1 798 ? -11.733 11.171 25.618 1.00 98.62 798 LEU A O 1
ATOM 6318 N N . VAL A 1 799 ? -11.632 13.369 25.253 1.00 98.31 799 VAL A N 1
ATOM 6319 C CA . VAL A 1 799 ? -12.867 13.702 25.972 1.00 98.31 799 VAL A CA 1
ATOM 6320 C C . VAL A 1 799 ? -13.887 14.178 24.956 1.00 98.31 799 VAL A C 1
ATOM 6322 O O . VAL A 1 799 ? -13.618 15.073 24.159 1.00 98.31 799 VAL A O 1
ATOM 6325 N N . THR A 1 800 ? -15.067 13.569 24.960 1.00 98.06 800 THR A N 1
ATOM 6326 C CA . THR A 1 800 ? -16.128 13.913 24.013 1.00 98.06 800 THR A CA 1
ATOM 6327 C C . THR A 1 800 ? -17.483 14.010 24.689 1.00 98.06 800 THR A C 1
ATOM 6329 O O . THR A 1 800 ? -17.789 13.276 25.626 1.00 98.06 800 THR A O 1
ATOM 6332 N N . THR A 1 801 ? -18.322 14.902 24.188 1.00 97.88 801 THR A N 1
ATOM 6333 C CA . THR A 1 801 ? -19.661 15.161 24.719 1.00 97.88 801 THR A CA 1
ATOM 6334 C C . THR A 1 801 ? -20.596 15.575 23.585 1.00 97.88 801 THR A C 1
ATOM 6336 O O . THR A 1 801 ? -20.152 15.811 22.460 1.00 97.88 801 THR A O 1
ATOM 6339 N N . GLY A 1 802 ? -21.887 15.671 23.872 1.00 96.12 802 GLY A N 1
ATOM 6340 C CA . GLY A 1 802 ? -22.779 16.540 23.119 1.00 96.12 802 GLY A CA 1
ATOM 6341 C C . GLY A 1 802 ? -22.691 17.981 23.633 1.00 96.12 802 GLY A C 1
ATOM 6342 O O . GLY A 1 802 ? -22.368 18.188 24.804 1.00 96.12 802 GLY A O 1
ATOM 6343 N N . GLU A 1 803 ? -22.950 18.964 22.772 1.00 94.69 803 GLU A N 1
ATOM 6344 C CA . GLU A 1 803 ? -23.092 20.383 23.142 1.00 94.69 803 GLU A CA 1
ATOM 6345 C C . GLU A 1 803 ? -24.285 20.610 24.086 1.00 94.69 803 GLU A C 1
ATOM 6347 O O . GLU A 1 803 ? -24.170 21.330 25.073 1.00 94.69 803 GLU A O 1
ATOM 6352 N N . VAL A 1 804 ? -25.412 19.936 23.827 1.00 95.25 804 VAL A N 1
ATOM 6353 C CA . VAL A 1 804 ? -26.637 20.010 24.644 1.00 95.25 804 VAL A CA 1
ATOM 6354 C C . VAL A 1 804 ? -26.782 18.806 25.587 1.00 95.25 804 VAL A C 1
ATOM 6356 O O . VAL A 1 804 ? -27.884 18.452 26.006 1.00 95.25 804 VAL A O 1
ATOM 6359 N N . ASP A 1 805 ? -25.666 18.149 25.924 1.00 96.19 805 ASP A N 1
ATOM 6360 C CA . ASP A 1 805 ? -25.627 17.092 26.936 1.00 96.19 805 ASP A CA 1
ATOM 6361 C C . ASP A 1 805 ? -25.432 17.658 28.353 1.00 96.19 805 ASP A C 1
ATOM 6363 O O . ASP A 1 805 ? -24.627 18.560 28.582 1.00 96.19 805 ASP A O 1
ATOM 6367 N N . GLY A 1 806 ? -26.103 17.063 29.344 1.00 92.38 806 GLY A N 1
ATOM 6368 C CA . GLY A 1 806 ? -25.979 17.471 30.750 1.00 92.38 806 GLY A CA 1
ATOM 6369 C C . GLY A 1 806 ? -24.584 17.255 31.364 1.00 92.38 806 GLY A C 1
ATOM 6370 O O . GLY A 1 806 ? -24.324 17.746 32.461 1.00 92.38 806 GLY A O 1
ATOM 6371 N N . GLY A 1 807 ? -23.694 16.517 30.693 1.00 93.38 807 GLY A N 1
ATOM 6372 C CA . GLY A 1 807 ? -22.282 16.353 31.035 1.00 93.38 807 GLY A CA 1
ATOM 6373 C C . GLY A 1 807 ? -21.326 17.330 30.334 1.00 93.38 807 GLY A C 1
ATOM 6374 O O . GLY A 1 807 ? -20.122 17.258 30.597 1.00 93.38 807 GLY A O 1
ATOM 6375 N N . TYR A 1 808 ? -21.813 18.243 29.477 1.00 95.69 808 TYR A N 1
ATOM 6376 C CA . TYR A 1 808 ? -20.974 19.161 28.687 1.00 95.69 808 TYR A CA 1
ATOM 6377 C C . TYR A 1 808 ? -20.010 19.980 29.556 1.00 95.69 808 TYR A C 1
ATOM 6379 O O . TYR A 1 808 ? -18.791 19.879 29.403 1.00 95.69 808 TYR A O 1
ATOM 6387 N N . SER A 1 809 ? -20.543 20.741 30.517 1.00 95.50 809 SER A N 1
ATOM 6388 C CA . SER A 1 809 ? -19.755 21.639 31.374 1.00 95.50 809 SER A CA 1
ATOM 6389 C C . SER A 1 809 ? -18.729 20.889 32.225 1.00 95.50 809 SER A C 1
ATOM 6391 O O . SER A 1 809 ? -17.610 21.357 32.400 1.00 95.50 809 SER A O 1
ATOM 6393 N N . GLN A 1 810 ? -19.083 19.692 32.695 1.00 95.44 810 GLN A N 1
ATOM 6394 C CA . GLN A 1 810 ? -18.214 18.831 33.500 1.00 95.44 810 GLN A CA 1
ATOM 6395 C C . GLN A 1 810 ? -17.101 18.191 32.656 1.00 95.44 810 GLN A C 1
ATOM 6397 O O . GLN A 1 810 ? -15.981 18.026 33.132 1.00 95.44 810 GLN A O 1
ATOM 6402 N N . SER A 1 811 ? -17.392 17.858 31.394 1.00 96.62 811 SER A N 1
ATOM 6403 C CA . SER A 1 811 ? -16.399 17.363 30.433 1.00 96.62 811 SER A CA 1
ATOM 6404 C C . SER A 1 811 ? -15.424 18.469 30.004 1.00 96.62 811 SER A C 1
ATOM 6406 O O . SER A 1 811 ? -14.235 18.204 29.832 1.00 96.62 811 SER A O 1
ATOM 6408 N N . LEU A 1 812 ? -15.909 19.710 29.873 1.00 96.00 812 LEU A N 1
ATOM 6409 C CA . LEU A 1 812 ? -15.093 20.885 29.559 1.00 96.00 812 LEU A CA 1
ATOM 6410 C C . LEU A 1 812 ? -14.198 21.303 30.740 1.00 96.00 812 LEU A C 1
ATOM 6412 O O . LEU A 1 812 ? -13.005 21.517 30.539 1.00 96.00 812 LEU A O 1
ATOM 6416 N N . ASP A 1 813 ? -14.730 21.350 31.966 1.00 96.69 813 ASP A N 1
ATOM 6417 C CA . ASP A 1 813 ? -13.942 21.558 33.195 1.00 96.69 813 ASP A CA 1
ATOM 6418 C C . ASP A 1 813 ? -12.836 20.499 33.337 1.00 96.69 813 ASP A C 1
A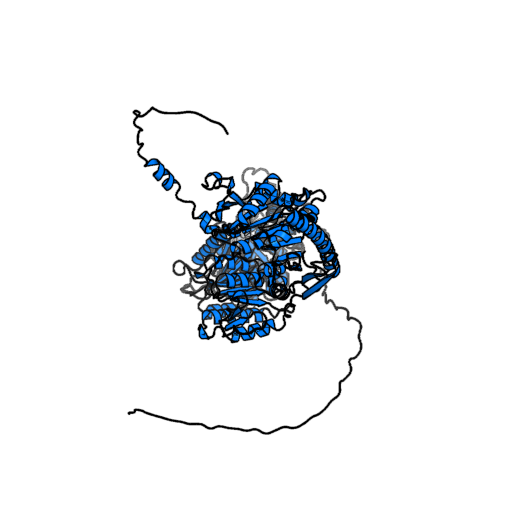TOM 6420 O O . ASP A 1 813 ? -11.680 20.836 33.595 1.00 96.69 813 ASP A O 1
ATOM 6424 N N . PHE A 1 814 ? -13.155 19.220 33.102 1.00 97.50 814 PHE A N 1
ATOM 6425 C CA . PHE A 1 814 ? -12.154 18.157 33.146 1.00 97.50 814 PHE A CA 1
ATOM 6426 C C . PHE A 1 814 ? -11.019 18.383 32.139 1.00 97.50 814 PHE A C 1
ATOM 6428 O O . PHE A 1 814 ? -9.849 18.277 32.508 1.00 97.50 814 PHE A O 1
ATOM 6435 N N . TYR A 1 815 ? -11.343 18.758 30.897 1.00 97.06 815 TYR A N 1
ATOM 6436 C CA . TYR A 1 815 ? -10.339 19.129 29.899 1.00 97.06 815 TYR A CA 1
ATOM 6437 C C . TYR A 1 815 ? -9.502 20.342 30.342 1.00 97.06 815 TYR A C 1
ATOM 6439 O O . TYR A 1 815 ? -8.276 20.288 30.284 1.00 97.06 815 TYR A O 1
ATOM 6447 N N . GLN A 1 816 ? -10.123 21.408 30.855 1.00 96.12 816 GLN A N 1
ATOM 6448 C CA . GLN A 1 816 ? -9.415 22.609 31.318 1.00 96.12 816 GLN A CA 1
ATOM 6449 C C . GLN A 1 816 ? -8.462 22.312 32.489 1.00 96.12 816 GLN A C 1
ATOM 6451 O O . GLN A 1 816 ? -7.300 22.733 32.470 1.00 96.12 816 GLN A O 1
ATOM 6456 N N . ARG A 1 817 ? -8.906 21.528 33.483 1.00 97.06 817 ARG A N 1
ATOM 6457 C CA . ARG A 1 817 ? -8.051 21.039 34.579 1.00 97.06 817 ARG A CA 1
ATOM 6458 C C . ARG A 1 817 ? -6.939 20.128 34.067 1.00 97.06 817 ARG A C 1
ATOM 6460 O O . ARG A 1 817 ? -5.804 20.246 34.522 1.00 97.06 817 ARG A O 1
ATOM 6467 N N . GLY A 1 818 ? -7.235 19.267 33.098 1.00 96.38 818 GLY A N 1
ATOM 6468 C CA . GLY A 1 818 ? -6.259 18.393 32.457 1.00 96.38 818 GLY A CA 1
ATOM 6469 C C . GLY A 1 818 ? -5.164 19.146 31.709 1.00 96.38 818 GLY A C 1
ATOM 6470 O O . GLY A 1 818 ? -3.989 18.848 31.910 1.00 96.38 818 GLY A O 1
ATOM 6471 N N . MET A 1 819 ? -5.513 20.176 30.936 1.00 95.56 819 MET A N 1
ATOM 6472 C CA . MET A 1 819 ? -4.541 21.040 30.257 1.00 95.56 819 MET A CA 1
ATOM 6473 C C . MET A 1 819 ? -3.659 21.801 31.255 1.00 95.56 819 MET A C 1
ATOM 6475 O O . MET A 1 819 ? -2.439 21.840 31.090 1.00 95.56 819 MET A O 1
ATOM 6479 N N . LYS A 1 820 ? -4.241 22.326 32.346 1.00 96.25 820 LYS A N 1
ATOM 6480 C CA . LYS A 1 820 ? -3.482 22.934 33.456 1.00 96.25 820 LYS A CA 1
ATOM 6481 C C . LYS A 1 820 ? -2.492 21.943 34.085 1.00 96.25 820 LYS A C 1
ATOM 6483 O O . LYS A 1 820 ? -1.347 22.302 34.351 1.00 96.25 820 LYS A O 1
ATOM 6488 N N . GLU A 1 821 ? -2.910 20.692 34.264 1.00 96.62 821 GLU A N 1
ATOM 6489 C CA . GLU A 1 821 ? -2.078 19.594 34.768 1.00 96.62 821 GLU A CA 1
ATOM 6490 C C . GLU A 1 821 ? -1.215 18.903 33.698 1.00 96.62 821 GLU A C 1
ATOM 6492 O O . GLU A 1 821 ? -0.574 17.892 33.992 1.00 96.62 821 GLU A O 1
ATOM 6497 N N . LYS A 1 822 ? -1.135 19.452 32.478 1.00 96.38 822 LYS A N 1
ATOM 6498 C CA . LYS A 1 822 ? -0.338 18.930 31.354 1.00 96.38 822 LYS A CA 1
ATOM 6499 C C . LYS A 1 822 ? -0.650 17.467 30.997 1.00 96.38 822 LYS A C 1
ATOM 6501 O O . LYS A 1 822 ? 0.253 16.701 30.657 1.00 96.38 822 LYS A O 1
ATOM 6506 N N . LEU A 1 823 ? -1.920 17.073 31.075 1.00 97.38 823 LEU A N 1
ATOM 6507 C CA . LEU A 1 823 ? -2.399 15.828 30.477 1.00 97.38 823 LEU A CA 1
ATOM 6508 C C . LEU A 1 823 ? -2.363 15.938 28.936 1.00 97.38 823 LEU A C 1
ATOM 6510 O O . LEU A 1 823 ? -2.753 16.973 28.394 1.00 97.38 823 LEU A O 1
ATOM 6514 N N . PRO A 1 824 ? -1.948 14.888 28.206 1.00 97.06 824 PRO A N 1
ATOM 6515 C CA . PRO A 1 824 ? -2.033 14.851 26.747 1.00 97.06 824 PRO A CA 1
ATOM 6516 C C . PRO A 1 824 ? -3.482 14.564 26.312 1.00 97.06 824 PRO A C 1
ATOM 6518 O O . PRO A 1 824 ? -3.898 13.405 26.250 1.00 97.06 824 PRO A O 1
ATOM 6521 N N . MET A 1 825 ? -4.264 15.619 26.049 1.00 98.00 825 MET A N 1
ATOM 6522 C CA . MET A 1 825 ? -5.717 15.534 25.821 1.00 98.00 825 MET A CA 1
ATOM 6523 C C . MET A 1 825 ? -6.188 16.120 24.483 1.00 98.00 825 MET A C 1
ATOM 6525 O O . MET A 1 825 ? -5.591 17.053 23.954 1.00 98.00 825 MET A O 1
ATOM 6529 N N . LEU A 1 826 ? -7.335 15.627 24.009 1.00 98.12 826 LEU A N 1
ATOM 6530 C CA . LEU A 1 826 ? -8.210 16.266 23.020 1.00 98.12 826 LEU A CA 1
ATOM 6531 C C . LEU A 1 826 ? -9.620 16.434 23.616 1.00 98.12 826 LEU A C 1
ATOM 6533 O O . LEU A 1 826 ? -10.079 15.539 24.329 1.00 98.12 826 LEU A O 1
ATOM 6537 N N . PHE A 1 827 ? -10.333 17.520 23.294 1.00 97.69 827 PHE A N 1
ATOM 6538 C CA . PHE A 1 827 ? -11.731 17.744 23.712 1.00 97.69 827 PHE A CA 1
ATOM 6539 C C . PHE A 1 827 ? -12.652 18.097 22.539 1.00 97.69 827 PHE A C 1
ATOM 6541 O O . PHE A 1 827 ? -12.322 18.975 21.745 1.00 97.69 827 PHE A O 1
ATOM 6548 N N . LYS A 1 828 ? -13.828 17.460 22.447 1.00 96.69 828 LYS A N 1
ATOM 6549 C CA . LYS A 1 828 ? -14.803 17.705 21.371 1.00 96.69 828 LYS A CA 1
ATOM 6550 C C . LYS A 1 828 ? -16.258 17.647 21.836 1.00 96.69 828 LYS A C 1
ATOM 6552 O O . LYS A 1 828 ? -16.671 16.661 22.444 1.00 96.69 828 LYS A O 1
ATOM 6557 N N . ALA A 1 829 ? -17.060 18.642 21.468 1.00 96.31 829 ALA A N 1
ATOM 6558 C CA . ALA A 1 829 ? -18.493 18.666 21.740 1.00 96.31 829 ALA A CA 1
ATOM 6559 C C . ALA A 1 829 ? -19.293 18.625 20.436 1.00 96.31 829 ALA A C 1
ATOM 6561 O O . ALA A 1 829 ? -19.194 19.535 19.627 1.00 96.31 829 ALA A O 1
ATOM 6562 N N . GLY A 1 830 ? -20.086 17.573 20.216 1.00 92.94 830 GLY A N 1
ATOM 6563 C CA . GLY A 1 830 ? -20.912 17.467 19.015 1.00 92.94 830 GLY A CA 1
ATOM 6564 C C . GLY A 1 830 ? -21.967 18.585 18.964 1.00 92.94 830 GLY A C 1
ATOM 6565 O O . GLY A 1 830 ? -22.823 18.604 19.852 1.00 92.94 830 GLY A O 1
ATOM 6566 N N . PRO A 1 831 ? -21.967 19.475 17.950 1.00 89.31 831 PRO A N 1
ATOM 6567 C CA . PRO A 1 831 ? -22.934 20.564 17.868 1.00 89.31 831 PRO A CA 1
ATOM 6568 C C . PRO A 1 831 ? -24.352 20.014 17.713 1.00 89.31 831 PRO A C 1
ATOM 6570 O O . PRO A 1 831 ? -24.586 19.074 16.941 1.00 89.31 831 PRO A O 1
ATOM 6573 N N . SER A 1 832 ? -25.277 20.581 18.489 1.00 90.31 832 SER A N 1
ATOM 6574 C CA . SER A 1 832 ? -26.670 20.152 18.681 1.00 90.31 832 SER A CA 1
ATOM 6575 C C . SER A 1 832 ? -26.857 18.684 19.109 1.00 90.31 832 SER A C 1
ATOM 6577 O O . SER A 1 832 ? -27.966 18.153 19.048 1.00 90.31 832 SER A O 1
ATOM 6579 N N . LEU A 1 833 ? -25.795 18.004 19.552 1.00 93.06 833 LEU A N 1
ATOM 6580 C CA . LEU A 1 833 ? -25.850 16.628 20.042 1.00 93.06 833 LEU A CA 1
ATOM 6581 C C . LEU A 1 833 ? -26.170 16.627 21.544 1.00 93.06 833 LEU A C 1
ATOM 6583 O O . LEU A 1 833 ? -25.576 17.387 22.305 1.00 93.06 833 LEU A O 1
ATOM 6587 N N . GLY A 1 834 ? -27.106 15.776 21.964 1.00 94.88 834 GLY A N 1
ATOM 6588 C CA . GLY A 1 834 ? -27.413 15.519 23.375 1.00 94.88 834 GLY A CA 1
ATOM 6589 C C . GLY A 1 834 ? -26.696 14.270 23.894 1.00 94.88 834 GLY A C 1
ATOM 6590 O O . GLY A 1 834 ? -25.546 14.011 23.545 1.00 94.88 834 GLY A O 1
ATOM 6591 N N . HIS A 1 835 ? -27.403 13.452 24.677 1.00 94.88 835 HIS A N 1
ATOM 6592 C CA . HIS A 1 835 ? -26.880 12.210 25.263 1.00 94.88 835 HIS A CA 1
ATOM 6593 C C . HIS A 1 835 ? -26.788 11.042 24.251 1.00 94.88 835 HIS A C 1
ATOM 6595 O O . HIS A 1 835 ? -27.380 9.979 24.445 1.00 94.88 835 HIS A O 1
ATOM 6601 N N . ALA A 1 836 ? -26.079 11.248 23.137 1.00 94.12 836 ALA A N 1
ATOM 6602 C CA . ALA A 1 836 ? -25.903 10.289 22.044 1.00 94.12 836 ALA A CA 1
ATOM 6603 C C . ALA A 1 836 ? -24.523 10.437 21.370 1.00 94.12 836 ALA A C 1
ATOM 6605 O O . ALA A 1 836 ? -23.873 11.467 21.527 1.00 94.12 836 ALA A O 1
ATOM 6606 N N . SER A 1 837 ? -24.111 9.433 20.581 1.00 92.00 837 SER A N 1
ATOM 6607 C CA . SER A 1 837 ? -22.942 9.533 19.685 1.00 92.00 837 SER A CA 1
ATOM 6608 C C . SER A 1 837 ? -23.344 9.947 18.268 1.00 92.00 837 SER A C 1
ATOM 6610 O O . SER A 1 837 ? -24.517 9.903 17.889 1.00 92.00 837 SER A O 1
ATOM 6612 N N . ARG A 1 838 ? -22.345 10.333 17.473 1.00 90.62 838 ARG A N 1
ATOM 6613 C CA . ARG A 1 838 ? -22.457 10.704 16.060 1.00 90.62 838 ARG A CA 1
ATOM 6614 C C . ARG A 1 838 ? -21.237 10.167 15.302 1.00 90.62 838 ARG A C 1
ATOM 6616 O O . ARG A 1 838 ? -20.154 10.055 15.870 1.00 90.62 838 ARG A O 1
ATOM 6623 N N . ARG A 1 839 ? -21.400 9.866 14.007 1.00 86.44 839 ARG A N 1
ATOM 6624 C CA . ARG A 1 839 ? -20.392 9.166 13.181 1.00 86.44 839 ARG A CA 1
ATOM 6625 C C . ARG A 1 839 ? -19.007 9.831 13.168 1.00 86.44 839 ARG A C 1
ATOM 6627 O O . ARG A 1 839 ? -18.015 9.123 13.019 1.00 86.44 839 ARG A O 1
ATOM 6634 N N . ASP A 1 840 ? -18.912 11.152 13.307 1.00 87.44 840 ASP A N 1
ATOM 6635 C CA . ASP A 1 840 ? -17.637 11.872 13.443 1.00 87.44 840 ASP A CA 1
ATOM 6636 C C . ASP A 1 840 ? -16.936 11.551 14.771 1.00 87.44 840 ASP A C 1
ATOM 6638 O O . ASP A 1 840 ? -15.749 11.243 14.768 1.00 87.44 840 ASP A O 1
ATOM 6642 N N . ILE A 1 841 ? -17.669 11.501 15.887 1.00 94.81 841 ILE A N 1
ATOM 6643 C CA . ILE A 1 841 ? -17.145 11.064 17.191 1.00 94.81 841 ILE A CA 1
ATOM 6644 C C . ILE A 1 841 ? -16.716 9.589 17.137 1.00 94.81 841 ILE A C 1
ATOM 6646 O O . ILE A 1 841 ? -15.614 9.254 17.577 1.00 94.81 841 ILE A O 1
ATOM 6650 N N . ASP A 1 842 ? -17.528 8.712 16.541 1.00 94.31 842 ASP A N 1
ATOM 6651 C CA . ASP A 1 842 ? -17.178 7.293 16.365 1.00 94.31 842 ASP A CA 1
ATOM 6652 C C . ASP A 1 842 ? -15.888 7.142 15.526 1.00 94.31 842 ASP A C 1
ATOM 6654 O O . ASP A 1 842 ? -14.968 6.410 15.893 1.00 94.31 842 ASP A O 1
ATOM 6658 N N . THR A 1 843 ? -15.766 7.906 14.433 1.00 91.69 843 THR A N 1
ATOM 6659 C CA . THR A 1 843 ? -14.578 7.917 13.556 1.00 91.69 843 THR A CA 1
ATOM 6660 C C . THR A 1 843 ? -13.349 8.489 14.272 1.00 91.69 843 THR A C 1
ATOM 6662 O O . THR A 1 843 ? -12.255 7.934 14.159 1.00 91.69 843 THR A O 1
ATOM 6665 N N . LEU A 1 844 ? -13.519 9.552 15.064 1.00 96.12 844 LEU A N 1
ATOM 6666 C CA . LEU A 1 844 ? -12.456 10.148 15.874 1.00 96.12 844 LEU A CA 1
ATOM 6667 C C . LEU A 1 844 ? -11.954 9.176 16.947 1.00 96.12 844 LEU A C 1
ATOM 6669 O O . LEU A 1 844 ? -10.749 9.112 17.174 1.00 96.12 844 LEU A O 1
ATOM 6673 N N . SER A 1 845 ? -12.843 8.359 17.524 1.00 97.38 845 SER A N 1
ATOM 6674 C CA . SER A 1 845 ? -12.482 7.252 18.427 1.00 97.38 845 SER A CA 1
ATOM 6675 C C . SER A 1 845 ? -11.479 6.305 17.755 1.00 97.38 845 SER A C 1
ATOM 6677 O O . SER A 1 845 ? -10.421 6.000 18.304 1.00 97.38 845 SER A O 1
ATOM 6679 N N . VAL A 1 846 ? -11.797 5.861 16.531 1.00 96.25 846 VAL A N 1
ATOM 6680 C CA . VAL A 1 846 ? -10.983 4.922 15.738 1.00 96.25 846 VAL A CA 1
ATOM 6681 C C . VAL A 1 846 ? -9.640 5.542 15.342 1.00 96.25 846 VAL A C 1
ATOM 6683 O O . VAL A 1 846 ? -8.609 4.867 15.428 1.00 96.25 846 VAL A O 1
ATOM 6686 N N . ALA A 1 847 ? -9.634 6.818 14.944 1.00 95.62 847 ALA A N 1
ATOM 6687 C CA . ALA A 1 847 ? -8.422 7.553 14.583 1.00 95.62 847 ALA A CA 1
ATOM 6688 C C . ALA A 1 847 ? -7.491 7.757 15.793 1.00 95.62 847 ALA A C 1
ATOM 6690 O O . ALA A 1 847 ? -6.309 7.424 15.719 1.00 95.62 847 ALA A O 1
ATOM 6691 N N . PHE A 1 848 ? -8.032 8.229 16.921 1.00 98.38 848 PHE A N 1
ATOM 6692 C CA . PHE A 1 848 ? -7.303 8.449 18.172 1.00 98.38 848 PHE A CA 1
ATOM 6693 C C . PHE A 1 848 ? -6.680 7.158 18.718 1.00 98.38 848 PHE A C 1
ATOM 6695 O O . PHE A 1 848 ? -5.484 7.118 19.007 1.00 98.38 848 PHE A O 1
ATOM 6702 N N . PHE A 1 849 ? -7.459 6.077 18.804 1.00 98.56 849 PHE A N 1
ATOM 6703 C CA . PHE A 1 849 ? -6.964 4.795 19.301 1.00 98.56 849 PHE A CA 1
ATOM 6704 C C . PHE A 1 849 ? -5.951 4.126 18.364 1.00 98.56 849 PHE A C 1
ATOM 6706 O O . PHE A 1 849 ? -4.986 3.537 18.848 1.00 98.56 849 PHE A O 1
ATOM 6713 N N . SER A 1 850 ? -6.121 4.236 17.040 1.00 97.06 850 SER A N 1
ATOM 6714 C CA . SER A 1 850 ? -5.106 3.750 16.091 1.00 97.06 850 SER A CA 1
ATOM 6715 C C . SER A 1 850 ? -3.795 4.521 16.257 1.00 97.06 850 SER A C 1
ATOM 6717 O O . SER A 1 850 ? -2.745 3.911 16.431 1.00 97.06 850 SER A O 1
ATOM 6719 N N . TYR A 1 851 ? -3.871 5.851 16.338 1.00 97.94 851 TYR A N 1
ATOM 6720 C CA . TYR A 1 851 ? -2.709 6.712 16.545 1.00 97.94 851 TYR A CA 1
ATOM 6721 C C . TYR A 1 851 ? -1.985 6.436 17.876 1.00 97.94 851 TYR A C 1
ATOM 6723 O O . TYR A 1 851 ? -0.756 6.423 17.918 1.00 97.94 851 TYR A O 1
ATOM 6731 N N . ALA A 1 852 ? -2.710 6.125 18.955 1.00 98.38 852 ALA A N 1
ATOM 6732 C CA . ALA A 1 852 ? -2.103 5.705 20.220 1.00 98.38 852 ALA A CA 1
ATOM 6733 C C . ALA A 1 852 ? -1.285 4.400 20.085 1.00 98.38 852 ALA A C 1
ATOM 6735 O O . ALA A 1 852 ? -0.191 4.289 20.646 1.00 98.38 852 ALA A O 1
ATOM 6736 N N . LEU A 1 853 ? -1.779 3.424 19.311 1.00 97.94 853 LEU A N 1
ATOM 6737 C CA . LEU A 1 853 ? -1.051 2.184 19.007 1.00 97.94 853 LEU A CA 1
ATOM 6738 C C . LEU A 1 853 ? 0.175 2.441 18.117 1.00 97.94 853 LEU A C 1
ATOM 6740 O O . LEU A 1 853 ? 1.231 1.853 18.363 1.00 97.94 853 LEU A O 1
ATOM 6744 N N . ASP A 1 854 ? 0.060 3.338 17.135 1.00 96.81 854 ASP A N 1
ATOM 6745 C CA . ASP A 1 854 ? 1.176 3.753 16.278 1.00 96.81 854 ASP A CA 1
ATOM 6746 C C . ASP A 1 854 ? 2.284 4.435 17.097 1.00 96.81 854 ASP A C 1
ATOM 6748 O O . ASP A 1 854 ? 3.458 4.098 16.947 1.00 96.81 854 ASP A O 1
ATOM 6752 N N . LEU A 1 855 ? 1.931 5.311 18.044 1.00 97.75 855 LEU A N 1
ATOM 6753 C CA . LEU A 1 855 ? 2.889 5.917 18.975 1.00 97.75 855 LEU A CA 1
ATOM 6754 C C . LEU A 1 855 ? 3.568 4.872 19.876 1.00 97.75 855 LEU A C 1
ATOM 6756 O O . LEU A 1 855 ? 4.784 4.927 20.058 1.00 97.75 855 LEU A O 1
ATOM 6760 N N . ARG A 1 856 ? 2.836 3.861 20.375 1.00 97.88 856 ARG A N 1
ATOM 6761 C CA . ARG A 1 856 ? 3.439 2.721 21.099 1.00 97.88 856 ARG A CA 1
ATOM 6762 C C . ARG A 1 856 ? 4.456 1.972 20.228 1.00 97.88 856 ARG A C 1
ATOM 6764 O O . ARG A 1 856 ? 5.526 1.616 20.724 1.00 97.88 856 ARG A O 1
ATOM 6771 N N . LYS A 1 857 ? 4.162 1.769 18.938 1.00 96.81 857 LYS A N 1
ATOM 6772 C CA . LYS A 1 857 ? 5.090 1.153 17.974 1.00 96.81 857 LYS A CA 1
ATOM 6773 C C . LYS A 1 857 ? 6.321 2.031 17.723 1.00 96.81 857 LYS A C 1
ATOM 6775 O O . LYS A 1 857 ? 7.433 1.511 17.748 1.00 96.81 857 LYS A O 1
ATOM 6780 N N . ILE A 1 858 ? 6.149 3.343 17.554 1.00 97.06 858 ILE A N 1
ATOM 6781 C CA . ILE A 1 858 ? 7.254 4.300 17.375 1.00 97.06 858 ILE A CA 1
ATOM 6782 C C . ILE A 1 858 ? 8.186 4.284 18.595 1.00 97.06 858 ILE A C 1
ATOM 6784 O O . ILE A 1 858 ? 9.393 4.127 18.424 1.00 97.06 858 ILE A O 1
ATOM 6788 N N . CYS A 1 859 ? 7.657 4.321 19.824 1.00 97.44 859 CYS A N 1
ATOM 6789 C CA . CYS A 1 859 ? 8.476 4.203 21.037 1.00 97.44 859 CYS A CA 1
ATOM 6790 C C . CYS A 1 859 ? 9.240 2.869 21.124 1.00 97.44 859 CYS A C 1
ATOM 6792 O O . CYS A 1 859 ? 10.379 2.849 21.589 1.00 97.44 859 CYS A O 1
ATOM 6794 N N . ALA A 1 860 ? 8.649 1.757 20.673 1.00 96.62 860 ALA A N 1
ATOM 6795 C CA . ALA A 1 860 ? 9.341 0.467 20.614 1.00 96.62 860 ALA A CA 1
ATOM 6796 C C . ALA A 1 860 ? 10.465 0.467 19.561 1.00 96.62 860 ALA A C 1
ATOM 6798 O O . ALA A 1 860 ? 11.564 -0.014 19.829 1.00 96.62 860 ALA A O 1
ATOM 6799 N N . GLU A 1 861 ? 10.233 1.065 18.389 1.00 96.50 861 GLU A N 1
ATOM 6800 C CA . GLU A 1 861 ? 11.264 1.250 17.364 1.00 96.50 861 GLU A CA 1
ATOM 6801 C C . GLU A 1 861 ? 12.381 2.205 17.798 1.00 96.50 861 GLU A C 1
ATOM 6803 O O . GLU A 1 861 ? 13.529 2.004 17.406 1.00 96.50 861 GLU A O 1
ATOM 6808 N N . HIS A 1 862 ? 12.070 3.237 18.585 1.00 96.94 862 HIS A N 1
ATOM 6809 C CA . HIS A 1 862 ? 13.066 4.132 19.172 1.00 96.94 862 HIS A CA 1
ATOM 6810 C C . HIS A 1 862 ? 13.920 3.368 20.187 1.00 96.94 862 HIS A C 1
ATOM 6812 O O . HIS A 1 862 ? 15.136 3.335 20.036 1.00 96.94 862 HIS A O 1
ATOM 6818 N N . LYS A 1 863 ? 13.299 2.635 21.123 1.00 96.88 863 LYS A N 1
ATOM 6819 C CA . LYS A 1 863 ? 14.001 1.821 22.137 1.00 96.88 863 LYS A CA 1
ATOM 6820 C C . LYS A 1 863 ? 14.818 0.658 21.564 1.00 96.88 863 LYS A C 1
ATOM 6822 O O . LYS A 1 863 ? 15.777 0.211 22.190 1.00 96.88 863 LYS A O 1
ATOM 6827 N N . ALA A 1 864 ? 14.475 0.186 20.365 1.00 96.56 864 ALA A N 1
ATOM 6828 C CA . ALA A 1 864 ? 15.270 -0.789 19.619 1.00 96.56 864 ALA A CA 1
ATOM 6829 C C . ALA A 1 864 ? 16.515 -0.179 18.940 1.00 96.56 864 ALA A C 1
ATOM 6831 O O . ALA A 1 864 ? 17.489 -0.896 18.720 1.00 96.56 864 ALA A O 1
ATOM 6832 N N . LYS A 1 865 ? 16.489 1.122 18.606 1.00 96.38 865 LYS A N 1
ATOM 6833 C CA . LYS A 1 865 ? 17.606 1.867 17.989 1.00 96.38 865 LYS A CA 1
ATOM 6834 C C . LYS A 1 865 ? 18.525 2.487 19.049 1.00 96.38 865 LYS A C 1
ATOM 6836 O O . LYS A 1 865 ? 19.741 2.409 18.918 1.00 96.38 865 LYS A O 1
ATOM 6841 N N . ASP A 1 866 ? 17.939 3.050 20.102 1.00 97.12 866 ASP A N 1
ATOM 6842 C CA . ASP A 1 866 ? 18.611 3.603 21.276 1.00 97.12 866 ASP A CA 1
ATOM 6843 C C . ASP A 1 866 ? 17.940 3.092 22.560 1.00 97.12 866 ASP A C 1
ATOM 6845 O O . ASP A 1 866 ? 16.802 3.443 22.876 1.00 97.12 866 ASP A O 1
ATOM 6849 N N . ARG A 1 867 ? 18.678 2.300 23.345 1.00 95.38 867 ARG A N 1
ATOM 6850 C CA . ARG A 1 867 ? 18.206 1.747 24.627 1.00 95.38 867 ARG A CA 1
ATOM 6851 C C . ARG A 1 867 ? 17.958 2.815 25.699 1.00 95.38 867 ARG A C 1
ATOM 6853 O O . ARG A 1 867 ? 17.305 2.508 26.693 1.00 95.38 867 ARG A O 1
ATOM 6860 N N . HIS A 1 868 ? 18.466 4.032 25.509 1.00 96.69 868 HIS A N 1
ATOM 6861 C CA . HIS A 1 868 ? 18.296 5.169 26.412 1.00 96.69 868 HIS A CA 1
ATOM 6862 C C . HIS A 1 868 ? 17.178 6.132 25.976 1.00 96.69 868 HIS A C 1
ATOM 6864 O O . HIS A 1 868 ? 16.944 7.128 26.664 1.00 96.69 868 HIS A O 1
ATOM 6870 N N . SER A 1 869 ? 16.437 5.821 24.901 1.00 96.12 869 SER A N 1
ATOM 6871 C CA . SER A 1 869 ? 15.259 6.595 24.498 1.00 96.12 869 SER A CA 1
ATOM 6872 C C . SER A 1 869 ? 14.228 6.617 25.631 1.00 96.12 869 SER A C 1
ATOM 6874 O O . SER A 1 869 ? 13.588 5.614 25.962 1.00 96.12 869 SER A O 1
ATOM 6876 N N . ASN A 1 870 ? 14.037 7.806 26.201 1.00 95.69 870 ASN A N 1
ATOM 6877 C CA . ASN A 1 870 ? 13.016 8.085 27.210 1.00 95.69 870 ASN A CA 1
ATOM 6878 C C . ASN A 1 870 ? 11.628 8.328 26.589 1.00 95.69 870 ASN A C 1
ATOM 6880 O O . ASN A 1 870 ? 10.704 8.733 27.292 1.00 95.69 870 ASN A O 1
ATOM 6884 N N . ASP A 1 871 ? 11.459 8.069 25.287 1.00 97.25 871 ASP A N 1
ATOM 6885 C CA . ASP A 1 871 ? 10.204 8.327 24.592 1.00 97.25 871 ASP A CA 1
ATOM 6886 C C . ASP A 1 871 ? 9.072 7.456 25.149 1.00 97.25 871 ASP A C 1
ATOM 6888 O O . ASP A 1 871 ? 9.188 6.233 25.339 1.00 97.25 871 ASP A O 1
ATOM 6892 N N . THR A 1 872 ? 7.944 8.116 25.385 1.00 97.44 872 THR A N 1
ATOM 6893 C CA . THR A 1 872 ? 6.670 7.511 25.760 1.00 97.44 872 THR A CA 1
ATOM 6894 C C . THR A 1 872 ? 5.606 7.936 24.749 1.00 97.44 872 THR A C 1
ATOM 6896 O O . THR A 1 872 ? 5.720 9.017 24.163 1.00 97.44 872 THR A O 1
ATOM 6899 N N . PRO A 1 873 ? 4.532 7.151 24.558 1.00 98.06 873 PRO A N 1
ATOM 6900 C CA . PRO A 1 873 ? 3.440 7.563 23.683 1.00 98.06 873 PRO A CA 1
ATOM 6901 C C . PRO A 1 873 ? 2.846 8.911 24.106 1.00 98.06 873 PRO A C 1
ATOM 6903 O O . PRO A 1 873 ? 2.506 9.719 23.252 1.00 98.06 873 PRO A O 1
ATOM 6906 N N . ALA A 1 874 ? 2.790 9.188 25.413 1.00 97.94 874 ALA A N 1
ATOM 6907 C CA . ALA A 1 874 ? 2.320 10.454 25.963 1.00 97.94 874 ALA A CA 1
ATOM 6908 C C . ALA A 1 874 ? 3.242 11.643 25.653 1.00 97.94 874 ALA A C 1
ATOM 6910 O O . ALA A 1 874 ? 2.748 12.695 25.251 1.00 97.94 874 ALA A O 1
ATOM 6911 N N . SER A 1 875 ? 4.565 11.490 25.793 1.00 97.56 875 SER A N 1
ATOM 6912 C CA . SER A 1 875 ? 5.515 12.566 25.478 1.00 97.56 875 SER A CA 1
ATOM 6913 C C . SER A 1 875 ? 5.541 12.879 23.981 1.00 97.56 875 SER A C 1
ATOM 6915 O O . SER A 1 875 ? 5.512 14.052 23.614 1.00 97.56 875 SER A O 1
ATOM 6917 N N . LEU A 1 876 ? 5.496 11.854 23.120 1.00 98.12 876 LEU A N 1
ATOM 6918 C CA . LEU A 1 876 ? 5.373 12.044 21.671 1.00 98.12 876 LEU A CA 1
ATOM 6919 C C . LEU A 1 876 ? 4.014 12.652 21.284 1.00 98.12 876 LEU A C 1
ATOM 6921 O O . LEU A 1 876 ? 3.965 13.536 20.435 1.00 98.12 876 LEU A O 1
ATOM 6925 N N . PHE A 1 877 ? 2.909 12.249 21.924 1.00 98.19 877 PHE A N 1
ATOM 6926 C CA . PHE A 1 877 ? 1.596 12.861 21.687 1.00 98.19 877 PHE A CA 1
ATOM 6927 C C . PHE A 1 877 ? 1.595 14.344 22.071 1.00 98.19 877 PHE A C 1
ATOM 6929 O O . PHE A 1 877 ? 1.174 15.171 21.270 1.00 98.19 877 PHE A O 1
ATOM 6936 N N . ALA A 1 878 ? 2.114 14.696 23.252 1.00 97.12 878 ALA A N 1
ATOM 6937 C CA . ALA A 1 878 ? 2.229 16.084 23.697 1.00 97.12 878 ALA A CA 1
ATOM 6938 C C . ALA A 1 878 ? 3.114 16.922 22.754 1.00 97.12 878 ALA A C 1
ATOM 6940 O O . ALA A 1 878 ? 2.722 18.022 22.370 1.00 97.12 878 ALA A O 1
ATOM 6941 N N . GLN A 1 879 ? 4.252 16.377 22.310 1.00 97.12 879 GLN A N 1
ATOM 6942 C CA . GLN A 1 879 ? 5.108 17.000 21.297 1.00 97.12 879 GLN A CA 1
ATOM 6943 C C . GLN A 1 879 ? 4.349 17.237 19.982 1.00 97.12 879 GLN A C 1
ATOM 6945 O O . GLN A 1 879 ? 4.373 18.346 19.455 1.00 97.12 879 GLN A O 1
ATOM 6950 N N . HIS A 1 880 ? 3.639 16.228 19.472 1.00 97.50 880 HIS A N 1
ATOM 6951 C CA . HIS A 1 880 ? 2.880 16.333 18.224 1.00 97.50 880 HIS A CA 1
ATOM 6952 C C . HIS A 1 880 ? 1.627 17.221 18.342 1.00 97.50 880 HIS A C 1
ATOM 6954 O O . HIS A 1 880 ? 1.158 17.715 17.322 1.00 97.50 880 HIS A O 1
ATOM 6960 N N . LEU A 1 881 ? 1.094 17.465 19.548 1.00 96.69 881 LEU A N 1
ATOM 6961 C CA . LEU A 1 881 ? 0.121 18.540 19.789 1.00 96.69 881 LEU A CA 1
ATOM 6962 C C . LEU A 1 881 ? 0.794 19.918 19.703 1.00 96.69 881 LEU A C 1
ATOM 6964 O O . LEU A 1 881 ? 0.279 20.807 19.033 1.00 96.69 881 LEU A O 1
ATOM 6968 N N . SER A 1 882 ? 1.959 20.099 20.340 1.00 95.69 882 SER A N 1
ATOM 6969 C CA . SER A 1 882 ? 2.717 21.361 20.279 1.00 95.69 882 SER A CA 1
ATOM 6970 C C . SER A 1 882 ? 3.222 21.707 18.872 1.00 95.69 882 SER A C 1
ATOM 6972 O O . SER A 1 882 ? 3.456 22.876 18.584 1.00 95.69 882 SER A O 1
ATOM 6974 N N . SER A 1 883 ? 3.370 20.713 17.991 1.00 96.19 883 SER A N 1
ATOM 6975 C CA . SER A 1 883 ? 3.711 20.882 16.573 1.00 96.19 883 SER A CA 1
ATOM 6976 C C . SER A 1 883 ? 2.605 20.371 15.634 1.00 96.19 883 SER A C 1
ATOM 6978 O O . SER A 1 883 ? 2.907 19.777 14.595 1.00 96.19 883 SER A O 1
ATOM 6980 N N . ALA A 1 884 ? 1.332 20.522 16.015 1.00 96.62 884 ALA A N 1
ATOM 6981 C CA . ALA A 1 884 ? 0.215 19.972 15.249 1.00 96.62 884 ALA A CA 1
ATOM 6982 C C . ALA A 1 884 ? 0.118 20.592 13.838 1.00 96.62 884 ALA A C 1
ATOM 6984 O O . ALA A 1 884 ? 0.141 21.816 13.713 1.00 96.62 884 ALA A O 1
ATOM 6985 N N . PRO A 1 885 ? -0.028 19.785 12.767 1.00 94.50 885 PRO A N 1
ATOM 6986 C CA . PRO A 1 885 ? -0.153 20.294 11.397 1.00 94.50 885 PRO A CA 1
ATOM 6987 C C . PRO A 1 885 ? -1.528 20.907 11.078 1.00 94.50 885 PRO A C 1
ATOM 6989 O O . PRO A 1 885 ? -1.654 21.625 10.084 1.00 94.50 885 PRO A O 1
ATOM 6992 N N . TYR A 1 886 ? -2.546 20.652 11.907 1.00 95.75 886 TYR A N 1
ATOM 6993 C CA . TYR A 1 886 ? -3.903 21.181 11.750 1.00 95.75 886 TYR A CA 1
ATOM 6994 C C . TYR A 1 886 ? -4.461 21.654 13.093 1.00 95.75 886 TYR A C 1
ATOM 6996 O O . TYR A 1 886 ? -4.124 21.103 14.143 1.00 95.75 886 TYR A O 1
ATOM 7004 N N . PHE A 1 887 ? -5.388 22.608 13.043 1.00 96.69 887 PHE A N 1
ATOM 7005 C CA . PHE A 1 887 ? -6.235 22.968 14.179 1.00 96.69 887 PHE A CA 1
ATOM 7006 C C . PHE A 1 887 ? -7.702 22.729 13.829 1.00 96.69 887 PHE A C 1
ATOM 7008 O O . PHE A 1 887 ? -8.116 22.961 12.696 1.00 96.69 887 PHE A O 1
ATOM 7015 N N . GLY A 1 888 ? -8.482 22.255 14.797 1.00 95.38 888 GLY A N 1
ATOM 7016 C CA . GLY A 1 888 ? -9.928 22.082 14.685 1.00 95.38 888 GLY A CA 1
ATOM 7017 C C . GLY A 1 888 ? -10.675 23.013 15.628 1.00 95.38 888 GLY A C 1
ATOM 7018 O O . GLY A 1 888 ? -10.221 23.253 16.742 1.00 95.38 888 GLY A O 1
ATOM 7019 N N . ASP A 1 889 ? -11.833 23.513 15.214 1.00 94.31 889 ASP A N 1
ATOM 7020 C CA . ASP A 1 889 ? -12.710 24.285 16.087 1.00 94.31 889 ASP A CA 1
ATOM 7021 C C . ASP A 1 889 ? -13.458 23.326 17.025 1.00 94.31 889 ASP A C 1
ATOM 7023 O O . ASP A 1 889 ? -14.021 22.311 16.592 1.00 94.31 889 ASP A O 1
ATOM 7027 N N . SER A 1 890 ? -13.438 23.633 18.320 1.00 90.88 890 SER A N 1
ATOM 7028 C CA . SER A 1 890 ? -14.184 22.906 19.349 1.00 90.88 890 SER A CA 1
ATOM 7029 C C . SER A 1 890 ? -15.696 23.164 19.309 1.00 90.88 890 SER A C 1
ATOM 7031 O O . SER A 1 890 ? -16.433 22.342 19.852 1.00 90.88 890 SER A O 1
ATOM 7033 N N . ILE A 1 891 ? -16.149 24.233 18.637 1.00 88.00 891 ILE A N 1
ATOM 7034 C CA . ILE A 1 891 ? -17.562 24.613 18.484 1.00 88.00 891 ILE A CA 1
ATOM 7035 C C . ILE A 1 891 ? -18.083 24.221 17.091 1.00 88.00 891 ILE A C 1
ATOM 7037 O O . ILE A 1 891 ? -18.812 23.240 16.951 1.00 88.00 891 ILE A O 1
ATOM 7041 N N . ASN A 1 892 ? -17.678 24.926 16.029 1.00 88.31 892 ASN A N 1
ATOM 7042 C CA . ASN A 1 892 ? -18.258 24.766 14.687 1.00 88.31 892 ASN A CA 1
ATOM 7043 C C . ASN A 1 892 ? -17.710 23.549 13.918 1.00 88.31 892 ASN A C 1
ATOM 7045 O O . ASN A 1 892 ? -18.116 23.299 12.785 1.00 88.31 892 ASN A O 1
ATOM 7049 N N . HIS A 1 893 ? -16.793 22.778 14.519 1.00 89.19 893 HIS A N 1
ATOM 7050 C CA . HIS A 1 893 ? -16.147 21.598 13.922 1.00 89.19 893 HIS A CA 1
ATOM 7051 C C . HIS A 1 893 ? -15.344 21.868 12.629 1.00 89.19 893 HIS A C 1
ATOM 7053 O O . HIS A 1 893 ? -14.930 20.921 11.953 1.00 89.19 893 HIS A O 1
ATOM 7059 N N . GLU A 1 894 ? -15.076 23.136 12.305 1.00 91.00 894 GLU A N 1
ATOM 7060 C CA . GLU A 1 894 ? -14.188 23.520 11.207 1.00 91.00 894 GLU A CA 1
ATOM 7061 C C . GLU A 1 894 ? -12.740 23.062 11.453 1.00 91.00 894 GLU A C 1
ATOM 7063 O O . GLU A 1 894 ? -12.364 22.697 12.569 1.00 91.00 894 GLU A O 1
ATOM 7068 N N . ILE A 1 895 ? -11.928 23.039 10.395 1.00 92.25 895 ILE A N 1
ATOM 7069 C CA . ILE A 1 895 ? -10.523 22.611 10.419 1.00 92.25 895 ILE A CA 1
ATOM 7070 C C . ILE A 1 895 ? -9.722 23.605 9.580 1.00 92.25 895 ILE A C 1
ATOM 7072 O O . ILE A 1 895 ? -10.186 24.004 8.514 1.00 92.25 895 ILE A O 1
ATOM 7076 N N . VAL A 1 896 ? -8.515 23.954 10.020 1.00 92.69 896 VAL A N 1
ATOM 7077 C CA . VAL A 1 896 ? -7.577 24.820 9.293 1.00 92.69 896 VAL A CA 1
ATOM 7078 C C . VAL A 1 896 ? -6.164 24.221 9.315 1.00 92.69 896 VAL A C 1
ATOM 7080 O O . VAL A 1 896 ? -5.818 23.469 10.235 1.00 92.69 896 VAL A O 1
ATOM 7083 N N . ALA A 1 897 ? -5.324 24.537 8.325 1.00 93.38 897 ALA A N 1
ATOM 7084 C CA . ALA A 1 897 ? -3.908 24.175 8.379 1.00 93.38 897 ALA A CA 1
ATOM 7085 C C . ALA A 1 897 ? -3.155 25.051 9.397 1.00 93.38 897 ALA A C 1
ATOM 7087 O O . ALA A 1 897 ? -3.456 26.232 9.573 1.00 93.38 897 ALA A O 1
ATOM 7088 N N . ALA A 1 898 ? -2.120 24.513 10.046 1.00 93.75 898 ALA A N 1
ATOM 7089 C CA . ALA A 1 898 ? -1.347 25.265 11.042 1.00 93.75 898 ALA A CA 1
ATOM 7090 C C . ALA A 1 898 ? -0.671 26.534 10.482 1.00 93.75 898 ALA A C 1
ATOM 7092 O O . ALA A 1 898 ? -0.500 27.506 11.212 1.00 93.75 898 ALA A O 1
ATOM 7093 N N . ALA A 1 899 ? -0.344 26.554 9.184 1.00 93.94 899 ALA A N 1
ATOM 7094 C CA . ALA A 1 899 ? 0.202 27.727 8.494 1.00 93.94 899 ALA A CA 1
ATOM 7095 C C . ALA A 1 899 ? -0.815 28.878 8.324 1.00 93.94 899 ALA A C 1
ATOM 7097 O O . ALA A 1 899 ? -0.423 30.033 8.192 1.00 93.94 899 ALA A O 1
ATOM 7098 N N . GLU A 1 900 ? -2.111 28.568 8.340 1.00 93.69 900 GLU A N 1
ATOM 7099 C CA . GLU A 1 900 ? -3.223 29.511 8.163 1.00 93.69 900 GLU A CA 1
ATOM 7100 C C . GLU A 1 900 ? -3.838 29.933 9.510 1.00 93.69 900 GLU A C 1
ATOM 7102 O O . GLU A 1 900 ? -4.473 30.983 9.604 1.00 93.69 900 GLU A O 1
ATOM 7107 N N . ALA A 1 901 ? -3.616 29.152 10.575 1.00 93.44 901 ALA A N 1
ATOM 7108 C CA . ALA A 1 901 ? -4.213 29.348 11.898 1.00 93.44 901 ALA A CA 1
ATOM 7109 C C . ALA A 1 901 ? -3.942 30.732 12.523 1.00 93.44 901 ALA A C 1
ATOM 7111 O O . ALA A 1 901 ? -4.747 31.208 13.321 1.00 93.44 901 ALA A O 1
ATOM 7112 N N . ALA A 1 902 ? -2.853 31.414 12.150 1.00 94.12 902 ALA A N 1
ATOM 7113 C CA . ALA A 1 902 ? -2.589 32.794 12.572 1.00 94.12 902 ALA A CA 1
ATOM 7114 C C . ALA A 1 902 ? -3.686 33.778 12.116 1.00 94.12 902 ALA A C 1
ATOM 7116 O O . ALA A 1 902 ? -4.047 34.679 12.868 1.00 94.12 902 ALA A O 1
ATOM 7117 N N . ASN A 1 903 ? -4.263 33.554 10.931 1.00 94.00 903 ASN A N 1
ATOM 7118 C CA . ASN A 1 903 ? -5.302 34.391 10.323 1.00 94.00 903 ASN A CA 1
ATOM 7119 C C . ASN A 1 903 ? -6.723 33.843 10.562 1.00 94.00 903 ASN A C 1
ATOM 7121 O O . ASN A 1 903 ? -7.697 34.394 10.048 1.00 94.00 903 ASN A O 1
ATOM 7125 N N . TRP A 1 904 ? -6.866 32.738 11.300 1.00 94.56 904 TRP A N 1
ATOM 7126 C CA . TRP A 1 904 ? -8.157 32.082 11.502 1.00 94.56 904 TRP A CA 1
ATOM 7127 C C . TRP A 1 904 ? -8.978 32.782 12.588 1.00 94.56 904 TRP A C 1
ATOM 7129 O O . TRP A 1 904 ? -8.518 32.962 13.715 1.00 94.56 904 TRP A O 1
ATOM 7139 N N . TRP A 1 905 ? -10.217 33.138 12.249 1.00 93.25 905 TRP A N 1
ATOM 7140 C CA . TRP A 1 905 ? -11.130 33.918 13.093 1.00 93.25 905 TRP A CA 1
ATOM 7141 C C . TRP A 1 905 ? -11.514 33.232 14.418 1.00 93.25 905 TRP A C 1
ATOM 7143 O O . TRP A 1 905 ? -11.902 33.914 15.365 1.00 93.25 905 TRP A O 1
ATOM 7153 N N . VAL A 1 906 ? -11.384 31.903 14.506 1.00 94.31 906 VAL A N 1
ATOM 7154 C CA . VAL A 1 906 ? -11.621 31.125 15.732 1.00 94.31 906 VAL A CA 1
ATOM 7155 C C . VAL A 1 906 ? -10.583 31.518 16.801 1.00 94.31 906 VAL A C 1
ATOM 7157 O O . VAL A 1 906 ? -9.383 31.359 16.548 1.00 94.31 906 VAL A O 1
ATOM 7160 N N . PRO A 1 907 ? -10.986 31.999 17.997 1.00 95.81 907 PRO A N 1
ATOM 7161 C CA . PRO A 1 907 ? -10.073 32.359 19.085 1.00 95.81 907 PRO A CA 1
ATOM 7162 C C . PRO A 1 907 ? -9.178 31.199 19.528 1.00 95.81 907 PRO A C 1
ATOM 7164 O O . PRO A 1 907 ? -9.631 30.060 19.595 1.00 95.81 907 PRO A O 1
ATOM 7167 N N . GLU A 1 908 ? -7.929 31.478 19.915 1.00 94.44 908 GLU A N 1
ATOM 7168 C CA . GLU A 1 908 ? -6.938 30.443 20.262 1.00 94.44 908 GLU A CA 1
ATOM 7169 C C . GLU A 1 908 ? -7.431 29.448 21.329 1.00 94.44 908 GLU A C 1
ATOM 7171 O O . GLU A 1 908 ? -7.261 28.244 21.169 1.00 94.44 908 GLU A O 1
ATOM 7176 N N . LEU A 1 909 ? -8.149 29.928 22.352 1.00 90.94 909 LEU A N 1
ATOM 7177 C CA . LEU A 1 909 ? -8.738 29.097 23.414 1.00 90.94 909 LEU A CA 1
ATOM 7178 C C . LEU A 1 909 ? -9.817 28.105 22.930 1.00 90.94 909 LEU A C 1
ATOM 7180 O O . LEU A 1 909 ? -10.164 27.185 23.668 1.00 90.94 909 LEU A O 1
ATOM 7184 N N . GLN A 1 910 ? -10.359 28.288 21.721 1.00 93.62 910 GLN A N 1
ATOM 7185 C CA . GLN A 1 910 ? -11.336 27.392 21.086 1.00 93.62 910 GLN A CA 1
ATOM 7186 C C . GLN A 1 910 ? -10.688 26.424 20.079 1.00 93.62 910 GLN A C 1
ATOM 7188 O O . GLN A 1 910 ? -11.342 25.470 19.646 1.00 93.62 910 GLN A O 1
ATOM 7193 N N . ARG A 1 911 ? -9.411 26.631 19.723 1.00 95.56 911 ARG A N 1
ATOM 7194 C CA . ARG A 1 911 ? -8.664 25.790 18.779 1.00 95.56 911 ARG A CA 1
ATOM 7195 C C . ARG A 1 911 ? -8.160 24.526 19.473 1.00 95.56 911 ARG A C 1
ATOM 7197 O O . ARG A 1 911 ? -7.411 24.583 20.443 1.00 95.56 911 ARG A O 1
ATOM 7204 N N . MET A 1 912 ? -8.508 23.369 18.925 1.00 96.94 912 MET A N 1
ATOM 7205 C CA . MET A 1 912 ? -7.915 22.085 19.280 1.00 96.94 912 MET A CA 1
ATOM 7206 C C . MET A 1 912 ? -6.738 21.781 18.353 1.00 96.94 912 MET A C 1
ATOM 7208 O O . MET A 1 912 ? -6.906 21.764 17.136 1.00 96.94 912 MET A O 1
ATOM 7212 N N . ALA A 1 913 ? -5.563 21.495 18.907 1.00 97.00 913 ALA A N 1
ATOM 7213 C CA . ALA A 1 913 ? -4.423 21.004 18.136 1.00 97.00 913 ALA A CA 1
ATOM 7214 C C . ALA A 1 913 ? -4.691 19.565 17.653 1.00 97.00 913 ALA A C 1
ATOM 7216 O O . ALA A 1 913 ? -4.945 18.679 18.467 1.00 97.00 913 ALA A O 1
ATOM 7217 N N . LEU A 1 914 ? -4.647 19.312 16.340 1.00 97.38 914 LEU A N 1
ATOM 7218 C CA . LEU A 1 914 ? -4.934 17.998 15.752 1.00 97.38 914 LEU A CA 1
ATOM 7219 C C . LEU A 1 914 ? -3.637 17.390 15.183 1.00 97.38 914 LEU A C 1
ATOM 7221 O O . LEU A 1 914 ? -3.163 17.820 14.128 1.00 97.38 914 LEU A O 1
ATOM 7225 N N . PRO A 1 915 ? -3.034 16.390 15.857 1.00 96.94 915 PRO A N 1
ATOM 7226 C CA . PRO A 1 915 ? -1.635 16.019 15.631 1.00 96.94 915 PRO A CA 1
ATOM 7227 C C . PRO A 1 915 ? -1.390 15.218 14.343 1.00 96.94 915 PRO A C 1
ATOM 7229 O O . PRO A 1 915 ? -0.241 15.032 13.952 1.00 96.94 915 PRO A O 1
ATOM 7232 N N . THR A 1 916 ? -2.438 14.714 13.679 1.00 95.38 916 THR A N 1
ATOM 7233 C CA . THR A 1 916 ? -2.324 13.914 12.448 1.00 95.38 916 THR A CA 1
ATOM 7234 C C . THR A 1 916 ? -3.488 14.159 11.485 1.00 95.38 916 THR A C 1
ATOM 7236 O O . THR A 1 916 ? -4.605 14.475 11.899 1.00 95.38 916 THR A O 1
ATOM 7239 N N . GLU A 1 917 ? -3.248 13.955 10.186 1.00 90.81 917 GLU A N 1
ATOM 7240 C CA . GLU A 1 917 ? -4.270 14.098 9.137 1.00 90.81 917 GLU A CA 1
ATOM 7241 C C . GLU A 1 917 ? -5.498 13.178 9.333 1.00 90.81 917 GLU A C 1
ATOM 7243 O O . GLU A 1 917 ? -6.614 13.660 9.138 1.00 90.81 917 GLU A O 1
ATOM 7248 N N . PRO A 1 918 ? -5.382 11.904 9.776 1.00 90.50 918 PRO A N 1
ATOM 7249 C CA . PRO A 1 918 ? -6.556 11.079 10.072 1.00 90.50 918 PRO A CA 1
ATOM 7250 C C . PRO A 1 918 ? -7.410 11.616 11.228 1.00 90.50 918 PRO A C 1
ATOM 7252 O O . PRO A 1 918 ? -8.632 11.501 11.177 1.00 90.50 918 PRO A O 1
ATOM 7255 N N . ILE A 1 919 ? -6.795 12.231 12.248 1.00 95.31 919 ILE A N 1
ATOM 7256 C CA . ILE A 1 919 ? -7.524 12.882 13.348 1.00 95.31 919 ILE A CA 1
ATOM 7257 C C . ILE A 1 919 ? -8.198 14.171 12.857 1.00 95.31 919 ILE A C 1
ATOM 7259 O O . ILE A 1 919 ? -9.354 14.411 13.200 1.00 95.31 919 ILE A O 1
ATOM 7263 N N . ALA A 1 920 ? -7.535 14.946 11.991 1.00 93.31 920 ALA A N 1
ATOM 7264 C CA . ALA A 1 920 ? -8.137 16.104 11.328 1.00 93.31 920 ALA A CA 1
ATOM 7265 C C . ALA A 1 920 ? -9.342 15.708 10.457 1.00 93.31 920 ALA A C 1
ATOM 7267 O O . ALA A 1 920 ? -10.439 16.222 10.654 1.00 93.31 920 ALA A O 1
ATOM 7268 N N . LYS A 1 921 ? -9.195 14.717 9.569 1.00 86.56 921 LYS A N 1
ATOM 7269 C CA . LYS A 1 921 ? -10.289 14.191 8.729 1.00 86.56 921 LYS A CA 1
ATOM 7270 C C . LYS A 1 921 ? -11.457 13.614 9.539 1.00 86.56 921 LYS A C 1
ATOM 7272 O O . LYS A 1 921 ? -12.594 13.669 9.080 1.00 86.56 921 LYS A O 1
ATOM 7277 N N . ALA A 1 922 ? -11.203 13.102 10.743 1.00 90.56 922 ALA A N 1
ATOM 7278 C CA . ALA A 1 922 ? -12.245 12.651 11.664 1.00 90.56 922 ALA A CA 1
ATOM 7279 C C . ALA A 1 922 ? -12.933 13.791 12.450 1.00 90.5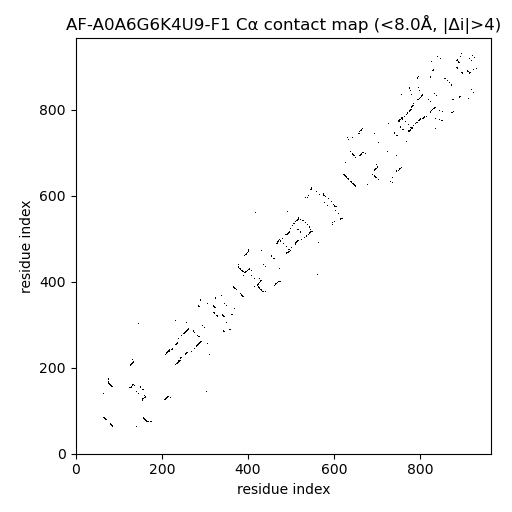6 922 ALA A C 1
ATOM 7281 O O . ALA A 1 922 ? -13.918 13.537 13.141 1.00 90.56 922 ALA A O 1
ATOM 7282 N N . TRP A 1 923 ? -12.444 15.036 12.374 1.00 92.56 923 TRP A N 1
ATOM 7283 C CA . TRP A 1 923 ? -12.927 16.131 13.219 1.00 92.56 923 TRP A CA 1
ATOM 7284 C C . TRP A 1 923 ? -14.275 16.721 12.783 1.00 92.56 923 TRP A C 1
ATOM 7286 O O . TRP A 1 923 ? -15.069 17.088 13.646 1.00 92.56 923 TRP A O 1
ATOM 7296 N N . GLY A 1 924 ? -14.587 16.809 11.488 1.00 69.00 924 GLY A N 1
ATOM 7297 C CA . GLY A 1 924 ? -15.916 17.299 11.085 1.00 69.00 924 GLY A CA 1
ATOM 7298 C C . GLY A 1 924 ? -16.093 17.810 9.661 1.00 69.00 924 GLY A C 1
ATOM 7299 O O . GLY A 1 924 ? -17.233 17.903 9.211 1.00 69.00 924 GLY A O 1
ATOM 7300 N N . MET A 1 925 ? -15.015 18.091 8.927 1.00 57.97 925 MET A N 1
ATOM 7301 C CA . MET A 1 925 ? -15.088 18.520 7.526 1.00 57.97 925 MET A CA 1
ATOM 7302 C C . MET A 1 925 ? -14.093 17.719 6.670 1.00 57.97 925 MET A C 1
ATOM 7304 O O . MET A 1 925 ? -12.994 17.428 7.148 1.00 57.97 925 MET A O 1
ATOM 7308 N N . PRO A 1 926 ? -14.417 17.353 5.413 1.00 59.66 926 PRO A N 1
ATOM 7309 C CA . PRO A 1 926 ? -13.413 16.822 4.498 1.00 59.66 926 PRO A CA 1
ATOM 7310 C C . PRO A 1 926 ? -12.290 17.846 4.309 1.00 59.66 926 PRO A C 1
ATOM 7312 O O . PRO A 1 926 ? -12.562 19.025 4.080 1.00 59.66 926 PRO A O 1
ATOM 7315 N N . LEU A 1 927 ? -11.035 17.395 4.385 1.00 56.72 927 LEU A N 1
ATOM 7316 C CA . LEU A 1 927 ? -9.862 18.276 4.314 1.00 56.72 927 LEU A CA 1
ATOM 7317 C C . LEU A 1 927 ? -9.828 19.080 3.000 1.00 56.72 927 LEU A C 1
ATOM 7319 O O . LEU A 1 927 ? -9.410 20.233 2.990 1.00 56.72 927 LEU A O 1
ATOM 7323 N N . GLU A 1 928 ? -10.338 18.491 1.912 1.00 56.19 928 GLU A N 1
ATOM 7324 C CA . GLU A 1 928 ? -10.530 19.167 0.625 1.00 56.19 928 GLU A CA 1
ATOM 7325 C C . GLU A 1 928 ? -11.442 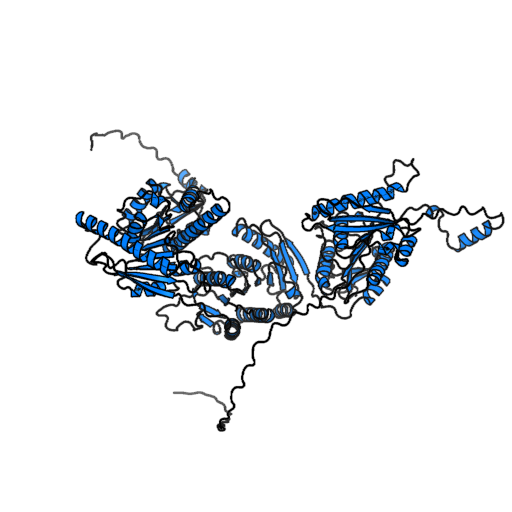20.401 0.720 1.00 56.19 928 GLU A C 1
ATOM 7327 O O . GLU A 1 928 ? -11.178 21.399 0.057 1.00 56.19 928 GLU A O 1
ATOM 7332 N N . VAL A 1 929 ? -12.498 20.361 1.542 1.00 54.69 929 VAL A N 1
ATOM 7333 C CA . VAL A 1 929 ? -13.440 21.482 1.708 1.00 54.69 929 VAL A CA 1
ATOM 7334 C C . VAL A 1 929 ? -12.820 22.577 2.570 1.00 54.69 929 VAL A C 1
ATOM 7336 O O . VAL A 1 929 ? -12.959 23.742 2.227 1.00 54.69 929 VAL A O 1
ATOM 7339 N N . ALA A 1 930 ? -12.084 22.226 3.628 1.00 51.88 930 ALA A N 1
ATOM 7340 C CA . ALA A 1 930 ? -11.332 23.201 4.422 1.00 51.88 930 ALA A CA 1
ATOM 7341 C C . ALA A 1 930 ? -10.317 23.970 3.550 1.00 51.88 930 ALA A C 1
ATOM 7343 O O . ALA A 1 930 ? -10.356 25.195 3.480 1.00 51.88 930 ALA A O 1
ATOM 7344 N N . LEU A 1 931 ? -9.489 23.242 2.794 1.00 54.44 931 LEU A N 1
ATOM 7345 C CA . LEU A 1 931 ? -8.436 23.806 1.938 1.00 54.44 931 LEU A CA 1
ATOM 7346 C C . LEU A 1 931 ? -8.954 24.498 0.658 1.00 54.44 931 LEU A C 1
ATOM 7348 O O . LEU A 1 931 ? -8.173 25.139 -0.039 1.00 54.44 931 LEU A O 1
ATOM 7352 N N . THR A 1 932 ? -10.246 24.378 0.327 1.00 49.50 932 THR A N 1
ATOM 7353 C CA . THR A 1 932 ? -10.891 25.131 -0.773 1.00 49.50 932 THR A CA 1
ATOM 7354 C C . THR A 1 932 ? -11.851 26.219 -0.287 1.00 49.50 932 THR A C 1
ATOM 7356 O O . THR A 1 932 ? -12.302 27.027 -1.093 1.00 49.50 932 THR A O 1
ATOM 7359 N N . LYS A 1 933 ? -12.133 26.281 1.022 1.00 43.78 933 LYS A N 1
ATOM 7360 C CA . LYS A 1 933 ? -12.914 27.340 1.677 1.00 43.78 933 LYS A CA 1
ATOM 7361 C C . LYS A 1 933 ? -12.058 28.438 2.312 1.00 43.78 933 LYS A C 1
ATOM 7363 O O . LYS A 1 933 ? -12.606 29.239 3.063 1.00 43.78 933 LYS A O 1
ATOM 7368 N N . ALA A 1 934 ? -10.765 28.530 2.000 1.00 39.06 934 ALA A N 1
ATOM 7369 C CA . ALA A 1 934 ? -10.047 29.790 2.179 1.00 39.06 934 ALA A CA 1
ATOM 7370 C C . ALA A 1 934 ? -10.798 30.865 1.364 1.00 39.06 934 ALA A C 1
ATOM 7372 O O . ALA A 1 934 ? -10.813 30.762 0.133 1.00 39.06 934 ALA A O 1
ATOM 7373 N N . PRO A 1 935 ? -11.500 31.829 1.995 1.00 41.78 935 PRO A N 1
ATOM 7374 C CA . PRO A 1 935 ? -12.259 32.814 1.246 1.00 41.78 935 PRO A CA 1
ATOM 7375 C C . PRO A 1 935 ? -11.289 33.760 0.550 1.00 41.78 935 PRO A C 1
ATOM 7377 O O . PRO A 1 935 ? -10.145 33.919 0.978 1.00 41.78 935 PRO A O 1
ATOM 7380 N N . ASP A 1 936 ? -11.780 34.437 -0.479 1.00 43.88 936 ASP A N 1
ATOM 7381 C CA . ASP A 1 936 ? -11.083 35.564 -1.083 1.00 43.88 936 ASP A CA 1
ATOM 7382 C C . ASP A 1 936 ? -10.963 36.677 -0.020 1.00 43.88 936 ASP A C 1
ATOM 7384 O O . ASP A 1 936 ? -11.920 37.408 0.244 1.00 43.88 936 ASP A O 1
ATOM 7388 N N . LEU A 1 937 ? -9.838 36.722 0.708 1.00 43.75 937 LEU A N 1
ATOM 7389 C CA . LEU A 1 937 ? -9.674 37.569 1.903 1.00 43.75 937 LEU A CA 1
ATOM 7390 C C . LEU A 1 937 ? -9.796 39.062 1.566 1.00 43.75 937 LEU A C 1
ATOM 7392 O O . LEU A 1 937 ? -10.283 39.846 2.386 1.00 43.75 937 LEU A O 1
ATOM 7396 N N . ASP A 1 938 ? -9.465 39.419 0.326 1.00 43.94 938 ASP A N 1
ATOM 7397 C CA . ASP A 1 938 ? -9.657 40.745 -0.251 1.00 43.94 938 ASP A CA 1
ATOM 7398 C C . ASP A 1 938 ? -11.137 41.172 -0.241 1.00 43.94 938 ASP A C 1
ATOM 7400 O O . ASP A 1 938 ? -11.432 42.350 -0.046 1.00 43.94 938 ASP A O 1
ATOM 7404 N N . ALA A 1 939 ? -12.093 40.239 -0.344 1.00 44.59 939 ALA A N 1
ATOM 7405 C CA . ALA A 1 939 ? -13.524 40.548 -0.282 1.00 44.59 939 ALA A CA 1
ATOM 7406 C C . ALA A 1 939 ? -13.984 40.967 1.129 1.00 44.59 939 ALA A C 1
ATOM 7408 O O . ALA A 1 939 ? -14.849 41.834 1.267 1.00 44.59 939 ALA A O 1
ATOM 7409 N N . PHE A 1 940 ? -13.393 40.398 2.188 1.00 37.25 940 PHE A N 1
ATOM 7410 C CA . PHE A 1 940 ? -13.703 40.797 3.567 1.00 37.25 940 PHE A CA 1
ATOM 7411 C C . PHE A 1 940 ? -12.983 42.103 3.946 1.00 37.25 940 PHE A C 1
ATOM 7413 O O . PHE A 1 940 ? -13.560 42.957 4.622 1.00 37.25 940 PHE A O 1
ATOM 7420 N N . ALA A 1 941 ? -11.763 42.311 3.436 1.00 42.44 941 ALA A N 1
ATOM 7421 C CA . ALA A 1 941 ? -11.045 43.580 3.552 1.00 42.44 941 ALA A CA 1
ATOM 7422 C C . ALA A 1 941 ? -11.771 44.730 2.820 1.00 42.44 941 ALA A C 1
ATOM 7424 O O . ALA A 1 941 ? -11.924 45.817 3.379 1.00 42.44 941 ALA A O 1
ATOM 7425 N N . ALA A 1 942 ? -12.293 44.484 1.613 1.00 46.16 942 ALA A N 1
ATOM 7426 C CA . ALA A 1 942 ? -13.088 45.452 0.856 1.00 46.16 942 ALA A CA 1
ATOM 7427 C C . ALA A 1 942 ? -14.382 45.854 1.588 1.00 46.16 942 ALA A C 1
ATOM 7429 O O . ALA A 1 942 ? -14.753 47.028 1.579 1.00 46.16 942 ALA A O 1
ATOM 7430 N N . GLY A 1 943 ? -15.033 44.911 2.280 1.00 38.62 943 GLY A N 1
ATOM 7431 C CA . GLY A 1 943 ? -16.194 45.197 3.129 1.00 38.62 943 GLY A CA 1
ATOM 7432 C C . GLY A 1 943 ? -15.878 46.156 4.283 1.00 38.62 943 GLY A C 1
ATOM 7433 O O . GLY A 1 943 ? -16.655 47.070 4.551 1.00 38.62 943 GLY A O 1
ATOM 7434 N N . ALA A 1 944 ? -14.714 46.003 4.925 1.00 39.66 944 ALA A N 1
ATOM 7435 C CA . ALA A 1 944 ? -14.260 46.910 5.982 1.00 39.66 944 ALA A CA 1
ATOM 7436 C C . ALA A 1 944 ? -13.849 48.298 5.448 1.00 39.66 944 ALA A C 1
ATOM 7438 O O . ALA A 1 944 ? -14.072 49.305 6.117 1.00 39.66 944 ALA A O 1
ATOM 7439 N N . ALA A 1 945 ? -13.293 48.370 4.234 1.00 42.34 945 ALA A N 1
ATOM 7440 C CA . ALA A 1 945 ? -12.870 49.622 3.601 1.00 42.34 945 ALA A CA 1
ATOM 7441 C C . ALA A 1 945 ? -14.033 50.501 3.090 1.00 42.34 945 ALA A C 1
ATOM 7443 O O . ALA A 1 945 ? -13.841 51.694 2.863 1.00 42.34 945 ALA A O 1
ATOM 7444 N N . ALA A 1 946 ? -15.236 49.941 2.917 1.00 41.28 946 ALA A N 1
ATOM 7445 C CA . ALA A 1 946 ? -16.419 50.658 2.426 1.00 41.28 946 ALA A CA 1
ATOM 7446 C C . ALA A 1 946 ? -17.241 51.369 3.528 1.00 41.28 946 ALA A C 1
ATOM 7448 O O . ALA A 1 946 ? -18.242 52.027 3.233 1.00 41.28 946 ALA A O 1
ATOM 7449 N N . GLY A 1 947 ? -16.850 51.240 4.801 1.00 33.84 947 GLY A N 1
ATOM 7450 C CA . GLY A 1 947 ? -17.532 51.875 5.930 1.00 33.84 947 GLY A CA 1
ATOM 7451 C C . GLY A 1 947 ? -17.227 53.371 6.041 1.00 33.84 947 GLY A C 1
ATOM 7452 O O . GLY A 1 947 ? -16.227 53.750 6.646 1.00 33.84 947 GLY A O 1
ATOM 7453 N N . ASN A 1 948 ? -18.106 54.228 5.508 1.00 38.25 948 ASN A N 1
ATOM 7454 C CA . ASN A 1 948 ? -18.007 55.683 5.687 1.00 38.25 948 ASN A CA 1
ATOM 7455 C C . ASN A 1 948 ? -17.936 56.058 7.186 1.00 38.25 948 ASN A C 1
ATOM 7457 O O . ASN A 1 948 ? -18.805 55.630 7.954 1.00 38.25 948 ASN A O 1
ATOM 7461 N N . PRO A 1 949 ? -16.961 56.881 7.621 1.00 36.44 949 PRO A N 1
ATOM 7462 C CA . PRO A 1 949 ? -16.817 57.247 9.024 1.00 36.44 949 PRO A CA 1
ATOM 7463 C C . PRO A 1 949 ? -17.929 58.208 9.459 1.00 36.44 949 PRO A C 1
ATOM 7465 O O . PRO A 1 949 ? -17.926 59.389 9.113 1.00 36.44 949 PRO A O 1
ATOM 7468 N N . VAL A 1 950 ? -18.866 57.713 10.270 1.00 36.19 950 VAL A N 1
ATOM 7469 C CA . VAL A 1 950 ? -19.825 58.562 10.988 1.00 36.19 950 VAL A CA 1
ATOM 7470 C C . VAL A 1 950 ? -19.080 59.270 12.120 1.00 36.19 950 VAL A C 1
ATOM 7472 O O . VAL A 1 950 ? -18.778 58.672 13.151 1.00 36.19 950 VAL A O 1
ATOM 7475 N N . THR A 1 951 ? -18.758 60.547 11.920 1.00 36.31 951 THR A N 1
ATOM 7476 C CA . THR A 1 951 ? -18.168 61.408 12.953 1.00 36.31 951 THR A CA 1
ATOM 7477 C C . THR A 1 951 ? -19.155 61.611 14.110 1.00 36.31 951 THR A C 1
ATOM 7479 O O . THR A 1 951 ? -20.264 62.084 13.850 1.00 36.31 951 THR A O 1
ATOM 7482 N N . PRO A 1 952 ? -18.787 61.313 15.371 1.00 37.47 952 PRO A N 1
ATOM 7483 C CA . PRO A 1 952 ? -19.637 61.611 16.521 1.00 37.47 952 PRO A CA 1
ATOM 7484 C C . PRO A 1 952 ? -19.775 63.121 16.742 1.00 37.47 952 PRO A C 1
ATOM 7486 O O . PRO A 1 952 ? -18.792 63.858 16.647 1.00 37.47 952 PRO A O 1
ATOM 7489 N N . ASP A 1 953 ? -20.980 63.567 17.091 1.00 37.41 953 ASP A N 1
ATOM 7490 C CA . ASP A 1 953 ? -21.235 64.935 17.549 1.00 37.41 953 ASP A CA 1
ATOM 7491 C C . ASP A 1 953 ? -20.625 65.138 18.959 1.00 37.41 953 ASP A C 1
ATOM 7493 O O . ASP A 1 953 ? -20.929 64.352 19.863 1.00 37.41 953 ASP A O 1
ATOM 7497 N N . PRO A 1 954 ? -19.772 66.158 19.196 1.00 37.56 954 PRO A N 1
ATOM 7498 C CA . PRO A 1 954 ? -19.207 66.430 20.521 1.00 37.56 954 PRO A CA 1
ATOM 7499 C C . PRO A 1 954 ? -20.229 66.865 21.591 1.00 37.56 954 PRO A C 1
ATOM 7501 O O . PRO A 1 954 ? -19.888 66.909 22.776 1.00 37.56 954 PRO A O 1
ATOM 7504 N N . ALA A 1 955 ? -21.461 67.222 21.215 1.00 40.50 955 ALA A N 1
ATOM 7505 C CA . ALA A 1 955 ? -22.425 67.922 22.067 1.00 40.50 955 ALA A CA 1
ATOM 7506 C C . ALA A 1 955 ? -23.205 67.043 23.078 1.00 40.50 955 ALA A C 1
ATOM 7508 O O . ALA A 1 955 ? -24.410 67.237 23.268 1.00 40.50 955 ALA A O 1
ATOM 7509 N N . GLN A 1 956 ? -22.553 66.093 23.770 1.00 38.00 956 GLN A N 1
ATOM 7510 C CA . GLN A 1 956 ? -23.209 65.365 24.877 1.00 38.00 956 GLN A CA 1
ATOM 7511 C C . GLN A 1 956 ? -22.288 64.811 25.985 1.00 38.00 956 GLN A C 1
ATOM 7513 O O . GLN A 1 956 ? -22.471 63.704 26.490 1.00 38.00 956 GLN A O 1
ATOM 7518 N N . ALA A 1 957 ? -21.318 65.609 26.434 1.00 39.31 957 ALA A N 1
ATOM 7519 C CA . ALA A 1 957 ? -20.576 65.321 27.663 1.00 39.31 957 ALA A CA 1
ATOM 7520 C C . ALA A 1 957 ? -21.384 65.726 28.916 1.00 39.31 957 ALA A C 1
ATOM 7522 O O . ALA A 1 957 ? -21.419 66.903 29.271 1.00 39.31 957 ALA A O 1
ATOM 7523 N N . GLY A 1 958 ? -22.000 64.767 29.623 1.00 39.12 958 GLY A N 1
ATOM 7524 C CA . GLY A 1 958 ? -22.619 65.073 30.920 1.00 39.12 958 GLY A CA 1
ATOM 7525 C C . GLY A 1 958 ? -23.525 64.012 31.549 1.00 39.12 958 GLY A C 1
ATOM 7526 O O . GLY A 1 958 ? -24.737 64.158 31.476 1.00 39.12 958 GLY A O 1
ATOM 7527 N N . GLN A 1 959 ? -22.935 63.024 32.239 1.00 32.22 959 GLN A N 1
ATOM 7528 C CA . GLN A 1 959 ? -23.265 62.607 33.625 1.00 32.22 959 GLN A CA 1
ATOM 7529 C C . GLN A 1 959 ? -22.651 61.233 33.962 1.00 32.22 959 GLN A C 1
ATOM 7531 O O . GLN A 1 959 ? -23.081 60.198 33.466 1.00 32.22 959 GLN A O 1
ATOM 7536 N N . GLN A 1 960 ? -21.683 61.223 34.884 1.00 39.84 960 GLN A N 1
ATOM 7537 C CA . GLN A 1 960 ? -21.518 60.096 35.810 1.00 39.84 960 GLN A CA 1
ATOM 7538 C C . GLN A 1 960 ? -22.496 60.291 36.980 1.00 39.84 960 GLN A C 1
ATOM 7540 O O . GLN A 1 960 ? -22.844 61.429 37.307 1.00 39.84 960 GLN A O 1
ATOM 7545 N N . PRO A 1 961 ? -22.869 59.209 37.674 1.00 47.97 961 PRO A N 1
ATOM 7546 C CA . PRO A 1 961 ? -22.365 59.113 39.045 1.00 47.97 961 PRO A CA 1
ATOM 7547 C C . PRO A 1 961 ? -21.539 57.844 39.299 1.00 47.97 961 PRO A C 1
ATOM 7549 O O . PRO A 1 961 ? -21.642 56.841 38.600 1.00 47.97 961 PRO A O 1
ATOM 7552 N N . ALA A 1 962 ? -20.673 57.935 40.307 1.00 41.31 962 ALA A N 1
ATOM 7553 C CA . ALA A 1 962 ? -19.725 56.900 40.710 1.00 41.31 962 ALA A CA 1
ATOM 7554 C C . ALA A 1 962 ? -20.318 55.907 41.737 1.00 41.31 962 ALA A C 1
ATOM 7556 O O . ALA A 1 962 ? -21.464 56.053 42.150 1.00 41.31 962 ALA A O 1
ATOM 7557 N N . GLN A 1 963 ? -19.453 55.010 42.242 1.00 36.59 963 GLN A N 1
ATOM 7558 C CA . GLN A 1 963 ? -19.658 54.084 43.378 1.00 36.59 963 GLN A CA 1
ATOM 7559 C C . GLN A 1 963 ? -20.480 52.812 43.059 1.00 36.59 963 GLN A C 1
ATOM 7561 O O . GLN A 1 963 ? -21.410 52.853 42.268 1.00 36.59 963 GLN A O 1
ATOM 7566 N N . ALA A 1 964 ? -20.190 51.639 43.643 1.00 36.81 964 ALA A N 1
ATOM 7567 C CA . ALA A 1 964 ? -19.000 51.200 44.392 1.00 36.81 964 ALA A CA 1
ATOM 7568 C C . ALA A 1 964 ? -18.899 49.654 44.428 1.00 36.81 964 ALA A C 1
ATOM 7570 O O . ALA A 1 964 ? -19.794 48.952 43.975 1.00 36.81 964 ALA A O 1
ATOM 7571 N N . LYS A 1 965 ? -17.784 49.167 44.995 1.00 37.41 965 LYS A N 1
ATOM 7572 C CA . LYS A 1 965 ? -17.476 47.785 45.419 1.00 37.41 965 LYS A CA 1
ATOM 7573 C C . LYS A 1 965 ? -18.691 46.861 45.660 1.00 37.41 965 LYS A C 1
ATOM 7575 O O . LYS A 1 965 ? -19.464 47.124 46.581 1.00 37.41 965 LYS A O 1
ATOM 7580 N N . GLN A 1 966 ? -18.651 45.665 45.072 1.00 41.34 966 GLN A N 1
ATOM 7581 C CA . GLN A 1 966 ? -18.180 44.481 45.811 1.00 41.34 966 GLN A CA 1
ATOM 7582 C C . GLN A 1 966 ? -17.505 43.472 44.879 1.00 41.34 966 GLN A C 1
ATOM 7584 O O . GLN A 1 966 ? -17.821 43.508 43.671 1.00 41.34 966 GLN A O 1
#

Radius of gyration: 41.27 Å; Cα contacts (8 Å, |Δi|>4): 1558; chains: 1; bounding box: 139×124×120 Å

Nearest PDB structures (foldseek):
  8jh9-assembly1_A  TM=6.933E-01  e=1.369E-06  Sodiomyces alcalophilus
  4fhz-assembly1_A-2  TM=7.437E-01  e=4.210E-06  Cereibacter sphaeroides
  5dwd-assembly1_A  TM=6.829E-01  e=4.453E-06  Pelagibacterium halotolerans B2
  3b5e-assembly1_A  TM=6.771E-01  e=2.847E-04  Mesorhizobium japonicum MAFF 303099
  1mtz-assembly1_A  TM=5.396E-01  e=2.692E-04  Thermoplasma acidophilum